Protein AF-0000000071177892 (afdb_homodimer)

Secondary structure (DSSP, 8-state):
----TTTHHHHHHHHHHHS-HHHHHHHT-------S------HHHHHHHHHTT-----SS-HHHHHHHHHHHHHHHTTBHHHHHHHHHS--S---TTTT--EE---HHHHHH----GGG---EEEE--EEEEEETT----------GGGSBTHHHH----TTS--SSEEEE-EEEETTS-HHHHHHHHHHHHHHHHHHTTEEEEEE--GGGEEESSPP---HHHHHHHHHHHHHHHHHHHHHHHHHHHHHHS---S--S--GGG--TTHHHHGGG-HHHHHHHHHPPP--TT--HHHHHHHHHHHHHHHHHHHHHHHHSSS--BS-HHHHHHHHHS--HHHHHGGGHHHHHHHHHHHHHHHHHHHHHHHT---HHHHHHHHHHHHHHHHHHHHHHHHHTGGGS---TTHHHHHHHHHHHHHHHHHHHHTT-TTTSSTT--SSGGGHHHHHHHHHHHHHHHHHHHHHH-GGGHHHHHHHHHHHHHHHHHHHHHHHT--SS----HHHHHTGGG-HHIIIIIS-GGGS-HHHHHHHHHHHHHHHHHHHT----HHHHHHHHHHHHHHHHHHHHHHHHHHHS---HHHHHHHHHHHHHHHHHHHHHHHHHHHHT--THHHHHHHHTHHHHHHHHHTHHHHHHHHHHHHHHHHHT--S-B---HHHHTS-HHHHHTHHHHHHHHHHHIIIIIHHHHHHHHHHHHHHHTTSHHHHHHH-/----TTTHHHHHHHHTTSS-HHHHHHHT-------S-S----HHHHHHHHHTT-----SS-HHHHHHHHHHHHHHHTTBHHHHHHHHHS--S---TTTT--EE---HHHHHH----GGG---EEEE--EEEEEETT----------GGGSBTHHHH----TTS--SSEEEE-EEEETTS-HHHHHHHHHHHHHHHHHHTTEEEEEE--GGGEEESSPP---HHHHHHHHHHHHHHHHHHHHHHHHHHHHHHS---S--S--GGG--TTHHHHGGG-HHHHHHHHHPPP--TT--HHHHHHHHHHHHHHHHHHHHHHHHSSS--BS-HHHHHHHHHS--HHHHHGGGHHHHHHHHHHHHHHHHHHHHHHHT---HHHHHHHHHHHHHHHHHHHHHHHHHTGGGS---TTHHHHHHHHHHHHHHHHHHHHTT-TTTSSTT--SSGGGHHHHHHHHHHHHHHHHHHHHHHTGGGHHHHHHHHHHHHHHHHHHHHHHHT--SS----HHHHHTGGG-HHIIIIIS-GGGS-HHHHHHHHHHHHHHHHHHHT----HHHHHHHHHHHHHHHHHHHHHHHHHHHS---HHHHHHHHHHHHHHHHHHHHHHHHHHHHH--THHHHHHHHTHHHHHHHHHTHHHHHHHHHHHHHHHHHT--S-B---HHHHTS-HHHHHTHHHHHHHHHHHIIIIIHHHHHHHHHHHHHHHTTSHHHHHHH-

Organism: Bemisia tabaci (NCBI:txid7038)

InterPro domains:
  IPR002656 Acyltransferase 3 domain [PF01757] (297-648)
  IPR006621 Nose resistant-to-fluoxetine protein, N-terminal [PF20146] (64-187)
  IPR006621 Nose resistant-to-fluoxetine protein, N-terminal [SM00703] (61-208)
  IPR052728 Oxygen and lipid transport regulator [PTHR11161] (49-705)

Radius of gyration: 35.54 Å; Cα contacts (8 Å, |Δi|>4): 2072; chains: 2; bounding box: 84×101×109 Å

pLDDT: mean 84.54, std 18.07, range [19.03, 98.38]

Sequence (1428 aa):
MAFNIHQVFLAGAIILATMSTSQLLAQTETKMCVKRGNQRGWVSRVISEHMWDFRVISDTNPTCTMHYEVYRQHLDNFATWSIQMLDASELVPSGILAGDTHKLGNFEECLKTRVPPELGFSAQYCLPVFNYIPSNFSTGAFASQDEWAKPVWSRIMINNRTKAPRDRFSLAFCIPSSCSHVDLQASLQSFFNDPMRQKAYDFKVDVHSLQCTTSDSPTQSTGGLIFKYLMIAMILLVLFCTLADLLLATFQKKNGSSKISSDNVTGARRWISPFSILRNLPQLFATTSSPDDYKMLHGIKAVLMLFVVIAHISSIRMLGRAAIVNWDYVEDLLARPNPLFSAAPLLPDFFYCISGFLMCLSTMKRLNAGKFNFWTHIINKLFRVFPPYFFFLAATIFILPSLGTGPFWKSFIEPEVEFCRKNWLLNIMFVNNYVLPGEWCFPHTYFLAADMHFFMVGTIIVYLCWRWNSYKGAVLGLATFLSFFMPFLAVYLNDYDGVLNFDYKSMTTIRRHQYFMMVYMKSHTRCGGYMIGIIGGFSLLTLQKRGYCFSKIISWAGISMAIFILFSVAAIKWCLTLSAYDVIVRALYAGLNSQLIGIALMIVTVIQITNGFGNLDSLMLTFQNICSALSRLSYWLYLLNVPIIYSIVAAMKTPIHMTYEGTVFGGQHLGDLFPVYITAMICYLVVEAPINHGRPIILKYILSTDSRIMRKIQMAFNIHQVFLAGAIILATMSTSQLLAQTETKMCVKRGNQRGWVSRVISEHMWDFRVISDTNPTCTMHYEVYRQHLDNFATWSIQMLDASELVPSGILAGDTHKLGNFEECLKTRVPPELGFSAQYCLPVFNYIPSNFSTGAFASQDEWAKPVWSRIMINNRTKAPRDRFSLAFCIPSSCSHVDLQASLQSFFNDPMRQKAYDFKVDVHSLQCTTSDSPTQSTGGLIFKYLMIAMILLVLFCTLADLLLATFQKKNGSSKISSDNVTGARRWISPFSILRNLPQLFATTSSPDDYKMLHGIKAVLMLFVVIAHISSIRMLGRAAIVNWDYVEDLLARPNPLFSAAPLLPDFFYCISGFLMCLSTMKRLNAGKFNFWTHIINKLFRVFPPYFFFLAATIFILPSLGTGPFWKSFIEPEVEFCRKNWLLNIMFVNNYVLPGEWCFPHTYFLAADMHFFMVGTIIVYLCWRWNSYKGAVLGLATFLSFFMPFLAVYLNDYDGVLNFDYKSMTTIRRHQYFMMVYMKSHTRCGGYMIGIIGGFSLLTLQKRGYCFSKIISWAGISMAIFILFSVAAIKWCLTLSAYDVIVRALYAGLNSQLIGIALMIVTVIQITNGFGNLDSLMLTFQNICSALSRLSYWLYLLNVPIIYSIVAAMKTPIHMTYEGTVFGGQHLGDLFPVYITAMICYLVVEAPINHGRPIILKYILSTDSRIMRKIQ

Structure (mmCIF, N/CA/C/O backbone):
data_AF-0000000071177892-model_v1
#
loop_
_entity.id
_entity.type
_entity.pdbx_description
1 polymer 'Nose resistant-to-fluoxetine protein N-terminal domain-containing protein'
#
loop_
_atom_site.group_PDB
_atom_site.id
_atom_site.type_symbol
_atom_site.label_atom_id
_atom_site.label_alt_id
_atom_site.label_comp_id
_atom_site.label_asym_id
_atom_site.label_entity_id
_atom_site.label_seq_id
_atom_site.pdbx_PDB_ins_code
_atom_site.Cartn_x
_atom_site.Cartn_y
_atom_site.Cartn_z
_atom_site.occupancy
_atom_site.B_iso_or_equiv
_atom_site.auth_seq_id
_atom_site.auth_comp_id
_atom_site.auth_asym_id
_atom_site.auth_atom_id
_atom_site.pdbx_PDB_model_num
ATOM 1 N N . MET A 1 1 ? 15.211 25.312 -53 1 19.92 1 MET A N 1
ATOM 2 C CA . MET A 1 1 ? 14.773 24.188 -53.812 1 19.92 1 MET A CA 1
ATOM 3 C C . MET A 1 1 ? 13.883 23.25 -53.031 1 19.92 1 MET A C 1
ATOM 5 O O . MET A 1 1 ? 14.32 22.672 -52.031 1 19.92 1 MET A O 1
ATOM 9 N N . ALA A 1 2 ? 12.594 23.547 -52.938 1 23.47 2 ALA A N 1
ATOM 10 C CA . ALA A 1 2 ? 11.391 23.219 -52.156 1 23.47 2 ALA A CA 1
ATOM 11 C C . ALA A 1 2 ? 10.906 21.812 -52.5 1 23.47 2 ALA A C 1
ATOM 13 O O . ALA A 1 2 ? 10.242 21.594 -53.5 1 23.47 2 ALA A O 1
ATOM 14 N N . PHE A 1 3 ? 11.938 20.828 -52.438 1 24.95 3 PHE A N 1
ATOM 15 C CA . PHE A 1 3 ? 11.727 19.484 -52.969 1 24.95 3 PHE A CA 1
ATOM 16 C C . PHE A 1 3 ? 10.5 18.844 -52.312 1 24.95 3 PHE A C 1
ATOM 18 O O . PHE A 1 3 ? 10.352 18.859 -51.094 1 24.95 3 PHE A O 1
ATOM 25 N N . ASN A 1 4 ? 9.406 18.844 -53.062 1 23.94 4 ASN A N 1
ATOM 26 C CA . ASN A 1 4 ? 7.992 18.547 -52.906 1 23.94 4 ASN A CA 1
ATOM 27 C C . ASN A 1 4 ? 7.773 17.078 -52.531 1 23.94 4 ASN A C 1
ATOM 29 O O . ASN A 1 4 ? 8.062 16.188 -53.312 1 23.94 4 ASN A O 1
ATOM 33 N N . ILE A 1 5 ? 8.023 16.719 -51.219 1 26.12 5 ILE A N 1
ATOM 34 C CA . ILE A 1 5 ? 8.156 15.453 -50.5 1 26.12 5 ILE A CA 1
ATOM 35 C C . ILE A 1 5 ? 6.875 14.641 -50.625 1 26.12 5 ILE A C 1
ATOM 37 O O . ILE A 1 5 ? 6.68 13.648 -49.938 1 26.12 5 ILE A O 1
ATOM 41 N N . HIS A 1 6 ? 5.852 15.211 -51.5 1 27.03 6 HIS A N 1
ATOM 42 C CA . HIS A 1 6 ? 4.527 14.625 -51.656 1 27.03 6 HIS A CA 1
ATOM 43 C C . HIS A 1 6 ? 4.605 13.305 -52.406 1 27.03 6 HIS A C 1
ATOM 45 O O . HIS A 1 6 ? 3.693 12.477 -52.344 1 27.03 6 HIS A O 1
ATOM 51 N N . GLN A 1 7 ? 5.508 13.266 -53.469 1 25.48 7 GLN A N 1
ATOM 52 C CA . GLN A 1 7 ? 5.449 12.25 -54.531 1 25.48 7 GLN A CA 1
ATOM 53 C C . GLN A 1 7 ? 5.742 10.867 -53.969 1 25.48 7 GLN A C 1
ATOM 55 O O . GLN A 1 7 ? 5.379 9.852 -54.562 1 25.48 7 GLN A O 1
ATOM 60 N N . VAL A 1 8 ? 6.602 10.852 -52.906 1 25.27 8 VAL A N 1
ATOM 61 C CA . VAL A 1 8 ? 7.195 9.547 -52.594 1 25.27 8 VAL A CA 1
ATOM 62 C C . VAL A 1 8 ? 6.156 8.641 -51.938 1 25.27 8 VAL A C 1
ATOM 64 O O . VAL A 1 8 ? 6.301 7.418 -51.938 1 25.27 8 VAL A O 1
ATOM 67 N N . PHE A 1 9 ? 5.023 9.188 -51.375 1 27.31 9 PHE A N 1
ATOM 68 C CA . PHE A 1 9 ? 4.121 8.375 -50.562 1 27.31 9 PHE A CA 1
ATOM 69 C C . PHE A 1 9 ? 3.232 7.516 -51.469 1 27.31 9 PHE A C 1
ATOM 71 O O . PHE A 1 9 ? 2.682 6.508 -51.031 1 27.31 9 PHE A O 1
ATOM 78 N N . LEU A 1 10 ? 2.99 8.016 -52.75 1 26.38 10 LEU A N 1
ATOM 79 C CA . LEU A 1 10 ? 1.963 7.426 -53.594 1 26.38 10 LEU A CA 1
ATOM 80 C C . LEU A 1 10 ? 2.408 6.066 -54.125 1 26.38 10 LEU A C 1
ATOM 82 O O . LEU A 1 10 ? 1.595 5.148 -54.25 1 26.38 10 LEU A O 1
ATOM 86 N N . ALA A 1 11 ? 3.721 6.035 -54.5 1 26.11 11 ALA A N 1
ATOM 87 C CA . ALA A 1 11 ? 4.121 4.891 -55.312 1 26.11 11 ALA A CA 1
ATOM 88 C C . ALA A 1 11 ? 4.031 3.592 -54.531 1 26.11 11 ALA A C 1
ATOM 90 O O . ALA A 1 11 ? 3.752 2.531 -55.094 1 26.11 11 ALA A O 1
ATOM 91 N N . GLY A 1 12 ? 4.348 3.66 -53.219 1 25.53 12 GLY A N 1
ATOM 92 C CA . GLY A 1 12 ? 4.453 2.41 -52.469 1 25.53 12 GLY A CA 1
ATOM 93 C C . GLY A 1 12 ? 3.117 1.716 -52.281 1 25.53 12 GLY A C 1
ATOM 94 O O . GLY A 1 12 ? 3.07 0.53 -51.969 1 25.53 12 GLY A O 1
ATOM 95 N N . ALA A 1 13 ? 2.035 2.473 -52.5 1 28.09 13 ALA A N 1
ATOM 96 C CA . ALA A 1 13 ? 0.699 1.911 -52.312 1 28.09 13 ALA A CA 1
ATOM 97 C C . ALA A 1 13 ? 0.355 0.943 -53.438 1 28.09 13 ALA A C 1
ATOM 99 O O . ALA A 1 13 ? -0.393 -0.016 -53.25 1 28.09 13 ALA A O 1
ATOM 100 N N . ILE A 1 14 ? 0.78 1.351 -54.688 1 28.5 14 ILE A N 1
ATOM 101 C CA . ILE A 1 14 ? 0.271 0.654 -55.844 1 28.5 14 ILE A CA 1
ATOM 102 C C . ILE A 1 14 ? 0.8 -0.778 -55.875 1 28.5 14 ILE A C 1
ATOM 104 O O . ILE A 1 14 ? 0.077 -1.708 -56.25 1 28.5 14 ILE A O 1
ATOM 108 N N . ILE A 1 15 ? 2.109 -0.911 -55.531 1 28.19 15 ILE A N 1
ATOM 109 C CA . ILE A 1 15 ? 2.676 -2.229 -55.781 1 28.19 15 ILE A CA 1
ATOM 110 C C . ILE A 1 15 ? 1.983 -3.275 -54.938 1 28.19 15 ILE A C 1
ATOM 112 O O . ILE A 1 15 ? 1.795 -4.418 -55.344 1 28.19 15 ILE A O 1
ATOM 116 N N . LEU A 1 16 ? 1.497 -2.857 -53.719 1 28.55 16 LEU A N 1
ATOM 117 C CA . LEU A 1 16 ? 0.976 -3.906 -52.844 1 28.55 16 LEU A CA 1
ATOM 118 C C . LEU A 1 16 ? -0.367 -4.418 -53.344 1 28.55 16 LEU A C 1
ATOM 120 O O . LEU A 1 16 ? -0.89 -5.414 -52.844 1 28.55 16 LEU A O 1
ATOM 124 N N . ALA A 1 17 ? -0.998 -3.654 -54.219 1 28.66 17 ALA A N 1
ATOM 125 C CA . ALA A 1 17 ? -2.357 -4.047 -54.594 1 28.66 17 ALA A CA 1
ATOM 126 C C . ALA A 1 17 ? -2.352 -5.301 -55.469 1 28.66 17 ALA A C 1
ATOM 128 O O . ALA A 1 17 ? -3.326 -6.059 -55.469 1 28.66 17 ALA A O 1
ATOM 129 N N . THR A 1 18 ? -1.502 -5.277 -56.531 1 28.19 18 THR A N 1
ATOM 130 C CA . THR A 1 18 ? -1.801 -6.223 -57.594 1 28.19 18 THR A CA 1
ATOM 131 C C . THR A 1 18 ? -1.375 -7.633 -57.188 1 28.19 18 THR A C 1
ATOM 133 O O . THR A 1 18 ? -1.441 -8.555 -58.031 1 28.19 18 THR A O 1
ATOM 136 N N . MET A 1 19 ? -0.365 -7.82 -56.312 1 27.94 19 MET A N 1
ATOM 137 C CA . MET A 1 19 ? 0.031 -9.227 -56.281 1 27.94 19 MET A CA 1
ATOM 138 C C . MET A 1 19 ? -1.114 -10.109 -55.781 1 27.94 19 MET A C 1
ATOM 140 O O . MET A 1 19 ? -1.779 -9.773 -54.812 1 27.94 19 MET A O 1
ATOM 144 N N . SER A 1 20 ? -1.714 -10.867 -56.75 1 28.3 20 SER A N 1
ATOM 145 C CA . SER A 1 20 ? -2.883 -11.734 -56.625 1 28.3 20 SER A CA 1
ATOM 146 C C . SER A 1 20 ? -2.805 -12.617 -55.375 1 28.3 20 SER A C 1
ATOM 148 O O . SER A 1 20 ? -1.714 -12.984 -54.938 1 28.3 20 SER A O 1
ATOM 150 N N . THR A 1 21 ? -3.908 -12.617 -54.594 1 31.03 21 THR A N 1
ATOM 151 C CA . THR A 1 21 ? -4.172 -13.305 -53.312 1 31.03 21 THR A CA 1
ATOM 152 C C . THR A 1 21 ? -3.768 -14.773 -53.406 1 31.03 21 THR A C 1
ATOM 154 O O . THR A 1 21 ? -3.436 -15.383 -52.375 1 31.03 21 THR A O 1
ATOM 157 N N . SER A 1 22 ? -3.998 -15.383 -54.594 1 31.03 22 SER A N 1
ATOM 158 C CA . SER A 1 22 ? -3.904 -16.828 -54.719 1 31.03 22 SER A CA 1
ATOM 159 C C . SER A 1 22 ? -2.457 -17.297 -54.625 1 31.03 22 SER A C 1
ATOM 161 O O . SER A 1 22 ? -2.184 -18.391 -54.125 1 31.03 22 SER A O 1
ATOM 163 N N . GLN A 1 23 ? -1.55 -16.625 -55.438 1 30.11 23 GLN A N 1
ATOM 164 C CA . GLN A 1 23 ? -0.185 -17.125 -55.562 1 30.11 23 GLN A CA 1
ATOM 165 C C . GLN A 1 23 ? 0.584 -16.969 -54.25 1 30.11 23 GLN A C 1
ATOM 167 O O . GLN A 1 23 ? 1.609 -17.609 -54.031 1 30.11 23 GLN A O 1
ATOM 172 N N . LEU A 1 24 ? 0.239 -15.883 -53.531 1 28.41 24 LEU A N 1
ATOM 173 C CA . LEU A 1 24 ? 0.982 -15.695 -52.281 1 28.41 24 LEU A CA 1
ATOM 174 C C . LEU A 1 24 ? 0.699 -16.828 -51.312 1 28.41 24 LEU A C 1
ATOM 176 O O . LEU A 1 24 ? 1.546 -17.172 -50.469 1 28.41 24 LEU A O 1
ATOM 180 N N . LEU A 1 25 ? -0.511 -17.422 -51.344 1 30.62 25 LEU A N 1
ATOM 181 C CA . LEU A 1 25 ? -0.8 -18.562 -50.5 1 30.62 25 LEU A CA 1
ATOM 182 C C . LEU A 1 25 ? 0.023 -19.781 -50.906 1 30.62 25 LEU A C 1
ATOM 184 O O . LEU A 1 25 ? 0.425 -20.578 -50.062 1 30.62 25 LEU A O 1
ATOM 188 N N . ALA A 1 26 ? 0.241 -20.047 -52.25 1 31.08 26 ALA A N 1
ATOM 189 C CA . ALA A 1 26 ? 0.908 -21.25 -52.75 1 31.08 26 ALA A CA 1
ATOM 190 C C . ALA A 1 26 ? 2.389 -21.25 -52.406 1 31.08 26 ALA A C 1
ATOM 192 O O . ALA A 1 26 ? 2.957 -22.297 -52.062 1 31.08 26 ALA A O 1
ATOM 193 N N . GLN A 1 27 ? 3.115 -20.094 -52.812 1 30.02 27 GLN A N 1
ATOM 194 C CA . GLN A 1 27 ? 4.566 -20.234 -52.719 1 30.02 27 GLN A CA 1
ATOM 195 C C . GLN A 1 27 ? 5.023 -20.25 -51.281 1 30.02 27 GLN A C 1
ATOM 197 O O . GLN A 1 27 ? 6.164 -20.625 -50.969 1 30.02 27 GLN A O 1
ATOM 202 N N . THR A 1 28 ? 4.391 -19.469 -50.531 1 28.92 28 THR A N 1
ATOM 203 C CA . THR A 1 28 ? 4.938 -19.484 -49.188 1 28.92 28 THR A CA 1
ATOM 204 C C . THR A 1 28 ? 4.773 -20.859 -48.562 1 28.92 28 THR A C 1
ATOM 206 O O . THR A 1 28 ? 5.055 -21.047 -47.375 1 28.92 28 THR A O 1
ATOM 209 N N . GLU A 1 29 ? 4.051 -21.766 -49.312 1 29.11 29 GLU A N 1
ATOM 210 C CA . GLU A 1 29 ? 4.215 -23.156 -48.906 1 29.11 29 GLU A CA 1
ATOM 211 C C . GLU A 1 29 ? 5.676 -23.594 -49 1 29.11 29 GLU A C 1
ATOM 213 O O . GLU A 1 29 ? 6.039 -24.359 -49.875 1 29.11 29 GLU A O 1
ATOM 218 N N . THR A 1 30 ? 6.598 -22.719 -49.25 1 28.42 30 THR A N 1
ATOM 219 C CA . THR A 1 30 ? 7.902 -23.359 -49.156 1 28.42 30 THR A CA 1
ATOM 220 C C . THR A 1 30 ? 7.91 -24.422 -48.062 1 28.42 30 THR A C 1
ATOM 222 O O . THR A 1 30 ? 7.242 -24.266 -47.031 1 28.42 30 THR A O 1
ATOM 225 N N . LYS A 1 31 ? 8.586 -25.594 -48.438 1 30.56 31 LYS A N 1
ATOM 226 C CA . LYS A 1 31 ? 9.047 -26.766 -47.719 1 30.56 31 LYS A CA 1
ATOM 227 C C . LYS A 1 31 ? 9.664 -26.391 -46.375 1 30.56 31 LYS A C 1
ATOM 229 O O . LYS A 1 31 ? 10.836 -26 -46.312 1 30.56 31 LYS A O 1
ATOM 234 N N . MET A 1 32 ? 9.133 -25.562 -45.719 1 29.05 32 MET A N 1
ATOM 235 C CA . MET A 1 32 ? 9.633 -25.719 -44.375 1 29.05 32 MET A CA 1
ATOM 236 C C . MET A 1 32 ? 9.898 -27.188 -44.062 1 29.05 32 MET A C 1
ATOM 238 O O . MET A 1 32 ? 8.969 -28 -44 1 29.05 32 MET A O 1
ATOM 242 N N . CYS A 1 33 ? 10.883 -27.781 -44.75 1 27.97 33 CYS A N 1
ATOM 243 C CA . CYS A 1 33 ? 11.539 -29.031 -44.344 1 27.97 33 CYS A CA 1
ATOM 244 C C . CYS A 1 33 ? 11.531 -29.203 -42.844 1 27.97 33 CYS A C 1
ATOM 246 O O . CYS A 1 33 ? 12.445 -28.75 -42.156 1 27.97 33 CYS A O 1
ATOM 248 N N . VAL A 1 34 ? 10.484 -28.875 -42.219 1 32.06 34 VAL A N 1
ATOM 249 C CA . VAL A 1 34 ? 10.43 -29.562 -40.906 1 32.06 34 VAL A CA 1
ATOM 250 C C . VAL A 1 34 ? 10.797 -31.031 -41.094 1 32.06 34 VAL A C 1
ATOM 252 O O . VAL A 1 34 ? 10.055 -31.797 -41.719 1 32.06 34 VAL A O 1
ATOM 255 N N . LYS A 1 35 ? 11.977 -31.344 -41.531 1 32.91 35 LYS A N 1
ATOM 256 C CA . LYS A 1 35 ? 12.406 -32.719 -41.281 1 32.91 35 LYS A CA 1
ATOM 257 C C . LYS A 1 35 ? 11.664 -33.312 -40.094 1 32.91 35 LYS A C 1
ATOM 259 O O . LYS A 1 35 ? 11.445 -32.656 -39.094 1 32.91 35 LYS A O 1
ATOM 264 N N . ARG A 1 36 ? 10.906 -34.406 -40.344 1 35.69 36 ARG A N 1
ATOM 265 C CA . ARG A 1 36 ? 10.133 -35.375 -39.562 1 35.69 36 ARG A CA 1
ATOM 266 C C . ARG A 1 36 ? 10.75 -35.562 -38.188 1 35.69 36 ARG A C 1
ATOM 268 O O . ARG A 1 36 ? 10.07 -36 -37.25 1 35.69 36 ARG A O 1
ATOM 275 N N . GLY A 1 37 ? 12.102 -35.969 -38.188 1 35.19 37 GLY A N 1
ATOM 276 C CA . GLY A 1 37 ? 12.555 -36.844 -37.094 1 35.19 37 GLY A CA 1
ATOM 277 C C . GLY A 1 37 ? 12.344 -36.25 -35.719 1 35.19 37 GLY A C 1
ATOM 278 O O . GLY A 1 37 ? 11.93 -36.938 -34.781 1 35.19 37 GLY A O 1
ATOM 279 N N . ASN A 1 38 ? 13.156 -35.188 -35.375 1 40.91 38 ASN A N 1
ATOM 280 C CA . ASN A 1 38 ? 13.359 -34.938 -33.969 1 40.91 38 ASN A CA 1
ATOM 281 C C . ASN A 1 38 ? 12.102 -34.375 -33.312 1 40.91 38 ASN A C 1
ATOM 283 O O . ASN A 1 38 ? 11.672 -33.25 -33.625 1 40.91 38 ASN A O 1
ATOM 287 N N . GLN A 1 39 ? 11.062 -35.188 -33 1 50.91 39 GLN A N 1
ATOM 288 C CA . GLN A 1 39 ? 9.828 -35.031 -32.219 1 50.91 39 GLN A CA 1
ATOM 289 C C . GLN A 1 39 ? 10.023 -34.031 -31.078 1 50.91 39 GLN A C 1
ATOM 291 O O . GLN A 1 39 ? 10.352 -34.438 -29.969 1 50.91 39 GLN A O 1
ATOM 296 N N . ARG A 1 40 ? 10.266 -32.812 -31.297 1 63.31 40 ARG A N 1
ATOM 297 C CA . ARG A 1 40 ? 10.422 -31.828 -30.25 1 63.31 40 ARG A CA 1
ATOM 298 C C . ARG A 1 40 ? 9.117 -31.594 -29.5 1 63.31 40 ARG A C 1
ATOM 300 O O . ARG A 1 40 ? 8.039 -31.672 -30.094 1 63.31 40 ARG A O 1
ATOM 307 N N . GLY A 1 41 ? 9.055 -31.953 -28.312 1 80.06 41 GLY A N 1
ATOM 308 C CA . GLY A 1 41 ? 7.957 -31.641 -27.422 1 80.06 41 GLY A CA 1
ATOM 309 C C . GLY A 1 41 ? 8.219 -30.406 -26.578 1 80.06 41 GLY A C 1
ATOM 310 O O . GLY A 1 41 ? 9.367 -30.109 -26.234 1 80.06 41 GLY A O 1
ATOM 311 N N . TRP A 1 42 ? 7.258 -29.562 -26.578 1 89.31 42 TRP A N 1
ATOM 312 C CA . TRP A 1 42 ? 7.363 -28.406 -25.688 1 89.31 42 TRP A CA 1
ATOM 313 C C . TRP A 1 42 ? 7.863 -28.828 -24.312 1 89.31 42 TRP A C 1
ATOM 315 O O . TRP A 1 42 ? 7.5 -29.891 -23.812 1 89.31 42 TRP A O 1
ATOM 325 N N . VAL A 1 43 ? 8.727 -28.109 -23.75 1 90.88 43 VAL A N 1
ATOM 326 C CA . VAL A 1 43 ? 9.453 -28.453 -22.531 1 90.88 43 VAL A CA 1
ATOM 327 C C . VAL A 1 43 ? 8.461 -28.781 -21.422 1 90.88 43 VAL A C 1
ATOM 329 O O . VAL A 1 43 ? 8.703 -29.688 -20.609 1 90.88 43 VAL A O 1
ATOM 332 N N . SER A 1 44 ? 7.359 -28.062 -21.297 1 92.56 44 SER A N 1
ATOM 333 C CA . SER A 1 44 ? 6.363 -28.312 -20.25 1 92.56 44 SER A CA 1
ATOM 334 C C . SER A 1 44 ? 5.777 -29.719 -20.375 1 92.56 44 SER A C 1
ATOM 336 O O . SER A 1 44 ? 5.453 -30.344 -19.375 1 92.56 44 SER A O 1
ATOM 338 N N . ARG A 1 45 ? 5.648 -30.203 -21.547 1 91.25 45 ARG A N 1
ATOM 339 C CA . ARG A 1 45 ? 5.121 -31.547 -21.766 1 91.25 45 ARG A CA 1
ATOM 340 C C . ARG A 1 45 ? 6.109 -32.594 -21.297 1 91.25 45 ARG A C 1
ATOM 342 O O . ARG A 1 45 ? 5.727 -33.562 -20.641 1 91.25 45 ARG A O 1
ATOM 349 N N . VAL A 1 46 ? 7.371 -32.375 -21.594 1 92.19 46 VAL A N 1
ATOM 350 C CA . VAL A 1 46 ? 8.414 -33.312 -21.203 1 92.19 46 VAL A CA 1
ATOM 351 C C . VAL A 1 46 ? 8.453 -33.438 -19.672 1 92.19 46 VAL A C 1
ATOM 353 O O . VAL A 1 46 ? 8.484 -34.562 -19.141 1 92.19 46 VAL A O 1
ATOM 356 N N . ILE A 1 47 ? 8.375 -32.344 -19.047 1 93.19 47 ILE A N 1
ATOM 357 C CA . ILE A 1 47 ? 8.453 -32.344 -17.594 1 93.19 47 ILE A CA 1
ATOM 358 C C . ILE A 1 47 ? 7.199 -32.969 -17 1 93.19 47 ILE A C 1
ATOM 360 O O . ILE A 1 47 ? 7.293 -33.844 -16.125 1 93.19 47 ILE A O 1
ATOM 364 N N . SER A 1 48 ? 6.07 -32.594 -17.469 1 91.38 48 SER A N 1
ATOM 365 C CA . SER A 1 48 ? 4.801 -33.094 -16.922 1 91.38 48 SER A CA 1
ATOM 366 C C . SER A 1 48 ? 4.66 -34.594 -17.094 1 91.38 48 SER A C 1
ATOM 368 O O . SER A 1 48 ? 4.129 -35.281 -16.203 1 91.38 48 SER A O 1
ATOM 370 N N . GLU A 1 49 ? 5.098 -35.125 -18.156 1 89.25 49 GLU A N 1
ATOM 371 C CA . GLU A 1 49 ? 4.938 -36.562 -18.469 1 89.25 49 GLU A CA 1
ATOM 372 C C . GLU A 1 49 ? 5.816 -37.406 -17.562 1 89.25 49 GLU A C 1
ATOM 374 O O . GLU A 1 49 ? 5.469 -38.562 -17.266 1 89.25 49 GLU A O 1
ATOM 379 N N . HIS A 1 50 ? 6.863 -36.812 -17.078 1 92.12 50 HIS A N 1
ATOM 380 C CA . HIS A 1 50 ? 7.816 -37.625 -16.344 1 92.12 50 HIS A CA 1
ATOM 381 C C . HIS A 1 50 ? 7.832 -37.281 -14.859 1 92.12 50 HIS A C 1
ATOM 383 O O . HIS A 1 50 ? 8.352 -38.031 -14.039 1 92.12 50 HIS A O 1
ATOM 389 N N . MET A 1 51 ? 7.254 -36.188 -14.516 1 92.25 51 MET A N 1
ATOM 390 C CA . MET A 1 51 ? 7.371 -35.656 -13.164 1 92.25 51 MET A CA 1
ATOM 391 C C . MET A 1 51 ? 6.766 -36.625 -12.141 1 92.25 51 MET A C 1
ATOM 393 O O . MET A 1 51 ? 7.27 -36.75 -11.023 1 92.25 51 MET A O 1
ATOM 397 N N . TRP A 1 52 ? 5.754 -37.375 -12.469 1 90.56 52 TRP A N 1
ATOM 398 C CA . TRP A 1 52 ? 5.047 -38.25 -11.531 1 90.56 52 TRP A CA 1
ATOM 399 C C . TRP A 1 52 ? 5.902 -39.438 -11.164 1 90.56 52 TRP A C 1
ATOM 401 O O . TRP A 1 52 ? 5.699 -40.062 -10.117 1 90.56 52 TRP A O 1
ATOM 411 N N . ASP A 1 53 ? 6.898 -39.75 -11.969 1 91.12 53 ASP A N 1
ATOM 412 C CA . ASP A 1 53 ? 7.746 -40.906 -11.719 1 91.12 53 ASP A CA 1
ATOM 413 C C . ASP A 1 53 ? 9.078 -40.5 -11.094 1 91.12 53 ASP A C 1
ATOM 415 O O . ASP A 1 53 ? 9.93 -41.344 -10.812 1 91.12 53 ASP A O 1
ATOM 419 N N . PHE A 1 54 ? 9.219 -39.312 -10.789 1 94.31 54 PHE A N 1
ATOM 420 C CA . PHE A 1 54 ? 10.477 -38.812 -10.242 1 94.31 54 PHE A CA 1
ATOM 421 C C . PHE A 1 54 ? 10.656 -39.25 -8.797 1 94.31 54 PHE A C 1
ATOM 423 O O . PHE A 1 54 ? 9.695 -39.25 -8.023 1 94.31 54 PHE A O 1
ATOM 430 N N . ARG A 1 55 ? 11.914 -39.625 -8.469 1 94.5 55 ARG A N 1
ATOM 431 C CA . ARG A 1 55 ? 12.344 -39.969 -7.121 1 94.5 55 ARG A CA 1
ATOM 432 C C . ARG A 1 55 ? 13.734 -39.438 -6.824 1 94.5 55 ARG A C 1
ATOM 434 O O . ARG A 1 55 ? 14.594 -39.406 -7.711 1 94.5 55 ARG A O 1
ATOM 441 N N . VAL A 1 56 ? 13.836 -39 -5.637 1 96.81 56 VAL A N 1
ATOM 442 C CA . VAL A 1 56 ? 15.188 -38.625 -5.234 1 96.81 56 VAL A CA 1
ATOM 443 C C . VAL A 1 56 ? 15.977 -39.844 -4.816 1 96.81 56 VAL A C 1
ATOM 445 O O . VAL A 1 56 ? 15.617 -40.531 -3.852 1 96.81 56 VAL A O 1
ATOM 448 N N . ILE A 1 57 ? 17 -40.125 -5.59 1 94.94 57 ILE A N 1
ATOM 449 C CA . ILE A 1 57 ? 17.875 -41.281 -5.324 1 94.94 57 ILE A CA 1
ATOM 450 C C . ILE A 1 57 ? 19.312 -40.812 -5.195 1 94.94 57 ILE A C 1
ATOM 452 O O . ILE A 1 57 ? 19.859 -40.156 -6.102 1 94.94 57 ILE A O 1
ATOM 456 N N . SER A 1 58 ? 19.812 -41.031 -4.047 1 93.06 58 SER A N 1
ATOM 457 C CA . SER A 1 58 ? 21.203 -40.656 -3.816 1 93.06 58 SER A CA 1
ATOM 458 C C . SER A 1 58 ? 22.016 -41.844 -3.344 1 93.06 58 SER A C 1
ATOM 460 O O . SER A 1 58 ? 21.688 -42.469 -2.338 1 93.06 58 SER A O 1
ATOM 462 N N . ASP A 1 59 ? 23.156 -42.156 -4.012 1 89 59 ASP A N 1
ATOM 463 C CA . ASP A 1 59 ? 24.062 -43.219 -3.6 1 89 59 ASP A CA 1
ATOM 464 C C . ASP A 1 59 ? 24.906 -42.812 -2.408 1 89 59 ASP A C 1
ATOM 466 O O . ASP A 1 59 ? 25.297 -43.656 -1.584 1 89 59 ASP A O 1
ATOM 470 N N . THR A 1 60 ? 25.203 -41.531 -2.277 1 92.44 60 THR A N 1
ATOM 471 C CA . THR A 1 60 ? 26.062 -41.031 -1.232 1 92.44 60 THR A CA 1
ATOM 472 C C . THR A 1 60 ? 25.281 -40.781 0.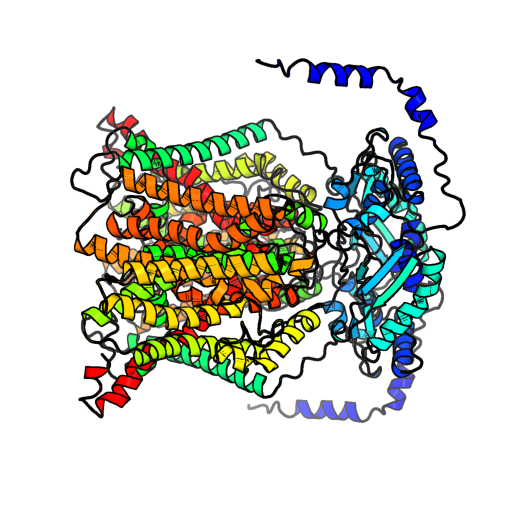057 1 92.44 60 THR A C 1
ATOM 474 O O . THR A 1 60 ? 25.875 -40.75 1.143 1 92.44 60 THR A O 1
ATOM 477 N N . ASN A 1 61 ? 23.938 -40.656 -0.08 1 95.94 61 ASN A N 1
ATOM 478 C CA . ASN A 1 61 ? 23.062 -40.406 1.057 1 95.94 61 ASN A CA 1
ATOM 479 C C . ASN A 1 61 ? 21.906 -41.406 1.095 1 95.94 61 ASN A C 1
ATOM 481 O O . ASN A 1 61 ? 20.781 -41.062 0.754 1 95.94 61 ASN A O 1
ATOM 485 N N . PRO A 1 62 ? 22.109 -42.562 1.6 1 95.38 62 PRO A N 1
ATOM 486 C CA . PRO A 1 62 ? 21.094 -43.625 1.6 1 95.38 62 PRO A CA 1
ATOM 487 C C . PRO A 1 62 ? 19.875 -43.25 2.447 1 95.38 62 PRO A C 1
ATOM 489 O O . PRO A 1 62 ? 18.766 -43.719 2.166 1 95.38 62 PRO A O 1
ATOM 492 N N . THR A 1 63 ? 20.094 -42.438 3.5 1 96.62 63 THR A N 1
ATOM 493 C CA . THR A 1 63 ? 18.969 -42.031 4.34 1 96.62 63 THR A CA 1
ATOM 494 C C . THR A 1 63 ? 17.953 -41.219 3.533 1 96.62 63 THR A C 1
ATOM 496 O O . THR A 1 63 ? 16.75 -41.375 3.717 1 96.62 63 THR A O 1
ATOM 499 N N . CYS A 1 64 ? 18.422 -40.406 2.684 1 96.94 64 CYS A N 1
ATOM 500 C CA . CYS A 1 64 ? 17.562 -39.625 1.812 1 96.94 64 CYS A CA 1
ATOM 501 C C . CYS A 1 64 ? 16.719 -40.531 0.92 1 96.94 64 CYS A C 1
ATOM 503 O O . CYS A 1 64 ? 15.508 -40.344 0.809 1 96.94 64 CYS A O 1
ATOM 505 N N . THR A 1 65 ? 17.344 -41.531 0.332 1 97.06 65 THR A N 1
ATOM 506 C CA . THR A 1 65 ? 16.656 -42.469 -0.549 1 97.06 65 THR A CA 1
ATOM 507 C C . THR A 1 65 ? 15.578 -43.25 0.215 1 97.06 65 THR A C 1
ATOM 509 O O . THR A 1 65 ? 14.469 -43.438 -0.281 1 97.06 65 THR A O 1
ATOM 512 N N . MET A 1 66 ? 15.953 -43.656 1.407 1 96.62 66 MET A N 1
ATOM 513 C CA . MET A 1 66 ? 15.016 -44.406 2.229 1 96.62 66 MET A CA 1
ATOM 514 C C . MET A 1 66 ? 13.812 -43.562 2.605 1 96.62 66 MET A C 1
ATOM 516 O O . MET A 1 66 ? 12.664 -44 2.498 1 96.62 66 MET A O 1
ATOM 520 N N . HIS A 1 67 ? 14.07 -42.375 3.07 1 97.25 67 HIS A N 1
ATOM 521 C CA . HIS A 1 67 ? 12.992 -41.469 3.477 1 97.25 67 HIS A CA 1
ATOM 522 C C . HIS A 1 67 ? 12.102 -41.125 2.295 1 97.25 67 HIS A C 1
ATOM 524 O O . HIS A 1 67 ? 10.891 -40.969 2.451 1 97.25 67 HIS A O 1
ATOM 530 N N . TYR A 1 68 ? 12.688 -40.969 1.143 1 97.12 68 TYR A N 1
ATOM 531 C CA . TYR A 1 68 ? 11.898 -40.656 -0.04 1 97.12 68 TYR A CA 1
ATOM 532 C C . TYR A 1 68 ? 11 -41.812 -0.429 1 97.12 68 TYR A C 1
ATOM 534 O O . TYR A 1 68 ? 9.867 -41.625 -0.879 1 97.12 68 TYR A O 1
ATOM 542 N N . GLU A 1 69 ? 11.492 -43 -0.26 1 95.69 69 GLU A N 1
ATOM 543 C CA . GLU A 1 69 ? 10.68 -44.156 -0.56 1 95.69 69 GLU A CA 1
ATOM 544 C C . GLU A 1 69 ? 9.492 -44.281 0.397 1 95.69 69 GLU A C 1
ATOM 546 O O . GLU A 1 69 ? 8.406 -44.688 -0.001 1 95.69 69 GLU A O 1
ATOM 551 N N . VAL A 1 70 ? 9.789 -43.969 1.62 1 95 70 VAL A N 1
ATOM 552 C CA . VAL A 1 70 ? 8.703 -43.938 2.594 1 95 70 VAL A CA 1
ATOM 553 C C . VAL A 1 70 ? 7.664 -42.906 2.199 1 95 70 VAL A C 1
ATOM 555 O O . VAL A 1 70 ? 6.461 -43.156 2.281 1 95 70 VAL A O 1
ATOM 558 N N . TYR A 1 71 ? 8.164 -41.75 1.851 1 94.62 71 TYR A N 1
ATOM 559 C CA . TYR A 1 71 ? 7.293 -40.688 1.365 1 94.62 71 TYR A CA 1
ATOM 560 C C . TYR A 1 71 ? 6.43 -41.188 0.206 1 94.62 71 TYR A C 1
ATOM 562 O O . TYR A 1 71 ? 5.215 -40.969 0.197 1 94.62 71 TYR A O 1
ATOM 570 N N . ARG A 1 72 ? 6.984 -41.938 -0.755 1 93.88 72 ARG A N 1
ATOM 571 C CA . ARG A 1 72 ? 6.277 -42.438 -1.936 1 93.88 72 ARG A CA 1
ATOM 572 C C . ARG A 1 72 ? 5.238 -43.469 -1.556 1 93.88 72 ARG A C 1
ATOM 574 O O . ARG A 1 72 ? 4.152 -43.531 -2.131 1 93.88 72 ARG A O 1
ATOM 581 N N . GLN A 1 73 ? 5.555 -44.312 -0.641 1 91.31 73 GLN A N 1
ATOM 582 C CA . GLN A 1 73 ? 4.625 -45.312 -0.181 1 91.31 73 GLN A CA 1
ATOM 583 C C . GLN A 1 73 ? 3.393 -44.688 0.465 1 91.31 73 GLN A C 1
ATOM 585 O O . GLN A 1 73 ? 2.264 -45.125 0.208 1 91.31 73 GLN A O 1
ATOM 590 N N . HIS A 1 74 ? 3.676 -43.719 1.252 1 90.62 74 HIS A N 1
ATOM 591 C CA . HIS A 1 74 ? 2.562 -43.062 1.919 1 90.62 74 HIS A CA 1
ATOM 592 C C . HIS A 1 74 ? 1.755 -42.219 0.937 1 90.62 74 HIS A C 1
ATOM 594 O O . HIS A 1 74 ? 0.564 -41.969 1.151 1 90.62 74 HIS A O 1
ATOM 600 N N . LEU A 1 75 ? 2.4 -41.75 -0.124 1 90.81 75 LEU A N 1
ATOM 601 C CA . LEU A 1 75 ? 1.693 -41.031 -1.184 1 90.81 75 LEU A CA 1
ATOM 602 C C . LEU A 1 75 ? 0.69 -41.969 -1.877 1 90.81 75 LEU A C 1
ATOM 604 O O . LEU A 1 75 ? -0.434 -41.531 -2.17 1 90.81 75 LEU A O 1
ATOM 608 N N . ASP A 1 76 ? 1.102 -43.156 -2.068 1 85.75 76 ASP A N 1
ATOM 609 C CA . ASP A 1 76 ? 0.241 -44.125 -2.725 1 85.75 76 ASP A CA 1
ATOM 610 C C . ASP A 1 76 ? -0.936 -44.5 -1.831 1 85.75 76 ASP A C 1
ATOM 612 O O . ASP A 1 76 ? -2.002 -44.875 -2.326 1 85.75 76 ASP A O 1
ATOM 616 N N . ASN A 1 77 ? -0.75 -44.25 -0.544 1 83.56 77 ASN A N 1
ATOM 617 C CA . ASN A 1 77 ? -1.808 -44.594 0.406 1 83.56 77 ASN A CA 1
ATOM 618 C C . ASN A 1 77 ? -2.646 -43.375 0.75 1 83.56 77 ASN A C 1
ATOM 620 O O . ASN A 1 77 ? -3.5 -43.406 1.638 1 83.56 77 ASN A O 1
ATOM 624 N N . PHE A 1 78 ? -2.332 -42.281 0.173 1 86.19 78 PHE A N 1
ATOM 625 C CA . PHE A 1 78 ? -3.09 -41.031 0.297 1 86.19 78 PHE A CA 1
ATOM 626 C C . PHE A 1 78 ? -3.057 -40.531 1.731 1 86.19 78 PHE A C 1
ATOM 628 O O . PHE A 1 78 ? -4.07 -40.062 2.252 1 86.19 78 PHE A O 1
ATOM 635 N N . ALA A 1 79 ? -1.896 -40.75 2.322 1 87.5 79 ALA A N 1
ATOM 636 C CA . ALA A 1 79 ? -1.71 -40.125 3.623 1 87.5 79 ALA A CA 1
ATOM 637 C C . ALA A 1 79 ? -1.731 -38.594 3.494 1 87.5 79 ALA A C 1
ATOM 639 O O . ALA A 1 79 ? -1.163 -38.031 2.553 1 87.5 79 ALA A O 1
ATOM 640 N N . THR A 1 80 ? -2.332 -37.938 4.395 1 89.5 80 THR A N 1
ATOM 641 C CA . THR A 1 80 ? -2.539 -36.5 4.305 1 89.5 80 THR A CA 1
ATOM 642 C C . THR A 1 80 ? -1.203 -35.75 4.195 1 89.5 80 THR A C 1
ATOM 644 O O . THR A 1 80 ? -1.036 -34.875 3.342 1 89.5 80 THR A O 1
ATOM 647 N N . TRP A 1 81 ? -0.206 -36.125 5.047 1 92.31 81 TRP A N 1
ATOM 648 C CA . TRP A 1 81 ? 1.069 -35.406 5.07 1 92.31 81 TRP A CA 1
ATOM 649 C C . TRP A 1 81 ? 1.806 -35.594 3.744 1 92.31 81 TRP A C 1
ATOM 651 O O . TRP A 1 81 ? 2.439 -34.625 3.258 1 92.31 81 TRP A O 1
ATOM 661 N N . SER A 1 82 ? 1.77 -36.781 3.137 1 93.5 82 SER A N 1
ATOM 662 C CA . SER A 1 82 ? 2.48 -37.062 1.889 1 93.5 82 SER A CA 1
ATOM 663 C C . SER A 1 82 ? 1.818 -36.344 0.716 1 93.5 82 SER A C 1
ATOM 665 O O . SER A 1 82 ? 2.502 -35.812 -0.171 1 93.5 82 SER A O 1
ATOM 667 N N . ILE A 1 83 ? 0.504 -36.25 0.715 1 93.25 83 ILE A N 1
ATOM 668 C CA . ILE A 1 83 ? -0.203 -35.531 -0.34 1 93.25 83 ILE A CA 1
ATOM 669 C C . ILE A 1 83 ? 0.035 -34.031 -0.191 1 93.25 83 ILE A C 1
ATOM 671 O O . ILE A 1 83 ? 0.15 -33.312 -1.188 1 93.25 83 ILE A O 1
ATOM 675 N N . GLN A 1 84 ? 0.094 -33.625 1.053 1 94.25 84 GLN A N 1
ATOM 676 C CA . GLN A 1 84 ? 0.393 -32.219 1.299 1 94.25 84 GLN A CA 1
ATOM 677 C C . GLN A 1 84 ? 1.753 -31.828 0.72 1 94.25 84 GLN A C 1
ATOM 679 O O . GLN A 1 84 ? 1.905 -30.75 0.141 1 94.25 84 GLN A O 1
ATOM 684 N N . MET A 1 85 ? 2.725 -32.656 0.902 1 96 85 MET A N 1
ATOM 685 C CA . MET A 1 85 ? 4.055 -32.406 0.361 1 96 85 MET A CA 1
ATOM 686 C C . MET A 1 85 ? 4.02 -32.344 -1.162 1 96 85 MET A C 1
ATOM 688 O O . MET A 1 85 ? 4.613 -31.438 -1.76 1 96 85 MET A O 1
ATOM 692 N N . LEU A 1 86 ? 3.293 -33.25 -1.749 1 95.69 86 LEU A N 1
ATOM 693 C CA . LEU A 1 86 ? 3.135 -33.219 -3.199 1 95.69 86 LEU A CA 1
ATOM 694 C C . LEU A 1 86 ? 2.363 -31.984 -3.645 1 95.69 86 LEU A C 1
ATOM 696 O O . LEU A 1 86 ? 2.74 -31.328 -4.617 1 95.69 86 LEU A O 1
ATOM 700 N N . ASP A 1 87 ? 1.293 -31.734 -2.912 1 95.5 87 ASP A N 1
ATOM 701 C CA . ASP A 1 87 ? 0.401 -30.609 -3.217 1 95.5 87 ASP A CA 1
ATOM 702 C C . ASP A 1 87 ? 1.132 -29.281 -3.102 1 95.5 87 ASP A C 1
ATOM 704 O O . ASP A 1 87 ? 0.756 -28.297 -3.752 1 95.5 87 ASP A O 1
ATOM 708 N N . ALA A 1 88 ? 2.139 -29.219 -2.285 1 96.88 88 ALA A N 1
ATOM 709 C CA . ALA A 1 88 ? 2.924 -28 -2.092 1 96.88 88 ALA A CA 1
ATOM 710 C C . ALA A 1 88 ? 3.91 -27.797 -3.236 1 96.88 88 ALA A C 1
ATOM 712 O O . ALA A 1 88 ? 4.426 -26.688 -3.428 1 96.88 88 ALA A O 1
ATOM 713 N N . SER A 1 89 ? 4.219 -28.797 -4 1 96.75 89 SER A N 1
ATOM 714 C CA . SER A 1 89 ? 5.176 -28.766 -5.098 1 96.75 89 SER A CA 1
ATOM 715 C C . SER A 1 89 ? 4.508 -28.344 -6.402 1 96.75 89 SER A C 1
ATOM 717 O O . SER A 1 89 ? 3.279 -28.312 -6.496 1 96.75 89 SER A O 1
ATOM 719 N N . GLU A 1 90 ? 5.301 -27.891 -7.324 1 95 90 GLU A N 1
ATOM 720 C CA . GLU A 1 90 ? 4.832 -27.578 -8.672 1 95 90 GLU A CA 1
ATOM 721 C C . GLU A 1 90 ? 5.289 -28.625 -9.672 1 95 90 GLU A C 1
ATOM 723 O O . GLU A 1 90 ? 6.465 -29 -9.703 1 95 90 GLU A O 1
ATOM 728 N N . LEU A 1 91 ? 4.363 -29.047 -10.516 1 92.06 91 LEU A N 1
ATOM 729 C CA . LEU A 1 91 ? 4.648 -30.219 -11.344 1 92.06 91 LEU A CA 1
ATOM 730 C C . LEU A 1 91 ? 4.93 -29.797 -12.789 1 92.06 91 LEU A C 1
ATOM 732 O O . LEU A 1 91 ? 5.562 -30.531 -13.539 1 92.06 91 LEU A O 1
ATOM 736 N N . VAL A 1 92 ? 4.414 -28.672 -13.172 1 93.81 92 VAL A N 1
ATOM 737 C CA . VAL A 1 92 ? 4.547 -28.266 -14.57 1 93.81 92 VAL A CA 1
ATOM 738 C C . VAL A 1 92 ? 4.809 -26.766 -14.641 1 93.81 92 VAL A C 1
ATOM 740 O O . VAL A 1 92 ? 4.188 -25.984 -13.922 1 93.81 92 VAL A O 1
ATOM 743 N N . PRO A 1 93 ? 5.762 -26.359 -15.414 1 93.44 93 PRO A N 1
ATOM 744 C CA . PRO A 1 93 ? 5.941 -24.922 -15.625 1 93.44 93 PRO A CA 1
ATOM 745 C C . PRO A 1 93 ? 4.945 -24.344 -16.625 1 93.44 93 PRO A C 1
ATOM 747 O O . PRO A 1 93 ? 4.508 -25.062 -17.547 1 93.44 93 PRO A O 1
ATOM 750 N N . SER A 1 94 ? 4.488 -23.203 -16.5 1 93.19 94 SER A N 1
ATOM 751 C CA . SER A 1 94 ? 3.619 -22.469 -17.406 1 93.19 94 SER A CA 1
ATOM 752 C C . SER A 1 94 ? 3.973 -20.984 -17.422 1 93.19 94 SER A C 1
ATOM 754 O O . SER A 1 94 ? 4.656 -20.484 -16.516 1 93.19 94 SER A O 1
ATOM 756 N N . GLY A 1 95 ? 3.605 -20.328 -18.469 1 93.25 95 GLY A N 1
ATOM 757 C CA . GLY A 1 95 ? 3.832 -18.891 -18.594 1 93.25 95 GLY A CA 1
ATOM 758 C C . GLY A 1 95 ? 5.281 -18.531 -18.859 1 93.25 95 GLY A C 1
ATOM 759 O O . GLY A 1 95 ? 5.727 -17.438 -18.516 1 93.25 95 GLY A O 1
ATOM 760 N N . ILE A 1 96 ? 6.047 -19.422 -19.438 1 92.44 96 ILE A N 1
ATOM 761 C CA . ILE A 1 96 ? 7.477 -19.25 -19.641 1 92.44 96 ILE A CA 1
ATOM 762 C C . ILE A 1 96 ? 7.715 -18.094 -20.609 1 92.44 96 ILE A C 1
ATOM 764 O O . ILE A 1 96 ? 8.586 -17.25 -20.391 1 92.44 96 ILE A O 1
ATOM 768 N N . LEU A 1 97 ? 6.91 -18.016 -21.625 1 91.69 97 LEU A N 1
ATOM 769 C CA . LEU A 1 97 ? 7.121 -17.031 -22.672 1 91.69 97 LEU A CA 1
ATOM 770 C C . LEU A 1 97 ? 6.809 -15.633 -22.172 1 91.69 97 LEU A C 1
ATOM 772 O O . LEU A 1 97 ? 7.379 -14.648 -22.656 1 91.69 97 LEU A O 1
ATOM 776 N N . ALA A 1 98 ? 5.926 -15.586 -21.188 1 92.12 98 ALA A N 1
ATOM 777 C CA . ALA A 1 98 ? 5.594 -14.297 -20.609 1 92.12 98 ALA A CA 1
ATOM 778 C C . ALA A 1 98 ? 6.621 -13.891 -19.547 1 92.12 98 ALA A C 1
ATOM 780 O O . ALA A 1 98 ? 6.641 -12.75 -19.094 1 92.12 98 ALA A O 1
ATOM 781 N N . GLY A 1 99 ? 7.422 -14.789 -19.156 1 89.38 99 GLY A N 1
ATOM 782 C CA . GLY A 1 99 ? 8.477 -14.516 -18.203 1 89.38 99 GLY A CA 1
ATOM 783 C C . GLY A 1 99 ? 8.172 -15.039 -16.812 1 89.38 99 GLY A C 1
ATOM 784 O O . GLY A 1 99 ? 8.844 -14.688 -15.836 1 89.38 99 GLY A O 1
ATOM 785 N N . ASP A 1 100 ? 7.094 -15.859 -16.688 1 91 100 ASP A N 1
ATOM 786 C CA . ASP A 1 100 ? 6.77 -16.5 -15.414 1 91 100 ASP A CA 1
ATOM 787 C C . ASP A 1 100 ? 7.684 -17.703 -15.148 1 91 100 ASP A C 1
ATOM 789 O O . ASP A 1 100 ? 7.25 -18.844 -15.227 1 91 100 ASP A O 1
ATOM 793 N N . THR A 1 101 ? 8.852 -17.406 -14.727 1 89.44 101 THR A N 1
ATOM 794 C CA . THR A 1 101 ? 9.875 -18.453 -14.68 1 89.44 101 THR A CA 1
ATOM 795 C C . THR A 1 101 ? 10.023 -19 -13.266 1 89.44 101 THR A C 1
ATOM 797 O O . THR A 1 101 ? 10.812 -19.906 -13.023 1 89.44 101 THR A O 1
ATOM 800 N N . HIS A 1 102 ? 9.32 -18.453 -12.312 1 92.81 102 HIS A N 1
ATOM 801 C CA . HIS A 1 102 ? 9.414 -18.953 -10.945 1 92.81 102 HIS A CA 1
ATOM 802 C C . HIS A 1 102 ? 8.078 -19.531 -10.469 1 92.81 102 HIS A C 1
ATOM 804 O O . HIS A 1 102 ? 7.188 -18.781 -10.055 1 92.81 102 HIS A O 1
ATOM 810 N N . LYS A 1 103 ? 7.969 -20.766 -10.562 1 94.94 103 LYS A N 1
ATOM 811 C CA . LYS A 1 103 ? 6.812 -21.453 -9.992 1 94.94 103 LYS A CA 1
ATOM 812 C C . LYS A 1 103 ? 7.066 -21.828 -8.539 1 94.94 103 LYS A C 1
ATOM 814 O O . LYS A 1 103 ? 7.641 -22.891 -8.258 1 94.94 103 LYS A O 1
ATOM 819 N N . LEU A 1 104 ? 6.574 -21.078 -7.664 1 95.38 104 LEU A N 1
ATOM 820 C CA . LEU A 1 104 ? 6.98 -21.125 -6.266 1 95.38 104 LEU A CA 1
ATOM 821 C C . LEU A 1 104 ? 6.18 -22.172 -5.492 1 95.38 104 LEU A C 1
ATOM 823 O O . LEU A 1 104 ? 6.488 -22.469 -4.34 1 95.38 104 LEU A O 1
ATOM 827 N N . GLY A 1 105 ? 5.18 -22.781 -6.09 1 95.31 105 GLY A N 1
ATOM 828 C CA . GLY A 1 105 ? 4.355 -23.688 -5.309 1 95.31 105 GLY A CA 1
ATOM 829 C C . GLY A 1 105 ? 3.832 -23.078 -4.027 1 95.31 105 GLY A C 1
ATOM 830 O O . GLY A 1 105 ? 3.531 -21.875 -3.988 1 95.31 105 GLY A O 1
ATOM 831 N N . ASN A 1 106 ? 3.547 -23.906 -3.047 1 96.12 106 ASN A N 1
ATOM 832 C CA . ASN A 1 106 ? 3.072 -23.406 -1.761 1 96.12 106 ASN A CA 1
ATOM 833 C C . ASN A 1 106 ? 4.105 -23.625 -0.66 1 96.12 106 ASN A C 1
ATOM 835 O O . ASN A 1 106 ? 4.125 -24.672 -0.014 1 96.12 106 ASN A O 1
ATOM 839 N N . PHE A 1 107 ? 4.91 -22.625 -0.419 1 95.69 107 PHE A N 1
ATOM 840 C CA . PHE A 1 107 ? 6.031 -22.656 0.515 1 95.69 107 PHE A CA 1
ATOM 841 C C . PHE A 1 107 ? 5.555 -23.016 1.92 1 95.69 107 PHE A C 1
ATOM 843 O O . PHE A 1 107 ? 6.137 -23.875 2.584 1 95.69 107 PHE A O 1
ATOM 850 N N . GLU A 1 108 ? 4.504 -22.391 2.389 1 93.12 108 GLU A N 1
ATOM 851 C CA . GLU A 1 108 ? 4.012 -22.578 3.75 1 93.12 108 GLU A CA 1
ATOM 852 C C . GLU A 1 108 ? 3.373 -23.953 3.922 1 93.12 108 GLU A C 1
ATOM 854 O O . GLU A 1 108 ? 3.494 -24.578 4.984 1 93.12 108 GLU A O 1
ATOM 859 N N . GLU A 1 109 ? 2.635 -24.375 2.889 1 94.56 109 GLU A N 1
ATOM 860 C CA . GLU A 1 109 ? 2.055 -25.719 2.938 1 94.56 109 GLU A CA 1
ATOM 861 C C . GLU A 1 109 ? 3.131 -26.781 3.133 1 94.56 109 GLU A C 1
ATOM 863 O O . GLU A 1 109 ? 2.949 -27.719 3.912 1 94.56 109 GLU A O 1
ATOM 868 N N . CYS A 1 110 ? 4.234 -26.594 2.504 1 96.69 110 CYS A N 1
ATOM 869 C CA . CYS A 1 110 ? 5.34 -27.547 2.627 1 96.69 110 CYS A CA 1
ATOM 870 C C . CYS A 1 110 ? 5.922 -27.516 4.035 1 96.69 110 CYS A C 1
ATOM 872 O O . CYS A 1 110 ? 6.027 -28.562 4.684 1 96.69 110 CYS A O 1
ATOM 874 N N . LEU A 1 111 ? 6.199 -26.375 4.535 1 94.81 111 LEU A N 1
ATOM 875 C CA . LEU A 1 111 ? 6.902 -26.266 5.809 1 94.81 111 LEU A CA 1
ATOM 876 C C . LEU A 1 111 ? 5.973 -26.594 6.969 1 94.81 111 LEU A C 1
ATOM 878 O O . LEU A 1 111 ? 6.426 -27.031 8.031 1 94.81 111 LEU A O 1
ATOM 882 N N . LYS A 1 112 ? 4.68 -26.453 6.82 1 90.75 112 LYS A N 1
ATOM 883 C CA . LYS A 1 112 ? 3.723 -26.703 7.895 1 90.75 112 LYS A CA 1
ATOM 884 C C . LYS A 1 112 ? 3.279 -28.172 7.895 1 90.75 112 LYS A C 1
ATOM 886 O O . LYS A 1 112 ? 2.574 -28.609 8.805 1 90.75 112 LYS A O 1
ATOM 891 N N . THR A 1 113 ? 3.684 -28.906 6.922 1 92.75 113 THR A N 1
ATOM 892 C CA . THR A 1 113 ? 3.326 -30.328 6.867 1 92.75 113 THR A CA 1
ATOM 893 C C . THR A 1 113 ? 3.879 -31.062 8.078 1 92.75 113 THR A C 1
ATOM 895 O O . THR A 1 113 ? 5.066 -30.969 8.391 1 92.75 113 THR A O 1
ATOM 898 N N . ARG A 1 114 ? 2.992 -31.781 8.812 1 89.94 114 ARG A N 1
ATOM 899 C CA . ARG A 1 114 ? 3.398 -32.531 9.992 1 89.94 114 ARG A CA 1
ATOM 900 C C . ARG A 1 114 ? 3.662 -34 9.633 1 89.94 114 ARG A C 1
ATOM 902 O O . ARG A 1 114 ? 2.744 -34.812 9.641 1 89.94 114 ARG A O 1
ATOM 909 N N . VAL A 1 115 ? 4.898 -34.281 9.453 1 91.75 115 VAL A N 1
ATOM 910 C CA . VAL A 1 115 ? 5.324 -35.656 9.211 1 91.75 115 VAL A CA 1
ATOM 911 C C . VAL A 1 115 ? 5.371 -36.406 10.531 1 91.75 115 VAL A C 1
ATOM 913 O O . VAL A 1 115 ? 5.766 -35.875 11.562 1 91.75 115 VAL A O 1
ATOM 916 N N . PRO A 1 116 ? 4.855 -37.594 10.547 1 89.75 116 PRO A N 1
ATOM 917 C CA . PRO A 1 116 ? 4.945 -38.375 11.781 1 89.75 116 PRO A CA 1
ATOM 918 C C . PRO A 1 116 ? 6.359 -38.438 12.352 1 89.75 116 PRO A C 1
ATOM 920 O O . PRO A 1 116 ? 7.312 -38.719 11.633 1 89.75 116 PRO A O 1
ATOM 923 N N . PRO A 1 117 ? 6.422 -38.125 13.594 1 87.88 117 PRO A N 1
ATOM 924 C CA . PRO A 1 117 ? 7.75 -38.062 14.203 1 87.88 117 PRO A CA 1
ATOM 925 C C . PRO A 1 117 ? 8.492 -39.375 14.148 1 87.88 117 PRO A C 1
ATOM 927 O O . PRO A 1 117 ? 9.727 -39.406 14.141 1 87.88 117 PRO A O 1
ATOM 930 N N . GLU A 1 118 ? 7.758 -40.438 14.016 1 88.88 118 GLU A N 1
ATOM 931 C CA . GLU A 1 118 ? 8.352 -41.75 14.016 1 88.88 118 GLU A CA 1
ATOM 932 C C . GLU A 1 118 ? 9.211 -41.969 12.766 1 88.88 118 GLU A C 1
ATOM 934 O O . GLU A 1 118 ? 10.117 -42.812 12.773 1 88.88 118 GLU A O 1
ATOM 939 N N . LEU A 1 119 ? 8.906 -41.188 11.781 1 91.94 119 LEU A N 1
ATOM 940 C CA . LEU A 1 119 ? 9.617 -41.375 10.523 1 91.94 119 LEU A CA 1
ATOM 941 C C . LEU A 1 119 ? 10.969 -40.688 10.555 1 91.94 119 LEU A C 1
ATOM 943 O O . LEU A 1 119 ? 11.852 -40.969 9.742 1 91.94 119 LEU A O 1
ATOM 947 N N . GLY A 1 120 ? 11.234 -39.688 11.422 1 91.75 120 GLY A N 1
ATOM 948 C CA . GLY A 1 120 ? 12.547 -39.125 11.695 1 91.75 120 GLY A CA 1
ATOM 949 C C . GLY A 1 120 ? 12.945 -38.031 10.727 1 91.75 120 GLY A C 1
ATOM 950 O O . GLY A 1 120 ? 14.133 -37.781 10.508 1 91.75 120 GLY A O 1
ATOM 951 N N . PHE A 1 121 ? 12.102 -37.562 9.891 1 94.12 121 PHE A N 1
ATOM 952 C CA . PHE A 1 121 ? 12.43 -36.438 9.023 1 94.12 121 PHE A CA 1
ATOM 953 C C . PHE A 1 121 ? 11.273 -35.438 8.969 1 94.12 121 PHE A C 1
ATOM 955 O O . PHE A 1 121 ? 10.18 -35.719 9.445 1 94.12 121 PHE A O 1
ATOM 962 N N . SER A 1 122 ? 11.547 -34.188 8.508 1 94.81 122 SER A N 1
ATOM 963 C CA . SER A 1 122 ? 10.555 -33.156 8.266 1 94.81 122 SER A CA 1
ATOM 964 C C . SER A 1 122 ? 10.516 -32.75 6.793 1 94.81 122 SER A C 1
ATOM 966 O O . SER A 1 122 ? 11.281 -33.281 5.984 1 94.81 122 SER A O 1
ATOM 968 N N . ALA A 1 123 ? 9.547 -31.953 6.449 1 96.25 123 ALA A N 1
ATOM 969 C CA . ALA A 1 123 ? 9.43 -31.5 5.066 1 96.25 123 ALA A CA 1
ATOM 970 C C . ALA A 1 123 ? 10.414 -30.359 4.781 1 96.25 123 ALA A C 1
ATOM 972 O O . ALA A 1 123 ? 10.688 -29.531 5.652 1 96.25 123 ALA A O 1
ATOM 973 N N . GLN A 1 124 ? 10.961 -30.375 3.604 1 97.06 124 GLN A N 1
ATOM 974 C CA . GLN A 1 124 ? 11.914 -29.359 3.143 1 97.06 124 GLN A CA 1
ATOM 975 C C . GLN A 1 124 ? 11.492 -28.781 1.799 1 97.06 124 GLN A C 1
ATOM 977 O O . GLN A 1 124 ? 11.156 -29.516 0.872 1 97.06 124 GLN A O 1
ATOM 982 N N . TYR A 1 125 ? 11.461 -27.469 1.795 1 97.69 125 TYR A N 1
ATOM 983 C CA . TYR A 1 125 ? 11.133 -26.766 0.56 1 97.69 125 TYR A CA 1
ATOM 984 C C . TYR A 1 125 ? 12.391 -26.438 -0.231 1 97.69 125 TYR A C 1
ATOM 986 O O . TYR A 1 125 ? 13.336 -25.844 0.309 1 97.69 125 TYR A O 1
ATOM 994 N N . CYS A 1 126 ? 12.477 -26.797 -1.55 1 98 126 CYS A N 1
ATOM 995 C CA . CYS A 1 126 ? 13.594 -26.469 -2.43 1 98 126 CYS A CA 1
ATOM 996 C C . CYS A 1 126 ? 13.094 -25.875 -3.742 1 98 126 CYS A C 1
ATOM 998 O O . CYS A 1 126 ? 12 -26.203 -4.203 1 98 126 CYS A O 1
ATOM 1000 N N . LEU A 1 127 ? 13.867 -24.984 -4.32 1 97 127 LEU A N 1
ATOM 1001 C CA . LEU A 1 127 ? 13.508 -24.312 -5.566 1 97 127 LEU A CA 1
ATOM 1002 C C . LEU A 1 127 ? 14.609 -24.469 -6.605 1 97 127 LEU A C 1
ATOM 1004 O O . LEU A 1 127 ? 15.328 -23.516 -6.906 1 97 127 LEU A O 1
ATOM 1008 N N . PRO A 1 128 ? 14.719 -25.656 -7.215 1 97.38 128 PRO A N 1
ATOM 1009 C CA . PRO A 1 128 ? 15.727 -25.891 -8.258 1 97.38 128 PRO A CA 1
ATOM 1010 C C . PRO A 1 128 ? 15.492 -25.047 -9.508 1 97.38 128 PRO A C 1
ATOM 1012 O O . PRO A 1 128 ? 14.352 -24.719 -9.828 1 97.38 128 PRO A O 1
ATOM 1015 N N . VAL A 1 129 ? 16.594 -24.75 -10.195 1 95.94 129 VAL A N 1
ATOM 1016 C CA . VAL A 1 129 ? 16.531 -24 -11.453 1 95.94 129 VAL A CA 1
ATOM 1017 C C . VAL A 1 129 ? 16.844 -24.938 -12.617 1 95.94 129 VAL A C 1
ATOM 1019 O O . VAL A 1 129 ? 17.891 -25.594 -12.641 1 95.94 129 VAL A O 1
ATOM 1022 N N . PHE A 1 130 ? 15.922 -25.016 -13.555 1 96.19 130 PHE A N 1
ATOM 1023 C CA . PHE A 1 130 ? 16.062 -25.812 -14.766 1 96.19 130 PHE A CA 1
ATOM 1024 C C . PHE A 1 130 ? 16.516 -24.938 -15.938 1 96.19 130 PHE A C 1
ATOM 1026 O O . PHE A 1 130 ? 15.805 -24.016 -16.344 1 96.19 130 PHE A O 1
ATOM 1033 N N . ASN A 1 131 ? 17.703 -25.188 -16.438 1 94.44 131 ASN A N 1
ATOM 1034 C CA . ASN A 1 131 ? 18.188 -24.531 -17.641 1 94.44 131 ASN A CA 1
ATOM 1035 C C . ASN A 1 131 ? 18.016 -25.406 -18.875 1 94.44 131 ASN A C 1
ATOM 1037 O O . ASN A 1 131 ? 18.344 -26.594 -18.844 1 94.44 131 ASN A O 1
ATOM 1041 N N . TYR A 1 132 ? 17.375 -24.891 -19.906 1 92.12 132 TYR A N 1
ATOM 1042 C CA . TYR A 1 132 ? 17.141 -25.688 -21.109 1 92.12 132 TYR A CA 1
ATOM 1043 C C . TYR A 1 132 ? 17.406 -24.875 -22.359 1 92.12 132 TYR A C 1
ATOM 1045 O O . TYR A 1 132 ? 17.109 -23.688 -22.422 1 92.12 132 TYR A O 1
ATOM 1053 N N . ILE A 1 133 ? 18.172 -25.391 -23.281 1 86.94 133 ILE A N 1
ATOM 1054 C CA . ILE A 1 133 ? 18.453 -24.781 -24.562 1 86.94 133 ILE A CA 1
ATOM 1055 C C . ILE A 1 133 ? 18.219 -25.781 -25.688 1 86.94 133 ILE A C 1
ATOM 1057 O O . ILE A 1 133 ? 18.641 -26.938 -25.609 1 86.94 133 ILE A O 1
ATOM 1061 N N . PRO A 1 134 ? 17.375 -25.328 -26.641 1 82.69 134 PRO A N 1
ATOM 1062 C CA . PRO A 1 134 ? 17.203 -26.25 -27.766 1 82.69 134 PRO A CA 1
ATOM 1063 C C . PRO A 1 134 ? 18.531 -26.547 -28.484 1 82.69 134 PRO A C 1
ATOM 1065 O O . PRO A 1 134 ? 19.312 -25.641 -28.734 1 82.69 134 PRO A O 1
ATOM 1068 N N . SER A 1 135 ? 18.609 -27.828 -28.656 1 77.25 135 SER A N 1
ATOM 1069 C CA . SER A 1 135 ? 19.844 -28.25 -29.328 1 77.25 135 SER A CA 1
ATOM 1070 C C . SER A 1 135 ? 19.844 -27.828 -30.797 1 77.25 135 SER A C 1
ATOM 1072 O O . SER A 1 135 ? 18.812 -27.859 -31.453 1 77.25 135 SER A O 1
ATOM 1074 N N . ASN A 1 136 ? 20.953 -27.359 -31.344 1 67.19 136 ASN A N 1
ATOM 1075 C CA . ASN A 1 136 ? 21.25 -27.109 -32.75 1 67.19 136 ASN A CA 1
ATOM 1076 C C . ASN A 1 136 ? 20.359 -26 -33.312 1 67.19 136 ASN A C 1
ATOM 1078 O O . ASN A 1 136 ? 19.906 -26.078 -34.469 1 67.19 136 ASN A O 1
ATOM 1082 N N . PHE A 1 137 ? 19.734 -25.25 -32.406 1 62.53 137 PHE A N 1
ATOM 1083 C CA . PHE A 1 137 ? 18.938 -24.172 -32.969 1 62.53 137 PHE A CA 1
ATOM 1084 C C . PHE A 1 137 ? 19.828 -23.016 -33.406 1 62.53 137 PHE A C 1
ATOM 1086 O O . PHE A 1 137 ? 20.703 -22.578 -32.688 1 62.53 137 PHE A O 1
ATOM 1093 N N . SER A 1 138 ? 20.141 -22.906 -34.75 1 53.84 138 SER A N 1
ATOM 1094 C CA . SER A 1 138 ? 20.828 -21.75 -35.312 1 53.84 138 SER A CA 1
ATOM 1095 C C . SER A 1 138 ? 19.891 -20.562 -35.469 1 53.84 138 SER A C 1
ATOM 1097 O O . SER A 1 138 ? 18.766 -20.703 -35.969 1 53.84 138 SER A O 1
ATOM 1099 N N . THR A 1 139 ? 20 -19.656 -34.5 1 51.78 139 THR A N 1
ATOM 1100 C CA . THR A 1 139 ? 19.25 -18.406 -34.594 1 51.78 139 THR A CA 1
ATOM 1101 C C . THR A 1 139 ? 19.25 -17.875 -36.031 1 51.78 139 THR A C 1
ATOM 1103 O O . THR A 1 139 ? 19.109 -16.672 -36.25 1 51.78 139 THR A O 1
ATOM 1106 N N . GLY A 1 140 ? 19.547 -18.672 -37.031 1 46.97 140 GLY A N 1
ATOM 1107 C CA . GLY A 1 140 ? 19.578 -18.062 -38.344 1 46.97 140 GLY A CA 1
ATOM 1108 C C . GLY A 1 140 ? 18.359 -17.188 -38.625 1 46.97 140 GLY A C 1
ATOM 1109 O O . GLY A 1 140 ? 17.391 -17.219 -37.875 1 46.97 140 GLY A O 1
ATOM 1110 N N . ALA A 1 141 ? 18.484 -16.312 -39.812 1 47.5 141 ALA A N 1
ATOM 1111 C CA . ALA A 1 141 ? 17.641 -15.273 -40.406 1 47.5 141 ALA A CA 1
ATOM 1112 C C . ALA A 1 141 ? 16.203 -15.75 -40.562 1 47.5 141 ALA A C 1
ATOM 1114 O O . ALA A 1 141 ? 15.898 -16.625 -41.375 1 47.5 141 ALA A O 1
ATOM 1115 N N . PHE A 1 142 ? 15.602 -16.141 -39.469 1 51.91 142 PHE A N 1
ATOM 1116 C CA . PHE A 1 142 ? 14.195 -16.406 -39.75 1 51.91 142 PHE A CA 1
ATOM 1117 C C . PHE A 1 142 ? 13.594 -15.297 -40.594 1 51.91 142 PHE A C 1
ATOM 1119 O O . PHE A 1 142 ? 13.742 -14.117 -40.281 1 51.91 142 PHE A O 1
ATOM 1126 N N . ALA A 1 143 ? 13.484 -15.531 -41.812 1 47.81 143 ALA A N 1
ATOM 1127 C CA . ALA A 1 143 ? 13.062 -14.656 -42.906 1 47.81 143 ALA A CA 1
ATOM 1128 C C . ALA A 1 143 ? 11.719 -14.008 -42.594 1 47.81 143 ALA A C 1
ATOM 1130 O O . ALA A 1 143 ? 11.328 -13.031 -43.25 1 47.81 143 ALA A O 1
ATOM 1131 N N . SER A 1 144 ? 10.828 -14.695 -41.75 1 53.28 144 SER A N 1
ATOM 1132 C CA . SER A 1 144 ? 9.5 -14.086 -41.781 1 53.28 144 SER A CA 1
ATOM 1133 C C . SER A 1 144 ? 9.469 -12.789 -40.969 1 53.28 144 SER A C 1
ATOM 1135 O O . SER A 1 144 ? 10.078 -12.695 -39.906 1 53.28 144 SER A O 1
ATOM 1137 N N . GLN A 1 145 ? 9.109 -11.781 -41.625 1 55.22 145 GLN A N 1
ATOM 1138 C CA . GLN A 1 145 ? 8.961 -10.461 -41.031 1 55.22 145 GLN A CA 1
ATOM 1139 C C . GLN A 1 145 ? 7.875 -10.461 -39.969 1 55.22 145 GLN A C 1
ATOM 1141 O O . GLN A 1 145 ? 7.898 -9.625 -39.062 1 55.22 145 GLN A O 1
ATOM 1146 N N . ASP A 1 146 ? 6.957 -11.57 -40 1 61.16 146 ASP A N 1
ATOM 1147 C CA . ASP A 1 146 ? 5.84 -11.492 -39.062 1 61.16 146 ASP A CA 1
ATOM 1148 C C . ASP A 1 146 ? 6.145 -12.258 -37.781 1 61.16 146 ASP A C 1
ATOM 1150 O O . ASP A 1 146 ? 6.52 -13.43 -37.812 1 61.16 146 ASP A O 1
ATOM 1154 N N . GLU A 1 147 ? 6.082 -11.703 -36.656 1 65 147 GLU A N 1
ATOM 1155 C CA . GLU A 1 147 ? 6.438 -12.195 -35.312 1 65 147 GLU A CA 1
ATOM 1156 C C . GLU A 1 147 ? 5.621 -13.43 -34.969 1 65 147 GLU A C 1
ATOM 1158 O O . GLU A 1 147 ? 6.129 -14.344 -34.281 1 65 147 GLU A O 1
ATOM 1163 N N . TRP A 1 148 ? 4.434 -13.547 -35.562 1 67.12 148 TRP A N 1
ATOM 1164 C CA . TRP A 1 148 ? 3.57 -14.648 -35.156 1 67.12 148 TRP A CA 1
ATOM 1165 C C . TRP A 1 148 ? 4.016 -15.961 -35.781 1 67.12 148 TRP A C 1
ATOM 1167 O O . TRP A 1 148 ? 3.707 -17.047 -35.281 1 67.12 148 TRP A O 1
ATOM 1177 N N . ALA A 1 149 ? 4.766 -15.844 -36.875 1 64.19 149 ALA A N 1
ATOM 1178 C CA . ALA A 1 149 ? 5.145 -17.031 -37.625 1 64.19 149 ALA A CA 1
ATOM 1179 C C . ALA A 1 149 ? 6.543 -17.5 -37.25 1 64.19 149 ALA A C 1
ATOM 1181 O O . ALA A 1 149 ? 6.965 -18.594 -37.625 1 64.19 149 ALA A O 1
ATOM 1182 N N . LYS A 1 150 ? 7.148 -16.703 -36.406 1 73.19 150 LYS A N 1
ATOM 1183 C CA . LYS A 1 150 ? 8.484 -17.109 -35.969 1 73.19 150 LYS A CA 1
ATOM 1184 C C . LYS A 1 150 ? 8.422 -18.266 -34.969 1 73.19 150 LYS A C 1
ATOM 1186 O O . LYS A 1 150 ? 7.469 -18.375 -34.219 1 73.19 150 LYS A O 1
ATOM 1191 N N . PRO A 1 151 ? 9.375 -19.172 -35.156 1 77.06 151 PRO A N 1
ATOM 1192 C CA . PRO A 1 151 ? 9.406 -20.234 -34.156 1 77.06 151 PRO A CA 1
ATOM 1193 C C . PRO A 1 151 ? 9.594 -19.703 -32.75 1 77.06 151 PRO A C 1
ATOM 1195 O O . PRO A 1 151 ? 10.219 -18.656 -32.562 1 77.06 151 PRO A O 1
ATOM 1198 N N . VAL A 1 152 ? 9.062 -20.375 -31.812 1 84.06 152 VAL A N 1
ATOM 1199 C CA . VAL A 1 152 ? 9.039 -19.969 -30.422 1 84.06 152 VAL A CA 1
ATOM 1200 C C . VAL A 1 152 ? 10.461 -19.844 -29.891 1 84.06 152 VAL A C 1
ATOM 1202 O O . VAL A 1 152 ? 10.727 -19.047 -28.984 1 84.06 152 VAL A O 1
ATOM 1205 N N . TRP A 1 153 ? 11.391 -20.453 -30.547 1 79.25 153 TRP A N 1
ATOM 1206 C CA . TRP A 1 153 ? 12.773 -20.469 -30.078 1 79.25 153 TRP A CA 1
ATOM 1207 C C . TRP A 1 153 ? 13.414 -19.094 -30.203 1 79.25 153 TRP A C 1
ATOM 1209 O O . TRP A 1 153 ? 14.336 -18.766 -29.453 1 79.25 153 TRP A O 1
ATOM 1219 N N . SER A 1 154 ? 12.859 -18.297 -31.047 1 76.31 154 SER A N 1
ATOM 1220 C CA . SER A 1 154 ? 13.359 -16.938 -31.188 1 76.31 154 SER A CA 1
ATOM 1221 C C . SER A 1 154 ? 13.031 -16.094 -29.953 1 76.31 154 SER A C 1
ATOM 1223 O O . SER A 1 154 ? 13.742 -15.125 -29.656 1 76.31 154 SER A O 1
ATOM 1225 N N . ARG A 1 155 ? 12.039 -16.547 -29.266 1 79.31 155 ARG A N 1
ATOM 1226 C CA . ARG A 1 155 ? 11.641 -15.82 -28.078 1 79.31 155 ARG A CA 1
ATOM 1227 C C . ARG A 1 155 ? 12.391 -16.328 -26.844 1 79.31 155 ARG A C 1
ATOM 1229 O O . ARG A 1 155 ? 12.484 -15.617 -25.844 1 79.31 155 ARG A O 1
ATOM 1236 N N . ILE A 1 156 ? 12.867 -17.453 -26.969 1 80.06 156 ILE A N 1
ATOM 1237 C CA . ILE A 1 156 ? 13.562 -18.047 -25.828 1 80.06 156 ILE A CA 1
ATOM 1238 C C . ILE A 1 156 ? 15.039 -17.656 -25.859 1 80.06 156 ILE A C 1
ATOM 1240 O O . ILE A 1 156 ? 15.625 -17.312 -24.828 1 80.06 156 ILE A O 1
ATOM 1244 N N . MET A 1 157 ? 15.625 -17.672 -27.062 1 72.38 157 MET A N 1
ATOM 1245 C CA . MET A 1 157 ? 17.062 -17.422 -27.188 1 72.38 157 MET A CA 1
ATOM 1246 C C . MET A 1 157 ? 17.328 -15.945 -27.406 1 72.38 157 MET A C 1
ATOM 1248 O O . MET A 1 157 ? 17.625 -15.516 -28.531 1 72.38 157 MET A O 1
ATOM 1252 N N . ILE A 1 158 ? 16.938 -15.141 -26.359 1 64.31 158 ILE A N 1
ATOM 1253 C CA . ILE A 1 158 ? 17.141 -13.695 -26.484 1 64.31 158 ILE A CA 1
ATOM 1254 C C . ILE A 1 158 ? 18.469 -13.305 -25.859 1 64.31 158 ILE A C 1
ATOM 1256 O O . ILE A 1 158 ? 18.734 -13.625 -24.688 1 64.31 158 ILE A O 1
ATOM 1260 N N . ASN A 1 159 ? 19.438 -12.938 -26.672 1 65.25 159 ASN A N 1
ATOM 1261 C CA . ASN A 1 159 ? 20.672 -12.375 -26.141 1 65.25 159 ASN A CA 1
ATOM 1262 C C . ASN A 1 159 ? 20.625 -10.852 -26.078 1 65.25 159 ASN A C 1
ATOM 1264 O O . ASN A 1 159 ? 21.312 -10.172 -26.828 1 65.25 159 ASN A O 1
ATOM 1268 N N . ASN A 1 160 ? 19.578 -10.359 -25.391 1 73.94 160 ASN A N 1
ATOM 1269 C CA . ASN A 1 160 ? 19.391 -8.93 -25.172 1 73.94 160 ASN A CA 1
ATOM 1270 C C . ASN A 1 160 ? 19.484 -8.562 -23.688 1 73.94 160 ASN A C 1
ATOM 1272 O O . ASN A 1 160 ? 18.844 -9.188 -22.844 1 73.94 160 ASN A O 1
ATOM 1276 N N . ARG A 1 161 ? 20.328 -7.621 -23.438 1 72.69 161 ARG A N 1
ATOM 1277 C CA . ARG A 1 161 ? 20.594 -7.207 -22.062 1 72.69 161 ARG A CA 1
ATOM 1278 C C . ARG A 1 161 ? 19.344 -6.668 -21.391 1 72.69 161 ARG A C 1
ATOM 1280 O O . ARG A 1 161 ? 19.234 -6.656 -20.172 1 72.69 161 ARG A O 1
ATOM 1287 N N . THR A 1 162 ? 18.375 -6.277 -22.156 1 75.81 162 THR A N 1
ATOM 1288 C CA . THR A 1 162 ? 17.203 -5.629 -21.594 1 75.81 162 THR A CA 1
ATOM 1289 C C . THR A 1 162 ? 16.094 -6.648 -21.312 1 75.81 162 THR A C 1
ATOM 1291 O O . THR A 1 162 ? 15.109 -6.34 -20.656 1 75.81 162 THR A O 1
ATOM 1294 N N . LYS A 1 163 ? 16.344 -7.891 -21.781 1 80.31 163 LYS A N 1
ATOM 1295 C CA . LYS A 1 163 ? 15.281 -8.883 -21.656 1 80.31 163 LYS A CA 1
ATOM 1296 C C . LYS A 1 163 ? 15.656 -9.961 -20.641 1 80.31 163 LYS A C 1
ATOM 1298 O O . LYS A 1 163 ? 16.812 -10.375 -20.562 1 80.31 163 LYS A O 1
ATOM 1303 N N . ALA A 1 164 ? 14.688 -10.422 -19.875 1 82.12 164 ALA A N 1
ATOM 1304 C CA . ALA A 1 164 ? 14.875 -11.531 -18.953 1 82.12 164 ALA A CA 1
ATOM 1305 C C . ALA A 1 164 ? 14.961 -12.859 -19.703 1 82.12 164 ALA A C 1
ATOM 1307 O O . ALA A 1 164 ? 14.234 -13.078 -20.672 1 82.12 164 ALA A O 1
ATOM 1308 N N . PRO A 1 165 ? 15.852 -13.672 -19.25 1 81.88 165 PRO A N 1
ATOM 1309 C CA . PRO A 1 165 ? 15.984 -14.961 -19.938 1 81.88 165 PRO A CA 1
ATOM 1310 C C . PRO A 1 165 ? 14.742 -15.836 -19.812 1 81.88 165 PRO A C 1
ATOM 1312 O O . PRO A 1 165 ? 14.102 -15.844 -18.75 1 81.88 165 PRO A O 1
ATOM 1315 N N . ARG A 1 166 ? 14.406 -16.516 -20.938 1 88.5 166 ARG A N 1
ATOM 1316 C CA . ARG A 1 166 ? 13.281 -17.453 -20.953 1 88.5 166 ARG A CA 1
ATOM 1317 C C . ARG A 1 166 ? 13.773 -18.891 -21.109 1 88.5 166 ARG A C 1
ATOM 1319 O O . ARG A 1 166 ? 12.977 -19.812 -21.328 1 88.5 166 ARG A O 1
ATOM 1326 N N . ASP A 1 167 ? 15.078 -19.078 -20.953 1 89.62 167 ASP A N 1
ATOM 1327 C CA . ASP A 1 167 ? 15.672 -20.391 -21.125 1 89.62 167 ASP A CA 1
ATOM 1328 C C . ASP A 1 167 ? 15.891 -21.094 -19.797 1 89.62 167 ASP A C 1
ATOM 1330 O O . ASP A 1 167 ? 16.688 -22.031 -19.688 1 89.62 167 ASP A O 1
ATOM 1334 N N . ARG A 1 168 ? 15.25 -20.594 -18.797 1 91.69 168 ARG A N 1
ATOM 1335 C CA . ARG A 1 168 ? 15.336 -21.219 -17.469 1 91.69 168 ARG A CA 1
ATOM 1336 C C . ARG A 1 168 ? 14.023 -21.047 -16.703 1 91.69 168 ARG A C 1
ATOM 1338 O O . ARG A 1 168 ? 13.273 -20.094 -16.953 1 91.69 168 ARG A O 1
ATOM 1345 N N . PHE A 1 169 ? 13.703 -21.922 -15.875 1 93.38 169 PHE A N 1
ATOM 1346 C CA . PHE A 1 169 ? 12.555 -21.828 -14.984 1 93.38 169 PHE A CA 1
ATOM 1347 C C . PHE A 1 169 ? 12.82 -22.578 -13.68 1 93.38 169 PHE A C 1
ATOM 1349 O O . PHE A 1 169 ? 13.719 -23.422 -13.617 1 93.38 169 PHE A O 1
ATOM 1356 N N . SER A 1 170 ? 12.219 -22.156 -12.68 1 95.19 170 SER A N 1
ATOM 1357 C CA . SER A 1 170 ? 12.328 -22.812 -11.383 1 95.19 170 SER A CA 1
ATOM 1358 C C . SER A 1 170 ? 11 -23.453 -10.977 1 95.19 170 SER A C 1
ATOM 1360 O O . SER A 1 170 ? 9.93 -22.891 -11.211 1 95.19 170 SER A O 1
ATOM 1362 N N . LEU A 1 171 ? 11.047 -24.656 -10.453 1 96.62 171 LEU A N 1
ATOM 1363 C CA . LEU A 1 171 ? 9.898 -25.391 -9.922 1 96.62 171 LEU A CA 1
ATOM 1364 C C . LEU A 1 171 ? 10.109 -25.734 -8.453 1 96.62 171 LEU A C 1
ATOM 1366 O O . LEU A 1 171 ? 11.188 -26.172 -8.062 1 96.62 171 LEU A O 1
ATOM 1370 N N . ALA A 1 172 ? 9.078 -25.516 -7.688 1 97.5 172 ALA A N 1
ATOM 1371 C CA . ALA A 1 172 ? 9.164 -25.812 -6.258 1 97.5 172 ALA A CA 1
ATOM 1372 C C . ALA A 1 172 ? 9.016 -27.312 -5.996 1 97.5 172 ALA A C 1
ATOM 1374 O O . ALA A 1 172 ? 8.195 -27.984 -6.625 1 97.5 172 ALA A O 1
ATOM 1375 N N . PHE A 1 173 ? 9.852 -27.875 -5.09 1 97.81 173 PHE A N 1
ATOM 1376 C CA . PHE A 1 173 ? 9.781 -29.25 -4.629 1 97.81 173 PHE A CA 1
ATOM 1377 C C . PHE A 1 173 ? 9.711 -29.312 -3.109 1 97.81 173 PHE A C 1
ATOM 1379 O O . PHE A 1 173 ? 10.406 -28.562 -2.42 1 97.81 173 PHE A O 1
ATOM 1386 N N . CYS A 1 174 ? 8.812 -30.062 -2.607 1 97.94 174 CYS A N 1
ATOM 1387 C CA . CYS A 1 174 ? 8.773 -30.391 -1.188 1 97.94 174 CYS A CA 1
ATOM 1388 C C . CYS A 1 174 ? 9.273 -31.812 -0.946 1 97.94 174 CYS A C 1
ATOM 1390 O O . CYS A 1 174 ? 8.609 -32.781 -1.324 1 97.94 174 CYS A O 1
ATOM 1392 N N . ILE A 1 175 ? 10.445 -31.969 -0.287 1 97.69 175 ILE A N 1
ATOM 1393 C CA . ILE A 1 175 ? 11.109 -33.25 -0.13 1 97.69 175 ILE A CA 1
ATOM 1394 C C . ILE A 1 175 ? 11.477 -33.469 1.335 1 97.69 175 ILE A C 1
ATOM 1396 O O . ILE A 1 175 ? 11.383 -32.562 2.146 1 97.69 175 ILE A O 1
ATOM 1400 N N . PRO A 1 176 ? 11.828 -34.688 1.671 1 97.19 176 PRO A N 1
ATOM 1401 C CA . PRO A 1 176 ? 12.266 -34.938 3.049 1 97.19 176 PRO A CA 1
ATOM 1402 C C . PRO A 1 176 ? 13.523 -34.125 3.41 1 97.19 176 PRO A C 1
ATOM 1404 O O . PRO A 1 176 ? 14.422 -34 2.58 1 97.19 176 PRO A O 1
ATOM 1407 N N . SER A 1 177 ? 13.586 -33.719 4.609 1 96.31 177 SER A N 1
ATOM 1408 C CA . SER A 1 177 ? 14.672 -32.844 5.078 1 96.31 177 SER A CA 1
ATOM 1409 C C . SER A 1 177 ? 16 -33.594 5.098 1 96.31 177 SER A C 1
ATOM 1411 O O . SER A 1 177 ? 17.062 -32.969 5.164 1 96.31 177 SER A O 1
ATOM 1413 N N . SER A 1 178 ? 15.953 -34.906 5.047 1 96.38 178 SER A N 1
ATOM 1414 C CA . SER A 1 178 ? 17.172 -35.719 5.043 1 96.38 178 SER A CA 1
ATOM 1415 C C . SER A 1 178 ? 17.906 -35.594 3.711 1 96.38 178 SER A C 1
ATOM 1417 O O . SER A 1 178 ? 19.078 -35.938 3.609 1 96.38 178 SER A O 1
ATOM 1419 N N . CYS A 1 179 ? 17.172 -35.156 2.678 1 97.06 179 CYS A N 1
ATOM 1420 C CA . CYS A 1 179 ? 17.766 -35 1.358 1 97.06 179 CYS A CA 1
ATOM 1421 C C . CYS A 1 179 ? 18.469 -33.656 1.24 1 97.06 179 CYS A C 1
ATOM 1423 O O . CYS A 1 179 ? 17.859 -32.594 1.483 1 97.06 179 CYS A O 1
ATOM 1425 N N . SER A 1 180 ? 19.672 -33.656 0.83 1 96.25 180 SER A N 1
ATOM 1426 C CA . SER A 1 180 ? 20.422 -32.438 0.633 1 96.25 180 SER A CA 1
ATOM 1427 C C . SER A 1 180 ? 20.156 -31.828 -0.747 1 96.25 180 SER A C 1
ATOM 1429 O O . SER A 1 180 ? 19.547 -32.5 -1.605 1 96.25 180 SER A O 1
ATOM 1431 N N . HIS A 1 181 ? 20.625 -30.609 -0.91 1 96.5 181 HIS A N 1
ATOM 1432 C CA . HIS A 1 181 ? 20.469 -29.938 -2.201 1 96.5 181 HIS A CA 1
ATOM 1433 C C . HIS A 1 181 ? 21.234 -30.672 -3.295 1 96.5 181 HIS A C 1
ATOM 1435 O O . HIS A 1 181 ? 20.828 -30.672 -4.457 1 96.5 181 HIS A O 1
ATOM 1441 N N . VAL A 1 182 ? 22.344 -31.297 -2.926 1 97.19 182 VAL A N 1
ATOM 1442 C CA . VAL A 1 182 ? 23.156 -32.031 -3.885 1 97.19 182 VAL A CA 1
ATOM 1443 C C . VAL A 1 182 ? 22.438 -33.312 -4.316 1 97.19 182 VAL A C 1
ATOM 1445 O O . VAL A 1 182 ? 22.484 -33.688 -5.484 1 97.19 182 VAL A O 1
ATOM 1448 N N . ASP A 1 183 ? 21.734 -33.938 -3.365 1 97.81 183 ASP A N 1
ATOM 1449 C CA . ASP A 1 183 ? 20.953 -35.125 -3.682 1 97.81 183 ASP A CA 1
ATOM 1450 C C . ASP A 1 183 ? 19.859 -34.812 -4.695 1 97.81 183 ASP A C 1
ATOM 1452 O O . ASP A 1 183 ? 19.656 -35.562 -5.66 1 97.81 183 ASP A O 1
ATOM 1456 N N . LEU A 1 184 ? 19.219 -33.75 -4.402 1 97.75 184 LEU A N 1
ATOM 1457 C CA . LEU A 1 184 ? 18.125 -33.344 -5.281 1 97.75 184 LEU A CA 1
ATOM 1458 C C . LEU A 1 184 ? 18.641 -33 -6.668 1 97.75 184 LEU A C 1
ATOM 1460 O O . LEU A 1 184 ? 18.062 -33.406 -7.68 1 97.75 184 LEU A O 1
ATOM 1464 N N . GLN A 1 185 ? 19.75 -32.188 -6.742 1 97.56 185 GLN A N 1
ATOM 1465 C CA . GLN A 1 185 ? 20.328 -31.766 -8.016 1 97.56 185 GLN A CA 1
ATOM 1466 C C . GLN A 1 185 ? 20.75 -32.969 -8.852 1 97.56 185 GLN A C 1
ATOM 1468 O O . GLN A 1 185 ? 20.422 -33.062 -10.031 1 97.56 185 GLN A O 1
ATOM 1473 N N . ALA A 1 186 ? 21.438 -33.906 -8.227 1 97.06 186 ALA A N 1
ATOM 1474 C CA . ALA A 1 186 ? 21.938 -35.094 -8.93 1 97.06 186 ALA A CA 1
ATOM 1475 C C . ALA A 1 186 ? 20.781 -35.969 -9.406 1 97.06 186 ALA A C 1
ATOM 1477 O O . ALA A 1 186 ? 20.812 -36.5 -10.523 1 97.06 186 ALA A O 1
ATOM 1478 N N . SER A 1 187 ? 19.781 -36.125 -8.602 1 97.62 187 SER A N 1
ATOM 1479 C CA . SER A 1 187 ? 18.641 -36.938 -8.961 1 97.62 187 SER A CA 1
ATOM 1480 C C . SER A 1 187 ? 17.844 -36.344 -10.109 1 97.62 187 SER A C 1
ATOM 1482 O O . SER A 1 187 ? 17.438 -37.031 -11.031 1 97.62 187 SER A O 1
ATOM 1484 N N . LEU A 1 188 ? 17.625 -35.031 -10.039 1 97.31 188 LEU A N 1
ATOM 1485 C CA . LEU A 1 188 ? 16.891 -34.344 -11.094 1 97.31 188 LEU A CA 1
ATOM 1486 C C . LEU A 1 188 ? 17.672 -34.375 -12.406 1 97.31 188 LEU A C 1
ATOM 1488 O O . LEU A 1 188 ? 17.094 -34.625 -13.469 1 97.31 188 LEU A O 1
ATOM 1492 N N . GLN A 1 189 ? 18.984 -34.125 -12.312 1 96.75 189 GLN A N 1
ATOM 1493 C CA . GLN A 1 189 ? 19.828 -34.125 -13.508 1 96.75 189 GLN A CA 1
ATOM 1494 C C . GLN A 1 189 ? 19.812 -35.5 -14.18 1 96.75 189 GLN A C 1
ATOM 1496 O O . GLN A 1 189 ? 19.641 -35.594 -15.391 1 96.75 189 GLN A O 1
ATOM 1501 N N . SER A 1 190 ? 19.953 -36.531 -13.398 1 95.69 190 SER A N 1
ATOM 1502 C CA . SER A 1 190 ? 20.016 -37.875 -13.93 1 95.69 190 SER A CA 1
ATOM 1503 C C . SER A 1 190 ? 18.656 -38.312 -14.484 1 95.69 190 SER A C 1
ATOM 1505 O O . SER A 1 190 ? 18.578 -38.938 -15.539 1 95.69 190 SER A O 1
ATOM 1507 N N . PHE A 1 191 ? 17.594 -37.969 -13.82 1 96 191 PHE A N 1
ATOM 1508 C CA . PHE A 1 191 ? 16.266 -38.438 -14.172 1 96 191 PHE A CA 1
ATOM 1509 C C . PHE A 1 191 ? 15.797 -37.781 -15.469 1 96 191 PHE A C 1
ATOM 1511 O O . PHE A 1 191 ? 15.195 -38.438 -16.328 1 96 191 PHE A O 1
ATOM 1518 N N . PHE A 1 192 ? 16.047 -36.5 -15.672 1 95.62 192 PHE A N 1
ATOM 1519 C CA . PHE A 1 192 ? 15.484 -35.781 -16.812 1 95.62 192 PHE A CA 1
ATOM 1520 C C . PHE A 1 192 ? 16.484 -35.688 -17.953 1 95.62 192 PHE A C 1
ATOM 1522 O O . PHE A 1 192 ? 16.172 -35.188 -19.031 1 95.62 192 PHE A O 1
ATOM 1529 N N . ASN A 1 193 ? 17.688 -36.125 -17.766 1 94.25 193 ASN A N 1
ATOM 1530 C CA . ASN A 1 193 ? 18.703 -36.031 -18.812 1 94.25 193 ASN A CA 1
ATOM 1531 C C . ASN A 1 193 ? 18.25 -36.75 -20.094 1 94.25 193 ASN A C 1
ATOM 1533 O O . ASN A 1 193 ? 18.297 -36.156 -21.172 1 94.25 193 ASN A O 1
ATOM 1537 N N . ASP A 1 194 ? 17.75 -37.938 -20.016 1 93.19 194 ASP A N 1
ATOM 1538 C CA . ASP A 1 194 ? 17.375 -38.719 -21.172 1 93.19 194 ASP A CA 1
ATOM 1539 C C . ASP A 1 194 ? 16.094 -38.156 -21.797 1 93.19 194 ASP A C 1
ATOM 1541 O O . ASP A 1 194 ? 16.031 -37.938 -23.016 1 93.19 194 ASP A O 1
ATOM 1545 N N . PRO A 1 195 ? 15.078 -38 -20.984 1 93.94 195 PRO A N 1
ATOM 1546 C CA . PRO A 1 195 ? 13.859 -37.438 -21.578 1 93.94 195 PRO A CA 1
ATOM 1547 C C . PRO A 1 195 ? 14.094 -36.125 -22.297 1 93.94 195 PRO A C 1
ATOM 1549 O O . PRO A 1 195 ? 13.492 -35.875 -23.344 1 93.94 195 PRO A O 1
ATOM 1552 N N . MET A 1 196 ? 14.945 -35.312 -21.812 1 93.38 196 MET A N 1
ATOM 1553 C CA . MET A 1 196 ? 15.211 -34 -22.422 1 93.38 196 MET A CA 1
ATOM 1554 C C . MET A 1 196 ? 16.078 -34.156 -23.672 1 93.38 196 MET A C 1
ATOM 1556 O O . MET A 1 196 ? 15.836 -33.469 -24.688 1 93.38 196 MET A O 1
ATOM 1560 N N . ARG A 1 197 ? 17.031 -35 -23.656 1 90.62 197 ARG A N 1
ATOM 1561 C CA . ARG A 1 197 ? 17.891 -35.25 -24.812 1 90.62 197 ARG A CA 1
ATOM 1562 C C . ARG A 1 197 ? 17.078 -35.844 -25.969 1 90.62 197 ARG A C 1
ATOM 1564 O O . ARG A 1 197 ? 17.312 -35.5 -27.125 1 90.62 197 ARG A O 1
ATOM 1571 N N . GLN A 1 198 ? 16.109 -36.625 -25.625 1 90.56 198 GLN A N 1
ATOM 1572 C CA . GLN A 1 198 ? 15.25 -37.219 -26.641 1 90.56 198 GLN A CA 1
ATOM 1573 C C . GLN A 1 198 ? 14.438 -36.156 -27.375 1 90.56 198 GLN A C 1
ATOM 1575 O O . GLN A 1 198 ? 14.102 -36.344 -28.547 1 90.56 198 GLN A O 1
ATOM 1580 N N . LYS A 1 199 ? 14.156 -35.156 -26.703 1 89.19 199 LYS A N 1
ATOM 1581 C CA . LYS A 1 199 ? 13.391 -34.062 -27.312 1 89.19 199 LYS A CA 1
ATOM 1582 C C . LYS A 1 199 ? 14.312 -32.938 -27.781 1 89.19 199 LYS A C 1
ATOM 1584 O O . LYS A 1 199 ? 13.852 -31.828 -28.031 1 89.19 199 LYS A O 1
ATOM 1589 N N . ALA A 1 200 ? 15.633 -33.094 -27.797 1 87.31 200 ALA A N 1
ATOM 1590 C CA . ALA A 1 200 ? 16.656 -32.219 -28.359 1 87.31 200 ALA A CA 1
ATOM 1591 C C . ALA A 1 200 ? 16.844 -30.969 -27.516 1 87.31 200 ALA A C 1
ATOM 1593 O O . ALA A 1 200 ? 16.906 -29.844 -28.047 1 87.31 200 ALA A O 1
ATOM 1594 N N . TYR A 1 201 ? 16.844 -31.188 -26.234 1 90.12 201 TYR A N 1
ATOM 1595 C CA . TYR A 1 201 ? 17.172 -30.109 -25.312 1 90.12 201 TYR A CA 1
ATOM 1596 C C . TYR A 1 201 ? 18.484 -30.375 -24.594 1 90.12 201 TYR A C 1
ATOM 1598 O O . TYR A 1 201 ? 18.75 -31.516 -24.188 1 90.12 201 TYR A O 1
ATOM 1606 N N . ASP A 1 202 ? 19.312 -29.297 -24.594 1 89.44 202 ASP A N 1
ATOM 1607 C CA . ASP A 1 202 ? 20.391 -29.297 -23.609 1 89.44 202 ASP A CA 1
ATOM 1608 C C . ASP A 1 202 ? 19.875 -28.859 -22.234 1 89.44 202 ASP A C 1
ATOM 1610 O O . ASP A 1 202 ? 19.266 -27.781 -22.125 1 89.44 202 ASP A O 1
ATOM 1614 N N . PHE A 1 203 ? 20.078 -29.781 -21.344 1 91.75 203 PHE A N 1
ATOM 1615 C CA . PHE A 1 203 ? 19.391 -29.609 -20.078 1 91.75 203 PHE A CA 1
ATOM 1616 C C . PHE A 1 203 ? 20.359 -29.656 -18.906 1 91.75 203 PHE A C 1
ATOM 1618 O O . PHE A 1 203 ? 21.297 -30.469 -18.906 1 91.75 203 PHE A O 1
ATOM 1625 N N . LYS A 1 204 ? 20.297 -28.656 -17.984 1 95.75 204 LYS A N 1
ATOM 1626 C CA . LYS A 1 204 ? 21.094 -28.609 -16.75 1 95.75 204 LYS A CA 1
ATOM 1627 C C . LYS A 1 204 ? 20.266 -28.125 -15.57 1 95.75 204 LYS A C 1
ATOM 1629 O O . LYS A 1 204 ? 19.469 -27.188 -15.711 1 95.75 204 LYS A O 1
ATOM 1634 N N . VAL A 1 205 ? 20.406 -28.812 -14.438 1 97.12 205 VAL A N 1
ATOM 1635 C CA . VAL A 1 205 ? 19.688 -28.438 -13.227 1 97.12 205 VAL A CA 1
ATOM 1636 C C . VAL A 1 205 ? 20.656 -27.875 -12.195 1 97.12 205 VAL A C 1
ATOM 1638 O O . VAL A 1 205 ? 21.75 -28.422 -12.008 1 97.12 205 VAL A O 1
ATOM 1641 N N . ASP A 1 206 ? 20.312 -26.75 -11.625 1 96.69 206 ASP A N 1
ATOM 1642 C CA . ASP A 1 206 ? 21.109 -26.141 -10.57 1 96.69 206 ASP A CA 1
ATOM 1643 C C . ASP A 1 206 ? 20.297 -25.969 -9.297 1 96.69 206 ASP A C 1
ATOM 1645 O O . ASP A 1 206 ? 19.188 -25.422 -9.328 1 96.69 206 ASP A O 1
ATOM 1649 N N . VAL A 1 207 ? 20.766 -26.531 -8.211 1 96.88 207 VAL A N 1
ATOM 1650 C CA . VAL A 1 207 ? 20.156 -26.344 -6.898 1 96.88 207 VAL A CA 1
ATOM 1651 C C . VAL A 1 207 ? 21.188 -25.812 -5.91 1 96.88 207 VAL A C 1
ATOM 1653 O O . VAL A 1 207 ? 22.141 -26.516 -5.582 1 96.88 207 VAL A O 1
ATOM 1656 N N . HIS A 1 208 ? 21.031 -24.609 -5.453 1 94.75 208 HIS A N 1
ATOM 1657 C CA . HIS A 1 208 ? 21.922 -24.047 -4.449 1 94.75 208 HIS A CA 1
ATOM 1658 C C . HIS A 1 208 ? 21.422 -24.344 -3.039 1 94.75 208 HIS A C 1
ATOM 1660 O O . HIS A 1 208 ? 20.219 -24.5 -2.824 1 94.75 208 HIS A O 1
ATOM 1666 N N . SER A 1 209 ? 22.312 -24.406 -2.096 1 94.44 209 SER A N 1
ATOM 1667 C CA . SER A 1 209 ? 21.953 -24.719 -0.716 1 94.44 209 SER A CA 1
ATOM 1668 C C . SER A 1 209 ? 20.969 -23.703 -0.149 1 94.44 209 SER A C 1
ATOM 1670 O O . SER A 1 209 ? 20.094 -24.047 0.649 1 94.44 209 SER A O 1
ATOM 1672 N N . LEU A 1 210 ? 21.062 -22.484 -0.639 1 93.25 210 LEU A N 1
ATOM 1673 C CA . LEU A 1 210 ? 20.234 -21.406 -0.121 1 93.25 210 LEU A CA 1
ATOM 1674 C C . LEU A 1 210 ? 18.828 -21.469 -0.718 1 93.25 210 LEU A C 1
ATOM 1676 O O . LEU A 1 210 ? 17.938 -20.719 -0.303 1 93.25 210 LEU A O 1
ATOM 1680 N N . GLN A 1 211 ? 18.594 -22.359 -1.613 1 94.69 211 GLN A N 1
ATOM 1681 C CA . GLN A 1 211 ? 17.297 -22.5 -2.25 1 94.69 211 GLN A CA 1
ATOM 1682 C C . GLN A 1 211 ? 16.453 -23.562 -1.558 1 94.69 211 GLN A C 1
ATOM 1684 O O . GLN A 1 211 ? 15.344 -23.875 -1.995 1 94.69 211 GLN A O 1
ATOM 1689 N N . CYS A 1 212 ? 17 -24.203 -0.521 1 96.12 212 CYS A N 1
ATOM 1690 C CA . CYS A 1 212 ? 16.266 -25.188 0.27 1 96.12 212 CYS A CA 1
ATOM 1691 C C . CYS A 1 212 ? 16.078 -24.719 1.704 1 96.12 212 CYS A C 1
ATOM 1693 O O . CYS A 1 212 ? 17 -24.156 2.299 1 96.12 212 CYS A O 1
ATOM 1695 N N . THR A 1 213 ? 14.898 -24.781 2.221 1 94.62 213 THR A N 1
ATOM 1696 C CA . THR A 1 213 ? 14.578 -24.297 3.555 1 94.62 213 THR A CA 1
ATOM 1697 C C . THR A 1 213 ? 13.75 -25.328 4.324 1 94.62 213 THR A C 1
ATOM 1699 O O . THR A 1 213 ? 12.875 -25.969 3.754 1 94.62 213 THR A O 1
ATOM 1702 N N . THR A 1 214 ? 14.07 -25.562 5.551 1 93.5 214 THR A N 1
ATOM 1703 C CA . THR A 1 214 ? 13.305 -26.406 6.453 1 93.5 214 THR A CA 1
ATOM 1704 C C . THR A 1 214 ? 12.555 -25.578 7.48 1 93.5 214 THR A C 1
ATOM 1706 O O . THR A 1 214 ? 12.711 -24.359 7.531 1 93.5 214 THR A O 1
ATOM 1709 N N . SER A 1 215 ? 11.633 -26.188 8.188 1 87.38 215 SER A N 1
ATOM 1710 C CA . SER A 1 215 ? 10.812 -25.484 9.164 1 87.38 215 SER A CA 1
ATOM 1711 C C . SER A 1 215 ? 11.625 -25.094 10.398 1 87.38 215 SER A C 1
ATOM 1713 O O . SER A 1 215 ? 11.172 -24.312 11.234 1 87.38 215 SER A O 1
ATOM 1715 N N . ASP A 1 216 ? 12.852 -25.484 10.406 1 76.81 216 ASP A N 1
ATOM 1716 C CA . ASP A 1 216 ? 13.656 -25.172 11.586 1 76.81 216 ASP A CA 1
ATOM 1717 C C . ASP A 1 216 ? 13.992 -23.688 11.648 1 76.81 216 ASP A C 1
ATOM 1719 O O . ASP A 1 216 ? 14.25 -23.062 10.625 1 76.81 216 ASP A O 1
ATOM 1723 N N . SER A 1 217 ? 13.648 -23.156 12.75 1 66.69 217 SER A N 1
ATOM 1724 C CA . SER A 1 217 ? 13.914 -21.719 12.938 1 66.69 217 SER A CA 1
ATOM 1725 C C . SER A 1 217 ? 15.414 -21.438 12.938 1 66.69 217 SER A C 1
ATOM 1727 O O . SER A 1 217 ? 16.203 -22.234 13.422 1 66.69 217 SER A O 1
ATOM 1729 N N . PRO A 1 218 ? 15.766 -20.406 12.164 1 69.06 218 PRO A N 1
ATOM 1730 C CA . PRO A 1 218 ? 17.188 -20.062 12.203 1 69.06 218 PRO A CA 1
ATOM 1731 C C . PRO A 1 218 ? 17.688 -19.812 13.617 1 69.06 218 PRO A C 1
ATOM 1733 O O . PRO A 1 218 ? 16.969 -19.266 14.453 1 69.06 218 PRO A O 1
ATOM 1736 N N . THR A 1 219 ? 18.734 -20.5 13.969 1 73.06 219 THR A N 1
ATOM 1737 C CA . THR A 1 219 ? 19.344 -20.266 15.273 1 73.06 219 THR A CA 1
ATOM 1738 C C . THR A 1 219 ? 19.797 -18.812 15.406 1 73.06 219 THR A C 1
ATOM 1740 O O . THR A 1 219 ? 20.5 -18.297 14.531 1 73.06 219 THR A O 1
ATOM 1743 N N . GLN A 1 220 ? 19.172 -18.125 16.266 1 79.12 220 GLN A N 1
ATOM 1744 C CA . GLN A 1 220 ? 19.578 -16.75 16.5 1 79.12 220 GLN A CA 1
ATOM 1745 C C . GLN A 1 220 ? 20.938 -16.688 17.219 1 79.12 220 GLN A C 1
ATOM 1747 O O . GLN A 1 220 ? 21.172 -17.438 18.172 1 79.12 220 GLN A O 1
ATOM 1752 N N . SER A 1 221 ? 21.859 -15.938 16.703 1 84.81 221 SER A N 1
ATOM 1753 C CA . SER A 1 221 ? 23.156 -15.734 17.328 1 84.81 221 SER A CA 1
ATOM 1754 C C . SER A 1 221 ? 23.016 -15.031 18.672 1 84.81 221 SER A C 1
ATOM 1756 O O . SER A 1 221 ? 21.984 -14.43 18.953 1 84.81 221 SER A O 1
ATOM 1758 N N . THR A 1 222 ? 23.969 -15.133 19.516 1 89.31 222 THR A N 1
ATOM 1759 C CA . THR A 1 222 ? 23.969 -14.453 20.797 1 89.31 222 THR A CA 1
ATOM 1760 C C . THR A 1 222 ? 23.891 -12.938 20.609 1 89.31 222 THR A C 1
ATOM 1762 O O . THR A 1 222 ? 23.188 -12.258 21.359 1 89.31 222 THR A O 1
ATOM 1765 N N . GLY A 1 223 ? 24.609 -12.523 19.625 1 89.31 223 GLY A N 1
ATOM 1766 C CA . GLY A 1 223 ? 24.516 -11.102 19.328 1 89.31 223 GLY A CA 1
ATOM 1767 C C . GLY A 1 223 ? 23.125 -10.672 18.891 1 89.31 223 GLY A C 1
ATOM 1768 O O . GLY A 1 223 ? 22.656 -9.594 19.266 1 89.31 223 GLY A O 1
ATOM 1769 N N . GLY A 1 224 ? 22.516 -11.523 18.172 1 90.81 224 GLY A N 1
ATOM 1770 C CA . GLY A 1 224 ? 21.156 -11.242 17.734 1 90.81 224 GLY A CA 1
ATOM 1771 C C . GLY A 1 224 ? 20.172 -11.195 18.891 1 90.81 224 GLY A C 1
ATOM 1772 O O . GLY A 1 224 ? 19.297 -10.32 18.922 1 90.81 224 GLY A O 1
ATOM 1773 N N . LEU A 1 225 ? 20.281 -12.016 19.891 1 92.19 225 LEU A N 1
ATOM 1774 C CA . LEU A 1 225 ? 19.406 -12.055 21.047 1 92.19 225 LEU A CA 1
ATOM 1775 C C . LEU A 1 225 ? 19.609 -10.828 21.922 1 92.19 225 LEU A C 1
ATOM 1777 O O . LEU A 1 225 ? 18.641 -10.227 22.391 1 92.19 225 LEU A O 1
ATOM 1781 N N . ILE A 1 226 ? 20.844 -10.492 22.062 1 94.12 226 ILE A N 1
ATOM 1782 C CA . ILE A 1 226 ? 21.172 -9.328 22.875 1 94.12 226 ILE A CA 1
ATOM 1783 C C . ILE A 1 226 ? 20.562 -8.07 22.25 1 94.12 226 ILE A C 1
ATOM 1785 O O . ILE A 1 226 ? 19.938 -7.266 22.938 1 94.12 226 ILE A O 1
ATOM 1789 N N . PHE A 1 227 ? 20.797 -7.973 21.031 1 93.88 227 PHE A N 1
ATOM 1790 C CA . PHE A 1 227 ? 20.297 -6.777 20.344 1 93.88 227 PHE A CA 1
ATOM 1791 C C . PHE A 1 227 ? 18.766 -6.75 20.344 1 93.88 227 PHE A C 1
ATOM 1793 O O . PHE A 1 227 ? 18.172 -5.684 20.438 1 93.88 227 PHE A O 1
ATOM 1800 N N . LYS A 1 228 ? 18.172 -7.875 20.188 1 93.31 228 LYS A N 1
ATOM 1801 C CA . LYS A 1 228 ? 16.719 -7.969 20.234 1 93.31 228 LYS A CA 1
ATOM 1802 C C . LYS A 1 228 ? 16.188 -7.496 21.594 1 93.31 228 LYS A C 1
ATOM 1804 O O . LYS A 1 228 ? 15.25 -6.711 21.656 1 93.31 228 LYS A O 1
ATOM 1809 N N . TYR A 1 229 ? 16.812 -7.902 22.641 1 94.38 229 TYR A N 1
ATOM 1810 C CA . TYR A 1 229 ? 16.375 -7.508 23.984 1 94.38 229 TYR A CA 1
ATOM 1811 C C . TYR A 1 229 ? 16.688 -6.039 24.25 1 94.38 229 TYR A C 1
ATOM 1813 O O . TYR A 1 229 ? 15.945 -5.355 24.953 1 94.38 229 TYR A O 1
ATOM 1821 N N . LEU A 1 230 ? 17.75 -5.633 23.641 1 95.12 230 LEU A N 1
ATOM 1822 C CA . LEU A 1 230 ? 18.078 -4.215 23.766 1 95.12 230 LEU A CA 1
ATOM 1823 C C . LEU A 1 230 ? 17.016 -3.357 23.078 1 95.12 230 LEU A C 1
ATOM 1825 O O . LEU A 1 230 ? 16.594 -2.328 23.625 1 95.12 230 LEU A O 1
ATOM 1829 N N . MET A 1 231 ? 16.625 -3.752 21.953 1 94.81 231 MET A N 1
ATOM 1830 C CA . MET A 1 231 ? 15.602 -3.014 21.234 1 94.81 231 MET A CA 1
ATOM 1831 C C . MET A 1 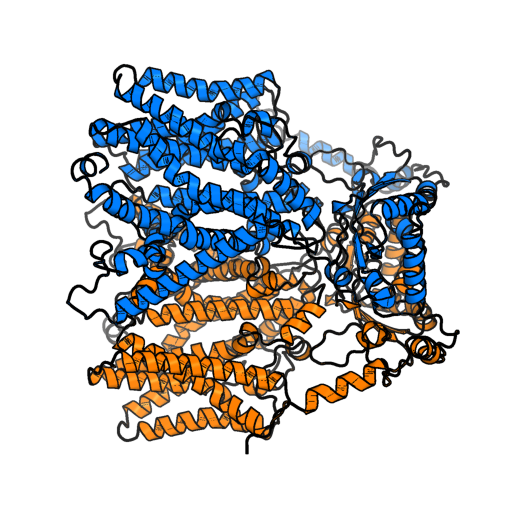231 ? 14.281 -3.023 22 1 94.81 231 MET A C 1
ATOM 1833 O O . MET A 1 231 ? 13.609 -1.995 22.094 1 94.81 231 MET A O 1
ATOM 1837 N N . ILE A 1 232 ? 13.906 -4.141 22.578 1 95.5 232 ILE A N 1
ATOM 1838 C CA . ILE A 1 232 ? 12.68 -4.254 23.359 1 95.5 232 ILE A CA 1
ATOM 1839 C C . ILE A 1 232 ? 12.781 -3.365 24.594 1 95.5 232 ILE A C 1
ATOM 1841 O O . ILE A 1 232 ? 11.828 -2.672 24.953 1 95.5 232 ILE A O 1
ATOM 1845 N N . ALA A 1 233 ? 13.953 -3.369 25.203 1 96.5 233 ALA A N 1
ATOM 1846 C CA . ALA A 1 233 ? 14.18 -2.535 26.391 1 96.5 233 ALA A CA 1
ATOM 1847 C C . ALA A 1 233 ? 14.047 -1.054 26.047 1 96.5 233 ALA A C 1
ATOM 1849 O O . ALA A 1 233 ? 13.477 -0.279 26.812 1 96.5 233 ALA A O 1
ATOM 1850 N N . MET A 1 234 ? 14.562 -0.693 24.891 1 96.12 234 MET A N 1
ATOM 1851 C CA . MET A 1 234 ? 14.477 0.701 24.453 1 96.12 234 MET A CA 1
ATOM 1852 C C . MET A 1 234 ? 13.031 1.105 24.203 1 96.12 234 MET A C 1
ATOM 1854 O O . MET A 1 234 ? 12.602 2.193 24.594 1 96.12 234 MET A O 1
ATOM 1858 N N . ILE A 1 235 ? 12.266 0.253 23.578 1 96.44 235 ILE A N 1
ATOM 1859 C CA . ILE A 1 235 ? 10.859 0.532 23.281 1 96.44 235 ILE A CA 1
ATOM 1860 C C . ILE A 1 235 ? 10.078 0.624 24.594 1 96.44 235 ILE A C 1
ATOM 1862 O O . ILE A 1 235 ? 9.281 1.544 24.781 1 96.44 235 ILE A O 1
ATOM 1866 N N . LEU A 1 236 ? 10.344 -0.254 25.562 1 96.75 236 LEU A N 1
ATOM 1867 C CA . LEU A 1 236 ? 9.664 -0.249 26.844 1 96.75 236 LEU A CA 1
ATOM 1868 C C . LEU A 1 236 ? 10.031 0.995 27.656 1 96.75 236 LEU A C 1
ATOM 1870 O O . LEU A 1 236 ? 9.188 1.557 28.344 1 96.75 236 LEU A O 1
ATOM 1874 N N . LEU A 1 237 ? 11.273 1.38 27.516 1 96.25 237 LEU A N 1
ATOM 1875 C CA . LEU A 1 237 ? 11.711 2.592 28.188 1 96.25 237 LEU A CA 1
ATOM 1876 C C . LEU A 1 237 ? 10.953 3.812 27.688 1 96.25 237 LEU A C 1
ATOM 1878 O O . LEU A 1 237 ? 10.5 4.645 28.469 1 96.25 237 LEU A O 1
ATOM 1882 N N . VAL A 1 238 ? 10.828 3.92 26.391 1 96.56 238 VAL A N 1
ATOM 1883 C CA . VAL A 1 238 ? 10.117 5.043 25.797 1 96.56 238 VAL A CA 1
ATOM 1884 C C . VAL A 1 238 ? 8.648 5.008 26.219 1 96.56 238 VAL A C 1
ATOM 1886 O O . VAL A 1 238 ? 8.062 6.043 26.547 1 96.56 238 VAL A O 1
ATOM 1889 N N . LEU A 1 239 ? 8.062 3.809 26.281 1 96.12 239 LEU A N 1
ATOM 1890 C CA . LEU A 1 239 ? 6.668 3.672 26.672 1 96.12 239 LEU A CA 1
ATOM 1891 C C . LEU A 1 239 ? 6.488 4.012 28.156 1 96.12 239 LEU A C 1
ATOM 1893 O O . LEU A 1 239 ? 5.531 4.695 28.516 1 96.12 239 LEU A O 1
ATOM 1897 N N . PHE A 1 240 ? 7.41 3.57 28.969 1 95.56 240 PHE A N 1
ATOM 1898 C CA . PHE A 1 240 ? 7.367 3.85 30.406 1 95.56 240 PHE A CA 1
ATOM 1899 C C . PHE A 1 240 ? 7.508 5.344 30.672 1 95.56 240 PHE A C 1
ATOM 1901 O O . PHE A 1 240 ? 6.754 5.914 31.453 1 95.56 240 PHE A O 1
ATOM 1908 N N . CYS A 1 241 ? 8.477 5.961 30 1 94.69 241 CYS A N 1
ATOM 1909 C CA . CYS A 1 241 ? 8.695 7.391 30.188 1 94.69 241 CYS A CA 1
ATOM 1910 C C . CYS A 1 241 ? 7.523 8.203 29.656 1 94.69 241 CYS A C 1
ATOM 1912 O O . CYS A 1 241 ? 7.195 9.258 30.188 1 94.69 241 CYS A O 1
ATOM 1914 N N . THR A 1 242 ? 6.895 7.719 28.609 1 92.62 242 THR A N 1
ATOM 1915 C CA . THR A 1 242 ? 5.715 8.391 28.078 1 92.62 242 THR A CA 1
ATOM 1916 C C . THR A 1 242 ? 4.562 8.336 29.078 1 92.62 242 THR A C 1
ATOM 1918 O O . THR A 1 242 ? 3.893 9.344 29.328 1 92.62 242 THR A O 1
ATOM 1921 N N . LEU A 1 243 ? 4.355 7.207 29.719 1 90.5 243 LEU A N 1
ATOM 1922 C CA . LEU A 1 243 ? 3.305 7.043 30.719 1 90.5 243 LEU A CA 1
ATOM 1923 C C . LEU A 1 243 ? 3.611 7.871 31.969 1 90.5 243 LEU A C 1
ATOM 1925 O O . LEU A 1 243 ? 2.715 8.5 32.531 1 90.5 243 LEU A O 1
ATOM 1929 N N . ALA A 1 244 ? 4.875 7.871 32.375 1 89.62 244 ALA A N 1
ATOM 1930 C CA . ALA A 1 244 ? 5.289 8.664 33.531 1 89.62 244 ALA A CA 1
ATOM 1931 C C . ALA A 1 244 ? 5.082 10.156 33.281 1 89.62 244 ALA A C 1
ATOM 1933 O O . ALA A 1 244 ? 4.648 10.891 34.156 1 89.62 244 ALA A O 1
ATOM 1934 N N . ASP A 1 245 ? 5.441 10.547 32.062 1 87.44 245 ASP A N 1
ATOM 1935 C CA . ASP A 1 245 ? 5.254 11.945 31.703 1 87.44 245 ASP A CA 1
ATOM 1936 C C . ASP A 1 245 ? 3.775 12.328 31.719 1 87.44 245 ASP A C 1
ATOM 1938 O O . ASP A 1 245 ? 3.414 13.422 32.156 1 87.44 245 ASP A O 1
ATOM 1942 N N . LEU A 1 246 ? 2.924 11.461 31.281 1 82.94 246 LEU A N 1
ATOM 1943 C CA . LEU A 1 246 ? 1.484 11.688 31.281 1 82.94 246 LEU A CA 1
ATOM 1944 C C . LEU A 1 246 ? 0.938 11.773 32.688 1 82.94 246 LEU A C 1
ATOM 1946 O O . LEU A 1 246 ? 0.124 12.648 33 1 82.94 246 LEU A O 1
ATOM 1950 N N . LEU A 1 247 ? 1.408 10.945 33.594 1 81.44 247 LEU A N 1
ATOM 1951 C CA . LEU A 1 247 ? 0.944 10.914 35 1 81.44 247 LEU A CA 1
ATOM 1952 C C . LEU A 1 247 ? 1.453 12.125 35.75 1 81.44 247 LEU A C 1
ATOM 1954 O O . LEU A 1 247 ? 0.714 12.719 36.531 1 81.44 247 LEU A O 1
ATOM 1958 N N . LEU A 1 248 ? 2.699 12.508 35.5 1 81 248 LEU A N 1
ATOM 1959 C CA . LEU A 1 248 ? 3.277 13.656 36.188 1 81 248 LEU A CA 1
ATOM 1960 C C . LEU A 1 248 ? 2.611 14.953 35.719 1 81 248 LEU A C 1
ATOM 1962 O O . LEU A 1 248 ? 2.432 15.875 36.531 1 81 248 LEU A O 1
ATOM 1966 N N . ALA A 1 249 ? 2.281 14.961 34.5 1 75.69 249 ALA A N 1
ATOM 1967 C CA . ALA A 1 249 ? 1.604 16.141 33.969 1 75.69 249 ALA A CA 1
ATOM 1968 C C . ALA A 1 249 ? 0.192 16.266 34.531 1 75.69 249 ALA A C 1
ATOM 1970 O O . ALA A 1 249 ? -0.314 17.375 34.719 1 75.69 249 ALA A O 1
ATOM 1971 N N . THR A 1 250 ? -0.49 15.18 34.781 1 72.75 250 THR A N 1
ATOM 1972 C CA . THR A 1 250 ? -1.854 15.18 35.312 1 72.75 250 THR A CA 1
ATOM 1973 C C . THR A 1 250 ? -1.873 15.57 36.781 1 72.75 250 THR A C 1
ATOM 1975 O O . THR A 1 250 ? -2.783 16.266 37.25 1 72.75 250 THR A O 1
ATOM 1978 N N . PHE A 1 251 ? -0.84 15.164 37.562 1 69.81 251 PHE A N 1
ATOM 1979 C CA . PHE A 1 251 ? -0.863 15.383 39 1 69.81 251 PHE A CA 1
ATOM 1980 C C . PHE A 1 251 ? -0.138 16.672 39.344 1 69.81 251 PHE A C 1
ATOM 1982 O O . PHE A 1 251 ? -0.264 17.172 40.469 1 69.81 251 PHE A O 1
ATOM 1989 N N . GLN A 1 252 ? 0.87 17.109 38.594 1 63.88 252 GLN A N 1
ATOM 1990 C CA . GLN A 1 252 ? 1.541 18.375 38.906 1 63.88 252 GLN A CA 1
ATOM 1991 C C . GLN A 1 252 ? 0.572 19.547 38.812 1 63.88 252 GLN A C 1
ATOM 1993 O O . GLN A 1 252 ? -0.177 19.672 37.844 1 63.88 252 GLN A O 1
ATOM 1998 N N . LYS A 1 253 ? 0.114 19.969 40.031 1 53.25 253 LYS A N 1
ATOM 1999 C CA . LYS A 1 253 ? -0.722 21.125 40.344 1 53.25 253 LYS A CA 1
ATOM 2000 C C . LYS A 1 253 ? -0.52 22.25 39.312 1 53.25 253 LYS A C 1
ATOM 2002 O O . LYS A 1 253 ? 0.604 22.5 38.875 1 53.25 253 LYS A O 1
ATOM 2007 N N . LYS A 1 254 ? -1.672 22.688 38.719 1 49.06 254 LYS A N 1
ATOM 2008 C CA . LYS A 1 254 ? -2.006 23.859 37.906 1 49.06 254 LYS A CA 1
ATOM 2009 C C . LYS A 1 254 ? -1.203 25.078 38.344 1 49.06 254 LYS A C 1
ATOM 2011 O O . LYS A 1 254 ? -1.711 25.922 39.094 1 49.06 254 LYS A O 1
ATOM 2016 N N . ASN A 1 255 ? -0.072 25.125 38.969 1 38.31 255 ASN A N 1
ATOM 2017 C CA . ASN A 1 255 ? 0.088 26.562 38.844 1 38.31 255 ASN A CA 1
ATOM 2018 C C . ASN A 1 255 ? -0.14 27.031 37.406 1 38.31 255 ASN A C 1
ATOM 2020 O O . ASN A 1 255 ? -0.07 26.234 36.469 1 38.31 255 ASN A O 1
ATOM 2024 N N . GLY A 1 256 ? -0.307 28.266 37.062 1 35.38 256 GLY A N 1
ATOM 2025 C CA . GLY A 1 256 ? -0.83 29.047 35.969 1 35.38 256 GLY A CA 1
ATOM 2026 C C . GLY A 1 256 ? -0.444 28.5 34.625 1 35.38 256 GLY A C 1
ATOM 2027 O O . GLY A 1 256 ? -1.13 28.75 33.625 1 35.38 256 GLY A O 1
ATOM 2028 N N . SER A 1 257 ? 0.898 28.438 34.219 1 36.62 257 SER A N 1
ATOM 2029 C CA . SER A 1 257 ? 1.277 28.547 32.812 1 36.62 257 SER A CA 1
ATOM 2030 C C . SER A 1 257 ? 1.107 27.234 32.062 1 36.62 257 SER A C 1
ATOM 2032 O O . SER A 1 257 ? 1.727 26.234 32.438 1 36.62 257 SER A O 1
ATOM 2034 N N . SER A 1 258 ? -0.031 26.844 31.594 1 39.62 258 SER A N 1
ATOM 2035 C CA . SER A 1 258 ? -0.597 25.75 30.828 1 39.62 258 SER A CA 1
ATOM 2036 C C . SER A 1 258 ? 0.411 25.188 29.828 1 39.62 258 SER A C 1
ATOM 2038 O O . SER A 1 258 ? 0.119 24.234 29.109 1 39.62 258 SER A O 1
ATOM 2040 N N . LYS A 1 259 ? 1.19 26.047 29.156 1 42.38 259 LYS A N 1
ATOM 2041 C CA . LYS A 1 259 ? 1.941 25.594 27.984 1 42.38 259 LYS A CA 1
ATOM 2042 C C . LYS A 1 259 ? 3.158 24.766 28.406 1 42.38 259 LYS A C 1
ATOM 2044 O O . LYS A 1 259 ? 3.965 25.219 29.219 1 42.38 259 LYS A O 1
ATOM 2049 N N . ILE A 1 260 ? 3.217 23.547 28.469 1 44.34 260 ILE A N 1
ATOM 2050 C CA . ILE A 1 260 ? 4.391 22.688 28.484 1 44.34 260 ILE A CA 1
ATOM 2051 C C . ILE A 1 260 ? 5.523 23.328 27.703 1 44.34 260 ILE A C 1
ATOM 2053 O O . ILE A 1 260 ? 5.578 23.234 26.469 1 44.34 260 ILE A O 1
ATOM 2057 N N . SER A 1 261 ? 5.938 24.5 27.938 1 41.97 261 SER A N 1
ATOM 2058 C CA . SER A 1 261 ? 7.125 25.016 27.281 1 41.97 261 SER A CA 1
ATOM 2059 C C . SER A 1 261 ? 8.359 24.188 27.609 1 41.97 261 SER A C 1
ATOM 2061 O O . SER A 1 261 ? 8.5 23.703 28.734 1 41.97 261 SER A O 1
ATOM 2063 N N . SER A 1 262 ? 9.055 23.562 26.625 1 46.5 262 SER A N 1
ATOM 2064 C CA . SER A 1 262 ? 10.32 22.828 26.578 1 46.5 262 SER A CA 1
ATOM 2065 C C . SER A 1 262 ? 11.211 23.203 27.75 1 46.5 262 SER A C 1
ATOM 2067 O O . SER A 1 262 ? 11.961 22.359 28.25 1 46.5 262 SER A O 1
ATOM 2069 N N . ASP A 1 263 ? 11.258 24.422 28.109 1 46.91 263 ASP A N 1
ATOM 2070 C CA . ASP A 1 263 ? 12.43 24.906 28.828 1 46.91 263 ASP A CA 1
ATOM 2071 C C . ASP A 1 263 ? 12.312 24.625 30.328 1 46.91 263 ASP A C 1
ATOM 2073 O O . ASP A 1 263 ? 13.32 24.562 31.031 1 46.91 263 ASP A O 1
ATOM 2077 N N . ASN A 1 264 ? 11.07 24.578 30.906 1 51.41 264 ASN A N 1
ATOM 2078 C CA . ASN A 1 264 ? 11.148 24.656 32.375 1 51.41 264 ASN A CA 1
ATOM 2079 C C . ASN A 1 264 ? 10.812 23.328 33.031 1 51.41 264 ASN A C 1
ATOM 2081 O O . ASN A 1 264 ? 9.992 23.281 33.938 1 51.41 264 ASN A O 1
ATOM 2085 N N . VAL A 1 265 ? 11.094 22.25 32.344 1 60.41 265 VAL A N 1
ATOM 2086 C CA . VAL A 1 265 ? 10.828 20.984 33.031 1 60.41 265 VAL A CA 1
ATOM 2087 C C . VAL A 1 265 ? 11.734 20.844 34.25 1 60.41 265 VAL A C 1
ATOM 2089 O O . VAL A 1 265 ? 12.961 20.844 34.094 1 60.41 265 VAL A O 1
ATOM 2092 N N . THR A 1 266 ? 11.297 21.219 35.438 1 63.41 266 THR A N 1
ATOM 2093 C CA . THR A 1 266 ? 12.078 21.141 36.688 1 63.41 266 THR A CA 1
ATOM 2094 C C . THR A 1 266 ? 11.953 19.75 37.312 1 63.41 266 THR A C 1
ATOM 2096 O O . THR A 1 266 ? 11.008 19.016 37 1 63.41 266 THR A O 1
ATOM 2099 N N . GLY A 1 267 ? 13 19.203 37.875 1 69.31 267 GLY A N 1
ATOM 2100 C CA . GLY A 1 267 ? 13.07 18.016 38.719 1 69.31 267 GLY A CA 1
ATOM 2101 C C . GLY A 1 267 ? 13.234 16.734 37.906 1 69.31 267 GLY A C 1
ATOM 2102 O O . GLY A 1 267 ? 14.023 16.688 36.969 1 69.31 267 GLY A O 1
ATOM 2103 N N . ALA A 1 268 ? 12.484 15.656 38.219 1 76.44 268 ALA A N 1
ATOM 2104 C CA . ALA A 1 268 ? 12.547 14.312 37.625 1 76.44 268 ALA A CA 1
ATOM 2105 C C . ALA A 1 268 ? 12.016 14.305 36.219 1 76.44 268 ALA A C 1
ATOM 2107 O O . ALA A 1 268 ? 12.422 13.469 35.406 1 76.44 268 ALA A O 1
ATOM 2108 N N . ARG A 1 269 ? 11.297 15.25 35.875 1 83 269 ARG A N 1
ATOM 2109 C CA . ARG A 1 269 ? 10.68 15.297 34.562 1 83 269 ARG A CA 1
ATOM 2110 C C . ARG A 1 269 ? 11.703 15.672 33.469 1 83 269 ARG A C 1
ATOM 2112 O O . ARG A 1 269 ? 11.539 15.328 32.312 1 83 269 ARG A O 1
ATOM 2119 N N . ARG A 1 270 ? 12.805 16.266 33.969 1 83.06 270 ARG A N 1
ATOM 2120 C CA . ARG A 1 270 ? 13.875 16.641 33.062 1 83.06 270 ARG A CA 1
ATOM 2121 C C . ARG A 1 270 ? 14.539 15.414 32.438 1 83.06 270 ARG A C 1
ATOM 2123 O O . ARG A 1 270 ? 14.992 15.453 31.297 1 83.06 270 ARG A O 1
ATOM 2130 N N . TRP A 1 271 ? 14.453 14.344 33.219 1 86.56 271 TRP A N 1
ATOM 2131 C CA . TRP A 1 271 ? 15.125 13.125 32.781 1 86.56 271 TRP A CA 1
ATOM 2132 C C . TRP A 1 271 ? 14.156 12.219 32.031 1 86.56 271 TRP A C 1
ATOM 2134 O O . TRP A 1 271 ? 14.586 11.328 31.281 1 86.56 271 TRP A O 1
ATOM 2144 N N . ILE A 1 272 ? 12.914 12.477 32.094 1 90.19 272 ILE A N 1
ATOM 2145 C CA . ILE A 1 272 ? 11.898 11.625 31.484 1 90.19 272 ILE A CA 1
ATOM 2146 C C . ILE A 1 272 ? 11.438 12.234 30.156 1 90.19 272 ILE A C 1
ATOM 2148 O O . ILE A 1 272 ? 11.133 11.516 29.203 1 90.19 272 ILE A O 1
ATOM 2152 N N . SER A 1 273 ? 11.555 13.5 29.984 1 88.69 273 SER A N 1
ATOM 2153 C CA . SER A 1 273 ? 10.953 14.25 28.891 1 88.69 273 SER A CA 1
ATOM 2154 C C . SER A 1 273 ? 11.633 13.93 27.562 1 88.69 273 SER A C 1
ATOM 2156 O O . SER A 1 273 ? 10.977 13.883 26.516 1 88.69 273 SER A O 1
ATOM 2158 N N . PRO A 1 274 ? 12.961 13.625 27.609 1 92.31 274 PRO A N 1
ATOM 2159 C CA . PRO A 1 274 ? 13.602 13.328 26.328 1 92.31 274 PRO A CA 1
ATOM 2160 C C . PRO A 1 274 ? 13.117 12.016 25.719 1 92.31 274 PRO A C 1
ATOM 2162 O O . PRO A 1 274 ? 13.211 11.828 24.5 1 92.31 274 PRO A O 1
ATOM 2165 N N . PHE A 1 275 ? 12.555 11.164 26.547 1 94.81 275 PHE A N 1
ATOM 2166 C CA . PHE A 1 275 ? 12.125 9.852 26.078 1 94.81 275 PHE A CA 1
ATOM 2167 C C . PHE A 1 275 ? 10.625 9.828 25.828 1 94.81 275 PHE A C 1
ATOM 2169 O O . PHE A 1 275 ? 10.094 8.852 25.297 1 94.81 275 PHE A O 1
ATOM 2176 N N . SER A 1 276 ? 9.945 10.859 26.125 1 93.31 276 SER A N 1
ATOM 2177 C CA . SER A 1 276 ? 8.484 10.859 26.062 1 93.31 276 SER A CA 1
ATOM 2178 C C . SER A 1 276 ? 7.988 11.117 24.641 1 93.31 276 SER A C 1
ATOM 2180 O O . SER A 1 276 ? 8.367 12.109 24.016 1 93.31 276 SER A O 1
ATOM 2182 N N . ILE A 1 277 ? 7.086 10.281 24.141 1 92.75 277 ILE A N 1
ATOM 2183 C CA . ILE A 1 277 ? 6.488 10.414 22.812 1 92.75 277 ILE A CA 1
ATOM 2184 C C . ILE A 1 277 ? 5.59 11.648 22.766 1 92.75 277 ILE A C 1
ATOM 2186 O O . ILE A 1 277 ? 5.453 12.289 21.719 1 92.75 277 ILE A O 1
ATOM 2190 N N . LEU A 1 278 ? 5.062 12.102 23.922 1 88.94 278 LEU A N 1
ATOM 2191 C CA . LEU A 1 278 ? 4.156 13.242 24.016 1 88.94 278 LEU A CA 1
ATOM 2192 C C . LEU A 1 278 ? 4.879 14.539 23.688 1 88.94 278 LEU A C 1
ATOM 2194 O O . LEU A 1 278 ? 4.25 15.516 23.25 1 88.94 278 LEU A O 1
ATOM 2198 N N . ARG A 1 279 ? 6.133 14.469 23.797 1 88.81 279 ARG A N 1
ATOM 2199 C CA . ARG A 1 279 ? 6.926 15.656 23.5 1 88.81 279 ARG A CA 1
ATOM 2200 C C . ARG A 1 279 ? 7.625 15.516 22.156 1 88.81 279 ARG A C 1
ATOM 2202 O O . ARG A 1 279 ? 7.613 16.438 21.344 1 88.81 279 ARG A O 1
ATOM 2209 N N . ASN A 1 280 ? 8.164 14.336 21.922 1 93 280 ASN A N 1
ATOM 2210 C CA . ASN A 1 280 ? 9.016 14.133 20.75 1 93 280 ASN A CA 1
ATOM 2211 C C . ASN A 1 280 ? 8.195 14.07 19.469 1 93 280 ASN A C 1
ATOM 2213 O O . ASN A 1 280 ? 8.672 14.492 18.406 1 93 280 ASN A O 1
ATOM 2217 N N . LEU A 1 281 ? 7.012 13.547 19.516 1 92.44 281 LEU A N 1
ATOM 2218 C CA . LEU A 1 281 ? 6.203 13.422 18.312 1 92.44 281 LEU A CA 1
ATOM 2219 C C . LEU A 1 281 ? 5.727 14.789 17.828 1 92.44 281 LEU A C 1
ATOM 2221 O O . LEU A 1 281 ? 5.875 15.133 16.656 1 92.44 281 LEU A O 1
ATOM 2225 N N . PRO A 1 282 ? 5.152 15.672 18.719 1 89.81 282 PRO A N 1
ATOM 2226 C CA . PRO A 1 282 ? 4.797 17.016 18.266 1 89.81 282 PRO A CA 1
ATOM 2227 C C . PRO A 1 282 ? 6.008 17.828 17.797 1 89.81 282 PRO A C 1
ATOM 2229 O O . PRO A 1 282 ? 5.898 18.641 16.875 1 89.81 282 PRO A O 1
ATOM 2232 N N . GLN A 1 283 ? 7.117 17.562 18.406 1 90.44 283 GLN A N 1
ATOM 2233 C CA . GLN A 1 283 ? 8.328 18.266 18 1 90.44 283 GLN A CA 1
ATOM 2234 C C . GLN A 1 283 ? 8.766 17.859 16.594 1 90.44 283 GLN A C 1
ATOM 2236 O O . GLN A 1 283 ? 9.359 18.672 15.875 1 90.44 283 GLN A O 1
ATOM 2241 N N . LEU A 1 284 ? 8.531 16.641 16.281 1 92.31 284 LEU A N 1
ATOM 2242 C CA . LEU A 1 284 ? 8.828 16.156 14.938 1 92.31 284 LEU A CA 1
ATOM 2243 C C . LEU A 1 284 ? 8.039 16.938 13.891 1 92.31 284 LEU A C 1
ATOM 2245 O O . LEU A 1 284 ? 8.555 17.203 12.805 1 92.31 284 LEU A O 1
ATOM 2249 N N . PHE A 1 285 ? 6.812 17.359 14.25 1 91.12 285 PHE A N 1
ATOM 2250 C CA . PHE A 1 285 ? 5.938 18.047 13.305 1 91.12 285 PHE A CA 1
ATOM 2251 C C . PHE A 1 285 ? 6.031 19.562 13.477 1 91.12 285 PHE A C 1
ATOM 2253 O O . PHE A 1 285 ? 5.441 20.312 12.703 1 91.12 285 PHE A O 1
ATOM 2260 N N . ALA A 1 286 ? 6.777 20.031 14.438 1 86.62 286 ALA A N 1
ATOM 2261 C CA . ALA A 1 286 ? 6.824 21.453 14.766 1 86.62 286 ALA A CA 1
ATOM 2262 C C . ALA A 1 286 ? 7.617 22.234 13.719 1 86.62 286 ALA A C 1
ATOM 2264 O O . ALA A 1 286 ? 8.547 21.703 13.109 1 86.62 286 ALA A O 1
ATOM 2265 N N . THR A 1 287 ? 7.086 23.406 13.406 1 81 287 THR A N 1
ATOM 2266 C CA . THR A 1 287 ? 7.797 24.312 12.508 1 81 287 THR A CA 1
ATOM 2267 C C . THR A 1 287 ? 8.523 25.391 13.305 1 81 287 THR A C 1
ATOM 2269 O O . THR A 1 287 ? 7.996 25.906 14.289 1 81 287 THR A O 1
ATOM 2272 N N . THR A 1 288 ? 9.844 25.422 13.172 1 72.69 288 THR A N 1
ATOM 2273 C CA . THR A 1 288 ? 10.609 26.438 13.898 1 72.69 288 THR A CA 1
ATOM 2274 C C . THR A 1 288 ? 10.539 27.781 13.172 1 72.69 288 THR A C 1
ATOM 2276 O O . THR A 1 288 ? 10.414 27.812 11.945 1 72.69 288 THR A O 1
ATOM 2279 N N . SER A 1 289 ? 10.367 28.812 13.93 1 69.31 289 SER A N 1
ATOM 2280 C CA . SER A 1 289 ? 10.305 30.172 13.391 1 69.31 289 SER A CA 1
ATOM 2281 C C . SER A 1 289 ? 11.703 30.75 13.219 1 69.31 289 SER A C 1
ATOM 2283 O O . SER A 1 289 ? 11.852 31.922 12.844 1 69.31 289 SER A O 1
ATOM 2285 N N . SER A 1 290 ? 12.656 29.844 13.211 1 74.25 290 SER A N 1
ATOM 2286 C CA . SER A 1 290 ? 13.992 30.391 13.055 1 74.25 290 SER A CA 1
ATOM 2287 C C . SER A 1 290 ? 14.227 30.891 11.633 1 74.25 290 SER A C 1
ATOM 2289 O O . SER A 1 290 ? 13.789 30.266 10.664 1 74.25 290 SER A O 1
ATOM 2291 N N . PRO A 1 291 ? 14.773 32.094 11.594 1 71.5 291 PRO A N 1
ATOM 2292 C CA . PRO A 1 291 ? 15.062 32.656 10.266 1 71.5 291 PRO A CA 1
ATOM 2293 C C . PRO A 1 291 ? 15.961 31.75 9.438 1 71.5 291 PRO A C 1
ATOM 2295 O O . PRO A 1 291 ? 15.977 31.844 8.211 1 71.5 291 PRO A O 1
ATOM 2298 N N . ASP A 1 292 ? 16.641 30.906 10.078 1 71 292 ASP A N 1
ATOM 2299 C CA . ASP A 1 292 ? 17.562 30.016 9.375 1 71 292 ASP A CA 1
ATOM 2300 C C . ASP A 1 292 ? 16.859 28.734 8.93 1 71 292 ASP A C 1
ATOM 2302 O O . ASP A 1 292 ? 17.5 27.828 8.398 1 71 292 ASP A O 1
ATOM 2306 N N . ASP A 1 293 ? 15.617 28.75 9.141 1 79.31 293 ASP A N 1
ATOM 2307 C CA . ASP A 1 293 ? 14.867 27.547 8.75 1 79.31 293 ASP A CA 1
ATOM 2308 C C . ASP A 1 293 ? 14.156 27.766 7.418 1 79.31 293 ASP A C 1
ATOM 2310 O O . ASP A 1 293 ? 13.133 28.438 7.355 1 79.31 293 ASP A O 1
ATOM 2314 N N . TYR A 1 294 ? 14.766 27.266 6.422 1 85.44 294 TYR A N 1
ATOM 2315 C CA . TYR A 1 294 ? 14.203 27.391 5.082 1 85.44 294 TYR A CA 1
ATOM 2316 C C . TYR A 1 294 ? 13.086 26.391 4.863 1 85.44 294 TYR A C 1
ATOM 2318 O O . TYR A 1 294 ? 13.336 25.234 4.488 1 85.44 294 TYR A O 1
ATOM 2326 N N . LYS A 1 295 ? 11.922 26.812 4.992 1 84.56 295 LYS A N 1
ATOM 2327 C CA . LYS A 1 295 ? 10.727 25.969 4.969 1 84.56 295 LYS A CA 1
ATOM 2328 C C . LYS A 1 295 ? 10.586 25.266 3.627 1 84.56 295 LYS A C 1
ATOM 2330 O O . LYS A 1 295 ? 10.195 24.094 3.576 1 84.56 295 LYS A O 1
ATOM 2335 N N . MET A 1 296 ? 10.969 25.875 2.592 1 86.81 296 MET A N 1
ATOM 2336 C CA . MET A 1 296 ? 10.82 25.281 1.265 1 86.81 296 MET A CA 1
ATOM 2337 C C . MET A 1 296 ? 11.758 24.094 1.098 1 86.81 296 MET A C 1
ATOM 2339 O O . MET A 1 296 ? 11.406 23.109 0.441 1 86.81 296 MET A O 1
ATOM 2343 N N . LEU A 1 297 ? 12.891 24.141 1.68 1 90.44 297 LEU A N 1
ATOM 2344 C CA . LEU A 1 297 ? 13.852 23.062 1.544 1 90.44 297 LEU A CA 1
ATOM 2345 C C . LEU A 1 297 ? 13.359 21.812 2.26 1 90.44 297 LEU A C 1
ATOM 2347 O O . LEU A 1 297 ? 13.672 20.688 1.84 1 90.44 297 LEU A O 1
ATOM 2351 N N . HIS A 1 298 ? 12.555 22.016 3.307 1 91.19 298 HIS A N 1
ATOM 2352 C CA . HIS A 1 298 ? 11.938 20.859 3.953 1 91.19 298 HIS A CA 1
ATOM 2353 C C . HIS A 1 298 ? 10.977 20.156 3.006 1 91.19 298 HIS A C 1
ATOM 2355 O O . HIS A 1 298 ? 10.945 18.922 2.957 1 91.19 298 HIS A O 1
ATOM 2361 N N . GLY A 1 299 ? 10.273 20.984 2.312 1 91.5 299 GLY A N 1
ATOM 2362 C CA . GLY A 1 299 ? 9.344 20.406 1.351 1 91.5 299 GLY A CA 1
ATOM 2363 C C . GLY A 1 299 ? 10.039 19.703 0.205 1 91.5 299 GLY A C 1
ATOM 2364 O O . GLY A 1 299 ? 9.641 18.594 -0.182 1 91.5 299 GLY A O 1
ATOM 2365 N N . ILE A 1 300 ? 11.078 20.219 -0.302 1 92.56 300 ILE A N 1
ATOM 2366 C CA . ILE A 1 300 ? 11.812 19.641 -1.416 1 92.56 300 ILE A CA 1
ATOM 2367 C C . ILE A 1 300 ? 12.461 18.328 -0.978 1 92.56 300 ILE A C 1
ATOM 2369 O O . ILE A 1 300 ? 12.375 17.328 -1.681 1 92.56 300 ILE A O 1
ATOM 2373 N N . LYS A 1 301 ? 13.023 18.328 0.182 1 94.81 301 LYS A N 1
ATOM 2374 C CA . LYS A 1 301 ? 13.664 17.125 0.706 1 94.81 301 LYS A CA 1
ATOM 2375 C C . LYS A 1 301 ? 12.641 16 0.907 1 94.81 301 LYS A C 1
ATOM 2377 O O . LYS A 1 301 ? 12.922 14.836 0.603 1 94.81 301 LYS A O 1
ATOM 2382 N N . ALA A 1 302 ? 11.531 16.438 1.423 1 95.06 302 ALA A N 1
ATOM 2383 C CA . ALA A 1 302 ? 10.477 15.453 1.676 1 95.06 302 ALA A CA 1
ATOM 2384 C C . ALA A 1 302 ? 10.016 14.797 0.378 1 95.06 302 ALA A C 1
ATOM 2386 O O . ALA A 1 302 ? 9.898 13.57 0.303 1 95.06 302 ALA A O 1
ATOM 2387 N N . VAL A 1 303 ? 9.812 15.547 -0.651 1 93.12 303 VAL A N 1
ATOM 2388 C CA . VAL A 1 303 ? 9.328 15.039 -1.929 1 93.12 303 VAL A CA 1
ATOM 2389 C C . VAL A 1 303 ? 10.414 14.211 -2.607 1 93.12 303 VAL A C 1
ATOM 2391 O O . VAL A 1 303 ? 10.141 13.148 -3.156 1 93.12 303 VAL A O 1
ATOM 2394 N N . LEU A 1 304 ? 11.594 14.695 -2.539 1 94.75 304 LEU A N 1
ATOM 2395 C CA . LEU A 1 304 ? 12.711 13.977 -3.141 1 94.75 304 LEU A CA 1
ATOM 2396 C C . LEU A 1 304 ? 12.906 12.617 -2.473 1 94.75 304 LEU A C 1
ATOM 2398 O O . LEU A 1 304 ? 13.141 11.617 -3.15 1 94.75 304 LEU A O 1
ATOM 2402 N N . MET A 1 305 ? 12.773 12.602 -1.174 1 96.31 305 MET A N 1
ATOM 2403 C CA . MET A 1 305 ? 12.945 11.344 -0.457 1 96.31 305 MET A CA 1
ATOM 2404 C C . MET A 1 305 ? 11.828 10.359 -0.802 1 96.31 305 MET A C 1
ATOM 2406 O O . MET A 1 305 ? 12.062 9.156 -0.9 1 96.31 305 MET A O 1
ATOM 2410 N N . LEU A 1 306 ? 10.672 10.883 -0.961 1 93 306 LEU A N 1
ATOM 2411 C CA . LEU A 1 306 ? 9.562 10.047 -1.4 1 93 306 LEU A CA 1
ATOM 2412 C C . LEU A 1 306 ? 9.867 9.398 -2.748 1 93 306 LEU A C 1
ATOM 2414 O O . LEU A 1 306 ? 9.648 8.203 -2.932 1 93 306 LEU A O 1
ATOM 2418 N N . PHE A 1 307 ? 10.422 10.18 -3.613 1 91.69 307 PHE A N 1
ATOM 2419 C CA . PHE A 1 307 ? 10.742 9.664 -4.941 1 91.69 307 PHE A CA 1
ATOM 2420 C C . PHE A 1 307 ? 11.883 8.656 -4.867 1 91.69 307 PHE A C 1
ATOM 2422 O O . PHE A 1 307 ? 11.898 7.676 -5.617 1 91.69 307 PHE A O 1
ATOM 2429 N N . VAL A 1 308 ? 12.789 8.867 -3.973 1 94.38 308 VAL A N 1
ATOM 2430 C CA . VAL A 1 308 ? 13.891 7.93 -3.799 1 94.38 308 VAL A CA 1
ATOM 2431 C C . VAL A 1 308 ? 13.352 6.578 -3.33 1 94.38 308 VAL A C 1
ATOM 2433 O O . VAL A 1 308 ? 13.719 5.535 -3.877 1 94.38 308 VAL A O 1
ATOM 2436 N N . VAL A 1 309 ? 12.492 6.598 -2.381 1 93.44 309 VAL A N 1
ATOM 2437 C CA . VAL A 1 309 ? 11.938 5.359 -1.836 1 93.44 309 VAL A CA 1
ATOM 2438 C C . VAL A 1 309 ? 11.109 4.648 -2.902 1 93.44 309 VAL A C 1
ATOM 2440 O O . VAL A 1 309 ? 11.219 3.436 -3.078 1 93.44 309 VAL A O 1
ATOM 2443 N N . ILE A 1 310 ? 10.344 5.391 -3.654 1 89 310 ILE A N 1
ATOM 2444 C CA . ILE A 1 310 ? 9.523 4.809 -4.707 1 89 310 ILE A CA 1
ATOM 2445 C C . ILE A 1 310 ? 10.414 4.191 -5.781 1 89 310 ILE A C 1
ATOM 2447 O O . ILE A 1 310 ? 10.125 3.107 -6.293 1 89 310 ILE A O 1
ATOM 2451 N N . ALA A 1 311 ? 11.453 4.879 -6.098 1 88.19 311 ALA A N 1
ATOM 2452 C CA . ALA A 1 311 ? 12.391 4.359 -7.09 1 88.19 311 ALA A CA 1
ATOM 2453 C C . ALA A 1 311 ? 13.031 3.055 -6.621 1 88.19 311 ALA A C 1
ATOM 2455 O O . ALA A 1 311 ? 13.203 2.121 -7.41 1 88.19 311 ALA A O 1
ATOM 2456 N N . HIS A 1 312 ? 13.375 2.973 -5.371 1 91.19 312 HIS A N 1
ATOM 2457 C CA . HIS A 1 312 ? 13.961 1.752 -4.832 1 91.19 312 HIS A CA 1
ATOM 2458 C C . HIS A 1 312 ? 12.938 0.62 -4.793 1 91.19 312 HIS A C 1
ATOM 2460 O O . HIS A 1 312 ? 13.273 -0.532 -5.078 1 91.19 312 HIS A O 1
ATOM 2466 N N . ILE A 1 313 ? 11.742 0.961 -4.469 1 87.12 313 ILE A N 1
ATOM 2467 C CA . ILE A 1 313 ? 10.688 -0.05 -4.484 1 87.12 313 ILE A CA 1
ATOM 2468 C C . ILE A 1 313 ? 10.547 -0.621 -5.895 1 87.12 313 ILE A C 1
ATOM 2470 O O . ILE A 1 313 ? 10.523 -1.84 -6.078 1 87.12 313 ILE A O 1
ATOM 2474 N N . SER A 1 314 ? 10.539 0.253 -6.836 1 82.88 314 SER A N 1
ATOM 2475 C CA . SER A 1 314 ? 10.352 -0.163 -8.219 1 82.88 314 SER A CA 1
ATOM 2476 C C . SER A 1 314 ? 11.547 -0.957 -8.727 1 82.88 314 SER A C 1
ATOM 2478 O O . SER A 1 314 ? 11.383 -1.991 -9.383 1 82.88 314 SER A O 1
ATOM 2480 N N . SER A 1 315 ? 12.688 -0.538 -8.406 1 83.69 315 SER A N 1
ATOM 2481 C CA . SER A 1 315 ? 13.883 -1.191 -8.922 1 83.69 315 SER A CA 1
ATOM 2482 C C . SER A 1 315 ? 14.102 -2.547 -8.258 1 83.69 315 SER A C 1
ATOM 2484 O O . SER A 1 315 ? 14.484 -3.514 -8.914 1 83.69 315 SER A O 1
ATOM 2486 N N . ILE A 1 316 ? 13.828 -2.596 -6.988 1 85.88 316 ILE A N 1
ATOM 2487 C CA . ILE A 1 316 ? 14.086 -3.838 -6.266 1 85.88 316 ILE A CA 1
ATOM 2488 C C . ILE A 1 316 ? 12.977 -4.848 -6.574 1 85.88 316 ILE A C 1
ATOM 2490 O O . ILE A 1 316 ? 13.242 -6.043 -6.715 1 85.88 316 ILE A O 1
ATOM 2494 N N . ARG A 1 317 ? 11.789 -4.422 -6.75 1 79.62 317 ARG A N 1
ATOM 2495 C CA . ARG A 1 317 ? 10.695 -5.324 -7.105 1 79.62 317 ARG A CA 1
ATOM 2496 C C . ARG A 1 317 ? 10.828 -5.793 -8.555 1 79.62 317 ARG A C 1
ATOM 2498 O O . ARG A 1 317 ? 10.578 -6.961 -8.852 1 79.62 317 ARG A O 1
ATOM 2505 N N . MET A 1 318 ? 11.109 -4.836 -9.422 1 71.12 318 MET A N 1
ATOM 2506 C CA . MET A 1 318 ? 11.125 -5.148 -10.852 1 71.12 318 MET A CA 1
ATOM 2507 C C . MET A 1 318 ? 12.422 -5.848 -11.242 1 71.12 318 MET A C 1
ATOM 2509 O O . MET A 1 318 ? 12.406 -6.762 -12.07 1 71.12 318 MET A O 1
ATOM 2513 N N . LEU A 1 319 ? 13.336 -5.215 -10.766 1 59.97 319 LEU A N 1
ATOM 2514 C CA . LEU A 1 319 ? 14.617 -5.656 -11.312 1 59.97 319 LEU A CA 1
ATOM 2515 C C . LEU A 1 319 ? 15.359 -6.547 -10.32 1 59.97 319 LEU A C 1
ATOM 2517 O O . LEU A 1 319 ? 16.422 -7.07 -10.641 1 59.97 319 LEU A O 1
ATOM 2521 N N . GLY A 1 320 ? 14.602 -6.562 -9.406 1 59.69 320 GLY A N 1
ATOM 2522 C CA . GLY A 1 320 ? 15.242 -7.488 -8.484 1 59.69 320 GLY A CA 1
ATOM 2523 C C . GLY A 1 320 ? 14.828 -8.93 -8.711 1 59.69 320 GLY A C 1
ATOM 2524 O O . GLY A 1 320 ? 14.484 -9.32 -9.828 1 59.69 320 GLY A O 1
ATOM 2525 N N . ARG A 1 321 ? 15.07 -9.781 -7.707 1 63.53 321 ARG A N 1
ATOM 2526 C CA . ARG A 1 321 ? 14.945 -11.234 -7.648 1 63.53 321 ARG A CA 1
ATOM 2527 C C . ARG A 1 321 ? 13.523 -11.641 -7.273 1 63.53 321 ARG A C 1
ATOM 2529 O O . ARG A 1 321 ? 13.297 -12.766 -6.828 1 63.53 321 ARG A O 1
ATOM 2536 N N . ALA A 1 322 ? 12.578 -10.469 -7.664 1 72.62 322 ALA A N 1
ATOM 2537 C CA . ALA A 1 322 ? 11.211 -10.875 -7.34 1 72.62 322 ALA A CA 1
ATOM 2538 C C . ALA A 1 322 ? 10.633 -11.773 -8.43 1 72.62 322 ALA A C 1
ATOM 2540 O O . ALA A 1 322 ? 11.055 -11.703 -9.586 1 72.62 322 ALA A O 1
ATOM 2541 N N . ALA A 1 323 ? 9.82 -12.656 -8.023 1 86.62 323 ALA A N 1
ATOM 2542 C CA . ALA A 1 323 ? 9.094 -13.508 -8.977 1 86.62 323 ALA A CA 1
ATOM 2543 C C . ALA A 1 323 ? 7.988 -12.727 -9.672 1 86.62 323 ALA A C 1
ATOM 2545 O O . ALA A 1 323 ? 7.062 -12.227 -9.023 1 86.62 323 ALA A O 1
ATOM 2546 N N . ILE A 1 324 ? 8.266 -12.477 -10.977 1 88.25 324 ILE A N 1
ATOM 2547 C CA . ILE A 1 324 ? 7.301 -11.734 -11.781 1 88.25 324 ILE A CA 1
ATOM 2548 C C . ILE A 1 324 ? 6.703 -12.648 -12.844 1 88.25 324 ILE A C 1
ATOM 2550 O O . ILE A 1 324 ? 7.422 -13.43 -13.477 1 88.25 324 ILE A O 1
ATOM 2554 N N . VAL A 1 325 ? 5.402 -12.492 -13.055 1 90.69 325 VAL A N 1
ATOM 2555 C CA . VAL A 1 325 ? 4.727 -13.422 -13.961 1 90.69 325 VAL A CA 1
ATOM 2556 C C . VAL A 1 325 ? 4.691 -12.828 -15.367 1 90.69 325 VAL A C 1
ATOM 2558 O O . VAL A 1 325 ? 4.453 -13.547 -16.344 1 90.69 325 VAL A O 1
ATOM 2561 N N . ASN A 1 326 ? 4.918 -11.531 -15.531 1 89.88 326 ASN A N 1
ATOM 2562 C CA . ASN A 1 326 ? 4.82 -10.875 -16.828 1 89.88 326 ASN A CA 1
ATOM 2563 C C . ASN A 1 326 ? 6.031 -9.984 -17.094 1 89.88 326 ASN A C 1
ATOM 2565 O O . ASN A 1 326 ? 5.883 -8.781 -17.344 1 89.88 326 ASN A O 1
ATOM 2569 N N . TRP A 1 327 ? 7.152 -10.586 -17.234 1 87.12 327 TRP A N 1
ATOM 2570 C CA . TRP A 1 327 ? 8.391 -9.867 -17.516 1 87.12 327 TRP A CA 1
ATOM 2571 C C . TRP A 1 327 ? 8.297 -9.109 -18.828 1 87.12 327 TRP A C 1
ATOM 2573 O O . TRP A 1 327 ? 8.969 -8.094 -19.016 1 87.12 327 TRP A O 1
ATOM 2583 N N . ASP A 1 328 ? 7.484 -9.617 -19.672 1 84 328 ASP A N 1
ATOM 2584 C CA . ASP A 1 328 ? 7.301 -8.945 -20.953 1 84 328 ASP A CA 1
ATOM 2585 C C . ASP A 1 328 ? 6.797 -7.52 -20.766 1 84 328 ASP A C 1
ATOM 2587 O O . ASP A 1 328 ? 7.188 -6.609 -21.5 1 84 328 ASP A O 1
ATOM 2591 N N . TYR A 1 329 ? 5.996 -7.383 -19.844 1 83.31 329 TYR A N 1
ATOM 2592 C CA . TYR A 1 329 ? 5.492 -6.047 -19.547 1 83.31 329 TYR A CA 1
ATOM 2593 C C . TYR A 1 329 ? 6.605 -5.148 -19.016 1 83.31 329 TYR A C 1
ATOM 2595 O O . TYR A 1 329 ? 6.699 -3.979 -19.391 1 83.31 329 TYR A O 1
ATOM 2603 N N . VAL A 1 330 ? 7.406 -5.66 -18.125 1 82.12 330 VAL A N 1
ATOM 2604 C CA . VAL A 1 330 ? 8.508 -4.906 -17.531 1 82.12 330 VAL A CA 1
ATOM 2605 C C . VAL A 1 330 ? 9.484 -4.48 -18.625 1 82.12 330 VAL A C 1
ATOM 2607 O O . VAL A 1 330 ? 9.977 -3.348 -18.609 1 82.12 330 VAL A O 1
ATOM 2610 N N . GLU A 1 331 ? 9.703 -5.383 -19.547 1 83.5 331 GLU A N 1
ATOM 2611 C CA . GLU A 1 331 ? 10.602 -5.102 -20.672 1 83.5 331 GLU A CA 1
ATOM 2612 C C . GLU A 1 331 ? 10.047 -3.975 -21.547 1 83.5 331 GLU A C 1
ATOM 2614 O O . GLU A 1 331 ? 10.797 -3.096 -21.969 1 83.5 331 GLU A O 1
ATOM 2619 N N . ASP A 1 332 ? 8.781 -3.982 -21.734 1 80.75 332 ASP A N 1
ATOM 2620 C CA . ASP A 1 332 ? 8.133 -2.934 -22.516 1 80.75 332 ASP A CA 1
ATOM 2621 C C . ASP A 1 332 ? 8.18 -1.595 -21.781 1 80.75 332 ASP A C 1
ATOM 2623 O O . ASP A 1 332 ? 8.359 -0.545 -22.406 1 80.75 332 ASP A O 1
ATOM 2627 N N . LEU A 1 333 ? 7.992 -1.687 -20.547 1 78.44 333 LEU A N 1
ATOM 2628 C CA . LEU A 1 333 ? 8.008 -0.48 -19.719 1 78.44 333 LEU A CA 1
ATOM 2629 C C . LEU A 1 333 ? 9.391 0.174 -19.75 1 78.44 333 LEU A C 1
ATOM 2631 O O . LEU A 1 333 ? 9.492 1.4 -19.828 1 78.44 333 LEU A O 1
ATOM 2635 N N . LEU A 1 334 ? 10.383 -0.639 -19.688 1 77.25 334 LEU A N 1
ATOM 2636 C CA . LEU A 1 334 ? 11.75 -0.13 -19.641 1 77.25 334 LEU A CA 1
ATOM 2637 C C . LEU A 1 334 ? 12.195 0.374 -21.016 1 77.25 334 LEU A C 1
ATOM 2639 O O . LEU A 1 334 ? 13.125 1.172 -21.109 1 77.25 334 LEU A O 1
ATOM 2643 N N . ALA A 1 335 ? 11.492 -0.131 -22.078 1 76.25 335 ALA A N 1
ATOM 2644 C CA . ALA A 1 335 ? 11.828 0.283 -23.438 1 76.25 335 ALA A CA 1
ATOM 2645 C C . ALA A 1 335 ? 11.234 1.652 -23.75 1 76.25 335 ALA A C 1
ATOM 2647 O O . ALA A 1 335 ? 11.711 2.344 -24.656 1 76.25 335 ALA A O 1
ATOM 2648 N N . ARG A 1 336 ? 10.312 2.092 -22.969 1 74.69 336 ARG A N 1
ATOM 2649 C CA . ARG A 1 336 ? 9.664 3.385 -23.188 1 74.69 336 ARG A CA 1
ATOM 2650 C C . ARG A 1 336 ? 10.234 4.438 -22.234 1 74.69 336 ARG A C 1
ATOM 2652 O O . ARG A 1 336 ? 10.797 4.102 -21.188 1 74.69 336 ARG A O 1
ATOM 2659 N N . PRO A 1 337 ? 10.18 5.637 -22.781 1 71.88 337 PRO A N 1
ATOM 2660 C CA . PRO A 1 337 ? 10.609 6.699 -21.875 1 71.88 337 PRO A CA 1
ATOM 2661 C C . PRO A 1 337 ? 9.781 6.75 -20.578 1 71.88 337 PRO A C 1
ATOM 2663 O O . PRO A 1 337 ? 8.555 6.832 -20.641 1 71.88 337 PRO A O 1
ATOM 2666 N N . ASN A 1 338 ? 10.391 6.465 -19.516 1 72 338 ASN A N 1
ATOM 2667 C CA . ASN A 1 338 ? 9.75 6.555 -18.203 1 72 338 ASN A CA 1
ATOM 2668 C C . ASN A 1 338 ? 10.516 7.488 -17.281 1 72 338 ASN A C 1
ATOM 2670 O O . ASN A 1 338 ? 11.656 7.203 -16.906 1 72 338 ASN A O 1
ATOM 2674 N N . PRO A 1 339 ? 9.883 8.531 -16.938 1 70.06 339 PRO A N 1
ATOM 2675 C CA . PRO A 1 339 ? 10.578 9.555 -16.156 1 70.06 339 PRO A CA 1
ATOM 2676 C C . PRO A 1 339 ? 11.031 9.031 -14.789 1 70.06 339 PRO A C 1
ATOM 2678 O O . PRO A 1 339 ? 12.086 9.43 -14.289 1 70.06 339 PRO A O 1
ATOM 2681 N N . LEU A 1 340 ? 10.32 8.219 -14.234 1 70 340 LEU A N 1
ATOM 2682 C CA . LEU A 1 340 ? 10.703 7.742 -12.906 1 70 340 LEU A CA 1
ATOM 2683 C C . LEU A 1 340 ? 12.016 6.961 -12.969 1 70 340 LEU A C 1
ATOM 2685 O O . LEU A 1 340 ? 12.93 7.227 -12.188 1 70 340 LEU A O 1
ATOM 2689 N N . PHE A 1 341 ? 12.148 6.098 -13.93 1 71.69 341 PHE A N 1
ATOM 2690 C CA . PHE A 1 341 ? 13.336 5.25 -13.992 1 71.69 341 PHE A CA 1
ATOM 2691 C C . PHE A 1 341 ? 14.516 6.016 -14.578 1 71.69 341 PHE A C 1
ATOM 2693 O O . PHE A 1 341 ? 15.672 5.746 -14.227 1 71.69 341 PHE A O 1
ATOM 2700 N N . SER A 1 342 ? 14.141 7.004 -15.336 1 73.81 342 SER A N 1
ATOM 2701 C CA . SER A 1 342 ? 15.219 7.801 -15.922 1 73.81 342 SER A CA 1
ATOM 2702 C C . SER A 1 342 ? 15.766 8.805 -14.914 1 73.81 342 SER A C 1
ATOM 2704 O O . SER A 1 342 ? 16.969 9.102 -14.906 1 73.81 342 SER A O 1
ATOM 2706 N N . ALA A 1 343 ? 14.977 9.195 -14.008 1 81.31 343 ALA A N 1
ATOM 2707 C CA . ALA A 1 343 ? 15.375 10.258 -13.086 1 81.31 343 ALA A CA 1
ATOM 2708 C C . ALA A 1 343 ? 15.898 9.68 -11.773 1 81.31 343 ALA A C 1
ATOM 2710 O O . ALA A 1 343 ? 16.594 10.359 -11.016 1 81.31 343 ALA A O 1
ATOM 2711 N N . ALA A 1 344 ? 15.68 8.461 -11.555 1 85.44 344 ALA A N 1
ATOM 2712 C CA . ALA A 1 344 ? 15.93 7.863 -10.242 1 85.44 344 ALA A CA 1
ATOM 2713 C C . ALA A 1 344 ? 17.406 7.938 -9.883 1 85.44 344 ALA A C 1
ATOM 2715 O O . ALA A 1 344 ? 17.766 8.359 -8.773 1 85.44 344 ALA A O 1
ATOM 2716 N N . PRO A 1 345 ? 18.328 7.684 -10.797 1 88.56 345 PRO A N 1
ATOM 2717 C CA . PRO A 1 345 ? 19.734 7.711 -10.438 1 88.56 345 PRO A CA 1
ATOM 2718 C C . PRO A 1 345 ? 20.266 9.125 -10.203 1 88.56 345 PRO A C 1
ATOM 2720 O O . PRO A 1 345 ? 21.359 9.305 -9.672 1 88.56 345 PRO A O 1
ATOM 2723 N N . LEU A 1 346 ? 19.469 10.117 -10.539 1 92 346 LEU A N 1
ATOM 2724 C CA . LEU A 1 346 ? 19.891 11.516 -10.43 1 92 346 LEU A CA 1
ATOM 2725 C C . LEU A 1 346 ? 19.438 12.117 -9.109 1 92 346 LEU A C 1
ATOM 2727 O O . LEU A 1 346 ? 19.891 13.195 -8.719 1 92 346 LEU A O 1
ATOM 2731 N N . LEU A 1 347 ? 18.625 11.445 -8.367 1 93.62 347 LEU A N 1
ATOM 2732 C CA . LEU A 1 347 ? 17.953 12.008 -7.203 1 93.62 347 LEU A CA 1
ATOM 2733 C C . LEU A 1 347 ? 18.953 12.328 -6.098 1 93.62 347 LEU A C 1
ATOM 2735 O O . LEU A 1 347 ? 18.844 13.359 -5.426 1 93.62 347 LEU A O 1
ATOM 2739 N N . PRO A 1 348 ? 20.016 11.516 -5.914 1 95.25 348 PRO A N 1
ATOM 2740 C CA . PRO A 1 348 ? 20.984 11.836 -4.863 1 95.25 348 PRO A CA 1
ATOM 2741 C C . PRO A 1 348 ? 21.672 13.188 -5.082 1 95.25 348 PRO A C 1
ATOM 2743 O O . PRO A 1 348 ? 22.062 13.844 -4.117 1 95.25 348 PRO A O 1
ATOM 2746 N N . ASP A 1 349 ? 21.812 13.617 -6.285 1 96.31 349 ASP A N 1
ATOM 2747 C CA . ASP A 1 349 ? 22.5 14.867 -6.598 1 96.31 349 ASP A CA 1
ATOM 2748 C C . ASP A 1 349 ? 21.734 16.062 -6.047 1 96.31 349 ASP A C 1
ATOM 2750 O O . ASP A 1 349 ? 22.344 17.078 -5.668 1 96.31 349 ASP A O 1
ATOM 2754 N N . PHE A 1 350 ? 20.453 15.945 -6 1 96.88 350 PHE A N 1
ATOM 2755 C CA . PHE A 1 350 ? 19.656 17 -5.367 1 96.88 350 PHE A CA 1
ATOM 2756 C C . PHE A 1 350 ? 20.031 17.141 -3.895 1 96.88 350 PHE A C 1
ATOM 2758 O O . PHE A 1 350 ? 20.172 18.25 -3.387 1 96.88 350 PHE A O 1
ATOM 2765 N N . PHE A 1 351 ? 20.219 16.031 -3.281 1 97.19 351 PHE A N 1
ATOM 2766 C CA . PHE A 1 351 ? 20.531 16.031 -1.857 1 97.19 351 PHE A CA 1
ATOM 2767 C C . PHE A 1 351 ? 21.938 16.578 -1.613 1 97.19 351 PHE A C 1
ATOM 2769 O O . PHE A 1 351 ? 22.156 17.312 -0.646 1 97.19 351 PHE A O 1
ATOM 2776 N N . TYR A 1 352 ? 22.891 16.234 -2.506 1 97.88 352 TYR A N 1
ATOM 2777 C CA . TYR A 1 352 ? 24.234 16.797 -2.393 1 97.88 352 TYR A CA 1
ATOM 2778 C C . TYR A 1 352 ? 24.219 18.312 -2.531 1 97.88 352 TYR A C 1
ATOM 2780 O O . TYR A 1 352 ? 24.891 19.016 -1.786 1 97.88 352 TYR A O 1
ATOM 2788 N N . CYS A 1 353 ? 23.422 18.703 -3.418 1 98.06 353 CYS A N 1
ATOM 2789 C CA . CYS A 1 353 ? 23.312 20.141 -3.656 1 98.06 353 CYS A CA 1
ATOM 2790 C C . CYS A 1 353 ? 22.75 20.859 -2.434 1 98.06 353 CYS A C 1
ATOM 2792 O O . CYS A 1 353 ? 23.281 21.891 -2.014 1 98.06 353 CYS A O 1
ATOM 2794 N N . ILE A 1 354 ? 21.719 20.344 -1.86 1 97.12 354 ILE A N 1
ATOM 2795 C CA . ILE A 1 354 ? 21.094 20.938 -0.674 1 97.12 354 ILE A CA 1
ATOM 2796 C C . ILE A 1 354 ? 22.094 20.938 0.479 1 97.12 354 ILE A C 1
ATOM 2798 O O . ILE A 1 354 ? 22.219 21.938 1.203 1 97.12 354 ILE A O 1
ATOM 2802 N N . SER A 1 355 ? 22.859 19.859 0.619 1 96.94 355 SER A N 1
ATOM 2803 C CA . SER A 1 355 ? 23.859 19.75 1.675 1 96.94 355 SER A CA 1
ATOM 2804 C C . SER A 1 355 ? 24.938 20.812 1.515 1 96.94 355 SER A C 1
ATOM 2806 O O . SER A 1 355 ? 25.359 21.422 2.494 1 96.94 355 SER A O 1
ATOM 2808 N N . GLY A 1 356 ? 25.391 21 0.276 1 97.81 356 GLY A N 1
ATOM 2809 C CA . GLY A 1 356 ? 26.391 22.016 0.025 1 97.81 356 GLY A CA 1
ATOM 2810 C C . GLY A 1 356 ? 25.906 23.422 0.331 1 97.81 356 GLY A C 1
ATOM 2811 O O . GLY A 1 356 ? 26.625 24.234 0.916 1 97.81 356 GLY A O 1
ATOM 2812 N N . PHE A 1 357 ? 24.703 23.703 -0.031 1 97.19 357 PHE A N 1
ATOM 2813 C CA . PHE A 1 357 ? 24.062 25 0.198 1 97.19 357 PHE A CA 1
ATOM 2814 C C . PHE A 1 357 ? 23.984 25.297 1.688 1 97.19 357 PHE A C 1
ATOM 2816 O O . PHE A 1 357 ? 24.406 26.359 2.139 1 97.19 357 PHE A O 1
ATOM 2823 N N . LEU A 1 358 ? 23.469 24.312 2.463 1 95.12 358 LEU A N 1
ATOM 2824 C CA . LEU A 1 358 ? 23.266 24.484 3.896 1 95.12 358 LEU A CA 1
ATOM 2825 C C . LEU A 1 358 ? 24.594 24.547 4.637 1 95.12 358 LEU A C 1
ATOM 2827 O O . LEU A 1 358 ? 24.75 25.312 5.582 1 95.12 358 LEU A O 1
ATOM 2831 N N . MET A 1 359 ? 25.5 23.688 4.242 1 95.81 359 MET A N 1
ATOM 2832 C CA . MET A 1 359 ? 26.828 23.672 4.863 1 95.81 359 MET A CA 1
ATOM 2833 C C . MET A 1 359 ? 27.531 25.016 4.66 1 95.81 359 MET A C 1
ATOM 2835 O O . MET A 1 359 ? 28.156 25.547 5.582 1 95.81 359 MET A O 1
ATOM 2839 N N . CYS A 1 360 ? 27.406 25.578 3.5 1 97.19 360 CYS A N 1
ATOM 2840 C CA . CYS A 1 360 ? 28 26.859 3.203 1 97.19 360 CYS A CA 1
ATOM 2841 C C . CYS A 1 360 ? 27.422 27.953 4.09 1 97.19 360 CYS A C 1
ATOM 2843 O O . CYS A 1 360 ? 28.156 28.734 4.699 1 97.19 360 CYS A O 1
ATOM 2845 N N . LEU A 1 361 ? 26.172 28.047 4.195 1 95.19 361 LEU A N 1
ATOM 2846 C CA . LEU A 1 361 ? 25.484 29.047 4.996 1 95.19 361 LEU A CA 1
ATOM 2847 C C . LEU A 1 361 ? 25.844 28.906 6.473 1 95.19 361 LEU A C 1
ATOM 2849 O O . LEU A 1 361 ? 26.141 29.906 7.141 1 95.19 361 LEU A O 1
ATOM 2853 N N . SER A 1 362 ? 25.812 27.703 6.938 1 92.62 362 SER A N 1
ATOM 2854 C CA . SER A 1 362 ? 26.125 27.438 8.344 1 92.62 362 SER A CA 1
ATOM 2855 C C . SER A 1 362 ? 27.562 27.781 8.672 1 92.62 362 SER A C 1
ATOM 2857 O O . SER A 1 362 ? 27.844 28.406 9.703 1 92.62 362 SER A O 1
ATOM 2859 N N . THR A 1 363 ? 28.484 27.391 7.824 1 95.5 363 THR A N 1
ATOM 2860 C CA . THR A 1 363 ? 29.906 27.656 8.031 1 95.5 363 THR A CA 1
ATOM 2861 C C . THR A 1 363 ? 30.172 29.156 7.988 1 95.5 363 THR A C 1
ATOM 2863 O O . THR A 1 363 ? 30.906 29.688 8.836 1 95.5 363 THR A O 1
ATOM 2866 N N . MET A 1 364 ? 29.609 29.859 7.082 1 95.19 364 MET A N 1
ATOM 2867 C CA . MET A 1 364 ? 29.812 31.297 6.945 1 95.19 364 MET A CA 1
ATOM 2868 C C . MET A 1 364 ? 29.266 32.031 8.164 1 95.19 364 MET A C 1
ATOM 2870 O O . MET A 1 364 ? 29.859 33 8.617 1 95.19 364 MET A O 1
ATOM 2874 N N . LYS A 1 365 ? 28.125 31.594 8.586 1 92.62 365 LYS A N 1
ATOM 2875 C CA . LYS A 1 365 ? 27.547 32.188 9.789 1 92.62 365 LYS A CA 1
ATOM 2876 C C . LYS A 1 365 ? 28.484 32.062 10.977 1 92.62 365 LYS A C 1
ATOM 2878 O O . LYS A 1 365 ? 28.688 33.031 11.727 1 92.62 365 LYS A O 1
ATOM 2883 N N . ARG A 1 366 ? 29.109 30.953 11.133 1 92.81 366 ARG A N 1
ATOM 2884 C CA . ARG A 1 366 ? 30.031 30.703 12.234 1 92.81 366 ARG A CA 1
ATOM 2885 C C . ARG A 1 366 ? 31.344 31.469 12.047 1 92.81 366 ARG A C 1
ATOM 2887 O O . ARG A 1 366 ? 31.906 31.984 13.016 1 92.81 366 ARG A O 1
ATOM 2894 N N . LEU A 1 367 ? 31.828 31.516 10.891 1 94.69 367 LEU A N 1
ATOM 2895 C CA . LEU A 1 367 ? 33.062 32.25 10.578 1 94.69 367 LEU A CA 1
ATOM 2896 C C . LEU A 1 367 ? 32.906 33.75 10.844 1 94.69 367 LEU A C 1
ATOM 2898 O O . LEU A 1 367 ? 33.781 34.375 11.438 1 94.69 367 LEU A O 1
ATOM 2902 N N . ASN A 1 368 ? 31.75 34.219 10.383 1 92.44 368 ASN A N 1
ATOM 2903 C CA . ASN A 1 368 ? 31.484 35.656 10.578 1 92.44 368 ASN A CA 1
ATOM 2904 C C . ASN A 1 368 ? 31.297 35.969 12.055 1 92.44 368 ASN A C 1
ATOM 2906 O O . ASN A 1 368 ? 31.578 37.094 12.477 1 92.44 368 ASN A O 1
ATOM 2910 N N . ALA A 1 369 ? 30.906 35.031 12.805 1 92.31 369 ALA A N 1
ATOM 2911 C CA . ALA A 1 369 ? 30.734 35.219 14.234 1 92.31 369 ALA A CA 1
ATOM 2912 C C . ALA A 1 369 ? 32.031 35 15 1 92.31 369 ALA A C 1
ATOM 2914 O O . ALA A 1 369 ? 32.094 35.25 16.203 1 92.31 369 ALA A O 1
ATOM 2915 N N . GLY A 1 370 ? 33.125 34.562 14.445 1 89.69 370 GLY A N 1
ATOM 2916 C CA . GLY A 1 370 ? 34.406 34.312 15.078 1 89.69 370 GLY A CA 1
ATOM 2917 C C . GLY A 1 370 ? 34.438 33.031 15.914 1 89.69 370 GLY A C 1
ATOM 2918 O O . GLY A 1 370 ? 35.25 32.906 16.828 1 89.69 370 GLY A O 1
ATOM 2919 N N . LYS A 1 371 ? 33.594 32.188 15.742 1 89 371 LYS A N 1
ATOM 2920 C CA . LYS A 1 371 ? 33.438 30.984 16.562 1 89 371 LYS A CA 1
ATOM 2921 C C . LYS A 1 371 ? 33.656 29.719 15.742 1 89 371 LYS A C 1
ATOM 2923 O O . LYS A 1 371 ? 33.156 28.641 16.109 1 89 371 LYS A O 1
ATOM 2928 N N . PHE A 1 372 ? 34.438 29.797 14.656 1 90.94 372 PHE A N 1
ATOM 2929 C CA . PHE A 1 372 ? 34.562 28.641 13.781 1 90.94 372 PHE A CA 1
ATOM 2930 C C . PHE A 1 372 ? 35.781 27.812 14.172 1 90.94 372 PHE A C 1
ATOM 2932 O O . PHE A 1 372 ? 36.875 28.344 14.391 1 90.94 372 PHE A O 1
ATOM 2939 N N . ASN A 1 373 ? 35.562 26.469 14.508 1 91.56 373 ASN A N 1
ATOM 2940 C CA . ASN A 1 373 ? 36.562 25.438 14.68 1 91.56 373 ASN A CA 1
ATOM 2941 C C . ASN A 1 373 ? 36.312 24.234 13.781 1 91.56 373 ASN A C 1
ATOM 2943 O O . ASN A 1 373 ? 35.25 23.609 13.891 1 91.56 373 ASN A O 1
ATOM 2947 N N . PHE A 1 374 ? 37.281 23.953 12.938 1 91.56 374 PHE A N 1
ATOM 2948 C CA . PHE A 1 374 ? 37.125 22.906 11.938 1 91.56 374 PHE A CA 1
ATOM 2949 C C . PHE A 1 374 ? 36.781 21.578 12.602 1 91.56 374 PHE A C 1
ATOM 2951 O O . PHE A 1 374 ? 35.844 20.891 12.188 1 91.56 374 PHE A O 1
ATOM 2958 N N . TRP A 1 375 ? 37.5 21.188 13.633 1 91.88 375 TRP A N 1
ATOM 2959 C CA . TRP A 1 375 ? 37.344 19.875 14.273 1 91.88 375 TRP A CA 1
ATOM 2960 C C . TRP A 1 375 ? 36 19.797 15 1 91.88 375 TRP A C 1
ATOM 2962 O O . TRP A 1 375 ? 35.312 18.766 14.945 1 91.88 375 TRP A O 1
ATOM 2972 N N . THR A 1 376 ? 35.625 20.812 15.57 1 89.75 376 THR A N 1
ATOM 2973 C CA . THR A 1 376 ? 34.344 20.828 16.25 1 89.75 376 THR A CA 1
ATOM 2974 C C . THR A 1 376 ? 33.219 20.703 15.258 1 89.75 376 THR A C 1
ATOM 2976 O O . THR A 1 376 ? 32.188 20.062 15.547 1 89.75 376 THR A O 1
ATOM 2979 N N . HIS A 1 377 ? 33.469 21.312 14.156 1 91.75 377 HIS A N 1
ATOM 2980 C CA . HIS A 1 377 ? 32.438 21.266 13.109 1 91.75 377 HIS A CA 1
ATOM 2981 C C . HIS A 1 377 ? 32.25 19.844 12.594 1 91.75 377 HIS A C 1
ATOM 2983 O O . HIS A 1 377 ? 31.125 19.375 12.422 1 91.75 377 HIS A O 1
ATOM 2989 N N . ILE A 1 378 ? 33.312 19.125 12.461 1 92.88 378 ILE A N 1
ATOM 2990 C CA . ILE A 1 378 ? 33.25 17.766 11.953 1 92.88 378 ILE A CA 1
ATOM 2991 C C . ILE A 1 378 ? 32.719 16.828 13.031 1 92.88 378 ILE A C 1
ATOM 2993 O O . ILE A 1 378 ? 31.906 15.945 12.75 1 92.88 378 ILE A O 1
ATOM 2997 N N . ILE A 1 379 ? 33.094 17.031 14.242 1 91.94 379 ILE A N 1
ATOM 2998 C CA . ILE A 1 379 ? 32.688 16.172 15.359 1 91.94 379 ILE A CA 1
ATOM 2999 C C . ILE A 1 379 ? 31.203 16.297 15.602 1 91.94 379 ILE A C 1
ATOM 3001 O O . ILE A 1 379 ? 30.516 15.312 15.891 1 91.94 379 ILE A O 1
ATOM 3005 N N . ASN A 1 380 ? 30.719 17.453 15.469 1 88.75 380 ASN A N 1
ATOM 3006 C CA . ASN A 1 380 ? 29.281 17.656 15.633 1 88.75 380 ASN A CA 1
ATOM 3007 C C . ASN A 1 380 ? 28.484 16.922 14.578 1 88.75 380 ASN A C 1
ATOM 3009 O O . ASN A 1 380 ? 27.422 16.344 14.875 1 88.75 380 ASN A O 1
ATOM 3013 N N . LYS A 1 381 ? 28.953 16.953 13.398 1 93 381 LYS A N 1
ATOM 3014 C CA . LYS A 1 381 ? 28.281 16.203 12.336 1 93 381 LYS A CA 1
ATOM 3015 C C . LYS A 1 381 ? 28.328 14.703 12.594 1 93 381 LYS A C 1
ATOM 3017 O O . LYS A 1 381 ? 27.344 14 12.383 1 93 381 LYS A O 1
ATOM 3022 N N . LEU A 1 382 ? 29.5 14.211 13.094 1 94.56 382 LEU A N 1
ATOM 3023 C CA . LEU A 1 382 ? 29.656 12.789 13.375 1 94.56 382 LEU A CA 1
ATOM 3024 C C . LEU A 1 382 ? 28.719 12.352 14.492 1 94.56 382 LEU A C 1
ATOM 3026 O O . LEU A 1 382 ? 28.156 11.258 14.445 1 94.56 382 LEU A O 1
ATOM 3030 N N . PHE A 1 383 ? 28.516 13.188 15.422 1 90.88 383 PHE A N 1
ATOM 3031 C CA . PHE A 1 383 ? 27.641 12.859 16.547 1 90.88 383 PHE A CA 1
ATOM 3032 C C . PHE A 1 383 ? 26.188 12.789 16.094 1 90.88 383 PHE A C 1
ATOM 3034 O O . PHE A 1 383 ? 25.375 12.086 16.688 1 90.88 383 PHE A O 1
ATOM 3041 N N . ARG A 1 384 ? 25.859 13.461 15.078 1 90.88 384 ARG A N 1
ATOM 3042 C CA . ARG A 1 384 ? 24.516 13.445 14.531 1 90.88 384 ARG A CA 1
ATOM 3043 C C . ARG A 1 384 ? 24.297 12.227 13.633 1 90.88 384 ARG A C 1
ATOM 3045 O O . ARG A 1 384 ? 23.203 11.68 13.562 1 90.88 384 ARG A O 1
ATOM 3052 N N . VAL A 1 385 ? 25.328 11.75 13.008 1 95.31 385 VAL A N 1
ATOM 3053 C CA . VAL A 1 385 ? 25.219 10.727 11.977 1 95.31 385 VAL A CA 1
ATOM 3054 C C . VAL A 1 385 ? 25.391 9.344 12.602 1 95.31 385 VAL A C 1
ATOM 3056 O O . VAL A 1 385 ? 24.719 8.391 12.211 1 95.31 385 VAL A O 1
ATOM 3059 N N . PHE A 1 386 ? 26.203 9.164 13.625 1 95.81 386 PHE A N 1
ATOM 3060 C CA . PHE A 1 386 ? 26.688 7.871 14.094 1 95.81 386 PHE A CA 1
ATOM 3061 C C . PHE A 1 386 ? 25.578 7.105 14.805 1 95.81 386 PHE A C 1
ATOM 3063 O O . PHE A 1 386 ? 25.375 5.914 14.555 1 95.81 386 PHE A O 1
ATOM 3070 N N . PRO A 1 387 ? 24.828 7.703 15.656 1 94.56 387 PRO A N 1
ATOM 3071 C CA . PRO A 1 387 ? 23.875 6.887 16.406 1 94.56 387 PRO A CA 1
ATOM 3072 C C . PRO A 1 387 ? 22.875 6.16 15.508 1 94.56 387 PRO A C 1
ATOM 3074 O O . PRO A 1 387 ? 22.75 4.934 15.578 1 94.56 387 PRO A O 1
ATOM 3077 N N . PRO A 1 388 ? 22.172 6.816 14.594 1 96.88 388 PRO A N 1
ATOM 3078 C CA . PRO A 1 388 ? 21.281 6.082 13.68 1 96.88 388 PRO A CA 1
ATOM 3079 C C . PRO A 1 388 ? 22.047 5.098 12.789 1 96.88 388 PRO A C 1
ATOM 3081 O O . PRO A 1 388 ? 21.562 4.004 12.516 1 96.88 388 PRO A O 1
ATOM 3084 N N . TYR A 1 389 ? 23.281 5.465 12.375 1 97.69 389 TYR A N 1
ATOM 3085 C CA . TYR A 1 389 ? 24.062 4.621 11.477 1 97.69 389 TYR A CA 1
ATOM 3086 C C . TYR A 1 389 ? 24.484 3.332 12.164 1 97.69 389 TYR A C 1
ATOM 3088 O O . TYR A 1 389 ? 24.422 2.252 11.57 1 97.69 389 TYR A O 1
ATOM 3096 N N . PHE A 1 390 ? 24.922 3.477 13.461 1 96.62 390 PHE A N 1
ATOM 3097 C CA . PHE A 1 390 ? 25.281 2.301 14.242 1 96.62 390 PHE A CA 1
ATOM 3098 C C . PHE A 1 390 ? 24.078 1.391 14.445 1 96.62 390 PHE A C 1
ATOM 3100 O O . PHE A 1 390 ? 24.188 0.169 14.328 1 96.62 390 PHE A O 1
ATOM 3107 N N . PHE A 1 391 ? 22.984 1.965 14.742 1 96.19 391 PHE A N 1
ATOM 3108 C CA . PHE A 1 391 ? 21.766 1.188 14.938 1 96.19 391 PHE A CA 1
ATOM 3109 C C . PHE A 1 391 ? 21.375 0.461 13.656 1 96.19 391 PHE A C 1
ATOM 3111 O O . PHE A 1 391 ? 21 -0.712 13.688 1 96.19 391 PHE A O 1
ATOM 3118 N N . PHE A 1 392 ? 21.453 1.157 12.555 1 96.31 392 PHE A N 1
ATOM 3119 C CA . PHE A 1 392 ? 21.141 0.586 11.25 1 96.31 392 PHE A CA 1
ATOM 3120 C C . PHE A 1 392 ? 22.016 -0.634 10.969 1 96.31 392 PHE A C 1
ATOM 3122 O O . PHE A 1 392 ? 21.5 -1.688 10.586 1 96.31 392 PHE A O 1
ATOM 3129 N N . LEU A 1 393 ? 23.281 -0.5 11.148 1 97.5 393 LEU A N 1
ATOM 3130 C CA . LEU A 1 393 ? 24.219 -1.596 10.891 1 97.5 393 LEU A CA 1
ATOM 3131 C C . LEU A 1 393 ? 23.938 -2.773 11.812 1 97.5 393 LEU A C 1
ATOM 3133 O O . LEU A 1 393 ? 23.875 -3.922 11.367 1 97.5 393 LEU A O 1
ATOM 3137 N N . ALA A 1 394 ? 23.703 -2.51 13.062 1 96 394 ALA A N 1
ATOM 3138 C CA . ALA A 1 394 ? 23.406 -3.566 14.031 1 96 394 ALA A CA 1
ATOM 3139 C C . ALA A 1 394 ? 22.094 -4.262 13.703 1 96 394 ALA A C 1
ATOM 3141 O O . ALA A 1 394 ? 22 -5.492 13.75 1 96 394 ALA A O 1
ATOM 3142 N N . ALA A 1 395 ? 21.062 -3.494 13.398 1 95.62 395 ALA A N 1
ATOM 3143 C CA . ALA A 1 395 ? 19.75 -4.062 13.07 1 95.62 395 ALA A CA 1
ATOM 3144 C C . ALA A 1 395 ? 19.828 -4.938 11.82 1 95.62 395 ALA A C 1
ATOM 3146 O O . ALA A 1 395 ? 19.172 -5.977 11.742 1 95.62 395 ALA A O 1
ATOM 3147 N N . THR A 1 396 ? 20.656 -4.512 10.859 1 95.75 396 THR A N 1
ATOM 3148 C CA . THR A 1 396 ? 20.797 -5.266 9.617 1 95.75 396 THR A CA 1
ATOM 3149 C C . THR A 1 396 ? 21.531 -6.582 9.875 1 95.75 396 THR A C 1
ATOM 3151 O O . THR A 1 396 ? 21.141 -7.621 9.336 1 95.75 396 THR A O 1
ATOM 3154 N N . ILE A 1 397 ? 22.484 -6.555 10.727 1 95.56 397 ILE A N 1
ATOM 3155 C CA . ILE A 1 397 ? 23.312 -7.73 10.984 1 95.56 397 ILE A CA 1
ATOM 3156 C C . ILE A 1 397 ? 22.562 -8.695 11.898 1 95.56 397 ILE A C 1
ATOM 3158 O O . ILE A 1 397 ? 22.531 -9.906 11.648 1 95.56 397 ILE A O 1
ATOM 3162 N N . PHE A 1 398 ? 21.828 -8.18 12.875 1 94.44 398 PHE A N 1
ATOM 3163 C CA . PHE A 1 398 ? 21.359 -9.047 13.953 1 94.44 398 PHE A CA 1
ATOM 3164 C C . PHE A 1 398 ? 19.859 -9.281 13.852 1 94.44 398 PHE A C 1
ATOM 3166 O O . PHE A 1 398 ? 19.359 -10.305 14.32 1 94.44 398 PHE A O 1
ATOM 3173 N N . ILE A 1 399 ? 19.094 -8.406 13.242 1 92.75 399 ILE A N 1
ATOM 3174 C CA . ILE A 1 399 ? 17.625 -8.5 13.297 1 92.75 399 ILE A CA 1
ATOM 3175 C C . ILE A 1 399 ? 17.094 -8.906 11.93 1 92.75 399 ILE A C 1
ATOM 3177 O O . ILE A 1 399 ? 16.172 -9.734 11.836 1 92.75 399 ILE A O 1
ATOM 3181 N N . LEU A 1 400 ? 17.625 -8.398 10.828 1 93.19 400 LEU A N 1
ATOM 3182 C CA . LEU A 1 400 ? 17.094 -8.562 9.477 1 93.19 400 LEU A CA 1
ATOM 3183 C C . LEU A 1 400 ? 16.953 -10.039 9.125 1 93.19 400 LEU A C 1
ATOM 3185 O O . LEU A 1 400 ? 15.945 -10.453 8.562 1 93.19 400 LEU A O 1
ATOM 3189 N N . PRO A 1 401 ? 17.922 -10.93 9.477 1 91.25 401 PRO A N 1
ATOM 3190 C CA . PRO A 1 401 ? 17.812 -12.336 9.078 1 91.25 401 PRO A CA 1
ATOM 3191 C C . PRO A 1 401 ? 16.609 -13.039 9.703 1 91.25 401 PRO A C 1
ATOM 3193 O O . PRO A 1 401 ? 16.094 -14.008 9.141 1 91.25 401 PRO A O 1
ATOM 3196 N N . SER A 1 402 ? 16.062 -12.523 10.781 1 88.5 402 SER A N 1
ATOM 3197 C CA . SER A 1 402 ? 15 -13.195 11.508 1 88.5 402 SER A CA 1
ATOM 3198 C C . SER A 1 402 ? 13.656 -12.523 11.266 1 88.5 402 SER A C 1
ATOM 3200 O O . SER A 1 402 ? 12.656 -12.875 11.898 1 88.5 402 SER A O 1
ATOM 3202 N N . LEU A 1 403 ? 13.547 -11.633 10.398 1 86.62 403 LEU A N 1
ATOM 3203 C CA . LEU A 1 403 ? 12.344 -10.82 10.242 1 86.62 403 LEU A CA 1
ATOM 3204 C C . LEU A 1 403 ? 11.352 -11.5 9.312 1 86.62 403 LEU A C 1
ATOM 3206 O O . LEU A 1 403 ? 10.164 -11.156 9.305 1 86.62 403 LEU A O 1
ATOM 3210 N N . GLY A 1 404 ? 11.836 -12.484 8.539 1 87.44 404 GLY A N 1
ATOM 3211 C CA . GLY A 1 404 ? 10.898 -13.055 7.59 1 87.44 404 GLY A CA 1
ATOM 3212 C C . GLY A 1 404 ? 11.281 -14.453 7.141 1 87.44 404 GLY A C 1
ATOM 3213 O O . GLY A 1 404 ? 12.219 -15.047 7.676 1 87.44 404 GLY A O 1
ATOM 3214 N N . THR A 1 405 ? 10.398 -15.031 6.305 1 90.19 405 THR A N 1
ATOM 3215 C CA . THR A 1 405 ? 10.586 -16.328 5.648 1 90.19 405 THR A CA 1
ATOM 3216 C C . THR A 1 405 ? 9.977 -16.312 4.25 1 90.19 405 THR A C 1
ATOM 3218 O O . THR A 1 405 ? 9.156 -15.453 3.932 1 90.19 405 THR A O 1
ATOM 3221 N N . GLY A 1 406 ? 10.445 -17.156 3.439 1 91.56 406 GLY A N 1
ATOM 3222 C CA . GLY A 1 406 ? 9.961 -17.281 2.072 1 91.56 406 GLY A CA 1
ATOM 3223 C C . GLY A 1 406 ? 10.898 -18.062 1.17 1 91.56 406 GLY A C 1
ATOM 3224 O O . GLY A 1 406 ? 12.016 -18.391 1.564 1 91.56 406 GLY A O 1
ATOM 3225 N N . PRO A 1 407 ? 10.398 -18.344 -0.004 1 93.25 407 PRO A N 1
ATOM 3226 C CA . PRO A 1 407 ? 11.211 -19.125 -0.935 1 93.25 407 PRO A CA 1
ATOM 3227 C C . PRO A 1 407 ? 12.547 -18.469 -1.257 1 93.25 407 PRO A C 1
ATOM 3229 O O . PRO A 1 407 ? 13.555 -19.172 -1.436 1 93.25 407 PRO A O 1
ATOM 3232 N N . PHE A 1 408 ? 12.602 -17.109 -1.271 1 92.75 408 PHE A N 1
ATOM 3233 C CA . PHE A 1 408 ? 13.805 -16.391 -1.666 1 92.75 408 PHE A CA 1
ATOM 3234 C C . PHE A 1 408 ? 14.492 -15.773 -0.452 1 92.75 408 PHE A C 1
ATOM 3236 O O . PHE A 1 408 ? 15.477 -15.055 -0.59 1 92.75 408 PHE A O 1
ATOM 3243 N N . TRP A 1 409 ? 14.008 -16.016 0.741 1 92.31 409 TRP A N 1
ATOM 3244 C CA . TRP A 1 409 ? 14.477 -15.297 1.92 1 92.31 409 TRP A CA 1
ATOM 3245 C C . TRP A 1 409 ? 15.969 -15.523 2.139 1 92.31 409 TRP A C 1
ATOM 3247 O O . TRP A 1 409 ? 16.75 -14.578 2.203 1 92.31 409 TRP A O 1
ATOM 3257 N N . LYS A 1 410 ? 16.391 -16.797 2.152 1 92 410 LYS A N 1
ATOM 3258 C CA . LYS A 1 410 ? 17.797 -17.109 2.424 1 92 410 LYS A CA 1
ATOM 3259 C C . LYS A 1 410 ? 18.703 -16.625 1.296 1 92 410 LYS A C 1
ATOM 3261 O O . LYS A 1 410 ? 19.75 -16.031 1.55 1 92 410 LYS A O 1
ATOM 3266 N N . SER A 1 411 ? 18.266 -16.828 0.127 1 90.19 411 SER A N 1
ATOM 3267 C CA . SER A 1 411 ? 19.094 -16.484 -1.025 1 90.19 411 SER A CA 1
ATOM 3268 C C . SER A 1 411 ? 19.234 -14.977 -1.185 1 90.19 411 SER A C 1
ATOM 3270 O O . SER A 1 411 ? 20.25 -14.5 -1.689 1 90.19 411 SER A O 1
ATOM 3272 N N . PHE A 1 412 ? 18.25 -14.25 -0.754 1 89.56 412 PHE A N 1
ATOM 3273 C CA . PHE A 1 412 ? 18.281 -12.805 -0.965 1 89.56 412 PHE A CA 1
ATOM 3274 C C . PHE A 1 412 ? 18.875 -12.094 0.245 1 89.56 412 PHE A C 1
ATOM 3276 O O . PHE A 1 412 ? 19.594 -11.102 0.097 1 89.56 412 PHE A O 1
ATOM 3283 N N . ILE A 1 413 ? 18.609 -12.508 1.436 1 92.31 413 ILE A N 1
ATOM 3284 C CA . ILE A 1 413 ? 18.922 -11.758 2.648 1 92.31 413 ILE A CA 1
ATOM 3285 C C . ILE A 1 413 ? 20.281 -12.203 3.197 1 92.31 413 ILE A C 1
ATOM 3287 O O . ILE A 1 413 ? 21.109 -11.375 3.576 1 92.31 413 ILE A O 1
ATOM 3291 N N . GLU A 1 414 ? 20.594 -13.453 3.18 1 91.56 414 GLU A N 1
ATOM 3292 C CA . GLU A 1 414 ? 21.781 -13.969 3.85 1 91.56 414 GLU A CA 1
ATOM 3293 C C . GLU A 1 414 ? 23.047 -13.406 3.229 1 91.56 414 GLU A C 1
ATOM 3295 O O . GLU A 1 414 ? 23.938 -12.945 3.939 1 91.56 414 GLU A O 1
ATOM 3300 N N . PRO A 1 415 ? 23.172 -13.422 1.926 1 91.75 415 PRO A N 1
ATOM 3301 C CA . PRO A 1 415 ? 24.375 -12.836 1.352 1 91.75 415 PRO A CA 1
ATOM 3302 C C . PRO A 1 415 ? 24.531 -11.359 1.697 1 91.75 415 PRO A C 1
ATOM 3304 O O . PRO A 1 415 ? 25.656 -10.891 1.946 1 91.75 415 PRO A O 1
ATOM 3307 N N . GLU A 1 416 ? 23.469 -10.547 1.68 1 92.75 416 GLU A N 1
ATOM 3308 C CA . GLU A 1 416 ? 23.516 -9.125 2.01 1 92.75 416 GLU A CA 1
ATOM 3309 C C . GLU A 1 416 ? 23.969 -8.914 3.453 1 92.75 416 GLU A C 1
ATOM 3311 O O . GLU A 1 416 ? 24.781 -8.031 3.732 1 92.75 416 GLU A O 1
ATOM 3316 N N . VAL A 1 417 ? 23.469 -9.734 4.316 1 94.56 417 VAL A N 1
ATOM 3317 C CA . VAL A 1 417 ? 23.797 -9.625 5.734 1 94.56 417 VAL A CA 1
ATOM 3318 C C . VAL A 1 417 ? 25.25 -10.023 5.957 1 94.56 417 VAL A C 1
ATOM 3320 O O . VAL A 1 417 ? 25.938 -9.422 6.789 1 94.56 417 VAL A O 1
ATOM 3323 N N . GLU A 1 418 ? 25.719 -11.008 5.234 1 95.5 418 GLU A N 1
ATOM 3324 C CA . GLU A 1 418 ? 27.109 -11.438 5.363 1 95.5 418 GLU A CA 1
ATOM 3325 C C . GLU A 1 418 ? 28.062 -10.328 4.941 1 95.5 418 GLU A C 1
ATOM 3327 O O . GLU A 1 418 ? 29.109 -10.141 5.57 1 95.5 418 GLU A O 1
ATOM 3332 N N . PHE A 1 419 ? 27.734 -9.602 3.938 1 96.31 419 PHE A N 1
ATOM 3333 C CA . PHE A 1 419 ? 28.547 -8.469 3.531 1 96.31 419 PHE A CA 1
ATOM 3334 C C . PHE A 1 419 ? 28.578 -7.406 4.625 1 96.31 419 PHE A C 1
ATOM 3336 O O . PHE A 1 419 ? 29.625 -6.816 4.895 1 96.31 419 PHE A O 1
ATOM 3343 N N . CYS A 1 420 ? 27.469 -7.16 5.211 1 96.88 420 CYS A N 1
ATOM 3344 C CA . CYS A 1 420 ? 27.406 -6.172 6.285 1 96.88 420 CYS A CA 1
ATOM 3345 C C . CYS A 1 420 ? 28.188 -6.633 7.504 1 96.88 420 CYS A C 1
ATOM 3347 O O . CYS A 1 420 ? 28.875 -5.836 8.141 1 96.88 420 CYS A O 1
ATOM 3349 N N . ARG A 1 421 ? 28.141 -7.922 7.793 1 95.25 421 ARG A N 1
ATOM 3350 C CA . ARG A 1 421 ? 28.828 -8.492 8.938 1 95.25 421 ARG A CA 1
ATOM 3351 C C . ARG A 1 421 ? 30.344 -8.43 8.742 1 95.25 421 ARG A C 1
ATOM 3353 O O . ARG A 1 421 ? 31.078 -8.062 9.664 1 95.25 421 ARG A O 1
ATOM 3360 N N . LYS A 1 422 ? 30.781 -8.664 7.598 1 96.25 422 LYS A N 1
ATOM 3361 C CA . LYS A 1 422 ? 32.219 -8.719 7.289 1 96.25 422 LYS A CA 1
ATOM 3362 C C . LYS A 1 422 ? 32.812 -7.316 7.16 1 96.25 422 LYS A C 1
ATOM 3364 O O . LYS A 1 422 ? 33.938 -7.082 7.539 1 96.25 422 LYS A O 1
ATOM 3369 N N . ASN A 1 423 ? 31.969 -6.32 6.66 1 97.06 423 ASN A N 1
ATOM 3370 C CA . ASN A 1 423 ? 32.562 -5.062 6.223 1 97.06 423 ASN A CA 1
ATOM 3371 C C . ASN A 1 423 ? 31.922 -3.867 6.926 1 97.06 423 ASN A C 1
ATOM 3373 O O . ASN A 1 423 ? 32 -2.738 6.434 1 97.06 423 ASN A O 1
ATOM 3377 N N . TRP A 1 424 ? 31.25 -4.066 8.055 1 96.56 424 TRP A N 1
ATOM 3378 C CA . TRP A 1 424 ? 30.562 -2.982 8.75 1 96.56 424 TRP A CA 1
ATOM 3379 C C . TRP A 1 424 ? 31.547 -1.874 9.133 1 96.56 424 TRP A C 1
ATOM 3381 O O . TRP A 1 424 ? 31.156 -0.702 9.195 1 96.56 424 TRP A O 1
ATOM 3391 N N . LEU A 1 425 ? 32.844 -2.188 9.367 1 96.94 425 LEU A N 1
ATOM 3392 C CA . LEU A 1 425 ? 33.844 -1.209 9.781 1 96.94 425 LEU A CA 1
ATOM 3393 C C . LEU A 1 425 ? 34.125 -0.215 8.664 1 96.94 425 LEU A C 1
ATOM 3395 O O . LEU A 1 425 ? 34.406 0.958 8.922 1 96.94 425 LEU A O 1
ATOM 3399 N N . LEU A 1 426 ? 34.062 -0.646 7.43 1 97.69 426 LEU A N 1
ATOM 3400 C CA . LEU A 1 426 ? 34.281 0.24 6.293 1 97.69 426 LEU A CA 1
ATOM 3401 C C . LEU A 1 426 ? 33.188 1.302 6.207 1 97.69 426 LEU A C 1
ATOM 3403 O O . LEU A 1 426 ? 33.469 2.426 5.77 1 97.69 426 LEU A O 1
ATOM 3407 N N . ASN A 1 427 ? 32 0.941 6.633 1 97.5 427 ASN A N 1
ATOM 3408 C CA . ASN A 1 427 ? 30.891 1.894 6.656 1 97.5 427 ASN A CA 1
ATOM 3409 C C . ASN A 1 427 ? 31.094 2.967 7.723 1 97.5 427 ASN A C 1
ATOM 3411 O O . ASN A 1 427 ? 30.891 4.156 7.461 1 97.5 427 ASN A O 1
ATOM 3415 N N . ILE A 1 428 ? 31.547 2.572 8.867 1 96.62 428 ILE A N 1
ATOM 3416 C CA . ILE A 1 428 ? 31.766 3.502 9.969 1 96.62 428 ILE A CA 1
ATOM 3417 C C . ILE A 1 428 ? 32.906 4.449 9.625 1 96.62 428 ILE A C 1
ATOM 3419 O O . ILE A 1 428 ? 32.875 5.625 9.992 1 96.62 428 ILE A O 1
ATOM 3423 N N . MET A 1 429 ? 33.844 3.951 8.828 1 97 429 MET A N 1
ATOM 3424 C CA . MET A 1 429 ? 34.969 4.762 8.438 1 97 429 MET A CA 1
ATOM 3425 C C . MET A 1 429 ? 34.656 5.586 7.195 1 97 429 MET A C 1
ATOM 3427 O O . MET A 1 429 ? 35.469 6.398 6.758 1 97 429 MET A O 1
ATOM 3431 N N . PHE A 1 430 ? 33.625 5.461 6.621 1 97.38 430 PHE A N 1
ATOM 3432 C CA . PHE A 1 430 ? 33.156 6.188 5.445 1 97.38 430 PHE A CA 1
ATOM 3433 C C . PHE A 1 430 ? 34.094 5.945 4.262 1 97.38 430 PHE A C 1
ATOM 3435 O O . PHE A 1 430 ? 34.438 6.883 3.551 1 97.38 430 PHE A O 1
ATOM 3442 N N . VAL A 1 431 ? 34.5 4.613 4.047 1 97.56 431 VAL A N 1
ATOM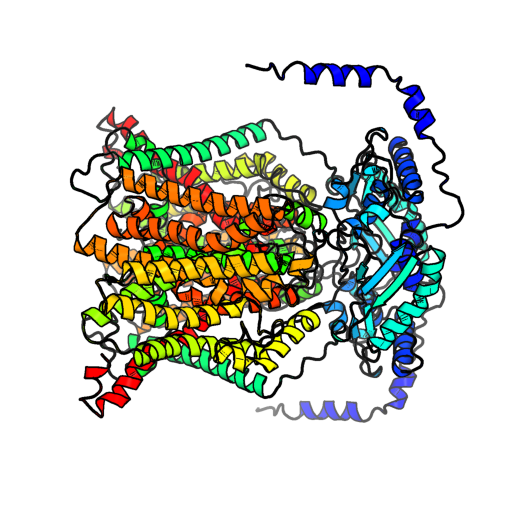 3443 C CA . VAL A 1 431 ? 35.375 4.297 2.916 1 97.56 431 VAL A CA 1
ATOM 3444 C C . VAL A 1 431 ? 34.781 3.139 2.117 1 97.56 431 VAL A C 1
ATOM 3446 O O . VAL A 1 431 ? 35.438 2.594 1.223 1 97.56 431 VAL A O 1
ATOM 3449 N N . ASN A 1 432 ? 33.531 2.766 2.416 1 96.44 432 ASN A N 1
ATOM 3450 C CA . ASN A 1 432 ? 32.875 1.629 1.769 1 96.44 432 ASN A CA 1
ATOM 3451 C C . ASN A 1 432 ? 32.656 1.885 0.281 1 96.44 432 ASN A C 1
ATOM 3453 O O . ASN A 1 432 ? 32.438 0.947 -0.491 1 96.44 432 ASN A O 1
ATOM 3457 N N . ASN A 1 433 ? 32.656 3.156 -0.196 1 96.12 433 ASN A N 1
ATOM 3458 C CA . ASN A 1 433 ? 32.469 3.449 -1.609 1 96.12 433 ASN A CA 1
ATOM 3459 C C . ASN A 1 433 ? 33.75 3.307 -2.412 1 96.12 433 ASN A C 1
ATOM 3461 O O . ASN A 1 433 ? 33.719 3.348 -3.643 1 96.12 433 ASN A O 1
ATOM 3465 N N . TYR A 1 434 ? 34.906 3.131 -1.709 1 96.56 434 TYR A N 1
ATOM 3466 C CA . TYR A 1 434 ? 36.188 2.975 -2.395 1 96.56 434 TYR A CA 1
ATOM 3467 C C . TYR A 1 434 ? 36.781 1.589 -2.146 1 96.56 434 TYR A C 1
ATOM 3469 O O . TYR A 1 434 ? 37.344 0.981 -3.051 1 96.56 434 TYR A O 1
ATOM 3477 N N . VAL A 1 435 ? 36.531 1.091 -0.972 1 96.31 435 VAL A N 1
ATOM 3478 C CA . VAL A 1 435 ? 37.188 -0.137 -0.549 1 96.31 435 VAL A CA 1
ATOM 3479 C C . VAL A 1 435 ? 36.281 -1.328 -0.759 1 96.31 435 VAL A C 1
ATOM 3481 O O . VAL A 1 435 ? 35.094 -1.286 -0.367 1 96.31 435 VAL A O 1
ATOM 3484 N N . LEU A 1 436 ? 36.781 -2.449 -1.364 1 92.62 436 LEU A N 1
ATOM 3485 C CA . LEU A 1 436 ? 36.094 -3.711 -1.618 1 92.62 436 LEU A CA 1
ATOM 3486 C C . LEU A 1 436 ? 34.844 -3.486 -2.445 1 92.62 436 LEU A C 1
ATOM 3488 O O . LEU A 1 436 ? 33.75 -3.748 -1.977 1 92.62 436 LEU A O 1
ATOM 3492 N N . PRO A 1 437 ? 35.094 -3.117 -3.693 1 90.88 437 PRO A N 1
ATOM 3493 C CA . PRO A 1 437 ? 33.938 -2.889 -4.566 1 90.88 437 PRO A CA 1
ATOM 3494 C C . PRO A 1 437 ? 33.094 -4.141 -4.75 1 90.88 437 PRO A C 1
ATOM 3496 O O . PRO A 1 437 ? 33.625 -5.23 -4.973 1 90.88 437 PRO A O 1
ATOM 3499 N N . GLY A 1 438 ? 31.781 -4.004 -4.516 1 91.62 438 GLY A N 1
ATOM 3500 C CA . GLY A 1 438 ? 30.859 -5.117 -4.707 1 91.62 438 GLY A CA 1
ATOM 3501 C C . GLY A 1 438 ? 30.5 -5.824 -3.416 1 91.62 438 GLY A C 1
ATOM 3502 O O . GLY A 1 438 ? 29.547 -6.613 -3.379 1 91.62 438 GLY A O 1
ATOM 3503 N N . GLU A 1 439 ? 31.234 -5.52 -2.348 1 95 439 GLU A N 1
ATOM 3504 C CA . GLU A 1 439 ? 30.984 -6.188 -1.077 1 95 439 GLU A CA 1
ATOM 3505 C C . GLU A 1 439 ? 30.5 -5.195 -0.019 1 95 439 GLU A C 1
ATOM 3507 O O . GLU A 1 439 ? 30.922 -5.27 1.139 1 95 439 GLU A O 1
ATOM 3512 N N . TRP A 1 440 ? 29.766 -4.305 -0.45 1 94.31 440 TRP A N 1
ATOM 3513 C CA . TRP A 1 440 ? 29.281 -3.275 0.459 1 94.31 440 TRP A CA 1
ATOM 3514 C C . TRP A 1 440 ? 28.062 -3.779 1.242 1 94.31 440 TRP A C 1
ATOM 3516 O O . TRP A 1 440 ? 27.406 -4.738 0.833 1 94.31 440 TRP A O 1
ATOM 3526 N N . CYS A 1 441 ? 27.828 -3.148 2.418 1 95.75 441 CYS A N 1
ATOM 3527 C CA . CYS A 1 441 ? 26.594 -3.357 3.154 1 95.75 441 CYS A CA 1
ATOM 3528 C C . CYS A 1 441 ? 25.438 -2.58 2.52 1 95.75 441 CYS A C 1
ATOM 3530 O O . CYS A 1 441 ? 25.078 -1.503 2.996 1 95.75 441 CYS A O 1
ATOM 3532 N N . PHE A 1 442 ? 24.781 -3.201 1.554 1 92.94 442 PHE A N 1
ATOM 3533 C CA . PHE A 1 442 ? 23.75 -2.633 0.705 1 92.94 442 PHE A CA 1
ATOM 3534 C C . PHE A 1 442 ? 24.312 -1.541 -0.192 1 92.94 442 PHE A C 1
ATOM 3536 O O . PHE A 1 442 ? 25.219 -0.8 0.216 1 92.94 442 PHE A O 1
ATOM 3543 N N . PRO A 1 443 ? 23.781 -1.381 -1.278 1 91.56 443 PRO A N 1
ATOM 3544 C CA . PRO A 1 443 ? 24.391 -0.511 -2.287 1 91.56 443 PRO A CA 1
ATOM 3545 C C . PRO A 1 443 ? 24.125 0.971 -2.021 1 91.56 443 PRO A C 1
ATOM 3547 O O . PRO A 1 443 ? 24.922 1.821 -2.434 1 91.56 443 PRO A O 1
ATOM 3550 N N . HIS A 1 444 ? 23.078 1.396 -1.336 1 94.56 444 HIS A N 1
ATOM 3551 C CA . HIS A 1 444 ? 22.734 2.805 -1.194 1 94.56 444 HIS A CA 1
ATOM 3552 C C . HIS A 1 444 ? 23.625 3.488 -0.154 1 94.56 444 HIS A C 1
ATOM 3554 O O . HIS A 1 444 ? 23.641 4.719 -0.07 1 94.56 444 HIS A O 1
ATOM 3560 N N . THR A 1 445 ? 24.453 2.742 0.609 1 96.69 445 THR A N 1
ATOM 3561 C CA . THR A 1 445 ? 25.219 3.289 1.722 1 96.69 445 THR A CA 1
ATOM 3562 C C . THR A 1 445 ? 26.406 4.102 1.211 1 96.69 445 THR A C 1
ATOM 3564 O O . THR A 1 445 ? 27.047 4.82 1.979 1 96.69 445 THR A O 1
ATOM 3567 N N . TYR A 1 446 ? 26.719 4.055 -0.09 1 96.62 446 TYR A N 1
ATOM 3568 C CA . TYR A 1 446 ? 27.781 4.879 -0.653 1 96.62 446 TYR A CA 1
ATOM 3569 C C . TYR A 1 446 ? 27.5 6.363 -0.439 1 96.62 446 TYR A C 1
ATOM 3571 O O . TYR A 1 446 ? 28.422 7.168 -0.314 1 96.62 446 TYR A O 1
ATOM 3579 N N . PHE A 1 447 ? 26.234 6.734 -0.451 1 97.19 447 PHE A N 1
ATOM 3580 C CA . PHE A 1 447 ? 25.797 8.125 -0.391 1 97.19 447 PHE A CA 1
ATOM 3581 C C . PHE A 1 447 ? 26.312 8.797 0.873 1 97.19 447 PHE A C 1
ATOM 3583 O O . PHE A 1 447 ? 26.797 9.938 0.827 1 97.19 447 PHE A O 1
ATOM 3590 N N . LEU A 1 448 ? 26.203 8.094 2.008 1 97.19 448 LEU A N 1
ATOM 3591 C CA . LEU A 1 448 ? 26.625 8.68 3.277 1 97.19 448 LEU A CA 1
ATOM 3592 C C . LEU A 1 448 ? 28.125 8.898 3.301 1 97.19 448 LEU A C 1
ATOM 3594 O O . LEU A 1 448 ? 28.609 9.898 3.842 1 97.19 448 LEU A O 1
ATOM 3598 N N . ALA A 1 449 ? 28.891 7.961 2.789 1 97.44 449 ALA A N 1
ATOM 3599 C CA . ALA A 1 449 ? 30.328 8.117 2.693 1 97.44 449 ALA A CA 1
ATOM 3600 C C . ALA A 1 449 ? 30.703 9.336 1.843 1 97.44 449 ALA A C 1
ATOM 3602 O O . ALA A 1 449 ? 31.516 10.164 2.25 1 97.44 449 ALA A O 1
ATOM 3603 N N . ALA A 1 450 ? 30.047 9.461 0.747 1 97.56 450 ALA A N 1
ATOM 3604 C CA . ALA A 1 450 ? 30.297 10.594 -0.14 1 97.56 450 ALA A CA 1
ATOM 3605 C C . ALA A 1 450 ? 29.906 11.914 0.531 1 97.56 450 ALA A C 1
ATOM 3607 O O . ALA A 1 450 ? 30.641 12.898 0.446 1 97.56 450 ALA A O 1
ATOM 3608 N N . ASP A 1 451 ? 28.781 11.93 1.162 1 97.06 451 ASP A N 1
ATOM 3609 C CA . ASP A 1 451 ? 28.312 13.141 1.834 1 97.06 451 ASP A CA 1
ATOM 3610 C C . ASP A 1 451 ? 29.297 13.594 2.9 1 97.06 451 ASP A C 1
ATOM 3612 O O . ASP A 1 451 ? 29.531 14.797 3.068 1 97.06 451 ASP A O 1
ATOM 3616 N N . MET A 1 452 ? 29.875 12.656 3.621 1 97.06 452 MET A N 1
ATOM 3617 C CA . MET A 1 452 ? 30.875 12.984 4.645 1 97.06 452 MET A CA 1
ATOM 3618 C C . MET A 1 452 ? 32.156 13.547 4.012 1 97.06 452 MET A C 1
ATOM 3620 O O . MET A 1 452 ? 32.719 14.492 4.535 1 97.06 452 MET A O 1
ATOM 3624 N N . HIS A 1 453 ? 32.562 12.938 2.896 1 97.81 453 HIS A N 1
ATOM 3625 C CA . HIS A 1 453 ? 33.719 13.461 2.18 1 97.81 453 HIS A CA 1
ATOM 3626 C C . HIS A 1 453 ? 33.5 14.883 1.701 1 97.81 453 HIS A C 1
ATOM 3628 O O . HIS A 1 453 ? 34.344 15.75 1.85 1 97.81 453 HIS A O 1
ATOM 3634 N N . PHE A 1 454 ? 32.344 15.125 1.164 1 97.88 454 PHE A N 1
ATOM 3635 C CA . PHE A 1 454 ? 31.984 16.453 0.663 1 97.88 454 PHE A CA 1
ATOM 3636 C C . PHE A 1 454 ? 31.922 17.469 1.801 1 97.88 454 PHE A C 1
ATOM 3638 O O . PHE A 1 454 ? 32.344 18.609 1.641 1 97.88 454 PHE A O 1
ATOM 3645 N N . PHE A 1 455 ? 31.375 17.047 2.9 1 97.25 455 PHE A N 1
ATOM 3646 C CA . PHE A 1 455 ? 31.266 17.922 4.062 1 97.25 455 PHE A CA 1
ATOM 3647 C C . PHE A 1 455 ? 32.656 18.391 4.516 1 97.25 455 PHE A C 1
ATOM 3649 O O . PHE A 1 455 ? 32.844 19.562 4.801 1 97.25 455 PHE A O 1
ATOM 3656 N N . MET A 1 456 ? 33.594 17.484 4.523 1 96.44 456 MET A N 1
ATOM 3657 C CA . MET A 1 456 ? 34.938 17.797 4.957 1 96.44 456 MET A CA 1
ATOM 3658 C C . MET A 1 456 ? 35.656 18.703 3.945 1 96.44 456 MET A C 1
ATOM 3660 O O . MET A 1 456 ? 36.156 19.766 4.305 1 96.44 456 MET A O 1
ATOM 3664 N N . VAL A 1 457 ? 35.594 18.312 2.744 1 96.38 457 VAL A N 1
ATOM 3665 C CA . VAL A 1 457 ? 36.25 19.078 1.687 1 96.38 457 VAL A CA 1
ATOM 3666 C C . VAL A 1 457 ? 35.531 20.406 1.479 1 96.38 457 VAL A C 1
ATOM 3668 O O . VAL A 1 457 ? 36.188 21.438 1.271 1 96.38 457 VAL A O 1
ATOM 3671 N N . GLY A 1 458 ? 34.25 20.391 1.467 1 97.06 458 GLY A N 1
ATOM 3672 C CA . GLY A 1 458 ? 33.469 21.609 1.316 1 97.06 458 GLY A CA 1
ATOM 3673 C C . GLY A 1 458 ? 33.75 22.641 2.389 1 97.06 458 GLY A C 1
ATOM 3674 O O . GLY A 1 458 ? 33.875 23.828 2.098 1 97.06 458 GLY A O 1
ATOM 3675 N N . THR A 1 459 ? 33.875 22.188 3.623 1 96.44 459 THR A N 1
ATOM 3676 C CA . THR A 1 459 ? 34.219 23.094 4.727 1 96.44 459 THR A CA 1
ATOM 3677 C C . THR A 1 459 ? 35.562 23.766 4.492 1 96.44 459 THR A C 1
ATOM 3679 O O . THR A 1 459 ? 35.719 24.953 4.766 1 96.44 459 THR A O 1
ATOM 3682 N N . ILE A 1 460 ? 36.5 23.031 3.955 1 96.06 460 ILE A N 1
ATOM 3683 C CA . ILE A 1 460 ? 37.812 23.578 3.658 1 96.06 460 ILE A CA 1
ATOM 3684 C C . ILE A 1 460 ? 37.688 24.609 2.541 1 96.06 460 ILE A C 1
ATOM 3686 O O . ILE A 1 460 ? 38.312 25.688 2.623 1 96.06 460 ILE A O 1
ATOM 3690 N N . ILE A 1 461 ? 36.906 24.328 1.561 1 97 461 ILE A N 1
ATOM 3691 C CA . ILE A 1 461 ? 36.75 25.234 0.43 1 97 461 ILE A CA 1
ATOM 3692 C C . ILE A 1 461 ? 36.094 26.531 0.908 1 97 461 ILE A C 1
ATOM 3694 O O . ILE A 1 461 ? 36.594 27.625 0.565 1 97 461 ILE A O 1
ATOM 3698 N N . VAL A 1 462 ? 35.062 26.469 1.672 1 97.12 462 VAL A N 1
ATOM 3699 C CA . VAL A 1 462 ? 34.344 27.656 2.168 1 97.12 462 VAL A CA 1
ATOM 3700 C C . VAL A 1 462 ? 35.281 28.453 3.066 1 97.12 462 VAL A C 1
ATOM 3702 O O . VAL A 1 462 ? 35.312 29.688 3.014 1 97.12 462 VAL A O 1
ATOM 3705 N N . TYR A 1 463 ? 36.094 27.75 3.863 1 95.19 463 TYR A N 1
ATOM 3706 C CA . TYR A 1 463 ? 37.062 28.422 4.727 1 95.19 463 TYR A CA 1
ATOM 3707 C C . TYR A 1 463 ? 38.094 29.203 3.904 1 95.19 463 TYR A C 1
ATOM 3709 O O . TYR A 1 463 ? 38.438 30.344 4.234 1 95.19 463 TYR A O 1
ATOM 3717 N N . LEU A 1 464 ? 38.594 28.594 2.877 1 95.19 464 LEU A N 1
ATOM 3718 C CA . LEU A 1 464 ? 39.562 29.25 2.008 1 95.19 464 LEU A CA 1
ATOM 3719 C C . LEU A 1 464 ? 38.938 30.469 1.323 1 95.19 464 LEU A C 1
ATOM 3721 O O . LEU A 1 464 ? 39.625 31.5 1.179 1 95.19 464 LEU A O 1
ATOM 3725 N N . CYS A 1 465 ? 37.688 30.359 0.914 1 96 465 CYS A N 1
ATOM 3726 C CA . CYS A 1 465 ? 37 31.484 0.28 1 96 465 CYS A CA 1
ATOM 3727 C C . CYS A 1 465 ? 36.812 32.625 1.267 1 96 465 CYS A C 1
ATOM 3729 O O . CYS A 1 465 ? 36.875 33.812 0.888 1 96 465 CYS A O 1
ATOM 3731 N N . TRP A 1 466 ? 36.5 32.281 2.471 1 93.81 466 TRP A N 1
ATOM 3732 C CA . TRP A 1 466 ? 36.312 33.281 3.518 1 93.81 466 TRP A CA 1
ATOM 3733 C C . TRP A 1 466 ? 37.625 33.969 3.854 1 93.81 466 TRP A C 1
ATOM 3735 O O . TRP A 1 466 ? 37.656 35.188 4.016 1 93.81 466 TRP A O 1
ATOM 3745 N N . ARG A 1 467 ? 38.75 33.188 3.912 1 92.31 467 ARG A N 1
ATOM 3746 C CA . ARG A 1 467 ? 40.062 33.719 4.277 1 92.31 467 ARG A CA 1
ATOM 3747 C C . ARG A 1 467 ? 40.594 34.625 3.18 1 92.31 467 ARG A C 1
ATOM 3749 O O . ARG A 1 467 ? 41.188 35.688 3.467 1 92.31 467 ARG A O 1
ATOM 3756 N N . TRP A 1 468 ? 40.469 34.094 1.976 1 92.56 468 TRP A N 1
ATOM 3757 C CA . TRP A 1 468 ? 40.969 34.844 0.831 1 92.56 468 TRP A CA 1
ATOM 3758 C C . TRP A 1 468 ? 39.844 35.375 -0.037 1 92.56 468 TRP A C 1
ATOM 3760 O O . TRP A 1 468 ? 39.656 34.906 -1.163 1 92.56 468 TRP A O 1
ATOM 3770 N N . ASN A 1 469 ? 39.25 36.375 0.317 1 89.06 469 ASN A N 1
ATOM 3771 C CA . ASN A 1 469 ? 38.062 36.906 -0.323 1 89.06 469 ASN A CA 1
ATOM 3772 C C . ASN A 1 469 ? 38.344 37.375 -1.741 1 89.06 469 ASN A C 1
ATOM 3774 O O . ASN A 1 469 ? 37.469 37.312 -2.615 1 89.06 469 ASN A O 1
ATOM 3778 N N . SER A 1 470 ? 39.562 37.812 -2.059 1 91.75 470 SER A N 1
ATOM 3779 C CA . SER A 1 470 ? 39.906 38.344 -3.373 1 91.75 470 SER A CA 1
ATOM 3780 C C . SER A 1 470 ? 40.031 37.219 -4.402 1 91.75 470 SER A C 1
ATOM 3782 O O . SER A 1 470 ? 39.906 37.469 -5.602 1 91.75 470 SER A O 1
ATOM 3784 N N . TYR A 1 471 ? 40.219 35.969 -3.943 1 93.06 471 TYR A N 1
ATOM 3785 C CA . TYR A 1 471 ? 40.438 34.844 -4.848 1 93.06 471 TYR A CA 1
ATOM 3786 C C . TYR A 1 471 ? 39.25 33.875 -4.82 1 93.06 471 TYR A C 1
ATOM 3788 O O . TYR A 1 471 ? 39.344 32.75 -5.277 1 93.06 471 TYR A O 1
ATOM 3796 N N . LYS A 1 472 ? 38.188 34.281 -4.273 1 94.12 472 LYS A N 1
ATOM 3797 C CA . LYS A 1 472 ? 36.969 33.469 -4.133 1 94.12 472 LYS A CA 1
ATOM 3798 C C . LYS A 1 472 ? 36.531 32.906 -5.477 1 94.12 472 LYS A C 1
ATOM 3800 O O . LYS A 1 472 ? 36.219 31.703 -5.59 1 94.12 472 LYS A O 1
ATOM 3805 N N . GLY A 1 473 ? 36.5 33.688 -6.488 1 94.5 473 GLY A N 1
ATOM 3806 C CA . GLY A 1 473 ? 36.094 33.25 -7.812 1 94.5 473 GLY A CA 1
ATOM 3807 C C . GLY A 1 473 ? 37 32.188 -8.398 1 94.5 473 GLY A C 1
ATOM 3808 O O . GLY A 1 473 ? 36.531 31.234 -9.039 1 94.5 473 GLY A O 1
ATOM 3809 N N . ALA A 1 474 ? 38.25 32.281 -8.188 1 95.25 474 ALA A N 1
ATOM 3810 C CA . ALA A 1 474 ? 39.25 31.328 -8.711 1 95.25 474 ALA A CA 1
ATOM 3811 C C . ALA A 1 474 ? 39.125 29.984 -8 1 95.25 474 ALA A C 1
ATOM 3813 O O . ALA A 1 474 ? 39.219 28.938 -8.641 1 95.25 474 ALA A O 1
ATOM 3814 N N . VAL A 1 475 ? 38.969 30.047 -6.723 1 95.44 475 VAL A N 1
ATOM 3815 C CA . VAL A 1 475 ? 38.875 28.828 -5.941 1 95.44 475 VAL A CA 1
ATOM 3816 C C . VAL A 1 475 ? 37.594 28.062 -6.332 1 95.44 475 VAL A C 1
ATOM 3818 O O . VAL A 1 475 ? 37.625 26.859 -6.59 1 95.44 475 VAL A O 1
ATOM 3821 N N . LEU A 1 476 ? 36.5 28.781 -6.383 1 96.81 476 LEU A N 1
ATOM 3822 C CA . LEU A 1 476 ? 35.219 28.172 -6.746 1 96.81 476 LEU A CA 1
ATOM 3823 C C . LEU A 1 476 ? 35.25 27.703 -8.195 1 96.81 476 LEU A C 1
ATOM 3825 O O . LEU A 1 476 ? 34.688 26.656 -8.523 1 96.81 476 LEU A O 1
ATOM 3829 N N . GLY A 1 477 ? 35.812 28.484 -9.062 1 96.12 477 GLY A N 1
ATOM 3830 C CA . GLY A 1 477 ? 35.938 28.109 -10.453 1 96.12 477 GLY A CA 1
ATOM 3831 C C . GLY A 1 477 ? 36.75 26.828 -10.656 1 96.12 477 GLY A C 1
ATOM 3832 O O . GLY A 1 477 ? 36.344 25.953 -11.438 1 96.12 477 GLY A O 1
ATOM 3833 N N . LEU A 1 478 ? 37.844 26.719 -9.984 1 96 478 LEU A N 1
ATOM 3834 C CA . LEU A 1 478 ? 38.688 25.531 -10.07 1 96 478 LEU A CA 1
ATOM 3835 C C . LEU A 1 478 ? 37.969 24.312 -9.508 1 96 478 LEU A C 1
ATOM 3837 O O . LEU A 1 478 ? 38.031 23.219 -10.102 1 96 478 LEU A O 1
ATOM 3841 N N . ALA A 1 479 ? 37.375 24.5 -8.367 1 96.5 479 ALA A N 1
ATOM 3842 C CA . ALA A 1 479 ? 36.656 23.391 -7.758 1 96.5 479 ALA A CA 1
ATOM 3843 C C . ALA A 1 479 ? 35.5 22.922 -8.656 1 96.5 479 ALA A C 1
ATOM 3845 O O . ALA A 1 479 ? 35.281 21.719 -8.789 1 96.5 479 ALA A O 1
ATOM 3846 N N . THR A 1 480 ? 34.75 23.797 -9.281 1 97.06 480 THR A N 1
ATOM 3847 C CA . THR A 1 480 ? 33.656 23.453 -10.188 1 97.06 480 THR A CA 1
ATOM 3848 C C . THR A 1 480 ? 34.188 22.75 -11.438 1 97.06 480 THR A C 1
ATOM 3850 O O . THR A 1 480 ? 33.594 21.797 -11.914 1 97.06 480 THR A O 1
ATOM 3853 N N . PHE A 1 481 ? 35.25 23.234 -11.867 1 97.38 481 PHE A N 1
ATOM 3854 C CA . PHE A 1 481 ? 35.875 22.609 -13.039 1 97.38 481 PHE A CA 1
ATOM 3855 C C . PHE A 1 481 ? 36.344 21.188 -12.734 1 97.38 481 PHE A C 1
ATOM 3857 O O . PHE A 1 481 ? 36.125 20.281 -13.523 1 97.38 481 PHE A O 1
ATOM 3864 N N . LEU A 1 482 ? 36.969 21 -11.609 1 96.62 482 LEU A N 1
ATOM 3865 C CA . LEU A 1 482 ? 37.438 19.672 -11.211 1 96.62 482 LEU A CA 1
ATOM 3866 C C . LEU A 1 482 ? 36.25 18.719 -11.016 1 96.62 482 LEU A C 1
ATOM 3868 O O . LEU A 1 482 ? 36.344 17.531 -11.312 1 96.62 482 LEU A O 1
ATOM 3872 N N . SER A 1 483 ? 35.156 19.219 -10.492 1 96.75 483 SER A N 1
ATOM 3873 C CA . SER A 1 483 ? 33.969 18.406 -10.281 1 96.75 483 SER A CA 1
ATOM 3874 C C . SER A 1 483 ? 33.375 17.938 -11.602 1 96.75 483 SER A C 1
ATOM 3876 O O . SER A 1 483 ? 32.75 16.891 -11.672 1 96.75 483 SER A O 1
ATOM 3878 N N . PHE A 1 484 ? 33.531 18.703 -12.617 1 96.88 484 PHE A N 1
ATOM 3879 C CA . PHE A 1 484 ? 33.094 18.344 -13.969 1 96.88 484 PHE A CA 1
ATOM 3880 C C . PHE A 1 484 ? 34.094 17.406 -14.625 1 96.88 484 PHE A C 1
ATOM 3882 O O . PHE A 1 484 ? 33.719 16.375 -15.203 1 96.88 484 PHE A O 1
ATOM 3889 N N . PHE A 1 485 ? 35.281 17.672 -14.469 1 96.88 485 PHE A N 1
ATOM 3890 C CA . PHE A 1 485 ? 36.375 17.031 -15.234 1 96.88 485 PHE A CA 1
ATOM 3891 C C . PHE A 1 485 ? 36.594 15.609 -14.734 1 96.88 485 PHE A C 1
ATOM 3893 O O . PHE A 1 485 ? 36.938 14.719 -15.523 1 96.88 485 PHE A O 1
ATOM 3900 N N . MET A 1 486 ? 36.469 15.289 -13.539 1 96.69 486 MET A N 1
ATOM 3901 C CA . MET A 1 486 ? 36.75 13.969 -12.984 1 96.69 486 MET A CA 1
ATOM 3902 C C . MET A 1 486 ? 35.812 12.922 -13.547 1 96.69 486 MET A C 1
ATOM 3904 O O . MET A 1 486 ? 36.25 11.906 -14.086 1 96.69 486 MET A O 1
ATOM 3908 N N . PRO A 1 487 ? 34.5 13.133 -13.492 1 96.44 487 PRO A N 1
ATOM 3909 C CA . PRO A 1 487 ? 33.625 12.148 -14.117 1 96.44 487 PRO A CA 1
ATOM 3910 C C . PRO A 1 487 ? 33.781 12.094 -15.641 1 96.44 487 PRO A C 1
ATOM 3912 O O . PRO A 1 487 ? 33.625 11.023 -16.234 1 96.44 487 PRO A O 1
ATOM 3915 N N . PHE A 1 488 ? 34.062 13.289 -16.203 1 96.81 488 PHE A N 1
ATOM 3916 C CA . PHE A 1 488 ? 34.312 13.336 -17.641 1 96.81 488 PHE A CA 1
ATOM 3917 C C . PHE A 1 488 ? 35.469 12.422 -18.016 1 96.81 488 PHE A C 1
ATOM 3919 O O . PHE A 1 488 ? 35.344 11.602 -18.938 1 96.81 488 PHE A O 1
ATOM 3926 N N . LEU A 1 489 ? 36.5 12.523 -17.328 1 96.81 489 LEU A N 1
ATOM 3927 C CA . LEU A 1 489 ? 37.719 11.75 -17.625 1 96.81 489 LEU A CA 1
ATOM 3928 C C . LEU A 1 489 ? 37.5 10.266 -17.344 1 96.81 489 LEU A C 1
ATOM 3930 O O . LEU A 1 489 ? 37.969 9.422 -18.109 1 96.81 489 LEU A O 1
ATOM 3934 N N . ALA A 1 490 ? 36.812 9.914 -16.25 1 96.12 490 ALA A N 1
ATOM 3935 C CA . ALA A 1 490 ? 36.531 8.523 -15.898 1 96.12 490 ALA A CA 1
ATOM 3936 C C . ALA A 1 490 ? 35.75 7.82 -17 1 96.12 490 ALA A C 1
ATOM 3938 O O . ALA A 1 490 ? 36.062 6.684 -17.359 1 96.12 490 ALA A O 1
ATOM 3939 N N . VAL A 1 491 ? 34.75 8.477 -17.547 1 95.88 491 VAL A N 1
ATOM 3940 C CA . VAL A 1 491 ? 33.906 7.875 -18.578 1 95.88 491 VAL A CA 1
ATOM 3941 C C . VAL A 1 491 ? 34.656 7.84 -19.906 1 95.88 491 VAL A C 1
ATOM 3943 O O . VAL A 1 491 ? 34.625 6.844 -20.625 1 95.88 491 VAL A O 1
ATOM 3946 N N . TYR A 1 492 ? 35.438 8.922 -20.188 1 95.94 492 TYR A N 1
ATOM 3947 C CA . TYR A 1 492 ? 36.125 9.039 -21.453 1 95.94 492 TYR A CA 1
ATOM 3948 C C . TYR A 1 492 ? 37.25 8.016 -21.547 1 95.94 492 TYR A C 1
ATOM 3950 O O . TYR A 1 492 ? 37.406 7.355 -22.594 1 95.94 492 TYR A O 1
ATOM 3958 N N . LEU A 1 493 ? 37.969 7.766 -20.547 1 95.94 493 LEU A N 1
ATOM 3959 C CA . LEU A 1 493 ? 39.125 6.891 -20.562 1 95.94 493 LEU A CA 1
ATOM 3960 C C . LEU A 1 493 ? 38.719 5.426 -20.531 1 95.94 493 LEU A C 1
ATOM 3962 O O . LEU A 1 493 ? 39.406 4.566 -21.094 1 95.94 493 LEU A O 1
ATOM 3966 N N . ASN A 1 494 ? 37.594 5.07 -19.938 1 94.88 494 ASN A N 1
ATOM 3967 C CA . ASN A 1 494 ? 37.219 3.678 -19.75 1 94.88 494 ASN A CA 1
ATOM 3968 C C . ASN A 1 494 ? 36.031 3.301 -20.641 1 94.88 494 ASN A C 1
ATOM 3970 O O . ASN A 1 494 ? 35.562 2.162 -20.609 1 94.88 494 ASN A O 1
ATOM 3974 N N . ASP A 1 495 ? 35.5 4.129 -21.312 1 93.5 495 ASP A N 1
ATOM 3975 C CA . ASP A 1 495 ? 34.406 3.906 -22.266 1 93.5 495 ASP A CA 1
ATOM 3976 C C . ASP A 1 495 ? 33.188 3.383 -21.547 1 93.5 495 ASP A C 1
ATOM 3978 O O . ASP A 1 495 ? 32.594 2.377 -21.969 1 93.5 495 ASP A O 1
ATOM 3982 N N . TYR A 1 496 ? 32.938 4.035 -20.438 1 91.81 496 TYR A N 1
ATOM 3983 C CA . TYR A 1 496 ? 31.734 3.664 -19.703 1 91.81 496 TYR A CA 1
ATOM 3984 C C . TYR A 1 496 ? 30.484 4.246 -20.375 1 91.81 496 TYR A C 1
ATOM 3986 O O . TYR A 1 496 ? 30.594 5.141 -21.219 1 91.81 496 TYR A O 1
ATOM 3994 N N . ASP A 1 497 ? 29.266 3.764 -20.109 1 86.31 497 ASP A N 1
ATOM 3995 C CA . ASP A 1 497 ? 28 4.188 -20.703 1 86.31 497 ASP A CA 1
ATOM 3996 C C . ASP A 1 497 ? 27.672 5.625 -20.328 1 86.31 497 ASP A C 1
ATOM 3998 O O . ASP A 1 497 ? 26.922 6.309 -21.031 1 86.31 497 ASP A O 1
ATOM 4002 N N . GLY A 1 498 ? 28.188 6.062 -19.234 1 86.44 498 GLY A N 1
ATOM 4003 C CA . GLY A 1 498 ? 27.953 7.438 -18.812 1 86.44 498 GLY A CA 1
ATOM 4004 C C . GLY A 1 498 ? 26.688 7.598 -17.984 1 86.44 498 GLY A C 1
ATOM 4005 O O . GLY A 1 498 ? 26.5 8.625 -17.344 1 86.44 498 GLY A O 1
ATOM 4006 N N . VAL A 1 499 ? 25.828 6.594 -18.109 1 86.5 499 VAL A N 1
ATOM 4007 C CA . VAL A 1 499 ? 24.594 6.633 -17.328 1 86.5 499 VAL A CA 1
ATOM 4008 C C . VAL A 1 499 ? 24.344 5.266 -16.703 1 86.5 499 VAL A C 1
ATOM 4010 O O . VAL A 1 499 ? 24.797 4.242 -17.219 1 86.5 499 VAL A O 1
ATOM 4013 N N . LEU A 1 500 ? 23.75 5.289 -15.523 1 83.94 500 LEU A N 1
ATOM 4014 C CA . LEU A 1 500 ? 23.297 4.031 -14.938 1 83.94 500 LEU A CA 1
ATOM 4015 C C . LEU A 1 500 ? 21.969 3.592 -15.539 1 83.94 500 LEU A C 1
ATOM 4017 O O . LEU A 1 500 ? 20.969 4.285 -15.406 1 83.94 500 LEU A O 1
ATOM 4021 N N . ASN A 1 501 ? 21.984 2.457 -16.219 1 76.5 501 ASN A N 1
ATOM 4022 C CA . ASN A 1 501 ? 20.781 1.947 -16.891 1 76.5 501 ASN A CA 1
ATOM 4023 C C . ASN A 1 501 ? 20.031 0.973 -15.992 1 76.5 501 ASN A C 1
ATOM 4025 O O . ASN A 1 501 ? 20.625 0.173 -15.281 1 76.5 501 ASN A O 1
ATOM 4029 N N . PHE A 1 502 ? 18.75 1.112 -16.031 1 76.5 502 PHE A N 1
ATOM 4030 C CA . PHE A 1 502 ? 17.875 0.195 -15.297 1 76.5 502 PHE A CA 1
ATOM 4031 C C . PHE A 1 502 ? 17.406 -0.939 -16.203 1 76.5 502 PHE A C 1
ATOM 4033 O O . PHE A 1 502 ? 16.219 -1.053 -16.484 1 76.5 502 PHE A O 1
ATOM 4040 N N . ASP A 1 503 ? 18.344 -1.7 -16.688 1 76.25 503 ASP A N 1
ATOM 4041 C CA . ASP A 1 503 ? 18 -2.879 -17.469 1 76.25 503 ASP A CA 1
ATOM 4042 C C . ASP A 1 503 ? 18.156 -4.156 -16.641 1 76.25 503 ASP A C 1
ATOM 4044 O O . ASP A 1 503 ? 18.703 -4.121 -15.539 1 76.25 503 ASP A O 1
ATOM 4048 N N . TYR A 1 504 ? 17.672 -5.238 -17.172 1 77.25 504 TYR A N 1
ATOM 4049 C CA . TYR A 1 504 ? 17.625 -6.508 -16.453 1 77.25 504 TYR A CA 1
ATOM 4050 C C . TYR A 1 504 ? 19.016 -6.941 -16.016 1 77.25 504 TYR A C 1
ATOM 4052 O O . TYR A 1 504 ? 19.234 -7.234 -14.836 1 77.25 504 TYR A O 1
ATOM 4060 N N . LYS A 1 505 ? 19.984 -6.934 -16.906 1 77.12 505 LYS A N 1
ATOM 4061 C CA . LYS A 1 505 ? 21.328 -7.414 -16.594 1 77.12 505 LYS A CA 1
ATOM 4062 C C . LYS A 1 505 ? 22.031 -6.492 -15.602 1 77.12 505 LYS A C 1
ATOM 4064 O O . LYS A 1 505 ? 22.672 -6.961 -14.664 1 77.12 505 LYS A O 1
ATOM 4069 N N . SER A 1 506 ? 21.859 -5.18 -15.789 1 77.56 506 SER A N 1
ATOM 4070 C CA . SER A 1 506 ? 22.516 -4.207 -14.922 1 77.56 506 SER A CA 1
ATOM 4071 C C . SER A 1 506 ? 21.984 -4.297 -13.492 1 77.56 506 SER A C 1
ATOM 4073 O O . SER A 1 506 ? 22.75 -4.203 -12.531 1 77.56 506 SER A O 1
ATOM 4075 N N . MET A 1 507 ? 20.719 -4.598 -13.352 1 76.69 507 MET A N 1
ATOM 4076 C CA . MET A 1 507 ? 20.125 -4.566 -12.016 1 76.69 507 MET A CA 1
ATOM 4077 C C . MET A 1 507 ? 20.312 -5.898 -11.297 1 76.69 507 MET A C 1
ATOM 4079 O O . MET A 1 507 ? 20.453 -5.934 -10.078 1 76.69 507 MET A O 1
ATOM 4083 N N . THR A 1 508 ? 20.391 -6.965 -12.07 1 76.88 508 THR A N 1
ATOM 4084 C CA . THR A 1 508 ? 20.578 -8.273 -11.461 1 76.88 508 THR A CA 1
ATOM 4085 C C . THR A 1 508 ? 22.031 -8.492 -11.086 1 76.88 508 THR A C 1
ATOM 4087 O O . THR A 1 508 ? 22.344 -9.273 -10.18 1 76.88 508 THR A O 1
ATOM 4090 N N . THR A 1 509 ? 22.953 -7.758 -11.727 1 80.75 509 THR A N 1
ATOM 4091 C CA . THR A 1 509 ? 24.375 -7.875 -11.43 1 80.75 509 THR A CA 1
ATOM 4092 C C . THR A 1 509 ? 24.953 -6.535 -10.992 1 80.75 509 THR A C 1
ATOM 4094 O O . THR A 1 509 ? 26.031 -6.133 -11.445 1 80.75 509 THR A O 1
ATOM 4097 N N . ILE A 1 510 ? 24.234 -5.875 -10.148 1 84.19 510 ILE A N 1
ATOM 4098 C CA . ILE A 1 510 ? 24.609 -4.52 -9.758 1 84.19 510 ILE A CA 1
ATOM 4099 C C . ILE A 1 510 ? 25.953 -4.547 -9.023 1 84.19 510 ILE A C 1
ATOM 4101 O O . ILE A 1 510 ? 26.75 -3.613 -9.141 1 84.19 510 ILE A O 1
ATOM 4105 N N . ARG A 1 511 ? 26.297 -5.605 -8.328 1 88.19 511 ARG A N 1
ATOM 4106 C CA . ARG A 1 511 ? 27.516 -5.723 -7.547 1 88.19 511 ARG A CA 1
ATOM 4107 C C . ARG A 1 511 ? 28.734 -5.895 -8.453 1 88.19 511 ARG A C 1
ATOM 4109 O O . ARG A 1 511 ? 29.875 -5.695 -8.023 1 88.19 511 ARG A O 1
ATOM 4116 N N . ARG A 1 512 ? 28.5 -6.145 -9.695 1 88.06 512 ARG A N 1
ATOM 4117 C CA . ARG A 1 512 ? 29.594 -6.332 -10.641 1 88.06 512 ARG A CA 1
ATOM 4118 C C . ARG A 1 512 ? 29.516 -5.312 -11.773 1 88.06 512 ARG A C 1
ATOM 4120 O O . ARG A 1 512 ? 30.281 -5.383 -12.734 1 88.06 512 ARG A O 1
ATOM 4127 N N . HIS A 1 513 ? 28.547 -4.496 -11.617 1 89.44 513 HIS A N 1
ATOM 4128 C CA . HIS A 1 513 ? 28.391 -3.486 -12.656 1 89.44 513 HIS A CA 1
ATOM 4129 C C . HIS A 1 513 ? 29.484 -2.441 -12.594 1 89.44 513 HIS A C 1
ATOM 4131 O O . HIS A 1 513 ? 29.594 -1.689 -11.617 1 89.44 513 HIS A O 1
ATOM 4137 N N . GLN A 1 514 ? 30.25 -2.246 -13.586 1 89.19 514 GLN A N 1
ATOM 4138 C CA . GLN A 1 514 ? 31.469 -1.448 -13.578 1 89.19 514 GLN A CA 1
ATOM 4139 C C . GLN A 1 514 ? 31.156 0.039 -13.445 1 89.19 514 GLN A C 1
ATOM 4141 O O . GLN A 1 514 ? 31.797 0.745 -12.664 1 89.19 514 GLN A O 1
ATOM 4146 N N . TYR A 1 515 ? 30.25 0.52 -14.164 1 90.81 515 TYR A N 1
ATOM 4147 C CA . TYR A 1 515 ? 29.906 1.937 -14.078 1 90.81 515 TYR A CA 1
ATOM 4148 C C . TYR A 1 515 ? 29.438 2.307 -12.68 1 90.81 515 TYR A C 1
ATOM 4150 O O . TYR A 1 515 ? 29.781 3.363 -12.156 1 90.81 515 TYR A O 1
ATOM 4158 N N . PHE A 1 516 ? 28.688 1.428 -12.117 1 92.25 516 PHE A N 1
ATOM 4159 C CA . PHE A 1 516 ? 28.156 1.684 -10.781 1 92.25 516 PHE A CA 1
ATOM 4160 C C . PHE A 1 516 ? 29.281 1.712 -9.75 1 92.25 516 PHE A C 1
ATOM 4162 O O . PHE A 1 516 ? 29.344 2.609 -8.906 1 92.25 516 PHE A O 1
ATOM 4169 N N . MET A 1 517 ? 30.219 0.829 -9.883 1 92.38 517 MET A N 1
ATOM 4170 C CA . MET A 1 517 ? 31.281 0.663 -8.891 1 92.38 517 MET A CA 1
ATOM 4171 C C . MET A 1 517 ? 32.375 1.711 -9.078 1 92.38 517 MET A C 1
ATOM 4173 O O . MET A 1 517 ? 32.906 2.232 -8.102 1 92.38 517 MET A O 1
ATOM 4177 N N . MET A 1 518 ? 32.562 2.158 -10.312 1 91.94 518 MET A N 1
ATOM 4178 C CA . MET A 1 518 ? 33.781 2.939 -10.57 1 91.94 518 MET A CA 1
ATOM 4179 C C . MET A 1 518 ? 33.438 4.41 -10.773 1 91.94 518 MET A C 1
ATOM 4181 O O . MET A 1 518 ? 34.312 5.277 -10.633 1 91.94 518 MET A O 1
ATOM 4185 N N . VAL A 1 519 ? 32.25 4.691 -11.039 1 93.88 519 VAL A N 1
ATOM 4186 C CA . VAL A 1 519 ? 31.906 6.082 -11.336 1 93.88 519 VAL A CA 1
ATOM 4187 C C . VAL A 1 519 ? 30.766 6.539 -10.438 1 93.88 519 VAL A C 1
ATOM 4189 O O . VAL A 1 519 ? 30.891 7.516 -9.695 1 93.88 519 VAL A O 1
ATOM 4192 N N . TYR A 1 520 ? 29.719 5.793 -10.367 1 93.5 520 TYR A N 1
ATOM 4193 C CA . TYR A 1 520 ? 28.484 6.215 -9.711 1 93.5 520 TYR A CA 1
ATOM 4194 C C . TYR A 1 520 ? 28.688 6.309 -8.203 1 93.5 520 TYR A C 1
ATOM 4196 O O . TYR A 1 520 ? 28.141 7.207 -7.555 1 93.5 520 TYR A O 1
ATOM 4204 N N . MET A 1 521 ? 29.453 5.469 -7.578 1 94.69 521 MET A N 1
ATOM 4205 C CA . MET A 1 521 ? 29.547 5.398 -6.121 1 94.69 521 MET A CA 1
ATOM 4206 C C . MET A 1 521 ? 30.719 6.23 -5.605 1 94.69 521 MET A C 1
ATOM 4208 O O . MET A 1 521 ? 30.781 6.547 -4.418 1 94.69 521 MET A O 1
ATOM 4212 N N . LYS A 1 522 ? 31.594 6.613 -6.457 1 95.75 522 LYS A N 1
ATOM 4213 C CA . LYS A 1 522 ? 32.812 7.285 -6.016 1 95.75 522 LYS A CA 1
ATOM 4214 C C . LYS A 1 522 ? 32.562 8.766 -5.746 1 95.75 522 LYS A C 1
ATOM 4216 O O . LYS A 1 522 ? 31.844 9.422 -6.496 1 95.75 522 LYS A O 1
ATOM 4221 N N . SER A 1 523 ? 33.125 9.258 -4.684 1 96.81 523 SER A N 1
ATOM 4222 C CA . SER A 1 523 ? 32.906 10.625 -4.242 1 96.81 523 SER A CA 1
ATOM 4223 C C . SER A 1 523 ? 33.469 11.633 -5.246 1 96.81 523 SER A C 1
ATOM 4225 O O . SER A 1 523 ? 32.812 12.648 -5.527 1 96.81 523 SER A O 1
ATOM 4227 N N . HIS A 1 524 ? 34.625 11.359 -5.801 1 95.12 524 HIS A N 1
ATOM 4228 C CA . HIS A 1 524 ? 35.312 12.336 -6.656 1 95.12 524 HIS A CA 1
ATOM 4229 C C . HIS A 1 524 ? 34.562 12.516 -7.977 1 95.12 524 HIS A C 1
ATOM 4231 O O . HIS A 1 524 ? 34.75 13.516 -8.672 1 95.12 524 HIS A O 1
ATOM 4237 N N . THR A 1 525 ? 33.625 11.648 -8.312 1 94.88 525 THR A N 1
ATOM 4238 C CA . THR A 1 525 ? 32.906 11.758 -9.57 1 94.88 525 THR A CA 1
ATOM 4239 C C . THR A 1 525 ? 31.5 12.305 -9.336 1 94.88 525 THR A C 1
ATOM 4241 O O . THR A 1 525 ? 30.75 12.539 -10.281 1 94.88 525 THR A O 1
ATOM 4244 N N . ARG A 1 526 ? 31.094 12.57 -8.094 1 93.5 526 ARG A N 1
ATOM 4245 C CA . ARG A 1 526 ? 29.719 12.977 -7.816 1 93.5 526 ARG A CA 1
ATOM 4246 C C . ARG A 1 526 ? 29.688 14.289 -7.039 1 93.5 526 ARG A C 1
ATOM 4248 O O . ARG A 1 526 ? 28.688 14.602 -6.391 1 93.5 526 ARG A O 1
ATOM 4255 N N . CYS A 1 527 ? 30.688 15.039 -7.086 1 95.44 527 CYS A N 1
ATOM 4256 C CA . CYS A 1 527 ? 30.766 16.234 -6.246 1 95.44 527 CYS A CA 1
ATOM 4257 C C . CYS A 1 527 ? 30.188 17.453 -6.961 1 95.44 527 CYS A C 1
ATOM 4259 O O . CYS A 1 527 ? 30.172 18.547 -6.41 1 95.44 527 CYS A O 1
ATOM 4261 N N . GLY A 1 528 ? 29.656 17.281 -8.188 1 96.19 528 GLY A N 1
ATOM 4262 C CA . GLY A 1 528 ? 29.141 18.391 -8.953 1 96.19 528 GLY A CA 1
ATOM 4263 C C . GLY A 1 528 ? 27.984 19.109 -8.258 1 96.19 528 GLY A C 1
ATOM 4264 O O . GLY A 1 528 ? 28.016 20.328 -8.109 1 96.19 528 GLY A O 1
ATOM 4265 N N . GLY A 1 529 ? 27 18.344 -7.781 1 96.56 529 GLY A N 1
ATOM 4266 C CA . GLY A 1 529 ? 25.859 18.938 -7.086 1 96.56 529 GLY A CA 1
ATOM 4267 C C . GLY A 1 529 ? 26.266 19.672 -5.82 1 96.56 529 GLY A C 1
ATOM 4268 O O . GLY A 1 529 ? 25.75 20.766 -5.551 1 96.56 529 GLY A O 1
ATOM 4269 N N . TYR A 1 530 ? 27.156 19.141 -5.078 1 97.94 530 TYR A N 1
ATOM 4270 C CA . TYR A 1 530 ? 27.594 19.734 -3.824 1 97.94 530 TYR A CA 1
ATOM 4271 C C . TYR A 1 530 ? 28.297 21.078 -4.07 1 97.94 530 TYR A C 1
ATOM 4273 O O . TYR A 1 530 ? 28.062 22.047 -3.344 1 97.94 530 TYR A O 1
ATOM 4281 N N . MET A 1 531 ? 29.094 21.156 -5.148 1 97.62 531 MET A N 1
ATOM 4282 C CA . MET A 1 531 ? 29.828 22.375 -5.477 1 97.62 531 MET A CA 1
ATOM 4283 C C . MET A 1 531 ? 28.875 23.484 -5.898 1 97.62 531 MET A C 1
ATOM 4285 O O . MET A 1 531 ? 29.047 24.641 -5.504 1 97.62 531 MET A O 1
ATOM 4289 N N . ILE A 1 532 ? 27.906 23.109 -6.621 1 98.19 532 ILE A N 1
ATOM 4290 C CA . ILE A 1 532 ? 26.922 24.094 -7.023 1 98.19 532 ILE A CA 1
ATOM 4291 C C . ILE A 1 532 ? 26.125 24.562 -5.805 1 98.19 532 ILE A C 1
ATOM 4293 O O . ILE A 1 532 ? 25.734 25.734 -5.711 1 98.19 532 ILE A O 1
ATOM 4297 N N . GLY A 1 533 ? 25.891 23.703 -4.855 1 98.38 533 GLY A N 1
ATOM 4298 C CA . GLY A 1 533 ? 25.281 24.094 -3.6 1 98.38 533 GLY A CA 1
ATOM 4299 C C . GLY A 1 533 ? 26.062 25.156 -2.85 1 98.38 533 GLY A C 1
ATOM 4300 O O . GLY A 1 533 ? 25.5 26.125 -2.355 1 98.38 533 GLY A O 1
ATOM 4301 N N . ILE A 1 534 ? 27.328 25 -2.834 1 98.12 534 ILE A N 1
ATOM 4302 C CA . ILE A 1 534 ? 28.203 25.969 -2.182 1 98.12 534 ILE A CA 1
ATOM 4303 C C . ILE A 1 534 ? 28.109 27.312 -2.896 1 98.12 534 ILE A C 1
ATOM 4305 O O . ILE A 1 534 ? 27.953 28.344 -2.254 1 98.12 534 ILE A O 1
ATOM 4309 N N . ILE A 1 535 ? 28.125 27.234 -4.188 1 97.81 535 ILE A N 1
ATOM 4310 C CA . ILE A 1 535 ? 28.016 28.453 -4.98 1 97.81 535 ILE A CA 1
ATOM 4311 C C . ILE A 1 535 ? 26.656 29.109 -4.719 1 97.81 535 ILE A C 1
ATOM 4313 O O . ILE A 1 535 ? 26.578 30.328 -4.609 1 97.81 535 ILE A O 1
ATOM 4317 N N . GLY A 1 536 ? 25.641 28.312 -4.633 1 97.25 536 GLY A N 1
ATOM 4318 C CA . GLY A 1 536 ? 24.328 28.844 -4.281 1 97.25 536 GLY A CA 1
ATOM 4319 C C . GLY A 1 536 ? 24.312 29.531 -2.926 1 97.25 536 GLY A C 1
ATOM 4320 O O . GLY A 1 536 ? 23.672 30.578 -2.762 1 97.25 536 GLY A O 1
ATOM 4321 N N . GLY A 1 537 ? 25 28.984 -1.936 1 96.81 537 GLY A N 1
ATOM 4322 C CA . GLY A 1 537 ? 25.094 29.594 -0.62 1 96.81 537 GLY A CA 1
ATOM 4323 C C . GLY A 1 537 ? 25.766 30.953 -0.644 1 96.81 537 GLY A C 1
ATOM 4324 O O . GLY A 1 537 ? 25.219 31.922 -0.098 1 96.81 537 GLY A O 1
ATOM 4325 N N . PHE A 1 538 ? 26.859 31.078 -1.356 1 96.31 538 PHE A N 1
ATOM 4326 C CA . PHE A 1 538 ? 27.562 32.344 -1.474 1 96.31 538 PHE A CA 1
ATOM 4327 C C . PHE A 1 538 ? 26.734 33.375 -2.232 1 96.31 538 PHE A C 1
ATOM 4329 O O . PHE A 1 538 ? 26.703 34.562 -1.874 1 96.31 538 PHE A O 1
ATOM 4336 N N . SER A 1 539 ? 26.062 32.875 -3.256 1 95.5 539 SER A N 1
ATOM 4337 C CA . SER A 1 539 ? 25.219 33.75 -4.051 1 95.5 539 SER A CA 1
ATOM 4338 C C . SER A 1 539 ? 24.078 34.344 -3.215 1 95.5 539 SER A C 1
ATOM 4340 O O . SER A 1 539 ? 23.75 35.531 -3.32 1 95.5 539 SER A O 1
ATOM 4342 N N . LEU A 1 540 ? 23.438 33.531 -2.432 1 95.38 540 LEU A N 1
ATOM 4343 C CA . LEU A 1 540 ? 22.344 34 -1.586 1 95.38 540 LEU A CA 1
ATOM 4344 C C . LEU A 1 540 ? 22.812 35.031 -0.575 1 95.38 540 LEU A C 1
ATOM 4346 O O . LEU A 1 540 ? 22.156 36.031 -0.367 1 95.38 540 LEU A O 1
ATOM 4350 N N . LEU A 1 541 ? 23.969 34.781 0.045 1 94.12 541 LEU A N 1
ATOM 4351 C CA . LEU A 1 541 ? 24.516 35.719 1.032 1 94.12 541 LEU A CA 1
ATOM 4352 C C . LEU A 1 541 ? 24.828 37.062 0.396 1 94.12 541 LEU A C 1
ATOM 4354 O O . LEU A 1 541 ? 24.578 38.094 0.993 1 94.12 541 LEU A O 1
ATOM 4358 N N . THR A 1 542 ? 25.344 37.031 -0.788 1 93.31 542 THR A N 1
ATOM 4359 C CA . THR A 1 542 ? 25.656 38.281 -1.499 1 93.31 542 THR A CA 1
ATOM 4360 C C . THR A 1 542 ? 24.375 39.031 -1.855 1 93.31 542 THR A C 1
ATOM 4362 O O . THR A 1 542 ? 24.312 40.25 -1.715 1 93.31 542 THR A O 1
ATOM 4365 N N . LEU A 1 543 ? 23.422 38.312 -2.318 1 94.06 543 LEU A N 1
ATOM 4366 C CA . LEU A 1 543 ? 22.156 38.938 -2.684 1 94.06 543 LEU A CA 1
ATOM 4367 C C . LEU A 1 543 ? 21.453 39.531 -1.457 1 94.06 543 LEU A C 1
ATOM 4369 O O . LEU A 1 543 ? 20.875 40.625 -1.525 1 94.06 543 LEU A O 1
ATOM 4373 N N . GLN A 1 544 ? 21.516 38.844 -0.399 1 91.69 544 GLN A N 1
ATOM 4374 C CA . GLN A 1 544 ? 20.891 39.312 0.838 1 91.69 544 GLN A CA 1
ATOM 4375 C C . GLN A 1 544 ? 21.625 40.562 1.371 1 91.69 544 GLN A C 1
ATOM 4377 O O . GLN A 1 544 ? 20.984 41.5 1.876 1 91.69 544 GLN A O 1
ATOM 4382 N N . LYS A 1 545 ? 22.859 40.562 1.287 1 91.44 545 LYS A N 1
ATOM 4383 C CA . LYS A 1 545 ? 23.641 41.719 1.72 1 91.44 545 LYS A CA 1
ATOM 4384 C C . LYS A 1 545 ? 23.312 42.938 0.881 1 91.44 545 LYS A C 1
ATOM 4386 O O . LYS A 1 545 ? 23.25 44.062 1.404 1 91.44 545 LYS A O 1
ATOM 4391 N N . ARG A 1 546 ? 23 42.719 -0.321 1 93.25 546 ARG A N 1
ATOM 4392 C CA . ARG A 1 546 ? 22.688 43.812 -1.227 1 93.25 546 ARG A CA 1
ATOM 4393 C C . ARG A 1 546 ? 21.203 44.156 -1.168 1 93.25 546 ARG A C 1
ATOM 4395 O O . ARG A 1 546 ? 20.797 45.188 -1.69 1 93.25 546 ARG A O 1
ATOM 4402 N N . GLY A 1 547 ? 20.391 43.375 -0.619 1 90.94 547 GLY A N 1
ATOM 4403 C CA . GLY A 1 547 ? 18.938 43.562 -0.556 1 90.94 547 GLY A CA 1
ATOM 4404 C C . GLY A 1 547 ? 18.266 43.438 -1.906 1 90.94 547 GLY A C 1
ATOM 4405 O O . GLY A 1 547 ? 17.281 44.125 -2.174 1 90.94 547 GLY A O 1
ATOM 4406 N N . TYR A 1 548 ? 18.828 42.656 -2.666 1 89.75 548 TYR A N 1
ATOM 4407 C CA . TYR A 1 548 ? 18.328 42.531 -4.035 1 89.75 548 TYR A CA 1
ATOM 4408 C C . TYR A 1 548 ? 17.141 41.562 -4.098 1 89.75 548 TYR A C 1
ATOM 4410 O O . TYR A 1 548 ? 17.156 40.5 -3.469 1 89.75 548 TYR A O 1
ATOM 4418 N N . CYS A 1 549 ? 16.047 42.062 -4.801 1 89.19 549 CYS A N 1
ATOM 4419 C CA . CYS A 1 549 ? 14.883 41.219 -5.09 1 89.19 549 CYS A CA 1
ATOM 4420 C C . CYS A 1 549 ? 14.641 41.125 -6.59 1 89.19 549 CYS A C 1
ATOM 4422 O O . CYS A 1 549 ? 14.711 42.125 -7.305 1 89.19 549 CYS A O 1
ATOM 4424 N N . PHE A 1 550 ? 14.492 39.938 -7.02 1 90.75 550 PHE A N 1
ATOM 4425 C CA . PHE A 1 550 ? 14.258 39.688 -8.445 1 90.75 550 PHE A CA 1
ATOM 4426 C C . PHE A 1 550 ? 12.883 40.219 -8.852 1 90.75 550 PHE A C 1
ATOM 4428 O O . PHE A 1 550 ? 11.945 40.188 -8.062 1 90.75 550 PHE A O 1
ATOM 4435 N N . SER A 1 551 ? 12.836 40.75 -10.055 1 88 551 SER A N 1
ATOM 4436 C CA . SER A 1 551 ? 11.523 41.094 -10.602 1 88 551 SER A CA 1
ATOM 4437 C C . SER A 1 551 ? 10.68 39.844 -10.844 1 88 551 SER A C 1
ATOM 4439 O O . SER A 1 551 ? 11.219 38.75 -10.938 1 88 551 SER A O 1
ATOM 4441 N N . LYS A 1 552 ? 9.469 39.969 -10.914 1 83.38 552 LYS A N 1
ATOM 4442 C CA . LYS A 1 552 ? 8.562 38.844 -11.125 1 83.38 552 LYS A CA 1
ATOM 4443 C C . LYS A 1 552 ? 8.859 38.156 -12.445 1 83.38 552 LYS A C 1
ATOM 4445 O O . LYS A 1 552 ? 8.812 36.938 -12.523 1 83.38 552 LYS A O 1
ATOM 4450 N N . ILE A 1 553 ? 9.18 38.906 -13.414 1 85.44 553 ILE A N 1
ATOM 4451 C CA . ILE A 1 553 ? 9.453 38.344 -14.734 1 85.44 553 ILE A CA 1
ATOM 4452 C C . ILE A 1 553 ? 10.727 37.5 -14.688 1 85.44 553 ILE A C 1
ATOM 4454 O O . ILE A 1 553 ? 10.773 36.406 -15.242 1 85.44 553 ILE A O 1
ATOM 4458 N N . ILE A 1 554 ? 11.672 38 -14.031 1 90.06 554 ILE A N 1
ATOM 4459 C CA . ILE A 1 554 ? 12.938 37.281 -13.922 1 90.06 554 ILE A CA 1
ATOM 4460 C C . ILE A 1 554 ? 12.75 36.031 -13.078 1 90.06 554 ILE A C 1
ATOM 4462 O O . ILE A 1 554 ? 13.352 35 -13.359 1 90.06 554 ILE A O 1
ATOM 4466 N N . SER A 1 555 ? 11.961 36.188 -12.109 1 89.69 555 SER A N 1
ATOM 4467 C CA . SER A 1 555 ? 11.695 35.031 -11.258 1 89.69 555 SER A CA 1
ATOM 4468 C C . SER A 1 555 ? 11.023 33.906 -12.047 1 89.69 555 SER A C 1
ATOM 4470 O O . SER A 1 555 ? 11.422 32.75 -11.953 1 89.69 555 SER A O 1
ATOM 4472 N N . TRP A 1 556 ? 10.094 34.219 -12.867 1 86.62 556 TRP A N 1
ATOM 4473 C CA . TRP A 1 556 ? 9.375 33.188 -13.633 1 86.62 556 TRP A CA 1
ATOM 4474 C C . TRP A 1 556 ? 10.242 32.656 -14.766 1 86.62 556 TRP A C 1
ATOM 4476 O O . TRP A 1 556 ? 10.148 31.469 -15.109 1 86.62 556 TRP A O 1
ATOM 4486 N N . ALA A 1 557 ? 10.984 33.531 -15.273 1 92.5 557 ALA A N 1
ATOM 4487 C CA . ALA A 1 557 ? 11.93 33.062 -16.281 1 92.5 557 ALA A CA 1
ATOM 4488 C C . ALA A 1 557 ? 12.953 32.094 -15.695 1 92.5 557 ALA A C 1
ATOM 4490 O O . ALA A 1 557 ? 13.32 31.094 -16.328 1 92.5 557 ALA A O 1
ATOM 4491 N N . GLY A 1 558 ? 13.383 32.438 -14.531 1 93.69 558 GLY A N 1
ATOM 4492 C CA . GLY A 1 558 ? 14.305 31.562 -13.836 1 93.69 558 GLY A CA 1
ATOM 4493 C C . GLY A 1 558 ? 13.711 30.203 -13.523 1 93.69 558 GLY A C 1
ATOM 4494 O O . GLY A 1 558 ? 14.359 29.172 -13.734 1 93.69 558 GLY A O 1
ATOM 4495 N N . ILE A 1 559 ? 12.547 30.219 -13.102 1 91.44 559 ILE A N 1
ATOM 4496 C CA . ILE A 1 559 ? 11.867 28.969 -12.781 1 91.44 559 ILE A CA 1
ATOM 4497 C C . ILE A 1 559 ? 11.656 28.156 -14.055 1 91.44 559 ILE A C 1
ATOM 4499 O O . ILE A 1 559 ? 11.875 26.938 -14.062 1 91.44 559 ILE A O 1
ATOM 4503 N N . SER A 1 560 ? 11.25 28.781 -15.102 1 94.12 560 SER A N 1
ATOM 4504 C CA . SER A 1 560 ? 11.055 28.094 -16.375 1 94.12 560 SER A CA 1
ATOM 4505 C C . SER A 1 560 ? 12.359 27.516 -16.891 1 94.12 560 SER A C 1
ATOM 4507 O O . SER A 1 560 ? 12.383 26.406 -17.453 1 94.12 560 SER A O 1
ATOM 4509 N N . MET A 1 561 ? 13.344 28.219 -16.719 1 96.19 561 MET A N 1
ATOM 4510 C CA . MET A 1 561 ? 14.664 27.734 -17.141 1 96.19 561 MET A CA 1
ATOM 4511 C C . MET A 1 561 ? 15.078 26.516 -16.312 1 96.19 561 MET A C 1
ATOM 4513 O O . MET A 1 561 ? 15.641 25.562 -16.859 1 96.19 561 MET A O 1
ATOM 4517 N N . ALA A 1 562 ? 14.859 26.578 -15.039 1 96.94 562 ALA A N 1
ATOM 4518 C CA . ALA A 1 562 ? 15.18 25.453 -14.164 1 96.94 562 ALA A CA 1
ATOM 4519 C C . ALA A 1 562 ? 14.422 24.188 -14.594 1 96.94 562 ALA A C 1
ATOM 4521 O O . ALA A 1 562 ? 15 23.109 -14.664 1 96.94 562 ALA A O 1
ATOM 4522 N N . ILE A 1 563 ? 13.188 24.344 -14.906 1 94.5 563 ILE A N 1
ATOM 4523 C CA . ILE A 1 563 ? 12.367 23.219 -15.344 1 94.5 563 ILE A CA 1
ATOM 4524 C C . ILE A 1 563 ? 12.891 22.688 -16.672 1 94.5 563 ILE A C 1
ATOM 4526 O O . ILE A 1 563 ? 12.977 21.469 -16.875 1 94.5 563 ILE A O 1
ATOM 4530 N N . PHE A 1 564 ? 13.234 23.609 -17.5 1 95.88 564 PHE A N 1
ATOM 4531 C CA . PHE A 1 564 ? 13.773 23.219 -18.812 1 95.88 564 PHE A CA 1
ATOM 4532 C C . PHE A 1 564 ? 15.07 22.438 -18.641 1 95.88 564 PHE A C 1
ATOM 4534 O O . PHE A 1 564 ? 15.289 21.438 -19.328 1 95.88 564 PHE A O 1
ATOM 4541 N N . ILE A 1 565 ? 15.859 22.844 -17.766 1 96.19 565 ILE A N 1
ATOM 4542 C CA . ILE A 1 565 ? 17.125 22.172 -17.516 1 96.19 565 ILE A CA 1
ATOM 4543 C C . ILE A 1 565 ? 16.875 20.766 -16.984 1 96.19 565 ILE A C 1
ATOM 4545 O O . ILE A 1 565 ? 17.469 19.797 -17.469 1 96.19 565 ILE A O 1
ATOM 4549 N N . LEU A 1 566 ? 16.031 20.625 -16.031 1 93.31 566 LEU A N 1
ATOM 4550 C CA . LEU A 1 566 ? 15.734 19.328 -15.438 1 93.31 566 LEU A CA 1
ATOM 4551 C C . LEU A 1 566 ? 15.156 18.375 -16.469 1 93.31 566 LEU A C 1
ATOM 4553 O O . LEU A 1 566 ? 15.547 17.203 -16.531 1 93.31 566 LEU A O 1
ATOM 4557 N N . PHE A 1 567 ? 14.297 18.875 -17.312 1 91.12 567 PHE A N 1
ATOM 4558 C CA . PHE A 1 567 ? 13.695 18.047 -18.359 1 91.12 567 PHE A CA 1
ATOM 4559 C C . PHE A 1 567 ? 14.734 17.656 -19.391 1 91.12 567 PHE A C 1
ATOM 4561 O O . PHE A 1 567 ? 14.719 16.531 -19.891 1 91.12 567 PHE A O 1
ATOM 4568 N N . SER A 1 568 ? 15.555 18.578 -19.703 1 91.88 568 SER A N 1
ATOM 4569 C CA . SER A 1 568 ? 16.594 18.297 -20.703 1 91.88 568 SER A CA 1
ATOM 4570 C C . SER A 1 568 ? 17.562 17.234 -20.188 1 91.88 568 SER A C 1
ATOM 4572 O O . SER A 1 568 ? 17.953 16.328 -20.938 1 91.88 568 SER A O 1
ATOM 4574 N N . VAL A 1 569 ? 17.953 17.328 -18.953 1 92.12 569 VAL A N 1
ATOM 4575 C CA . VAL A 1 569 ? 18.891 16.344 -18.375 1 92.12 569 VAL A CA 1
ATOM 4576 C C . VAL A 1 569 ? 18.25 14.961 -18.391 1 92.12 569 VAL A C 1
ATOM 4578 O O . VAL A 1 569 ? 18.906 13.977 -18.75 1 92.12 569 VAL A O 1
ATOM 4581 N N . ALA A 1 570 ? 17.016 14.867 -18.031 1 87.88 570 ALA A N 1
ATOM 4582 C CA . ALA A 1 570 ? 16.297 13.586 -18.016 1 87.88 570 ALA A CA 1
ATOM 4583 C C . ALA A 1 570 ? 16.109 13.047 -19.438 1 87.88 570 ALA A C 1
ATOM 4585 O O . ALA A 1 570 ? 16.266 11.844 -19.672 1 87.88 570 ALA A O 1
ATOM 4586 N N . ALA A 1 571 ? 15.812 13.945 -20.391 1 86.25 571 ALA A N 1
ATOM 4587 C CA . ALA A 1 571 ? 15.594 13.539 -21.766 1 86.25 571 ALA A CA 1
ATOM 4588 C C . ALA A 1 571 ? 16.875 13.039 -22.406 1 86.25 571 ALA A C 1
ATOM 4590 O O . ALA A 1 571 ? 16.875 12.055 -23.156 1 86.25 571 ALA A O 1
ATOM 4591 N N . ILE A 1 572 ? 17.922 13.695 -22.109 1 88.25 572 ILE A N 1
ATOM 4592 C CA . ILE A 1 572 ? 19.203 13.289 -22.672 1 88.25 572 ILE A CA 1
ATOM 4593 C C . ILE A 1 572 ? 19.609 11.93 -22.109 1 88.25 572 ILE A C 1
ATOM 4595 O O . ILE A 1 572 ? 20.141 11.086 -22.828 1 88.25 572 ILE A O 1
ATOM 4599 N N . LYS A 1 573 ? 19.391 11.75 -20.859 1 87.56 573 LYS A N 1
ATOM 4600 C CA . LYS A 1 573 ? 19.688 10.445 -20.266 1 87.56 573 LYS A CA 1
ATOM 4601 C C . LYS A 1 573 ? 18.906 9.344 -20.984 1 87.56 573 LYS A C 1
ATOM 4603 O O . LYS A 1 573 ? 19.453 8.281 -21.266 1 87.56 573 LYS A O 1
ATOM 4608 N N . TRP A 1 574 ? 17.656 9.609 -21.234 1 81.06 574 TRP A N 1
ATOM 4609 C CA . TRP A 1 574 ? 16.812 8.633 -21.906 1 81.06 574 TRP A CA 1
ATOM 4610 C C . TRP A 1 574 ? 17.344 8.328 -23.312 1 81.06 574 TRP A C 1
ATOM 4612 O O . TRP A 1 574 ? 17.391 7.176 -23.734 1 81.06 574 TRP A O 1
ATOM 4622 N N . CYS A 1 575 ? 17.844 9.344 -23.953 1 82.94 575 CYS A N 1
ATOM 4623 C CA . CYS A 1 575 ? 18.406 9.172 -25.297 1 82.94 575 CYS A CA 1
ATOM 4624 C C . CYS A 1 575 ? 19.688 8.352 -25.25 1 82.94 575 CYS A C 1
ATOM 4626 O O . CYS A 1 575 ? 19.922 7.516 -26.125 1 82.94 575 CYS A O 1
ATOM 4628 N N . LEU A 1 576 ? 20.406 8.586 -24.25 1 83.5 576 LEU A N 1
ATOM 4629 C CA . LEU A 1 576 ? 21.672 7.883 -24.125 1 83.5 576 LEU A CA 1
ATOM 4630 C C . LEU A 1 576 ? 21.438 6.406 -23.812 1 83.5 576 LEU A C 1
ATOM 4632 O O . LEU A 1 576 ? 22.266 5.559 -24.141 1 83.5 576 LEU A O 1
ATOM 4636 N N . THR A 1 577 ? 20.359 6.074 -23.203 1 78.06 577 THR A N 1
ATOM 4637 C CA . THR A 1 577 ? 20.031 4.688 -22.875 1 78.06 577 THR A CA 1
ATOM 4638 C C . THR A 1 577 ? 19.547 3.934 -24.094 1 78.06 577 THR A C 1
ATOM 4640 O O . THR A 1 577 ? 19.734 2.721 -24.203 1 78.06 577 THR A O 1
ATOM 4643 N N . LEU A 1 578 ? 18.953 4.598 -25.047 1 72.81 578 LEU A N 1
ATOM 4644 C CA . LEU A 1 578 ? 18.344 3.957 -26.203 1 72.81 578 LEU A CA 1
ATOM 4645 C C . LEU A 1 578 ? 19.375 3.732 -27.312 1 72.81 578 LEU A C 1
ATOM 4647 O O . LEU A 1 578 ? 19.266 2.777 -28.078 1 72.81 578 LEU A O 1
ATOM 4651 N N . SER A 1 579 ? 20.328 4.711 -27.391 1 73.5 579 SER A N 1
ATOM 4652 C CA . SER A 1 579 ? 21.25 4.605 -28.5 1 73.5 579 SER A CA 1
ATOM 4653 C C . SER A 1 579 ? 22.703 4.738 -28.047 1 73.5 579 SER A C 1
ATOM 4655 O O . SER A 1 579 ? 22.969 5.344 -27 1 73.5 579 SER A O 1
ATOM 4657 N N . ALA A 1 580 ? 23.453 3.979 -28.781 1 75.5 580 ALA A N 1
ATOM 4658 C CA . ALA A 1 580 ? 24.891 4.078 -28.516 1 75.5 580 ALA A CA 1
ATOM 4659 C C . ALA A 1 580 ? 25.453 5.375 -29.078 1 75.5 580 ALA A C 1
ATOM 4661 O O . ALA A 1 580 ? 25.438 5.594 -30.281 1 75.5 580 ALA A O 1
ATOM 4662 N N . TYR A 1 581 ? 25.688 6.289 -28.203 1 82.62 581 TYR A N 1
ATOM 4663 C CA . TYR A 1 581 ? 26.297 7.547 -28.609 1 82.62 581 TYR A CA 1
ATOM 4664 C C . TYR A 1 581 ? 27.812 7.492 -28.453 1 82.62 581 TYR A C 1
ATOM 4666 O O . TYR A 1 581 ? 28.344 6.574 -27.812 1 82.62 581 TYR A O 1
ATOM 4674 N N . ASP A 1 582 ? 28.406 8.508 -29 1 90.38 582 ASP A N 1
ATOM 4675 C CA . ASP A 1 582 ? 29.859 8.625 -28.891 1 90.38 582 ASP A CA 1
ATOM 4676 C C . ASP A 1 582 ? 30.297 8.852 -27.453 1 90.38 582 ASP A C 1
ATOM 4678 O O . ASP A 1 582 ? 29.547 9.398 -26.656 1 90.38 582 ASP A O 1
ATOM 4682 N N . VAL A 1 583 ? 31.469 8.438 -27.156 1 92.88 583 VAL A N 1
ATOM 4683 C CA . VAL A 1 583 ? 32 8.469 -25.797 1 92.88 583 VAL A CA 1
ATOM 4684 C C . VAL A 1 583 ? 32.094 9.914 -25.312 1 92.88 583 VAL A C 1
ATOM 4686 O O . VAL A 1 583 ? 31.891 10.195 -24.125 1 92.88 583 VAL A O 1
ATOM 4689 N N . ILE A 1 584 ? 32.344 10.836 -26.203 1 94.06 584 ILE A N 1
ATOM 4690 C CA . ILE A 1 584 ? 32.469 12.234 -25.812 1 94.06 584 ILE A CA 1
ATOM 4691 C C . ILE A 1 584 ? 31.141 12.773 -25.297 1 94.06 584 ILE A C 1
ATOM 4693 O O . ILE A 1 584 ? 31.109 13.531 -24.328 1 94.06 584 ILE A O 1
ATOM 4697 N N . VAL A 1 585 ? 30.125 12.383 -25.969 1 94.25 585 VAL A N 1
ATOM 4698 C CA . VAL A 1 585 ? 28.797 12.836 -25.562 1 94.25 585 VAL A CA 1
ATOM 4699 C C . VAL A 1 585 ? 28.422 12.227 -24.203 1 94.25 585 VAL A C 1
ATOM 4701 O O . VAL A 1 585 ? 27.891 12.914 -23.344 1 94.25 585 VAL A O 1
ATOM 4704 N N . ARG A 1 586 ? 28.734 11.016 -24.047 1 95 586 ARG A N 1
ATOM 4705 C CA . ARG A 1 586 ? 28.469 10.336 -22.781 1 95 586 ARG A CA 1
ATOM 4706 C C . ARG A 1 586 ? 29.297 10.945 -21.656 1 95 586 ARG A C 1
ATOM 4708 O O . ARG A 1 586 ? 28.797 11.141 -20.547 1 95 586 ARG A O 1
ATOM 4715 N N . ALA A 1 587 ? 30.516 11.234 -21.984 1 96.19 587 ALA A N 1
ATOM 4716 C CA . ALA A 1 587 ? 31.406 11.828 -21 1 96.19 587 ALA A CA 1
ATOM 4717 C C . ALA A 1 587 ? 30.953 13.234 -20.625 1 96.19 587 ALA A C 1
ATOM 4719 O O . ALA A 1 587 ? 31.016 13.617 -19.453 1 96.19 587 ALA A O 1
ATOM 4720 N N . LEU A 1 588 ? 30.484 13.977 -21.562 1 95.94 588 LEU A N 1
ATOM 4721 C CA . LEU A 1 588 ? 29.984 15.32 -21.297 1 95.94 588 LEU A CA 1
ATOM 4722 C C . LEU A 1 588 ? 28.75 15.266 -20.391 1 95.94 588 LEU A C 1
ATOM 4724 O O . LEU A 1 588 ? 28.609 16.078 -19.469 1 95.94 588 LEU A O 1
ATOM 4728 N N . TYR A 1 589 ? 27.922 14.32 -20.703 1 94.69 589 TYR A N 1
ATOM 4729 C CA . TYR A 1 589 ? 26.734 14.172 -19.875 1 94.69 589 TYR A CA 1
ATOM 4730 C C . TYR A 1 589 ? 27.109 13.773 -18.453 1 94.69 589 TYR A C 1
ATOM 4732 O O . TYR A 1 589 ? 26.562 14.312 -17.484 1 94.69 589 TYR A O 1
ATOM 4740 N N . ALA A 1 590 ? 28.031 12.852 -18.312 1 94.94 590 ALA A N 1
ATOM 4741 C CA . ALA A 1 590 ? 28.469 12.383 -17 1 94.94 590 ALA A CA 1
ATOM 4742 C C . ALA A 1 590 ? 29.062 13.516 -16.172 1 94.94 590 ALA A C 1
ATOM 4744 O O . ALA A 1 590 ? 28.891 13.555 -14.953 1 94.94 590 ALA A O 1
ATOM 4745 N N . GLY A 1 591 ? 29.703 14.414 -16.812 1 95.5 591 GLY A N 1
ATOM 4746 C CA . GLY A 1 591 ? 30.328 15.531 -16.109 1 95.5 591 GLY A CA 1
ATOM 4747 C C . GLY A 1 591 ? 29.359 16.656 -15.797 1 95.5 591 GLY A C 1
ATOM 4748 O O . GLY A 1 591 ? 29.484 17.312 -14.758 1 95.5 591 GLY A O 1
ATOM 4749 N N . LEU A 1 592 ? 28.391 16.828 -16.609 1 96.12 592 LEU A N 1
ATOM 4750 C CA . LEU A 1 592 ? 27.578 18.031 -16.5 1 96.12 592 LEU A CA 1
ATOM 4751 C C . LEU A 1 592 ? 26.266 17.75 -15.789 1 96.12 592 LEU A C 1
ATOM 4753 O O . LEU A 1 592 ? 25.609 18.656 -15.289 1 96.12 592 LEU A O 1
ATOM 4757 N N . ASN A 1 593 ? 25.766 16.578 -15.766 1 94.81 593 ASN A N 1
ATOM 4758 C CA . ASN A 1 593 ? 24.422 16.266 -15.289 1 94.81 593 ASN A CA 1
ATOM 4759 C C . ASN A 1 593 ? 24.234 16.703 -13.844 1 94.81 593 ASN A C 1
ATOM 4761 O O . ASN A 1 593 ? 23.25 17.391 -13.523 1 94.81 593 ASN A O 1
ATOM 4765 N N . SER A 1 594 ? 25.203 16.375 -12.977 1 95.56 594 SER A N 1
ATOM 4766 C CA . SER A 1 594 ? 25.094 16.719 -11.57 1 95.56 594 SER A CA 1
ATOM 4767 C C . SER A 1 594 ? 25.094 18.234 -11.367 1 95.56 594 SER A C 1
ATOM 4769 O O . SER A 1 594 ? 24.344 18.75 -10.547 1 95.56 594 SER A O 1
ATOM 4771 N N . GLN A 1 595 ? 25.906 18.938 -12.109 1 97.5 595 GLN A N 1
ATOM 4772 C CA . GLN A 1 595 ? 25.984 20.391 -12.008 1 97.5 595 GLN A CA 1
ATOM 4773 C C . GLN A 1 595 ? 24.719 21.047 -12.516 1 97.5 595 GLN A C 1
ATOM 4775 O O . GLN A 1 595 ? 24.234 22.016 -11.914 1 97.5 595 GLN A O 1
ATOM 4780 N N . LEU A 1 596 ? 24.219 20.562 -13.57 1 97.25 596 LEU A N 1
ATOM 4781 C CA . LEU A 1 596 ? 23.016 21.141 -14.148 1 97.25 596 LEU A CA 1
ATOM 4782 C C . LEU A 1 596 ? 21.828 20.953 -13.211 1 97.25 596 LEU A C 1
ATOM 4784 O O . LEU A 1 596 ? 21.016 21.875 -13.047 1 97.25 596 LEU A O 1
ATOM 4788 N N . ILE A 1 597 ? 21.75 19.859 -12.594 1 96.25 597 ILE A N 1
ATOM 4789 C CA . ILE A 1 597 ? 20.688 19.609 -11.609 1 96.25 597 ILE A CA 1
ATOM 4790 C C . ILE A 1 597 ? 20.844 20.578 -10.438 1 96.25 597 ILE A C 1
ATOM 4792 O O . ILE A 1 597 ? 19.859 21.156 -9.969 1 96.25 597 ILE A O 1
ATOM 4796 N N . GLY A 1 598 ? 22.062 20.719 -9.992 1 97.62 598 GLY A N 1
ATOM 4797 C CA . GLY A 1 598 ? 22.328 21.672 -8.922 1 97.62 598 GLY A CA 1
ATOM 4798 C C . GLY A 1 598 ? 21.969 23.094 -9.281 1 97.62 598 GLY A C 1
ATOM 4799 O O . GLY A 1 598 ? 21.391 23.812 -8.461 1 97.62 598 GLY A O 1
ATOM 4800 N N . ILE A 1 599 ? 22.266 23.484 -10.5 1 97.88 599 ILE A N 1
ATOM 4801 C CA . ILE A 1 599 ? 21.969 24.844 -10.969 1 97.88 599 ILE A CA 1
ATOM 4802 C C . ILE A 1 599 ? 20.453 25.062 -10.984 1 97.88 599 ILE A C 1
ATOM 4804 O O . ILE A 1 599 ? 19.969 26.078 -10.5 1 97.88 599 ILE A O 1
ATOM 4808 N N . ALA A 1 600 ? 19.766 24.094 -11.5 1 97.69 600 ALA A N 1
ATOM 4809 C CA . ALA A 1 600 ? 18.312 24.203 -11.539 1 97.69 600 ALA A CA 1
ATOM 4810 C C . ALA A 1 600 ? 17.734 24.328 -10.133 1 97.69 600 ALA A C 1
ATOM 4812 O O . ALA A 1 600 ? 16.891 25.188 -9.875 1 97.69 600 ALA A O 1
ATOM 4813 N N . LEU A 1 601 ? 18.203 23.516 -9.219 1 97.12 601 LEU A N 1
ATOM 4814 C CA . LEU A 1 601 ? 17.703 23.531 -7.848 1 97.12 601 LEU A CA 1
ATOM 4815 C C . LEU A 1 601 ? 18.047 24.844 -7.152 1 97.12 601 LEU A C 1
ATOM 4817 O O . LEU A 1 601 ? 17.219 25.406 -6.438 1 97.12 601 LEU A O 1
ATOM 4821 N N . MET A 1 602 ? 19.234 25.359 -7.363 1 97.25 602 MET A N 1
ATOM 4822 C CA . MET A 1 602 ? 19.672 26.594 -6.695 1 97.25 602 MET A CA 1
ATOM 4823 C C . MET A 1 602 ? 18.953 27.812 -7.25 1 97.25 602 MET A C 1
ATOM 4825 O O . MET A 1 602 ? 18.656 28.75 -6.516 1 97.25 602 MET A O 1
ATOM 4829 N N . ILE A 1 603 ? 18.625 27.766 -8.531 1 96.12 603 ILE A N 1
ATOM 4830 C CA . ILE A 1 603 ? 17.844 28.844 -9.109 1 96.12 603 ILE A CA 1
ATOM 4831 C C . ILE A 1 603 ? 16.484 28.938 -8.406 1 96.12 603 ILE A C 1
ATOM 4833 O O . ILE A 1 603 ? 16.109 30.016 -7.938 1 96.12 603 ILE A O 1
ATOM 4837 N N . VAL A 1 604 ? 15.875 27.859 -8.227 1 93.5 604 VAL A N 1
ATOM 4838 C CA . VAL A 1 604 ? 14.555 27.828 -7.613 1 93.5 604 VAL A CA 1
ATOM 4839 C C . VAL A 1 604 ? 14.664 28.203 -6.133 1 93.5 604 VAL A C 1
ATOM 4841 O O . VAL A 1 604 ? 13.852 28.984 -5.625 1 93.5 604 VAL A O 1
ATOM 4844 N N . THR A 1 605 ? 15.672 27.719 -5.473 1 94 605 THR A N 1
ATOM 4845 C CA . THR A 1 605 ? 15.836 27.938 -4.039 1 94 605 THR A CA 1
ATOM 4846 C C . THR A 1 605 ? 16.141 29.391 -3.746 1 94 605 THR A C 1
ATOM 4848 O O . THR A 1 605 ? 15.539 30 -2.859 1 94 605 THR A O 1
ATOM 4851 N N . VAL A 1 606 ? 17 29.969 -4.523 1 93.75 606 VAL A N 1
ATOM 4852 C CA . VAL A 1 606 ? 17.406 31.359 -4.293 1 93.75 606 VAL A CA 1
ATOM 4853 C C . VAL A 1 606 ? 16.25 32.281 -4.609 1 93.75 606 VAL A C 1
ATOM 4855 O O . VAL A 1 606 ? 15.984 33.25 -3.867 1 93.75 606 VAL A O 1
ATOM 4858 N N . ILE A 1 607 ? 15.516 32 -5.641 1 91.69 607 ILE A N 1
ATOM 4859 C CA . ILE A 1 607 ? 14.367 32.812 -6.008 1 91.69 607 ILE 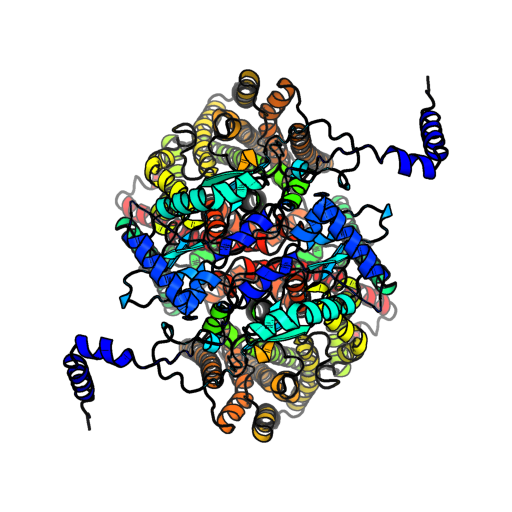A CA 1
ATOM 4860 C C . ILE A 1 607 ? 13.297 32.719 -4.926 1 91.69 607 ILE A C 1
ATOM 4862 O O . ILE A 1 607 ? 12.703 33.75 -4.543 1 91.69 607 ILE A O 1
ATOM 4866 N N . GLN A 1 608 ? 13.055 31.594 -4.414 1 89.69 608 GLN A N 1
ATOM 4867 C CA . GLN A 1 608 ? 12.023 31.391 -3.4 1 89.69 608 GLN A CA 1
ATOM 4868 C C . GLN A 1 608 ? 12.383 32.125 -2.102 1 89.69 608 GLN A C 1
ATOM 4870 O O . GLN A 1 608 ? 11.516 32.688 -1.447 1 89.69 608 GLN A O 1
ATOM 4875 N N . ILE A 1 609 ? 13.648 32.062 -1.721 1 88.25 609 ILE A N 1
ATOM 4876 C CA . ILE A 1 609 ? 14.07 32.656 -0.457 1 88.25 609 ILE A CA 1
ATOM 4877 C C . ILE A 1 609 ? 14.07 34.188 -0.576 1 88.25 609 ILE A C 1
ATOM 4879 O O . ILE A 1 609 ? 13.711 34.875 0.371 1 88.25 609 ILE A O 1
ATOM 4883 N N . THR A 1 610 ? 14.352 34.688 -1.762 1 88.19 610 THR A N 1
ATOM 4884 C CA . THR A 1 610 ? 14.469 36.156 -1.937 1 88.19 610 THR A CA 1
ATOM 4885 C C . THR A 1 610 ? 13.102 36.781 -2.211 1 88.19 610 THR A C 1
ATOM 4887 O O . THR A 1 610 ? 12.75 37.781 -1.62 1 88.19 610 THR A O 1
ATOM 4890 N N . ASN A 1 611 ? 12.32 36.188 -3.113 1 83.94 611 ASN A N 1
ATOM 4891 C CA . ASN A 1 611 ? 11.086 36.812 -3.576 1 83.94 611 ASN A CA 1
ATOM 4892 C C . ASN A 1 611 ? 9.859 36.094 -3.027 1 83.94 611 ASN A C 1
ATOM 4894 O O . ASN A 1 611 ? 8.781 36.688 -2.916 1 83.94 611 ASN A O 1
ATOM 4898 N N . GLY A 1 612 ? 9.945 34.906 -2.719 1 80.56 612 GLY A N 1
ATOM 4899 C CA . GLY A 1 612 ? 8.766 34.094 -2.439 1 80.56 612 GLY A CA 1
ATOM 4900 C C . GLY A 1 612 ? 7.969 33.75 -3.684 1 80.56 612 GLY A C 1
ATOM 4901 O O . GLY A 1 612 ? 8.219 34.312 -4.758 1 80.56 612 GLY A O 1
ATOM 4902 N N . PHE A 1 613 ? 7.051 32.812 -3.578 1 78.44 613 PHE A N 1
ATOM 4903 C CA . PHE A 1 613 ? 6.238 32.406 -4.715 1 78.44 613 PHE A CA 1
ATOM 4904 C C . PHE A 1 613 ? 4.797 32.844 -4.551 1 78.44 613 PHE A C 1
ATOM 4906 O O . PHE A 1 613 ? 3.904 32.375 -5.254 1 78.44 613 PHE A O 1
ATOM 4913 N N . GLY A 1 614 ? 4.539 33.688 -3.676 1 74.06 614 GLY A N 1
ATOM 4914 C CA . GLY A 1 614 ? 3.203 34.219 -3.477 1 74.06 614 GLY A CA 1
ATOM 4915 C C . GLY A 1 614 ? 2.205 33.156 -3.016 1 74.06 614 GLY A C 1
ATOM 4916 O O . GLY A 1 614 ? 2.414 32.5 -1.995 1 74.06 614 GLY A O 1
ATOM 4917 N N . ASN A 1 615 ? 1.215 32.875 -3.904 1 70.12 615 ASN A N 1
ATOM 4918 C CA . ASN A 1 615 ? 0.135 31.953 -3.568 1 70.12 615 ASN A CA 1
ATOM 4919 C C . ASN A 1 615 ? 0.638 30.516 -3.463 1 70.12 615 ASN A C 1
ATOM 4921 O O . ASN A 1 615 ? 0.059 29.703 -2.74 1 70.12 615 ASN A O 1
ATOM 4925 N N . LEU A 1 616 ? 1.636 30.219 -4.078 1 77 616 LEU A N 1
ATOM 4926 C CA . LEU A 1 616 ? 2.191 28.875 -3.996 1 77 616 LEU A CA 1
ATOM 4927 C C . LEU A 1 616 ? 2.834 28.641 -2.635 1 77 616 LEU A C 1
ATOM 4929 O O . LEU A 1 616 ? 2.916 27.5 -2.174 1 77 616 LEU A O 1
ATOM 4933 N N . ASP A 1 617 ? 3.174 29.781 -2.021 1 77.31 617 ASP A N 1
ATOM 4934 C CA . ASP A 1 617 ? 3.727 29.656 -0.676 1 77.31 617 ASP A CA 1
ATOM 4935 C C . ASP A 1 617 ? 2.646 29.266 0.33 1 77.31 617 ASP A C 1
ATOM 4937 O O . ASP A 1 617 ? 2.918 28.531 1.286 1 77.31 617 ASP A O 1
ATOM 4941 N N . SER A 1 618 ? 1.444 29.797 -0.022 1 74.75 618 SER A N 1
ATOM 4942 C CA . SER A 1 618 ? 0.347 29.469 0.877 1 74.75 618 SER A CA 1
ATOM 4943 C C . SER A 1 618 ? 0.036 27.969 0.833 1 74.75 618 SER A C 1
ATOM 4945 O O . SER A 1 618 ? -0.296 27.375 1.856 1 74.75 618 SER A O 1
ATOM 4947 N N . LEU A 1 619 ? 0.161 27.391 -0.288 1 79.12 619 LEU A N 1
ATOM 4948 C CA . LEU A 1 619 ? -0.033 25.953 -0.441 1 79.12 619 LEU A CA 1
ATOM 4949 C C . LEU A 1 619 ? 1.058 25.188 0.288 1 79.12 619 LEU A C 1
ATOM 4951 O O . LEU A 1 619 ? 0.779 24.172 0.932 1 79.12 619 LEU A O 1
ATOM 4955 N N . MET A 1 620 ? 2.172 25.672 0.189 1 80.44 620 MET A N 1
ATOM 4956 C CA . MET A 1 620 ? 3.297 25.016 0.852 1 80.44 620 MET A CA 1
ATOM 4957 C C . MET A 1 620 ? 3.158 25.109 2.369 1 80.44 620 MET A C 1
ATOM 4959 O O . MET A 1 620 ? 3.527 24.172 3.082 1 80.44 620 MET A O 1
ATOM 4963 N N . LEU A 1 621 ? 2.566 26.219 2.805 1 78.12 621 LEU A N 1
ATOM 4964 C CA . LEU A 1 621 ? 2.375 26.422 4.238 1 78.12 621 LEU A CA 1
ATOM 4965 C C . LEU A 1 621 ? 1.338 25.438 4.785 1 78.12 621 LEU A C 1
ATOM 4967 O O . LEU A 1 621 ? 1.418 25.031 5.945 1 78.12 621 LEU A O 1
ATOM 4971 N N . THR A 1 622 ? 0.444 25.078 3.895 1 83.06 622 THR A N 1
ATOM 4972 C CA . THR A 1 622 ? -0.593 24.125 4.301 1 83.06 622 THR A CA 1
ATOM 4973 C C . THR A 1 622 ? 0.019 22.781 4.688 1 83.06 622 THR A C 1
ATOM 4975 O O . THR A 1 622 ? -0.417 22.156 5.652 1 83.06 622 THR A O 1
ATOM 4978 N N . PHE A 1 623 ? 1.084 22.406 4.059 1 87.38 623 PHE A N 1
ATOM 4979 C CA . PHE A 1 623 ? 1.688 21.094 4.297 1 87.38 623 PHE A CA 1
ATOM 4980 C C . PHE A 1 623 ? 3.002 21.234 5.055 1 87.38 623 PHE A C 1
ATOM 4982 O O . PHE A 1 623 ? 3.797 20.297 5.109 1 87.38 623 PHE A O 1
ATOM 4989 N N . GLN A 1 624 ? 3.229 22.375 5.598 1 88.19 624 GLN A N 1
ATOM 4990 C CA . GLN A 1 624 ? 4.527 22.672 6.188 1 88.19 624 GLN A CA 1
ATOM 4991 C C . GLN A 1 624 ? 4.844 21.719 7.336 1 88.19 624 GLN A C 1
ATOM 4993 O O . GLN A 1 624 ? 5.961 21.203 7.434 1 88.19 624 GLN A O 1
ATOM 4998 N N . ASN A 1 625 ? 3.85 21.391 8.211 1 88.88 625 ASN A N 1
ATOM 4999 C CA . ASN A 1 625 ? 4.086 20.516 9.344 1 88.88 625 ASN A CA 1
ATOM 5000 C C . ASN A 1 625 ? 4.418 19.094 8.891 1 88.88 625 ASN A C 1
ATOM 5002 O O . ASN A 1 625 ? 5.344 18.469 9.414 1 88.88 625 ASN A O 1
ATOM 5006 N N . ILE A 1 626 ? 3.76 18.719 7.91 1 91.06 626 ILE A N 1
ATOM 5007 C CA . ILE A 1 626 ? 3.977 17.375 7.391 1 91.06 626 ILE A CA 1
ATOM 5008 C C . ILE A 1 626 ? 5.328 17.297 6.68 1 91.06 626 ILE A C 1
ATOM 5010 O O . ILE A 1 626 ? 6.078 16.344 6.855 1 91.06 626 ILE A O 1
ATOM 5014 N N . CYS A 1 627 ? 5.582 18.297 5.941 1 92.12 627 CYS A N 1
ATOM 5015 C CA . CYS A 1 627 ? 6.84 18.344 5.207 1 92.12 627 CYS A CA 1
ATOM 5016 C C . CYS A 1 627 ? 8.031 18.422 6.16 1 92.12 627 CYS A C 1
ATOM 5018 O O . CYS A 1 627 ? 9.07 17.812 5.906 1 92.12 627 CYS A O 1
ATOM 5020 N N . SER A 1 628 ? 7.812 19.156 7.234 1 92.81 628 SER A N 1
ATOM 5021 C CA . SER A 1 628 ? 8.883 19.25 8.227 1 92.81 628 SER A CA 1
ATOM 5022 C C . SER A 1 628 ? 9.156 17.891 8.867 1 92.81 628 SER A C 1
ATOM 5024 O O . SER A 1 628 ? 10.312 17.484 9.023 1 92.81 628 SER A O 1
ATOM 5026 N N . ALA A 1 629 ? 8.102 17.172 9.164 1 94.31 629 ALA A N 1
ATOM 5027 C CA . ALA A 1 629 ? 8.242 15.859 9.773 1 94.31 629 ALA A CA 1
ATOM 5028 C C . ALA A 1 629 ? 8.914 14.883 8.812 1 94.31 629 ALA A C 1
ATOM 5030 O O . ALA A 1 629 ? 9.836 14.164 9.195 1 94.31 629 ALA A O 1
ATOM 5031 N N . LEU A 1 630 ? 8.5 14.898 7.582 1 95.56 630 LEU A N 1
ATOM 5032 C CA . LEU A 1 630 ? 9.031 13.969 6.59 1 95.56 630 LEU A CA 1
ATOM 5033 C C . LEU A 1 630 ? 10.484 14.297 6.262 1 95.56 630 LEU A C 1
ATOM 5035 O O . LEU A 1 630 ? 11.281 13.398 5.988 1 95.56 630 LEU A O 1
ATOM 5039 N N . SER A 1 631 ? 10.758 15.562 6.285 1 94.88 631 SER A N 1
ATOM 5040 C CA . SER A 1 631 ? 12.133 15.977 6.043 1 94.88 631 SER A CA 1
ATOM 5041 C C . SER A 1 631 ? 13.055 15.516 7.164 1 94.88 631 SER A C 1
ATOM 5043 O O . SER A 1 631 ? 14.172 15.062 6.91 1 94.88 631 SER A O 1
ATOM 5045 N N . ARG A 1 632 ? 12.562 15.555 8.391 1 94.44 632 ARG A N 1
ATOM 5046 C CA . ARG A 1 632 ? 13.359 15.141 9.531 1 94.44 632 ARG A CA 1
ATOM 5047 C C . ARG A 1 632 ? 13.539 13.625 9.57 1 94.44 632 ARG A C 1
ATOM 5049 O O . ARG A 1 632 ? 14.5 13.117 10.141 1 94.44 632 ARG A O 1
ATOM 5056 N N . LEU A 1 633 ? 12.672 12.938 8.875 1 97.25 633 LEU A N 1
ATOM 5057 C CA . LEU A 1 633 ? 12.75 11.484 8.82 1 97.25 633 LEU A CA 1
ATOM 5058 C C . LEU A 1 633 ? 13.594 11.031 7.637 1 97.25 633 LEU A C 1
ATOM 5060 O O . LEU A 1 633 ? 13.82 9.828 7.457 1 97.25 633 LEU A O 1
ATOM 5064 N N . SER A 1 634 ? 14.102 11.945 6.891 1 96.94 634 SER A N 1
ATOM 5065 C CA . SER A 1 634 ? 14.789 11.625 5.641 1 96.94 634 SER A CA 1
ATOM 5066 C C . SER A 1 634 ? 16.016 10.75 5.895 1 96.94 634 SER A C 1
ATOM 5068 O O . SER A 1 634 ? 16.297 9.844 5.113 1 96.94 634 SER A O 1
ATOM 5070 N N . TYR A 1 635 ? 16.766 11 6.996 1 96.75 635 TYR A N 1
ATOM 5071 C CA . TYR A 1 635 ? 17.969 10.211 7.281 1 96.75 635 TYR A CA 1
ATOM 5072 C C . TYR A 1 635 ? 17.609 8.766 7.582 1 96.75 635 TYR A C 1
ATOM 5074 O O . TYR A 1 635 ? 18.234 7.84 7.055 1 96.75 635 TYR A O 1
ATOM 5082 N N . TRP A 1 636 ? 16.578 8.57 8.359 1 98.25 636 TRP A N 1
ATOM 5083 C CA . TRP A 1 636 ? 16.125 7.215 8.672 1 98.25 636 TRP A CA 1
ATOM 5084 C C . TRP A 1 636 ? 15.547 6.539 7.434 1 98.25 636 TRP A C 1
ATOM 5086 O O . TRP A 1 636 ? 15.742 5.34 7.227 1 98.25 636 TRP A O 1
ATOM 5096 N N . LEU A 1 637 ? 14.781 7.273 6.648 1 98.06 637 LEU A N 1
ATOM 5097 C CA . LEU A 1 637 ? 14.242 6.727 5.406 1 98.06 637 LEU A CA 1
ATOM 5098 C C . LEU A 1 637 ? 15.367 6.305 4.469 1 98.06 637 LEU A C 1
ATOM 5100 O O . LEU A 1 637 ? 15.281 5.262 3.816 1 98.06 637 LEU A O 1
ATOM 5104 N N . TYR A 1 638 ? 16.391 7.109 4.438 1 97.25 638 TYR A N 1
ATOM 5105 C CA . TYR A 1 638 ? 17.562 6.781 3.631 1 97.25 638 TYR A CA 1
ATOM 5106 C C . TYR A 1 638 ? 18.203 5.484 4.109 1 97.25 638 TYR A C 1
ATOM 5108 O O . TYR A 1 638 ? 18.516 4.605 3.303 1 97.25 638 TYR A O 1
ATOM 5116 N N . LEU A 1 639 ? 18.312 5.309 5.359 1 98 639 LEU A N 1
ATOM 5117 C CA . LEU A 1 639 ? 19.016 4.16 5.914 1 98 639 LEU A CA 1
ATOM 5118 C C . LEU A 1 639 ? 18.188 2.887 5.77 1 98 639 LEU A C 1
ATOM 5120 O O . LEU A 1 639 ? 18.719 1.841 5.387 1 98 639 LEU A O 1
ATOM 5124 N N . LEU A 1 640 ? 16.906 3.008 5.938 1 97.31 640 LEU A N 1
ATOM 5125 C CA . LEU A 1 640 ? 16.125 1.801 6.18 1 97.31 640 LEU A CA 1
ATOM 5126 C C . LEU A 1 640 ? 15.367 1.381 4.922 1 97.31 640 LEU A C 1
ATOM 5128 O O . LEU A 1 640 ? 14.898 0.247 4.828 1 97.31 640 LEU A O 1
ATOM 5132 N N . ASN A 1 641 ? 15.188 2.186 3.941 1 96.5 641 ASN A N 1
ATOM 5133 C CA . ASN A 1 641 ? 14.289 1.878 2.834 1 96.5 641 ASN A CA 1
ATOM 5134 C C . ASN A 1 641 ? 14.742 0.627 2.082 1 96.5 641 ASN A C 1
ATOM 5136 O O . ASN A 1 641 ? 13.945 -0.292 1.873 1 96.5 641 ASN A O 1
ATOM 5140 N N . VAL A 1 642 ? 16.047 0.46 1.832 1 95.56 642 VAL A N 1
ATOM 5141 C CA . VAL A 1 642 ? 16.531 -0.632 0.991 1 95.56 642 VAL A CA 1
ATOM 5142 C C . VAL A 1 642 ? 16.438 -1.952 1.751 1 95.56 642 VAL A C 1
ATOM 5144 O O . VAL A 1 642 ? 15.828 -2.912 1.263 1 95.56 642 VAL A O 1
ATOM 5147 N N . PRO A 1 643 ? 16.938 -2.035 3.002 1 95.56 643 PRO A N 1
ATOM 5148 C CA . PRO A 1 643 ? 16.812 -3.305 3.723 1 95.56 643 PRO A CA 1
ATOM 5149 C C . PRO A 1 643 ? 15.359 -3.723 3.932 1 95.56 643 PRO A C 1
ATOM 5151 O O . PRO A 1 643 ? 15.039 -4.91 3.863 1 95.56 643 PRO A O 1
ATOM 5154 N N . ILE A 1 644 ? 14.484 -2.793 4.195 1 93.56 644 ILE A N 1
ATOM 5155 C CA . ILE A 1 644 ? 13.078 -3.123 4.422 1 93.56 644 ILE A CA 1
ATOM 5156 C C . ILE A 1 644 ? 12.453 -3.611 3.119 1 93.56 644 ILE A C 1
ATOM 5158 O O . ILE A 1 644 ? 11.719 -4.605 3.111 1 93.56 644 ILE A O 1
ATOM 5162 N N . ILE A 1 645 ? 12.719 -2.949 2.016 1 91.31 645 ILE A N 1
ATOM 5163 C CA . ILE A 1 645 ? 12.156 -3.361 0.734 1 91.31 645 ILE A CA 1
ATOM 5164 C C . ILE A 1 645 ? 12.703 -4.734 0.347 1 91.31 645 ILE A C 1
ATOM 5166 O O . ILE A 1 645 ? 11.969 -5.582 -0.161 1 91.31 645 ILE A O 1
ATOM 5170 N N . TYR A 1 646 ? 14.047 -4.988 0.632 1 92.31 646 TYR A N 1
ATOM 5171 C CA . TYR A 1 646 ? 14.625 -6.309 0.404 1 92.31 646 TYR A CA 1
ATOM 5172 C C . TYR A 1 646 ? 13.875 -7.375 1.197 1 92.31 646 TYR A C 1
ATOM 5174 O O . TYR A 1 646 ? 13.602 -8.461 0.682 1 92.31 646 TYR A O 1
ATOM 5182 N N . SER A 1 647 ? 13.578 -7.027 2.398 1 92.12 647 SER A N 1
ATOM 5183 C CA . SER A 1 647 ? 12.891 -7.984 3.256 1 92.12 647 SER A CA 1
ATOM 5184 C C . SER A 1 647 ? 11.477 -8.273 2.74 1 92.12 647 SER A C 1
ATOM 5186 O O . SER A 1 647 ? 11.008 -9.406 2.807 1 92.12 647 SER A O 1
ATOM 5188 N N . ILE A 1 648 ? 10.805 -7.27 2.221 1 88.19 648 ILE A N 1
ATOM 5189 C CA . ILE A 1 648 ? 9.453 -7.441 1.704 1 88.19 648 ILE A CA 1
ATOM 5190 C C . ILE A 1 648 ? 9.484 -8.336 0.466 1 88.19 648 ILE A C 1
ATOM 5192 O O . ILE A 1 648 ? 8.68 -9.258 0.341 1 88.19 648 ILE A O 1
ATOM 5196 N N . VAL A 1 649 ? 10.422 -8.125 -0.409 1 89 649 VAL A N 1
ATOM 5197 C CA . VAL A 1 649 ? 10.516 -8.875 -1.654 1 89 649 VAL A CA 1
ATOM 5198 C C . VAL A 1 649 ? 10.953 -10.312 -1.356 1 89 649 VAL A C 1
ATOM 5200 O O . VAL A 1 649 ? 10.43 -11.258 -1.942 1 89 649 VAL A O 1
ATOM 5203 N N . ALA A 1 650 ? 11.875 -10.453 -0.411 1 91.88 650 ALA A N 1
ATOM 5204 C CA . ALA A 1 650 ? 12.375 -11.781 -0.054 1 91.88 650 ALA A CA 1
ATOM 5205 C C . ALA A 1 650 ? 11.289 -12.609 0.621 1 91.88 650 ALA A C 1
ATOM 5207 O O . ALA A 1 650 ? 11.305 -13.844 0.545 1 91.88 650 ALA A O 1
ATOM 5208 N N . ALA A 1 651 ? 10.344 -11.992 1.216 1 90.31 651 ALA A N 1
ATOM 5209 C CA . ALA A 1 651 ? 9.305 -12.688 1.973 1 90.31 651 ALA A CA 1
ATOM 5210 C C . ALA A 1 651 ? 8.117 -13.031 1.082 1 90.31 651 ALA A C 1
ATOM 5212 O O . ALA A 1 651 ? 7.168 -13.68 1.527 1 90.31 651 ALA A O 1
ATOM 5213 N N . MET A 1 652 ? 8.148 -12.656 -0.146 1 88.19 652 MET A N 1
ATOM 5214 C CA . MET A 1 652 ? 7.047 -12.953 -1.057 1 88.19 652 MET A CA 1
ATOM 5215 C C . MET A 1 652 ? 6.91 -14.453 -1.285 1 88.19 652 MET A C 1
ATOM 5217 O O . MET A 1 652 ? 7.91 -15.148 -1.474 1 88.19 652 MET A O 1
ATOM 5221 N N . LYS A 1 653 ? 5.68 -14.891 -1.243 1 91.75 653 LYS A N 1
ATOM 5222 C CA . LYS A 1 653 ? 5.426 -16.328 -1.395 1 91.75 653 LYS A CA 1
ATOM 5223 C C . LYS A 1 653 ? 4.621 -16.609 -2.662 1 91.75 653 LYS A C 1
ATOM 5225 O O . LYS A 1 653 ? 4.391 -17.766 -3.01 1 91.75 653 LYS A O 1
ATOM 5230 N N . THR A 1 654 ? 4.137 -15.586 -3.311 1 90.56 654 THR A N 1
ATOM 5231 C CA . THR A 1 654 ? 3.488 -15.672 -4.617 1 90.56 654 THR A CA 1
ATOM 5232 C C . THR A 1 654 ? 4.098 -14.672 -5.59 1 90.56 654 THR A C 1
ATOM 5234 O O . THR A 1 654 ? 4.547 -13.594 -5.18 1 90.56 654 THR A O 1
ATOM 5237 N N . PRO A 1 655 ? 4.168 -15.086 -6.832 1 90.56 655 PRO A N 1
ATOM 5238 C CA . PRO A 1 655 ? 4.684 -14.125 -7.805 1 90.56 655 PRO A CA 1
ATOM 5239 C C . PRO A 1 655 ? 3.764 -12.914 -7.98 1 90.56 655 PRO A C 1
ATOM 5241 O O . PRO A 1 655 ? 2.604 -12.953 -7.566 1 90.56 655 PRO A O 1
ATOM 5244 N N . ILE A 1 656 ? 4.32 -11.914 -8.531 1 85.88 656 ILE A N 1
ATOM 5245 C CA . ILE A 1 656 ? 3.545 -10.688 -8.664 1 85.88 656 ILE A CA 1
ATOM 5246 C C . ILE A 1 656 ? 3.334 -10.367 -10.141 1 85.88 656 ILE A C 1
ATOM 5248 O O . ILE A 1 656 ? 4.137 -10.758 -10.992 1 85.88 656 ILE A O 1
ATOM 5252 N N . HIS A 1 657 ? 2.207 -9.758 -10.414 1 88.38 657 HIS A N 1
ATOM 5253 C CA . HIS A 1 657 ? 1.898 -9.227 -11.742 1 88.38 657 HIS A CA 1
ATOM 5254 C C . HIS A 1 657 ? 2.127 -7.723 -11.805 1 88.38 657 HIS A C 1
ATOM 5256 O O . HIS A 1 657 ? 1.553 -6.969 -11.016 1 88.38 657 HIS A O 1
ATOM 5262 N N . MET A 1 658 ? 2.969 -7.273 -12.719 1 82.88 658 MET A N 1
ATOM 5263 C CA . MET A 1 658 ? 3.32 -5.859 -12.828 1 82.88 658 MET A CA 1
ATOM 5264 C C . MET A 1 658 ? 2.369 -5.133 -13.766 1 82.88 658 MET A C 1
ATOM 5266 O O . MET A 1 658 ? 2.039 -5.641 -14.844 1 82.88 658 MET A O 1
ATOM 5270 N N . THR A 1 659 ? 1.718 -4.129 -13.242 1 76.12 659 THR A N 1
ATOM 5271 C CA . THR A 1 659 ? 0.878 -3.246 -14.039 1 76.12 659 THR A CA 1
ATOM 5272 C C . THR A 1 659 ? 1.351 -1.801 -13.922 1 76.12 659 THR A C 1
ATOM 5274 O O . THR A 1 659 ? 2.133 -1.468 -13.031 1 76.12 659 THR A O 1
ATOM 5277 N N . TYR A 1 660 ? 0.992 -1.028 -14.945 1 62.97 660 TYR A N 1
ATOM 5278 C CA . TYR A 1 660 ? 1.372 0.378 -14.875 1 62.97 660 TYR A CA 1
ATOM 5279 C C . TYR A 1 660 ? 0.878 1.015 -13.586 1 62.97 660 TYR A C 1
ATOM 5281 O O . TYR A 1 660 ? 1.616 1.753 -12.922 1 62.97 660 TYR A O 1
ATOM 5289 N N . GLU A 1 661 ? -0.383 0.651 -13.305 1 58.44 661 GLU A N 1
ATOM 5290 C CA . GLU A 1 661 ? -0.958 1.194 -12.07 1 58.44 661 GLU A CA 1
ATOM 5291 C C . GLU A 1 661 ? -0.236 0.657 -10.844 1 58.44 661 GLU A C 1
ATOM 5293 O O . GLU A 1 661 ? -0.073 1.372 -9.852 1 58.44 661 GLU A O 1
ATOM 5298 N N . GLY A 1 662 ? 0.198 -0.552 -11.008 1 54.53 662 GLY A N 1
ATOM 5299 C CA . GLY A 1 662 ? 0.864 -1.191 -9.883 1 54.53 662 GLY A CA 1
ATOM 5300 C C . GLY A 1 662 ? 2.289 -0.709 -9.688 1 54.53 662 GLY A C 1
ATOM 5301 O O . GLY A 1 662 ? 2.791 -0.696 -8.555 1 54.53 662 GLY A O 1
ATOM 5302 N N . THR A 1 663 ? 2.992 -0.356 -10.773 1 52.34 663 THR A N 1
ATOM 5303 C CA . THR A 1 663 ? 4.41 -0.025 -10.703 1 52.34 663 THR A CA 1
ATOM 5304 C C . THR A 1 663 ? 4.609 1.413 -10.234 1 52.34 663 THR A C 1
ATOM 5306 O O . THR A 1 663 ? 5.531 1.701 -9.469 1 52.34 663 THR A O 1
ATOM 5309 N N . VAL A 1 664 ? 3.754 2.287 -10.727 1 49.88 664 VAL A N 1
ATOM 5310 C CA . VAL A 1 664 ? 4.059 3.67 -10.383 1 49.88 664 VAL A CA 1
ATOM 5311 C C . VAL A 1 664 ? 3.094 4.156 -9.305 1 49.88 664 VAL A C 1
ATOM 5313 O O . VAL A 1 664 ? 3.51 4.766 -8.312 1 49.88 664 VAL A O 1
ATOM 5316 N N . PHE A 1 665 ? 1.882 3.814 -9.484 1 52.12 665 PHE A N 1
ATOM 5317 C CA . PHE A 1 665 ? 0.922 4.422 -8.57 1 52.12 665 PHE A CA 1
ATOM 5318 C C . PHE A 1 665 ? -0.023 3.373 -8 1 52.12 665 PHE A C 1
ATOM 5320 O O . PHE A 1 665 ? -1.058 3.711 -7.422 1 52.12 665 PHE A O 1
ATOM 5327 N N . GLY A 1 666 ? 0.484 2.086 -8.172 1 59.19 666 GLY A N 1
ATOM 5328 C CA . GLY A 1 666 ? -0.462 1.068 -7.746 1 59.19 666 GLY A CA 1
ATOM 5329 C C . GLY A 1 666 ? -0.373 0.757 -6.266 1 59.19 666 GLY A C 1
ATOM 5330 O O . GLY A 1 666 ? 0.63 1.067 -5.617 1 59.19 666 GLY A O 1
ATOM 5331 N N . GLY A 1 667 ? -1.411 0.305 -5.719 1 60.56 667 GLY A N 1
ATOM 5332 C CA . GLY A 1 667 ? -1.593 -0.018 -4.312 1 60.56 667 GLY A CA 1
ATOM 5333 C C . GLY A 1 667 ? -0.494 -0.904 -3.756 1 60.56 667 GLY A C 1
ATOM 5334 O O . GLY A 1 667 ? -0.002 -0.672 -2.65 1 60.56 667 GLY A O 1
ATOM 5335 N N . GLN A 1 668 ? 0.016 -1.768 -4.609 1 68.19 668 GLN A N 1
ATOM 5336 C CA . GLN A 1 668 ? 1.021 -2.666 -4.051 1 68.19 668 GLN A CA 1
ATOM 5337 C C . GLN A 1 668 ? 2.371 -1.966 -3.918 1 68.19 668 GLN A C 1
ATOM 5339 O O . GLN A 1 668 ? 3.084 -2.164 -2.934 1 68.19 668 GLN A O 1
ATOM 5344 N N . HIS A 1 669 ? 2.631 -1.062 -4.824 1 72.94 669 HIS A N 1
ATOM 5345 C CA . HIS A 1 669 ? 3.895 -0.333 -4.797 1 72.94 669 HIS A CA 1
ATOM 5346 C C . HIS A 1 669 ? 3.889 0.738 -3.711 1 72.94 669 HIS A C 1
ATOM 5348 O O . HIS A 1 669 ? 4.824 0.822 -2.912 1 72.94 669 HIS A O 1
ATOM 5354 N N . LEU A 1 670 ? 2.809 1.34 -3.621 1 79.38 670 LEU A N 1
ATOM 5355 C CA . LEU A 1 670 ? 2.719 2.412 -2.637 1 79.38 670 LEU A CA 1
ATOM 5356 C C . LEU A 1 670 ? 2.494 1.848 -1.237 1 79.38 670 LEU A C 1
ATOM 5358 O O . LEU A 1 670 ? 2.758 2.523 -0.24 1 79.38 670 LEU A O 1
ATOM 5362 N N . GLY A 1 671 ? 2.031 0.637 -1.251 1 83.44 671 GLY A N 1
ATOM 5363 C CA . GLY A 1 671 ? 1.821 -0.002 0.038 1 83.44 671 GLY A CA 1
ATOM 5364 C C . GLY A 1 671 ? 3.109 -0.237 0.804 1 83.44 671 GLY A C 1
ATOM 5365 O O . GLY A 1 671 ? 3.119 -0.215 2.037 1 83.44 671 GLY A O 1
ATOM 5366 N N . ASP A 1 672 ? 4.195 -0.396 0.09 1 85.75 672 ASP A N 1
ATOM 5367 C CA . ASP A 1 672 ? 5.488 -0.654 0.721 1 85.75 672 ASP A CA 1
ATOM 5368 C C . ASP A 1 672 ? 6.031 0.606 1.389 1 85.75 672 ASP A C 1
ATOM 5370 O O . ASP A 1 672 ? 6.965 0.535 2.191 1 85.75 672 ASP A O 1
ATOM 5374 N N . LEU A 1 673 ? 5.414 1.729 1.071 1 89.94 673 LEU A N 1
ATOM 5375 C CA . LEU A 1 673 ? 5.82 2.969 1.723 1 89.94 673 LEU A CA 1
ATOM 5376 C C . LEU A 1 673 ? 5.496 2.934 3.211 1 89.94 673 LEU A C 1
ATOM 5378 O O . LEU A 1 673 ? 6.227 3.502 4.027 1 89.94 673 LEU A O 1
ATOM 5382 N N . PHE A 1 674 ? 4.469 2.213 3.6 1 88.12 674 PHE A N 1
ATOM 5383 C CA . PHE A 1 674 ? 3.98 2.244 4.973 1 88.12 674 PHE A CA 1
ATOM 5384 C C . PHE A 1 674 ? 4.984 1.592 5.918 1 88.12 674 PHE A C 1
ATOM 5386 O O . PHE A 1 674 ? 5.402 2.201 6.902 1 88.12 674 PHE A O 1
ATOM 5393 N N . PRO A 1 675 ? 5.398 0.421 5.598 1 89.5 675 PRO A N 1
ATOM 5394 C CA . PRO A 1 675 ? 6.379 -0.147 6.527 1 89.5 675 PRO A CA 1
ATOM 5395 C C . PRO A 1 675 ? 7.66 0.676 6.605 1 89.5 675 PRO A C 1
ATOM 5397 O O . PRO A 1 675 ? 8.273 0.768 7.672 1 89.5 675 PRO A O 1
ATOM 5400 N N . VAL A 1 676 ? 8.078 1.264 5.516 1 93.25 676 VAL A N 1
ATOM 5401 C CA . VAL A 1 676 ? 9.312 2.041 5.5 1 93.25 676 VAL A CA 1
ATOM 5402 C C . VAL A 1 676 ? 9.148 3.291 6.359 1 93.25 676 VAL A C 1
ATOM 5404 O O . VAL A 1 676 ? 9.961 3.553 7.25 1 93.25 676 VAL A O 1
ATOM 5407 N N . TYR A 1 677 ? 8.117 4.008 6.18 1 93.88 677 TYR A N 1
ATOM 5408 C CA . TYR A 1 677 ? 7.902 5.262 6.898 1 93.88 677 TYR A CA 1
ATOM 5409 C C . TYR A 1 677 ? 7.547 5 8.359 1 93.88 677 TYR A C 1
ATOM 5411 O O . TYR A 1 677 ? 7.973 5.738 9.25 1 93.88 677 TYR A O 1
ATOM 5419 N N . ILE A 1 678 ? 6.754 3.963 8.656 1 92.25 678 ILE A N 1
ATOM 5420 C CA . ILE A 1 678 ? 6.379 3.645 10.031 1 92.25 678 ILE A CA 1
ATOM 5421 C C . ILE A 1 678 ? 7.617 3.219 10.812 1 92.25 678 ILE A C 1
ATOM 5423 O O . ILE A 1 678 ? 7.836 3.676 11.938 1 92.25 678 ILE A O 1
ATOM 5427 N N . THR A 1 679 ? 8.438 2.373 10.203 1 94.31 679 THR A N 1
ATOM 5428 C CA . THR A 1 679 ? 9.648 1.937 10.883 1 94.31 679 THR A CA 1
ATOM 5429 C C . THR A 1 679 ? 10.609 3.109 11.086 1 94.31 679 THR A C 1
ATOM 5431 O O . THR A 1 679 ? 11.258 3.209 12.125 1 94.31 679 THR A O 1
ATOM 5434 N N . ALA A 1 680 ? 10.688 3.982 10.094 1 97.38 680 ALA A N 1
ATOM 5435 C CA . ALA A 1 680 ? 11.539 5.164 10.227 1 97.38 680 ALA A CA 1
ATOM 5436 C C . ALA A 1 680 ? 11.078 6.043 11.391 1 97.38 680 ALA A C 1
ATOM 5438 O O . ALA A 1 680 ? 11.898 6.543 12.164 1 97.38 680 ALA A O 1
ATOM 5439 N N . MET A 1 681 ? 9.797 6.207 11.547 1 96.5 681 MET A N 1
ATOM 5440 C CA . MET A 1 681 ? 9.242 7.02 12.625 1 96.5 681 MET A CA 1
ATOM 5441 C C . MET A 1 681 ? 9.523 6.379 13.984 1 96.5 681 MET A C 1
ATOM 5443 O O . MET A 1 681 ? 9.898 7.07 14.93 1 96.5 681 MET A O 1
ATOM 5447 N N . ILE A 1 682 ? 9.359 5.098 14.062 1 95.69 682 ILE A N 1
ATOM 5448 C CA . ILE A 1 682 ? 9.609 4.383 15.305 1 95.69 682 ILE A CA 1
ATOM 5449 C C . ILE A 1 682 ? 11.086 4.52 15.688 1 95.69 682 ILE A C 1
ATOM 5451 O O . ILE A 1 682 ? 11.414 4.824 16.828 1 95.69 682 ILE A O 1
ATOM 5455 N N . CYS A 1 683 ? 11.969 4.336 14.727 1 97.06 683 CYS A N 1
ATOM 5456 C CA . CYS A 1 683 ? 13.398 4.449 14.992 1 97.06 683 CYS A CA 1
ATOM 5457 C C . CYS A 1 683 ? 13.766 5.871 15.398 1 97.06 683 CYS A C 1
ATOM 5459 O O . CYS A 1 683 ? 14.617 6.07 16.266 1 97.06 683 CYS A O 1
ATOM 5461 N N . TYR A 1 684 ? 13.141 6.816 14.758 1 97.5 684 TYR A N 1
ATOM 5462 C CA . TYR A 1 684 ? 13.383 8.203 15.133 1 97.5 684 TYR A CA 1
ATOM 5463 C C . TYR A 1 684 ? 12.977 8.445 16.594 1 97.5 684 TYR A C 1
ATOM 5465 O O . TYR A 1 684 ? 13.742 9.031 17.359 1 97.5 684 TYR A O 1
ATOM 5473 N N . LEU A 1 685 ? 11.836 7.969 17.047 1 96.75 685 LEU A N 1
ATOM 5474 C CA . LEU A 1 685 ? 11.281 8.242 18.375 1 96.75 685 LEU A CA 1
ATOM 5475 C C . LEU A 1 685 ? 12.008 7.449 19.453 1 96.75 685 LEU A C 1
ATOM 5477 O O . LEU A 1 685 ? 12.125 7.898 20.594 1 96.75 685 LEU A O 1
ATOM 5481 N N . VAL A 1 686 ? 12.516 6.301 19.078 1 96.75 686 VAL A N 1
ATOM 5482 C CA . VAL A 1 686 ? 13.078 5.402 20.078 1 96.75 686 VAL A CA 1
ATOM 5483 C C . VAL A 1 686 ? 14.586 5.633 20.188 1 96.75 686 VAL A C 1
ATOM 5485 O O . VAL A 1 686 ? 15.164 5.496 21.266 1 96.75 686 VAL A O 1
ATOM 5488 N N . VAL A 1 687 ? 15.258 5.992 19.078 1 96.06 687 VAL A N 1
ATOM 5489 C CA . VAL A 1 687 ? 16.719 6.043 19.078 1 96.06 687 VAL A CA 1
ATOM 5490 C C . VAL A 1 687 ? 17.188 7.492 19 1 96.06 687 VAL A C 1
ATOM 5492 O O . VAL A 1 687 ? 17.797 8.008 19.938 1 96.06 687 VAL A O 1
ATOM 5495 N N . GLU A 1 688 ? 16.797 8.18 18 1 96.06 688 GLU A N 1
ATOM 5496 C CA . GLU A 1 688 ? 17.375 9.477 17.672 1 96.06 688 GLU A CA 1
ATOM 5497 C C . GLU A 1 688 ? 16.859 10.57 18.609 1 96.06 688 GLU A C 1
ATOM 5499 O O . GLU A 1 688 ? 17.641 11.352 19.141 1 96.06 688 GLU A O 1
ATOM 5504 N N . ALA A 1 689 ? 15.547 10.648 18.812 1 95.06 689 ALA A N 1
ATOM 5505 C CA . ALA A 1 689 ? 14.938 11.734 19.578 1 95.06 689 ALA A CA 1
ATOM 5506 C C . ALA A 1 689 ? 15.445 11.727 21.016 1 95.06 689 ALA A C 1
ATOM 5508 O O . ALA A 1 689 ? 15.867 12.766 21.531 1 95.06 689 ALA A O 1
ATOM 5509 N N . PRO A 1 690 ? 15.469 10.602 21.734 1 94.19 690 PRO A N 1
ATOM 5510 C CA . PRO A 1 690 ? 15.969 10.602 23.109 1 94.19 690 PRO A CA 1
ATOM 5511 C C . PRO A 1 690 ? 17.438 11.031 23.203 1 94.19 690 PRO A C 1
ATOM 5513 O O . PRO A 1 690 ? 17.828 11.727 24.156 1 94.19 690 PRO A O 1
ATOM 5516 N N . ILE A 1 691 ? 18.266 10.656 22.266 1 92.38 691 ILE A N 1
ATOM 5517 C CA . ILE A 1 691 ? 19.672 11 22.266 1 92.38 691 ILE A CA 1
ATOM 5518 C C . ILE A 1 691 ? 19.844 12.5 22.016 1 92.38 691 ILE A C 1
ATOM 5520 O O . ILE A 1 691 ? 20.609 13.172 22.703 1 92.38 691 ILE A O 1
ATOM 5524 N N . ASN A 1 692 ? 19.125 12.977 21.047 1 89.69 692 ASN A N 1
ATOM 5525 C CA . ASN A 1 692 ? 19.25 14.383 20.672 1 89.69 692 ASN A CA 1
ATOM 5526 C C . ASN A 1 692 ? 18.75 15.305 21.781 1 89.69 692 ASN A C 1
ATOM 5528 O O . ASN A 1 692 ? 19.328 16.359 22.031 1 89.69 692 ASN A O 1
ATOM 5532 N N . HIS A 1 693 ? 17.703 14.945 22.422 1 88.19 693 HIS A N 1
ATOM 5533 C CA . HIS A 1 693 ? 17.125 15.789 23.453 1 88.19 693 HIS A CA 1
ATOM 5534 C C . HIS A 1 693 ? 17.781 15.539 24.812 1 88.19 693 HIS A C 1
ATOM 5536 O O . HIS A 1 693 ? 17.766 16.406 25.688 1 88.19 693 HIS A O 1
ATOM 5542 N N . GLY A 1 694 ? 18.344 14.414 25.031 1 86.75 694 GLY A N 1
ATOM 5543 C CA . GLY A 1 694 ? 19.016 14.07 26.281 1 86.75 694 GLY A CA 1
ATOM 5544 C C . GLY A 1 694 ? 20.438 14.578 26.359 1 86.75 694 GLY A C 1
ATOM 5545 O O . GLY A 1 694 ? 20.938 14.891 27.438 1 86.75 694 GLY A O 1
ATOM 5546 N N . ARG A 1 695 ? 21.078 14.719 25.281 1 84.5 695 ARG A N 1
ATOM 5547 C CA . ARG A 1 695 ? 22.484 15.086 25.219 1 84.5 695 ARG A CA 1
ATOM 5548 C C . ARG A 1 695 ? 22.734 16.438 25.875 1 84.5 695 ARG A C 1
ATOM 5550 O O . ARG A 1 695 ? 23.625 16.562 26.719 1 84.5 695 ARG A O 1
ATOM 5557 N N . PRO A 1 696 ? 21.922 17.422 25.484 1 82.75 696 PRO A N 1
ATOM 5558 C CA . PRO A 1 696 ? 22.172 18.703 26.141 1 82.75 696 PRO A CA 1
ATOM 5559 C C . PRO A 1 696 ? 21.984 18.641 27.656 1 82.75 696 PRO A C 1
ATOM 5561 O O . PRO A 1 696 ? 22.672 19.344 28.391 1 82.75 696 PRO A O 1
ATOM 5564 N N . ILE A 1 697 ? 21.125 17.797 28.094 1 82 697 ILE A N 1
ATOM 5565 C CA . ILE A 1 697 ? 20.859 17.656 29.516 1 82 697 ILE A CA 1
ATOM 5566 C C . ILE A 1 697 ? 22.047 16.984 30.219 1 82 697 ILE A C 1
ATOM 5568 O O . ILE A 1 697 ? 22.5 17.438 31.266 1 82 697 ILE A O 1
ATOM 5572 N N . ILE A 1 698 ? 22.562 16.031 29.578 1 80 698 ILE A N 1
ATOM 5573 C CA . ILE A 1 698 ? 23.688 15.289 30.141 1 80 698 ILE A CA 1
ATOM 5574 C C . ILE A 1 698 ? 24.938 16.156 30.125 1 80 698 ILE A C 1
ATOM 5576 O O . ILE A 1 698 ? 25.703 16.188 31.094 1 80 698 ILE A O 1
ATOM 5580 N N . LEU A 1 699 ? 25.125 16.859 29.031 1 79.56 699 LEU A N 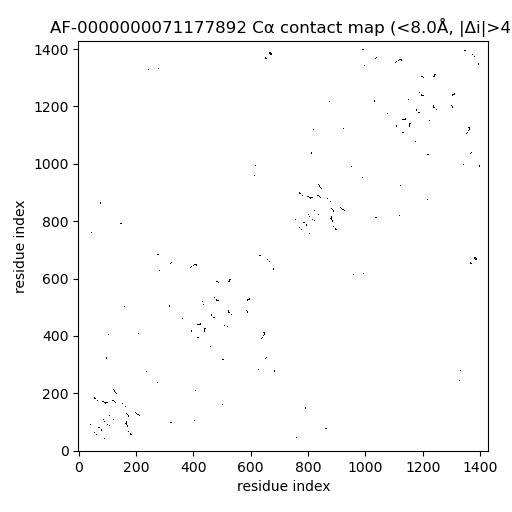1
ATOM 5581 C CA . LEU A 1 699 ? 26.281 17.719 28.891 1 79.56 699 LEU A CA 1
ATOM 5582 C C . LEU A 1 699 ? 26.25 18.859 29.906 1 79.56 699 LEU A C 1
ATOM 5584 O O . LEU A 1 699 ? 27.266 19.234 30.469 1 79.56 699 LEU A O 1
ATOM 5588 N N . LYS A 1 700 ? 25.047 19.453 30.078 1 74.94 700 LYS A N 1
ATOM 5589 C CA . LYS A 1 700 ? 24.891 20.5 31.078 1 74.94 700 LYS A CA 1
ATOM 5590 C C . LYS A 1 700 ? 25.188 19.953 32.469 1 74.94 700 LYS A C 1
ATOM 5592 O O . LYS A 1 700 ? 25.781 20.656 33.312 1 74.94 700 LYS A O 1
ATOM 5597 N N . TYR A 1 701 ? 24.812 18.781 32.656 1 71.62 701 TYR A N 1
ATOM 5598 C CA . TYR A 1 701 ? 25.047 18.156 33.969 1 71.62 701 TYR A CA 1
ATOM 5599 C C . TYR A 1 701 ? 26.531 17.859 34.156 1 71.62 701 TYR A C 1
ATOM 5601 O O . TYR A 1 701 ? 27.062 18.078 35.25 1 71.62 701 TYR A O 1
ATOM 5609 N N . ILE A 1 702 ? 27.156 17.5 33.125 1 67.81 702 ILE A N 1
ATOM 5610 C CA . ILE A 1 702 ? 28.562 17.141 33.219 1 67.81 702 ILE A CA 1
ATOM 5611 C C . ILE A 1 702 ? 29.422 18.406 33.25 1 67.81 702 ILE A C 1
ATOM 5613 O O . ILE A 1 702 ? 30.375 18.5 34.031 1 67.81 702 ILE A O 1
ATOM 5617 N N . LEU A 1 703 ? 28.984 19.422 32.375 1 63.03 703 LEU A N 1
ATOM 5618 C CA . LEU A 1 703 ? 29.781 20.641 32.281 1 63.03 703 LEU A CA 1
ATOM 5619 C C . LEU A 1 703 ? 29.469 21.594 33.438 1 63.03 703 LEU A C 1
ATOM 5621 O O . LEU A 1 703 ? 30.297 22.438 33.781 1 63.03 703 LEU A O 1
ATOM 5625 N N . SER A 1 704 ? 28.219 21.859 33.812 1 58.72 704 SER A N 1
ATOM 5626 C CA . SER A 1 704 ? 27.969 22.734 34.969 1 58.72 704 SER A CA 1
ATOM 5627 C C . SER A 1 704 ? 28.875 22.406 36.125 1 58.72 704 SER A C 1
ATOM 5629 O O . SER A 1 704 ? 29 23.172 37.094 1 58.72 704 SER A O 1
ATOM 5631 N N . THR A 1 705 ? 29.359 21.297 36.219 1 50.03 705 THR A N 1
ATOM 5632 C CA . THR A 1 705 ? 30.375 21.188 37.281 1 50.03 705 THR A CA 1
ATOM 5633 C C . THR A 1 705 ? 31.562 22.078 36.969 1 50.03 705 THR A C 1
ATOM 5635 O O . THR A 1 705 ? 32.25 22.531 37.906 1 50.03 705 THR A O 1
ATOM 5638 N N . ASP A 1 706 ? 32.062 22.375 35.75 1 45.66 706 ASP A N 1
ATOM 5639 C CA . ASP A 1 706 ? 33.125 23.359 35.469 1 45.66 706 ASP A CA 1
ATOM 5640 C C . ASP A 1 706 ? 32.562 24.547 34.688 1 45.66 706 ASP A C 1
ATOM 5642 O O . ASP A 1 706 ? 32.156 24.391 33.531 1 45.66 706 ASP A O 1
ATOM 5646 N N . SER A 1 707 ? 31.969 25.703 35.156 1 47.69 707 SER A N 1
ATOM 5647 C CA . SER A 1 707 ? 31.328 26.922 34.688 1 47.69 707 SER A CA 1
ATOM 5648 C C . SER A 1 707 ? 32 27.453 33.406 1 47.69 707 SER A C 1
ATOM 5650 O O . SER A 1 707 ? 31.359 28.062 32.562 1 47.69 707 SER A O 1
ATOM 5652 N N . ARG A 1 708 ? 33.25 27.5 33.219 1 49.94 708 ARG A N 1
ATOM 5653 C CA . ARG A 1 708 ? 34.125 28.109 32.219 1 49.94 708 ARG A CA 1
ATOM 5654 C C . ARG A 1 708 ? 33.969 27.422 30.859 1 49.94 708 ARG A C 1
ATOM 5656 O O . ARG A 1 708 ? 33.969 28.062 29.812 1 49.94 708 ARG A O 1
ATOM 5663 N N . ILE A 1 709 ? 33.812 26.172 30.812 1 46.72 709 ILE A N 1
ATOM 5664 C CA . ILE A 1 709 ? 33.812 25.391 29.578 1 46.72 709 ILE A CA 1
ATOM 5665 C C . ILE A 1 709 ? 32.438 25.5 28.891 1 46.72 709 ILE A C 1
ATOM 5667 O O . ILE A 1 709 ? 32.344 25.469 27.672 1 46.72 709 ILE A O 1
ATOM 5671 N N . MET A 1 710 ? 31.297 25.625 29.578 1 45.84 710 MET A N 1
ATOM 5672 C CA . MET A 1 710 ? 29.953 25.719 29 1 45.84 710 MET A CA 1
ATOM 5673 C C . MET A 1 710 ? 29.844 26.922 28.078 1 45.84 710 MET A C 1
ATOM 5675 O O . MET A 1 710 ? 29.172 26.875 27.047 1 45.84 710 MET A O 1
ATOM 5679 N N . ARG A 1 711 ? 30.422 28.078 28.406 1 46.28 711 ARG A N 1
ATOM 5680 C CA . ARG A 1 711 ? 30.406 29.297 27.594 1 46.28 711 ARG A CA 1
ATOM 5681 C C . ARG A 1 711 ? 31.062 29.047 26.234 1 46.28 711 ARG A C 1
ATOM 5683 O O . ARG A 1 711 ? 30.641 29.609 25.219 1 46.28 711 ARG A O 1
ATOM 5690 N N . LYS A 1 712 ? 32.031 28.188 26.172 1 45.78 712 LYS A N 1
ATOM 5691 C CA . LYS A 1 712 ? 32.781 27.953 24.938 1 45.78 712 LYS A CA 1
ATOM 5692 C C . LYS A 1 712 ? 32.031 27.047 23.984 1 45.78 712 LYS A C 1
ATOM 5694 O O . LYS A 1 712 ? 32.188 27.156 22.766 1 45.78 712 LYS A O 1
ATOM 5699 N N . ILE A 1 713 ? 31.281 26.156 24.516 1 44.03 713 ILE A N 1
ATOM 5700 C CA . ILE A 1 713 ? 30.609 25.188 23.656 1 44.03 713 ILE A CA 1
ATOM 5701 C C . ILE A 1 713 ? 29.312 25.781 23.125 1 44.03 713 ILE A C 1
ATOM 5703 O O . ILE A 1 713 ? 28.875 25.453 22.016 1 44.03 713 ILE A O 1
ATOM 5707 N N . GLN A 1 714 ? 28.594 26.688 23.844 1 40.34 714 GLN A N 1
ATOM 5708 C CA . GLN A 1 714 ? 27.422 27.359 23.297 1 40.34 714 GLN A CA 1
ATOM 5709 C C . GLN A 1 714 ? 27.812 28.328 22.188 1 40.34 714 GLN A C 1
ATOM 5711 O O . GLN A 1 714 ? 27.078 28.484 21.203 1 40.34 714 GLN A O 1
ATOM 5716 N N . MET B 1 1 ? -14.391 -24.109 51.844 1 19.03 1 MET B N 1
ATOM 5717 C CA . MET B 1 1 ? -14.023 -25.484 51.531 1 19.03 1 MET B CA 1
ATOM 5718 C C . MET B 1 1 ? -13.141 -25.562 50.312 1 19.03 1 MET B C 1
ATOM 5720 O O . MET B 1 1 ? -13.562 -25.141 49.219 1 19.03 1 MET B O 1
ATOM 5724 N N . ALA B 1 2 ? -11.797 -25.469 50.438 1 22.7 2 ALA B N 1
ATOM 5725 C CA . ALA B 1 2 ? -10.492 -25.234 49.812 1 22.7 2 ALA B CA 1
ATOM 5726 C C . ALA B 1 2 ? -10.078 -26.422 48.938 1 22.7 2 ALA B C 1
ATOM 5728 O O . ALA B 1 2 ? -9.43 -27.359 49.438 1 22.7 2 ALA B O 1
ATOM 5729 N N . PHE B 1 3 ? -11.18 -27 48.219 1 24.55 3 PHE B N 1
ATOM 5730 C CA . PHE B 1 3 ? -10.977 -28.297 47.594 1 24.55 3 PHE B CA 1
ATOM 5731 C C . PHE B 1 3 ? -9.766 -28.281 46.688 1 24.55 3 PHE B C 1
ATOM 5733 O O . PHE B 1 3 ? -9.617 -27.375 45.875 1 24.55 3 PHE B O 1
ATOM 5740 N N . ASN B 1 4 ? -8.656 -28.906 47.094 1 23.41 4 ASN B N 1
ATOM 5741 C CA . ASN B 1 4 ? -7.246 -29.047 46.781 1 23.41 4 ASN B CA 1
ATOM 5742 C C . ASN B 1 4 ? -7.043 -29.734 45.438 1 23.41 4 ASN B C 1
ATOM 5744 O O . ASN B 1 4 ? -7.34 -30.922 45.281 1 23.41 4 ASN B O 1
ATOM 5748 N N . ILE B 1 5 ? -7.316 -29.016 44.25 1 25.69 5 ILE B N 1
ATOM 5749 C CA . ILE B 1 5 ? -7.48 -29.391 42.844 1 25.69 5 ILE B CA 1
ATOM 5750 C C . ILE B 1 5 ? -6.188 -30.016 42.344 1 25.69 5 ILE B C 1
ATOM 5752 O O . ILE B 1 5 ? -5.996 -30.125 41.125 1 25.69 5 ILE B O 1
ATOM 5756 N N . HIS B 1 6 ? -5.148 -30.25 43.312 1 26.48 6 HIS B N 1
ATOM 5757 C CA . HIS B 1 6 ? -3.811 -30.719 42.969 1 26.48 6 HIS B CA 1
ATOM 5758 C C . HIS B 1 6 ? -3.842 -32.156 42.5 1 26.48 6 HIS B C 1
ATOM 5760 O O . HIS B 1 6 ? -2.908 -32.625 41.844 1 26.48 6 HIS B O 1
ATOM 5766 N N . GLN B 1 7 ? -4.723 -33.031 43.156 1 25.31 7 GLN B N 1
ATOM 5767 C CA . GLN B 1 7 ? -4.59 -34.469 43.125 1 25.31 7 GLN B CA 1
ATOM 5768 C C . GLN B 1 7 ? -4.832 -35.031 41.719 1 25.31 7 GLN B C 1
ATOM 5770 O O . GLN B 1 7 ? -4.395 -36.125 41.406 1 25.31 7 GLN B O 1
ATOM 5775 N N . VAL B 1 8 ? -5.727 -34.344 40.969 1 24.55 8 VAL B N 1
ATOM 5776 C CA . VAL B 1 8 ? -6.266 -35.062 39.844 1 24.55 8 VAL B CA 1
ATOM 5777 C C . VAL B 1 8 ? -5.223 -35.125 38.719 1 24.55 8 VAL B C 1
ATOM 5779 O O . VAL B 1 8 ? -5.355 -35.938 37.781 1 24.55 8 VAL B O 1
ATOM 5782 N N . PHE B 1 9 ? -4.102 -34.344 38.75 1 27.08 9 PHE B N 1
ATOM 5783 C CA . PHE B 1 9 ? -3.184 -34.25 37.625 1 27.08 9 PHE B CA 1
ATOM 5784 C C . PHE B 1 9 ? -2.266 -35.469 37.594 1 27.08 9 PHE B C 1
ATOM 5786 O O . PHE B 1 9 ? -1.672 -35.75 36.531 1 27.08 9 PHE B O 1
ATOM 5793 N N . LEU B 1 10 ? -2.053 -36.062 38.781 1 26 10 LEU B N 1
ATOM 5794 C CA . LEU B 1 10 ? -0.967 -37.031 38.938 1 26 10 LEU B CA 1
ATOM 5795 C C . LEU B 1 10 ? -1.322 -38.344 38.25 1 26 10 LEU B C 1
ATOM 5797 O O . LEU B 1 10 ? -0.456 -39 37.656 1 26 10 LEU B O 1
ATOM 5801 N N . ALA B 1 11 ? -2.596 -38.75 38.438 1 26.16 11 ALA B N 1
ATOM 5802 C CA . ALA B 1 11 ? -2.904 -40.156 38.125 1 26.16 11 ALA B CA 1
ATOM 5803 C C . ALA B 1 11 ? -2.799 -40.406 36.625 1 26.16 11 ALA B C 1
ATOM 5805 O O . ALA B 1 11 ? -2.445 -41.531 36.219 1 26.16 11 ALA B O 1
ATOM 5806 N N . GLY B 1 12 ? -3.182 -39.438 35.812 1 25.56 12 GLY B N 1
ATOM 5807 C CA . GLY B 1 12 ? -3.293 -39.75 34.375 1 25.56 12 GLY B CA 1
ATOM 5808 C C . GLY B 1 12 ? -1.951 -40 33.719 1 25.56 12 GLY B C 1
ATOM 5809 O O . GLY B 1 12 ? -1.893 -40.5 32.594 1 25.56 12 GLY B O 1
ATOM 5810 N N . ALA B 1 13 ? -0.882 -39.625 34.406 1 27.86 13 ALA B N 1
ATOM 5811 C CA . ALA B 1 13 ? 0.463 -39.781 33.875 1 27.86 13 ALA B CA 1
ATOM 5812 C C . ALA B 1 13 ? 0.881 -41.25 33.844 1 27.86 13 ALA B C 1
ATOM 5814 O O . ALA B 1 13 ? 1.659 -41.688 33 1 27.86 13 ALA B O 1
ATOM 5815 N N . ILE B 1 14 ? 0.465 -41.938 34.938 1 28.62 14 ILE B N 1
ATOM 5816 C CA . ILE B 1 14 ? 1.059 -43.25 35.188 1 28.62 14 ILE B CA 1
ATOM 5817 C C . ILE B 1 14 ? 0.616 -44.25 34.125 1 28.62 14 ILE B C 1
ATOM 5819 O O . ILE B 1 14 ? 1.394 -45.094 33.688 1 28.62 14 ILE B O 1
ATOM 5823 N N . ILE B 1 15 ? -0.675 -44.156 33.75 1 27.95 15 ILE B N 1
ATOM 5824 C CA . ILE B 1 15 ? -1.162 -45.25 32.938 1 27.95 15 ILE B CA 1
ATOM 5825 C C . ILE B 1 15 ? -0.434 -45.25 31.594 1 27.95 15 ILE B C 1
ATOM 5827 O O . ILE B 1 15 ? -0.15 -46.312 31.031 1 27.95 15 ILE B O 1
ATOM 5831 N N . LEU B 1 16 ? -0.016 -44.031 31.094 1 28.36 16 LEU B N 1
ATOM 5832 C CA . LEU B 1 16 ? 0.522 -44.062 29.734 1 28.36 16 LEU B CA 1
ATOM 5833 C C . LEU B 1 16 ? 1.917 -44.688 29.703 1 28.36 16 LEU B C 1
ATOM 5835 O O . LEU B 1 16 ? 2.494 -44.875 28.641 1 28.36 16 LEU B O 1
ATOM 5839 N N . ALA B 1 17 ? 2.506 -44.844 30.875 1 29.11 17 ALA B N 1
ATOM 5840 C CA . ALA B 1 17 ? 3.896 -45.312 30.859 1 29.11 17 ALA B CA 1
ATOM 5841 C C . ALA B 1 17 ? 4.008 -46.75 30.406 1 29.11 17 ALA B C 1
ATOM 5843 O O . ALA B 1 17 ? 5.031 -47.156 29.844 1 29.11 17 ALA B O 1
ATOM 5844 N N . THR B 1 18 ? 3.156 -47.625 31.031 1 28.11 18 THR B N 1
ATOM 5845 C CA . THR B 1 18 ? 3.555 -49.031 30.984 1 28.11 18 THR B CA 1
ATOM 5846 C C . THR B 1 18 ? 3.26 -49.625 29.609 1 28.11 18 THR B C 1
ATOM 5848 O O . THR B 1 18 ? 3.428 -50.844 29.406 1 28.11 18 THR B O 1
ATOM 5851 N N . MET B 1 19 ? 2.27 -49.094 28.844 1 28.31 19 MET B N 1
ATOM 5852 C CA . MET B 1 19 ? 1.98 -49.969 27.703 1 28.31 19 MET B CA 1
ATOM 5853 C C . MET B 1 19 ? 3.18 -50.062 26.766 1 28.31 19 MET B C 1
ATOM 5855 O O . MET B 1 19 ? 3.805 -49.062 26.453 1 28.31 19 MET B O 1
ATOM 5859 N N . SER B 1 20 ? 3.84 -51.25 26.781 1 28.72 20 SER B N 1
ATOM 5860 C CA . SER B 1 20 ? 5.074 -51.625 26.094 1 28.72 20 SER B CA 1
ATOM 5861 C C . SER B 1 20 ? 5.039 -51.156 24.625 1 28.72 20 SER B C 1
ATOM 5863 O O . SER B 1 20 ? 3.973 -51.125 24.016 1 28.72 20 SER B O 1
ATOM 5865 N N . THR B 1 21 ? 6.102 -50.469 24.203 1 31.09 21 THR B N 1
ATOM 5866 C CA . THR B 1 21 ? 6.387 -49.844 22.906 1 31.09 21 THR B CA 1
ATOM 5867 C C . THR B 1 21 ? 6.102 -50.812 21.766 1 31.09 21 THR B C 1
ATOM 5869 O O . THR B 1 21 ? 5.812 -50.406 20.641 1 31.09 21 THR B O 1
ATOM 5872 N N . SER B 1 22 ? 6.383 -52.125 22.047 1 31.66 22 SER B N 1
ATOM 5873 C CA . SER B 1 22 ? 6.398 -53.125 20.984 1 31.66 22 SER B CA 1
ATOM 5874 C C . SER B 1 22 ? 4.988 -53.406 20.469 1 31.66 22 SER B C 1
ATOM 5876 O O . SER B 1 22 ? 4.793 -53.656 19.281 1 31.66 22 SER B O 1
ATOM 5878 N N . GLN B 1 23 ? 4.047 -53.656 21.438 1 30.55 23 GLN B N 1
ATOM 5879 C CA . GLN B 1 23 ? 2.717 -54.125 21.062 1 30.55 23 GLN B CA 1
ATOM 5880 C C . GLN B 1 23 ? 1.937 -53.031 20.359 1 30.55 23 GLN B C 1
ATOM 5882 O O . GLN B 1 23 ? 0.954 -53.281 19.656 1 30.55 23 GLN B O 1
ATOM 5887 N N . LEU B 1 24 ? 2.232 -51.781 20.75 1 28.56 24 LEU B N 1
ATOM 5888 C CA . LEU B 1 24 ? 1.478 -50.688 20.125 1 28.56 24 LEU B CA 1
ATOM 5889 C C . LEU B 1 24 ? 1.812 -50.594 18.641 1 28.56 24 LEU B C 1
ATOM 5891 O O . LEU B 1 24 ? 0.968 -50.188 17.828 1 28.56 24 LEU B O 1
ATOM 5895 N N . LEU B 1 25 ? 3.047 -50.938 18.25 1 30.94 25 LEU B N 1
ATOM 5896 C CA . LEU B 1 25 ? 3.391 -50.938 16.844 1 30.94 25 LEU B CA 1
ATOM 5897 C C . LEU B 1 25 ? 2.641 -52.031 16.094 1 30.94 25 LEU B C 1
ATOM 5899 O O . LEU B 1 25 ? 2.268 -51.875 14.93 1 30.94 25 LEU B O 1
ATOM 5903 N N . ALA B 1 26 ? 2.459 -53.281 16.703 1 32.28 26 ALA B N 1
ATOM 5904 C CA . ALA B 1 26 ? 1.853 -54.438 16.031 1 32.28 26 ALA B CA 1
ATOM 5905 C C . ALA B 1 26 ? 0.37 -54.188 15.758 1 32.28 26 ALA B C 1
ATOM 5907 O O . ALA B 1 26 ? -0.155 -54.594 14.727 1 32.28 26 ALA B O 1
ATOM 5908 N N . GLN B 1 27 ? -0.39 -53.812 16.891 1 30.36 27 GLN B N 1
ATOM 5909 C CA . GLN B 1 27 ? -1.833 -53.844 16.688 1 30.36 27 GLN B CA 1
ATOM 5910 C C . GLN B 1 27 ? -2.283 -52.719 15.758 1 30.36 27 GLN B C 1
ATOM 5912 O O . GLN B 1 27 ? -3.422 -52.688 15.289 1 30.36 27 GLN B O 1
ATOM 5917 N N . THR B 1 28 ? -1.632 -51.625 15.906 1 29.66 28 THR B N 1
ATOM 5918 C CA . THR B 1 28 ? -2.121 -50.562 15.031 1 29.66 28 THR B CA 1
ATOM 5919 C C . THR B 1 28 ? -1.931 -50.938 13.562 1 29.66 28 THR B C 1
ATOM 5921 O O . THR B 1 28 ? -2.234 -50.156 12.664 1 29.66 28 THR B O 1
ATOM 5924 N N . GLU B 1 29 ? -1.178 -52.125 13.414 1 30.09 29 GLU B N 1
ATOM 5925 C CA . GLU B 1 29 ? -1.271 -52.719 12.086 1 30.09 29 GLU B CA 1
ATOM 5926 C C . GLU B 1 29 ? -2.686 -53.219 11.805 1 30.09 29 GLU B C 1
ATOM 5928 O O . GLU B 1 29 ? -2.924 -54.438 11.734 1 30.09 29 GLU B O 1
ATOM 5933 N N . THR B 1 30 ? -3.625 -53.062 12.688 1 28.73 30 THR B N 1
ATOM 5934 C CA . THR B 1 30 ? -4.895 -53.5 12.117 1 28.73 30 THR B CA 1
ATOM 5935 C C . THR B 1 30 ? -4.945 -53.219 10.617 1 28.73 30 THR B C 1
ATOM 5937 O O . THR B 1 30 ? -4.301 -52.281 10.141 1 28.73 30 THR B O 1
ATOM 5940 N N . LYS B 1 31 ? -5.848 -54.094 9.961 1 30.25 31 LYS B N 1
ATOM 5941 C CA . LYS B 1 31 ? -6.27 -54.281 8.578 1 30.25 31 LYS B CA 1
ATOM 5942 C C . LYS B 1 31 ? -6.785 -52.969 7.977 1 30.25 31 LYS B C 1
ATOM 5944 O O . LYS B 1 31 ? -7.945 -52.625 8.172 1 30.25 31 LYS B O 1
ATOM 5949 N N . MET B 1 32 ? -6.242 -51.938 8.289 1 28.92 32 MET B N 1
ATOM 5950 C CA . MET B 1 32 ? -6.648 -51.031 7.23 1 28.92 32 MET B CA 1
ATOM 5951 C C . MET B 1 32 ? -6.734 -51.75 5.887 1 28.92 32 MET B C 1
ATOM 5953 O O . MET B 1 32 ? -5.711 -52.125 5.316 1 28.92 32 MET B O 1
ATOM 5957 N N . CYS B 1 33 ? -7.543 -52.75 5.801 1 29.36 33 CYS B N 1
ATOM 5958 C CA . CYS B 1 33 ? -8.031 -53.312 4.543 1 29.36 33 CYS B CA 1
ATOM 5959 C C . CYS B 1 33 ? -8.195 -52.219 3.494 1 29.36 33 CYS B C 1
ATOM 5961 O O . CYS B 1 33 ? -9.242 -51.594 3.416 1 29.36 33 CYS B O 1
ATOM 5963 N N . VAL B 1 34 ? -7.281 -51.375 3.391 1 32.47 34 VAL B N 1
ATOM 5964 C CA . VAL B 1 34 ? -7.316 -50.75 2.068 1 32.47 34 VAL B CA 1
ATOM 5965 C C . VAL B 1 34 ? -7.516 -51.812 1.001 1 32.47 34 VAL B C 1
ATOM 5967 O O . VAL B 1 34 ? -6.645 -52.688 0.799 1 32.47 34 VAL B O 1
ATOM 5970 N N . LYS B 1 35 ? -8.664 -52.469 0.95 1 33.75 35 LYS B N 1
ATOM 5971 C CA . LYS B 1 35 ? -8.992 -53.156 -0.301 1 33.75 35 LYS B CA 1
ATOM 5972 C C . LYS B 1 35 ? -8.258 -52.5 -1.48 1 33.75 35 LYS B C 1
ATOM 5974 O O . LYS B 1 35 ? -8.18 -51.281 -1.575 1 33.75 35 LYS B O 1
ATOM 5979 N N . ARG B 1 36 ? -7.371 -53.25 -2.145 1 36.09 36 ARG B N 1
ATOM 5980 C CA . ARG B 1 36 ? -6.551 -53.188 -3.35 1 36.09 36 ARG B CA 1
ATOM 5981 C C . ARG B 1 36 ? -7.25 -52.375 -4.434 1 36.09 36 ARG B C 1
ATOM 5983 O O . ARG B 1 36 ? -6.617 -51.938 -5.398 1 36.09 36 ARG B O 1
ATOM 5990 N N . GLY B 1 37 ? -8.57 -52.719 -4.75 1 35.72 37 GLY B N 1
ATOM 5991 C CA . GLY B 1 37 ? -9.039 -52.5 -6.105 1 35.72 37 GLY B CA 1
ATOM 5992 C C . GLY B 1 37 ? -8.945 -51.062 -6.543 1 35.72 37 GLY B C 1
ATOM 5993 O O . GLY B 1 37 ? -8.562 -50.781 -7.68 1 35.72 37 GLY B O 1
ATOM 5994 N N . ASN B 1 38 ? -9.828 -50.156 -6 1 41.12 38 ASN B N 1
ATOM 5995 C CA . ASN B 1 38 ? -10.102 -48.906 -6.695 1 41.12 38 ASN B CA 1
ATOM 5996 C C . ASN B 1 38 ? -8.898 -47.969 -6.633 1 41.12 38 ASN B C 1
ATOM 5998 O O . ASN B 1 38 ? -8.531 -47.5 -5.555 1 41.12 38 ASN B O 1
ATOM 6002 N N . GLN B 1 39 ? -7.832 -48.188 -7.445 1 50.75 39 GLN B N 1
ATOM 6003 C CA . GLN B 1 39 ? -6.629 -47.406 -7.734 1 50.75 39 GLN B CA 1
ATOM 6004 C C . GLN B 1 39 ? -6.922 -45.906 -7.723 1 50.75 39 GLN B C 1
ATOM 6006 O O . GLN B 1 39 ? -7.254 -45.344 -8.758 1 50.75 39 GLN B O 1
ATOM 6011 N N . ARG B 1 40 ? -7.266 -45.344 -6.691 1 63.34 40 ARG B N 1
ATOM 6012 C CA . ARG B 1 40 ? -7.523 -43.906 -6.578 1 63.34 40 ARG B CA 1
ATOM 6013 C C . ARG B 1 40 ? -6.254 -43.094 -6.824 1 63.34 40 ARG B C 1
ATOM 6015 O O . ARG B 1 40 ? -5.156 -43.531 -6.477 1 63.34 40 ARG B O 1
ATOM 6022 N N . GLY B 1 41 ? -6.211 -42.406 -7.895 1 80.12 41 GLY B N 1
ATOM 6023 C CA . GLY B 1 41 ? -5.16 -41.438 -8.18 1 80.12 41 GLY B CA 1
ATOM 6024 C C . GLY B 1 41 ? -5.512 -40.031 -7.746 1 80.12 41 GLY B C 1
ATOM 6025 O O . GLY B 1 41 ? -6.684 -39.656 -7.762 1 80.12 41 GLY B O 1
ATOM 6026 N N . TRP B 1 42 ? -4.602 -39.438 -7.062 1 89.31 42 TRP B N 1
ATOM 6027 C CA . TRP B 1 42 ? -4.797 -38.031 -6.715 1 89.31 42 TRP B CA 1
ATOM 6028 C C . TRP B 1 42 ? -5.312 -37.25 -7.91 1 89.31 42 TRP B C 1
ATOM 6030 O O . TRP B 1 42 ? -4.906 -37.5 -9.047 1 89.31 42 TRP B O 1
ATOM 6040 N N . VAL B 1 43 ? -6.227 -36.406 -7.727 1 91 43 VAL B N 1
ATOM 6041 C CA . VAL B 1 43 ? -6.965 -35.719 -8.773 1 91 43 VAL B CA 1
ATOM 6042 C C . VAL B 1 43 ? -5.988 -34.969 -9.688 1 91 43 VAL B C 1
ATOM 6044 O O . VAL B 1 43 ? -6.199 -34.906 -10.906 1 91 43 VAL B O 1
ATOM 6047 N N . SER B 1 44 ? -4.926 -34.375 -9.172 1 92.69 44 SER B N 1
ATOM 6048 C CA . SER B 1 44 ? -3.945 -33.656 -9.984 1 92.69 44 SER B CA 1
ATOM 6049 C C . SER B 1 44 ? -3.281 -34.594 -11 1 92.69 44 SER B C 1
ATOM 6051 O O . SER B 1 44 ? -2.951 -34.156 -12.109 1 92.69 44 SER B O 1
ATOM 6053 N N . ARG B 1 45 ? -3.096 -35.781 -10.641 1 91.19 45 ARG B N 1
ATOM 6054 C CA . ARG B 1 45 ? -2.49 -36.75 -11.555 1 91.19 45 ARG B CA 1
ATOM 6055 C C . ARG B 1 45 ? -3.436 -37.094 -12.703 1 91.19 45 ARG B C 1
ATOM 6057 O O . ARG B 1 45 ? -3.02 -37.156 -13.859 1 91.19 45 ARG B O 1
ATOM 6064 N N . VAL B 1 46 ? -4.699 -37.25 -12.375 1 92.12 46 VAL B N 1
ATOM 6065 C CA . VAL B 1 46 ? -5.699 -37.594 -13.383 1 92.12 46 VAL B CA 1
ATOM 6066 C C . VAL B 1 46 ? -5.773 -36.469 -14.422 1 92.12 46 VAL B C 1
ATOM 6068 O O . VAL B 1 46 ? -5.766 -36.719 -15.625 1 92.12 46 VAL B O 1
ATOM 6071 N N . ILE B 1 47 ? -5.766 -35.281 -13.945 1 93.25 47 ILE B N 1
ATOM 6072 C CA . ILE B 1 47 ? -5.891 -34.156 -14.836 1 93.25 47 ILE B CA 1
ATOM 6073 C C . ILE B 1 47 ? -4.625 -34 -15.68 1 93.25 47 ILE B C 1
ATOM 6075 O O . ILE B 1 47 ? -4.699 -33.844 -16.906 1 93.25 47 ILE B O 1
ATOM 6079 N N . SER B 1 48 ? -3.5 -34.094 -15.078 1 91.31 48 SER B N 1
ATOM 6080 C CA . SER B 1 48 ? -2.229 -33.875 -15.766 1 91.31 48 SER B CA 1
ATOM 6081 C C . SER B 1 48 ? -1.99 -34.938 -16.828 1 91.31 48 SER B C 1
ATOM 6083 O O . SER B 1 48 ? -1.443 -34.625 -17.906 1 91.31 48 SER B O 1
ATOM 6085 N N . GLU B 1 49 ? -2.369 -36.125 -16.609 1 89.06 49 GLU B N 1
ATOM 6086 C CA . GLU B 1 49 ? -2.117 -37.219 -17.531 1 89.06 49 GLU B CA 1
ATOM 6087 C C . GLU B 1 49 ? -2.975 -37.125 -18.781 1 89.06 49 GLU B C 1
ATOM 6089 O O . GLU B 1 49 ? -2.572 -37.562 -19.859 1 89.06 49 GLU B O 1
ATOM 6094 N N . HIS B 1 50 ? -4.07 -36.406 -18.641 1 92.06 50 HIS B N 1
ATOM 6095 C CA . HIS B 1 50 ? -5 -36.406 -19.766 1 92.06 50 HIS B CA 1
ATOM 6096 C C . HIS B 1 50 ? -5.078 -35.031 -20.391 1 92.06 50 HIS B C 1
ATOM 6098 O O . HIS B 1 50 ? -5.574 -34.875 -21.516 1 92.06 50 HIS B O 1
ATOM 6104 N N . MET B 1 51 ? -4.566 -34.062 -19.734 1 92.12 51 MET B N 1
ATOM 6105 C CA . MET B 1 51 ? -4.754 -32.656 -20.156 1 92.12 51 MET B CA 1
ATOM 6106 C C . MET B 1 51 ? -4.117 -32.406 -21.516 1 92.12 51 MET B C 1
ATOM 6108 O O . MET B 1 51 ? -4.637 -31.641 -22.312 1 92.12 51 MET B O 1
ATOM 6112 N N . TRP B 1 52 ? -3.053 -33.094 -21.891 1 90.62 52 TRP B N 1
ATOM 6113 C CA . TRP B 1 52 ? -2.318 -32.844 -23.125 1 90.62 52 TRP B CA 1
ATOM 6114 C C . TRP B 1 52 ? -3.111 -33.344 -24.328 1 90.62 52 TRP B C 1
ATOM 6116 O O . TRP B 1 52 ? -2.895 -32.875 -25.453 1 90.62 52 TRP B O 1
ATOM 6126 N N . ASP B 1 53 ? -4.086 -34.219 -24.125 1 90.94 53 ASP B N 1
ATOM 6127 C CA . ASP B 1 53 ? -4.871 -34.781 -25.203 1 90.94 53 ASP B CA 1
ATOM 6128 C C . ASP B 1 53 ? -6.238 -34.094 -25.312 1 90.94 53 ASP B C 1
ATOM 6130 O O . ASP B 1 53 ? -7.051 -34.469 -26.172 1 90.94 53 ASP B O 1
ATOM 6134 N N . PHE B 1 54 ? -6.445 -33.125 -24.562 1 94.5 54 PHE B N 1
ATOM 6135 C CA . PHE B 1 54 ? -7.742 -32.469 -24.531 1 94.5 54 PHE B CA 1
ATOM 6136 C C . PHE B 1 54 ? -7.938 -31.609 -25.781 1 94.5 54 PHE B C 1
ATOM 6138 O O . PHE B 1 54 ? -7.004 -30.953 -26.234 1 94.5 54 PHE B O 1
ATOM 6145 N N . ARG B 1 55 ? -9.172 -31.656 -26.297 1 94.56 55 ARG B N 1
ATOM 6146 C CA . ARG B 1 55 ? -9.625 -30.859 -27.422 1 94.56 55 ARG B CA 1
ATOM 6147 C C . ARG B 1 55 ? -11.055 -30.375 -27.219 1 94.56 55 ARG B C 1
ATOM 6149 O O . ARG B 1 55 ? -11.891 -31.094 -26.672 1 94.56 55 ARG B O 1
ATOM 6156 N N . VAL B 1 56 ? -11.227 -29.172 -27.609 1 96.81 56 VAL B N 1
ATOM 6157 C CA . VAL B 1 56 ? -12.609 -28.688 -27.578 1 96.81 56 VAL B CA 1
ATOM 6158 C C . VAL B 1 56 ? -13.344 -29.172 -28.844 1 96.81 56 VAL B C 1
ATOM 6160 O O . VAL B 1 56 ? -12.977 -28.812 -29.953 1 96.81 56 VAL B O 1
ATOM 6163 N N . ILE B 1 57 ? -14.328 -30 -28.609 1 94.88 57 ILE B N 1
ATOM 6164 C CA . ILE B 1 57 ? -15.133 -30.547 -29.688 1 94.88 57 ILE B CA 1
ATOM 6165 C C . ILE B 1 57 ? -16.609 -30.234 -29.438 1 94.88 57 ILE B C 1
ATOM 6167 O O . ILE B 1 57 ? -17.156 -30.578 -28.391 1 94.88 57 ILE B O 1
ATOM 6171 N N . SER B 1 58 ? -17.125 -29.5 -30.328 1 92.94 58 SER B N 1
ATOM 6172 C CA . SER B 1 58 ? -18.531 -29.156 -30.219 1 92.94 58 SER B CA 1
ATOM 6173 C C . SER B 1 58 ? -19.297 -29.578 -31.469 1 92.94 58 SER B C 1
ATOM 6175 O O . SER B 1 58 ? -18.969 -29.172 -32.562 1 92.94 58 SER B O 1
ATOM 6177 N N . ASP B 1 59 ? -20.391 -30.359 -31.328 1 89.12 59 ASP B N 1
ATOM 6178 C CA . ASP B 1 59 ? -21.25 -30.766 -32.438 1 89.12 59 ASP B CA 1
ATOM 6179 C C . ASP B 1 59 ? -22.156 -29.609 -32.875 1 89.12 59 ASP B C 1
ATOM 6181 O O . ASP B 1 59 ? -22.531 -29.5 -34.031 1 89.12 59 ASP B O 1
ATOM 6185 N N . THR B 1 60 ? -22.516 -28.75 -31.969 1 92.38 60 THR B N 1
ATOM 6186 C CA . THR B 1 60 ? -23.438 -27.656 -32.219 1 92.38 60 THR B CA 1
ATOM 6187 C C . THR B 1 60 ? -22.719 -26.438 -32.812 1 92.38 60 THR B C 1
ATOM 6189 O O . THR B 1 60 ? -23.328 -25.594 -33.469 1 92.38 60 THR B O 1
ATOM 6192 N N . ASN B 1 61 ? -21.375 -26.391 -32.594 1 95.94 61 ASN B N 1
ATOM 6193 C CA . ASN B 1 61 ? -20.547 -25.297 -33.094 1 95.94 61 ASN B CA 1
ATOM 6194 C C . ASN B 1 61 ? -19.344 -25.812 -33.875 1 95.94 61 ASN B C 1
ATOM 6196 O O . ASN B 1 61 ? -18.219 -25.812 -33.344 1 95.94 61 ASN B O 1
ATOM 6200 N N . PRO B 1 62 ? -19.484 -26.141 -35.094 1 95.38 62 PRO B N 1
ATOM 6201 C CA . PRO B 1 62 ? -18.406 -26.719 -35.906 1 95.38 62 PRO B CA 1
ATOM 6202 C C . PRO B 1 62 ? -17.234 -25.766 -36.094 1 95.38 62 PRO B C 1
ATOM 6204 O O . PRO B 1 62 ? -16.094 -26.203 -36.25 1 95.38 62 PRO B O 1
ATOM 6207 N N . THR B 1 63 ? -17.516 -24.469 -36.125 1 96.62 63 THR B N 1
ATOM 6208 C CA . THR B 1 63 ? -16.453 -23.484 -36.281 1 96.62 63 THR B CA 1
ATOM 6209 C C . THR B 1 63 ? -15.461 -23.562 -35.125 1 96.62 63 THR B C 1
ATOM 6211 O O . THR B 1 63 ? -14.25 -23.453 -35.312 1 96.62 63 THR B O 1
ATOM 6214 N N . CYS B 1 64 ? -15.961 -23.75 -33.969 1 96.94 64 CYS B N 1
ATOM 6215 C CA . CYS B 1 64 ? -15.117 -23.906 -32.781 1 96.94 64 CYS B CA 1
ATOM 6216 C C . CYS B 1 64 ? -14.203 -25.125 -32.938 1 96.94 64 CYS B C 1
ATOM 6218 O O . CYS B 1 64 ? -13 -25.031 -32.688 1 96.94 64 CYS B O 1
ATOM 6220 N N . THR B 1 65 ? -14.742 -26.234 -33.375 1 97.06 65 THR B N 1
ATOM 6221 C CA . THR B 1 65 ? -13.977 -27.469 -33.562 1 97.06 65 THR B CA 1
ATOM 6222 C C . THR B 1 65 ? -12.883 -27.281 -34.594 1 97.06 65 THR B C 1
ATOM 6224 O O . THR B 1 65 ? -11.75 -27.719 -34.406 1 97.06 65 THR B O 1
ATOM 6227 N N . MET B 1 66 ? -13.273 -26.609 -35.656 1 96.62 66 MET B N 1
ATOM 6228 C CA . MET B 1 66 ? -12.32 -26.375 -36.75 1 96.62 66 MET B CA 1
ATOM 6229 C C . MET B 1 66 ? -11.172 -25.484 -36.25 1 96.62 66 MET B C 1
ATOM 6231 O O . MET B 1 66 ? -10.008 -25.781 -36.531 1 96.62 66 MET B O 1
ATOM 6235 N N . HIS B 1 67 ? -11.508 -24.422 -35.625 1 97.25 67 HIS B N 1
ATOM 6236 C CA . HIS B 1 67 ? -10.492 -23.484 -35.156 1 97.25 67 HIS B CA 1
ATOM 6237 C C . HIS B 1 67 ? -9.594 -24.141 -34.125 1 97.25 67 HIS B C 1
ATOM 6239 O O . HIS B 1 67 ? -8.391 -23.859 -34.062 1 97.25 67 HIS B O 1
ATOM 6245 N N . TYR B 1 68 ? -10.164 -24.984 -33.312 1 97.06 68 TYR B N 1
ATOM 6246 C CA . TYR B 1 68 ? -9.352 -25.672 -32.312 1 97.06 68 TYR B CA 1
ATOM 6247 C C . TYR B 1 68 ? -8.391 -26.656 -32.969 1 97.06 68 TYR B C 1
ATOM 6249 O O . TYR B 1 68 ? -7.258 -26.828 -32.5 1 97.06 68 TYR B O 1
ATOM 6257 N N . GLU B 1 69 ? -8.812 -27.266 -34 1 95.62 69 GLU B N 1
ATOM 6258 C CA . GLU B 1 69 ? -7.934 -28.188 -34.719 1 95.62 69 GLU B CA 1
ATOM 6259 C C . GLU B 1 69 ? -6.773 -27.438 -35.375 1 95.62 69 GLU B C 1
ATOM 6261 O O . GLU B 1 69 ? -5.652 -27.938 -35.438 1 95.62 69 GLU B O 1
ATOM 6266 N N . VAL B 1 70 ? -7.117 -26.297 -35.875 1 95 70 VAL B N 1
ATOM 6267 C CA . VAL B 1 70 ? -6.062 -25.453 -36.438 1 95 70 VAL B CA 1
ATOM 6268 C C . VAL B 1 70 ? -5.07 -25.062 -35.344 1 95 70 VAL B C 1
ATOM 6270 O O . VAL B 1 70 ? -3.855 -25.094 -35.562 1 95 70 VAL B O 1
ATOM 6273 N N . TYR B 1 71 ? -5.625 -24.672 -34.25 1 94.62 71 TYR B N 1
ATOM 6274 C CA . TYR B 1 71 ? -4.797 -24.344 -33.094 1 94.62 71 TYR B CA 1
ATOM 6275 C C . TYR B 1 71 ? -3.881 -25.516 -32.719 1 94.62 71 TYR B C 1
ATOM 6277 O O . TYR B 1 71 ? -2.678 -25.328 -32.531 1 94.62 71 TYR B O 1
ATOM 6285 N N . ARG B 1 72 ? -4.367 -26.766 -32.75 1 93.88 72 ARG B N 1
ATOM 6286 C CA . ARG B 1 72 ? -3.6 -27.953 -32.375 1 93.88 72 ARG B CA 1
ATOM 6287 C C . ARG B 1 72 ? -2.518 -28.25 -33.406 1 93.88 72 ARG B C 1
ATOM 6289 O O . ARG B 1 72 ? -1.412 -28.672 -33.062 1 93.88 72 ARG B O 1
ATOM 6296 N N . GLN B 1 73 ? -2.812 -28.031 -34.625 1 91.31 73 GLN B N 1
ATOM 6297 C CA . GLN B 1 73 ? -1.838 -28.25 -35.688 1 91.31 73 GLN B CA 1
ATOM 6298 C C . GLN B 1 73 ? -0.66 -27.297 -35.562 1 91.31 73 GLN B C 1
ATOM 6300 O O . GLN B 1 73 ? 0.496 -27.703 -35.719 1 91.31 73 GLN B O 1
ATOM 6305 N N . HIS B 1 74 ? -1.014 -26.094 -35.312 1 90.62 74 HIS B N 1
ATOM 6306 C CA . HIS B 1 74 ? 0.043 -25.094 -35.156 1 90.62 74 HIS B CA 1
ATOM 6307 C C . HIS B 1 74 ? 0.828 -25.312 -33.875 1 90.62 74 HIS B C 1
ATOM 6309 O O . HIS B 1 74 ? 1.997 -24.922 -33.781 1 90.62 74 HIS B O 1
ATOM 6315 N N . LEU B 1 75 ? 0.183 -25.891 -32.875 1 90.75 75 LEU B N 1
ATOM 6316 C CA . LEU B 1 75 ? 0.879 -26.25 -31.641 1 90.75 75 LEU B CA 1
ATOM 6317 C C . LEU B 1 75 ? 1.947 -27.312 -31.906 1 90.75 75 LEU B C 1
ATOM 6319 O O . LEU B 1 75 ? 3.055 -27.219 -31.375 1 90.75 75 LEU B O 1
ATOM 6323 N N . ASP B 1 76 ? 1.611 -28.219 -32.719 1 85.81 76 ASP B N 1
ATOM 6324 C CA . ASP B 1 76 ? 2.539 -29.297 -33.062 1 85.81 76 ASP B CA 1
ATOM 6325 C C . ASP B 1 76 ? 3.713 -28.766 -33.875 1 85.81 76 ASP B C 1
ATOM 6327 O O . ASP B 1 76 ? 4.812 -29.328 -33.844 1 85.81 76 ASP B O 1
ATOM 6331 N N . ASN B 1 77 ? 3.475 -27.609 -34.5 1 83.56 77 ASN B N 1
ATOM 6332 C CA . ASN B 1 77 ? 4.523 -27 -35.312 1 83.56 77 ASN B CA 1
ATOM 6333 C C . ASN B 1 77 ? 5.289 -25.938 -34.531 1 83.56 77 ASN B C 1
ATOM 6335 O O . ASN B 1 77 ? 6.121 -25.219 -35.094 1 83.56 77 ASN B O 1
ATOM 6339 N N . PHE B 1 78 ? 4.934 -25.734 -33.344 1 86.19 78 PHE B N 1
ATOM 6340 C CA . PHE B 1 78 ? 5.621 -24.844 -32.438 1 86.19 78 PHE B CA 1
ATOM 6341 C C . PHE B 1 78 ? 5.52 -23.391 -32.906 1 86.19 78 PHE B C 1
ATOM 6343 O O . PHE B 1 78 ? 6.492 -22.641 -32.812 1 86.19 78 PHE B O 1
ATOM 6350 N N . ALA B 1 79 ? 4.355 -23.141 -33.5 1 87.56 79 ALA B N 1
ATOM 6351 C CA . ALA B 1 79 ? 4.102 -21.734 -33.812 1 87.56 79 ALA B CA 1
ATOM 6352 C C . ALA B 1 79 ? 4.039 -20.891 -32.531 1 87.56 79 ALA B C 1
ATOM 6354 O O . ALA B 1 79 ? 3.461 -21.328 -31.531 1 87.56 79 ALA B O 1
ATOM 6355 N N . THR B 1 80 ? 4.586 -19.734 -32.531 1 89.69 80 THR B N 1
ATOM 6356 C CA . THR B 1 80 ? 4.719 -18.922 -31.328 1 89.69 80 THR B CA 1
ATOM 6357 C C . THR B 1 80 ? 3.35 -18.625 -30.734 1 89.69 80 THR B C 1
ATOM 6359 O O . THR B 1 80 ? 3.156 -18.75 -29.516 1 89.69 80 THR B O 1
ATOM 6362 N N . TRP B 1 81 ? 2.355 -18.234 -31.562 1 92.44 81 TRP B N 1
ATOM 6363 C CA . TRP B 1 81 ? 1.045 -17.844 -31.062 1 92.44 81 TRP B CA 1
ATOM 6364 C C . TRP B 1 81 ? 0.35 -19.031 -30.391 1 92.44 81 TRP B C 1
ATOM 6366 O O . TRP B 1 81 ? -0.323 -18.859 -29.375 1 92.44 81 TRP B O 1
ATOM 6376 N N . SER B 1 82 ? 0.474 -20.25 -30.969 1 93.62 82 SER B N 1
ATOM 6377 C CA . SER B 1 82 ? -0.19 -21.438 -30.422 1 93.62 82 SER B CA 1
ATOM 6378 C C . SER B 1 82 ? 0.46 -21.875 -29.109 1 93.62 82 SER B C 1
ATOM 6380 O O . SER B 1 82 ? -0.23 -22.281 -28.188 1 93.62 82 SER B O 1
ATOM 6382 N N . ILE B 1 83 ? 1.753 -21.766 -29.016 1 93.25 83 ILE B N 1
ATOM 6383 C CA . ILE B 1 83 ? 2.445 -22.109 -27.781 1 93.25 83 ILE B CA 1
ATOM 6384 C C . ILE B 1 83 ? 2.123 -21.078 -26.703 1 93.25 83 ILE B C 1
ATOM 6386 O O . ILE B 1 83 ? 1.995 -21.422 -25.531 1 93.25 83 ILE B O 1
ATOM 6390 N N . GLN B 1 84 ? 2.014 -19.844 -27.125 1 94.25 84 GLN B N 1
ATOM 6391 C CA . GLN B 1 84 ? 1.63 -18.797 -26.188 1 94.25 84 GLN B CA 1
ATOM 6392 C C . GLN B 1 84 ? 0.266 -19.094 -25.562 1 94.25 84 GLN B C 1
ATOM 6394 O O . GLN B 1 84 ? 0.065 -18.875 -24.359 1 94.25 84 GLN B O 1
ATOM 6399 N N . MET B 1 85 ? -0.657 -19.516 -26.359 1 96.06 85 MET B N 1
ATOM 6400 C CA . MET B 1 85 ? -1.985 -19.844 -25.859 1 96.06 85 MET B CA 1
ATOM 6401 C C . MET B 1 85 ? -1.914 -21 -24.859 1 96.06 85 MET B C 1
ATOM 6403 O O . MET B 1 85 ? -2.541 -20.953 -23.812 1 96.06 85 MET B O 1
ATOM 6407 N N . LEU B 1 86 ? -1.127 -21.984 -25.203 1 95.69 86 LEU B N 1
ATOM 6408 C CA . LEU B 1 86 ? -0.933 -23.109 -24.281 1 95.69 86 LEU B CA 1
ATOM 6409 C C . LEU B 1 86 ? -0.222 -22.656 -23.016 1 95.69 86 LEU B C 1
ATOM 6411 O O . LEU B 1 86 ? -0.612 -23.031 -21.906 1 95.69 86 LEU B O 1
ATOM 6415 N N . ASP B 1 87 ? 0.805 -21.859 -23.234 1 95.5 87 ASP B N 1
ATOM 6416 C CA . ASP B 1 87 ? 1.641 -21.359 -22.141 1 95.5 87 ASP B CA 1
ATOM 6417 C C . ASP B 1 87 ? 0.835 -20.484 -21.188 1 95.5 87 ASP B C 1
ATOM 6419 O O . ASP B 1 87 ? 1.174 -20.375 -20 1 95.5 87 ASP B O 1
ATOM 6423 N N . ALA B 1 88 ? -0.192 -19.859 -21.656 1 96.88 88 ALA B N 1
ATOM 6424 C CA . ALA B 1 88 ? -1.048 -19.016 -20.844 1 96.88 88 ALA B CA 1
ATOM 6425 C C . ALA B 1 88 ? -2.014 -19.844 -20 1 96.88 88 ALA B C 1
ATOM 6427 O O . ALA B 1 88 ? -2.582 -19.344 -19.031 1 96.88 88 ALA B O 1
ATOM 6428 N N . SER B 1 89 ? -2.236 -21.062 -20.344 1 96.81 89 SER B N 1
ATOM 6429 C CA . SER B 1 89 ? -3.164 -21.969 -19.656 1 96.81 89 SER B CA 1
ATOM 6430 C C . SER B 1 89 ? -2.479 -22.703 -18.5 1 96.81 89 SER B C 1
ATOM 6432 O O . SER B 1 89 ? -1.252 -22.672 -18.391 1 96.81 89 SER B O 1
ATOM 6434 N N . GLU B 1 90 ? -3.275 -23.188 -17.594 1 95 90 GLU B N 1
ATOM 6435 C CA . GLU B 1 90 ? -2.785 -24.016 -16.5 1 95 90 GLU B CA 1
ATOM 6436 C C . GLU B 1 90 ? -3.15 -25.484 -16.719 1 95 90 GLU B C 1
ATOM 6438 O O . GLU B 1 90 ? -4.301 -25.797 -17.031 1 95 90 GLU B O 1
ATOM 6443 N N . LEU B 1 91 ? -2.166 -26.359 -16.516 1 92.06 91 LEU B N 1
ATOM 6444 C CA . LEU B 1 91 ? -2.354 -27.734 -16.922 1 92.06 91 LEU B CA 1
ATOM 6445 C C . LEU B 1 91 ? -2.613 -28.625 -15.711 1 92.06 91 LEU B C 1
ATOM 6447 O O . LEU B 1 91 ? -3.162 -29.734 -15.844 1 92.06 91 LEU B O 1
ATOM 6451 N N . VAL B 1 92 ? -2.184 -28.219 -14.578 1 93.88 92 VAL B N 1
ATOM 6452 C CA . VAL B 1 92 ? -2.303 -29.062 -13.398 1 93.88 92 VAL B CA 1
ATOM 6453 C C . VAL B 1 92 ? -2.65 -28.219 -12.18 1 93.88 92 VAL B C 1
ATOM 6455 O O . VAL B 1 92 ? -2.1 -27.125 -12 1 93.88 92 VAL B O 1
ATOM 6458 N N . PRO B 1 93 ? -3.596 -28.625 -11.414 1 93.56 93 PRO B N 1
ATOM 6459 C CA . PRO B 1 93 ? -3.848 -27.922 -10.156 1 93.56 93 PRO B CA 1
ATOM 6460 C C . PRO B 1 93 ? -2.859 -28.297 -9.055 1 93.56 93 PRO B C 1
ATOM 6462 O O . PRO B 1 93 ? -2.357 -29.422 -9.031 1 93.56 93 PRO B O 1
ATOM 6465 N N . SER B 1 94 ? -2.467 -27.453 -8.227 1 93.19 94 SER B N 1
ATOM 6466 C CA . SER B 1 94 ? -1.613 -27.656 -7.062 1 93.19 94 SER B CA 1
ATOM 6467 C C . SER B 1 94 ? -2.045 -26.781 -5.895 1 93.19 94 SER B C 1
ATOM 6469 O O . SER B 1 94 ? -2.783 -25.812 -6.086 1 93.19 94 SER B O 1
ATOM 6471 N N . GLY B 1 95 ? -1.697 -27.172 -4.723 1 93.38 95 GLY B N 1
ATOM 6472 C CA . GLY B 1 95 ? -1.995 -26.391 -3.525 1 93.38 95 GLY B CA 1
ATOM 6473 C C . GLY B 1 95 ? -3.457 -26.453 -3.121 1 93.38 95 GLY B C 1
ATOM 6474 O O . GLY B 1 95 ? -3.971 -25.547 -2.48 1 93.38 95 GLY B O 1
ATOM 6475 N N . ILE B 1 96 ? -4.145 -27.516 -3.486 1 92.56 96 ILE B N 1
ATOM 6476 C CA . ILE B 1 96 ? -5.578 -27.641 -3.25 1 92.56 96 ILE B CA 1
ATOM 6477 C C . ILE B 1 96 ? -5.852 -27.719 -1.75 1 92.56 96 ILE B C 1
ATOM 6479 O O . ILE B 1 96 ? -6.77 -27.062 -1.244 1 92.56 96 ILE B O 1
ATOM 6483 N N . LEU B 1 97 ? -5.027 -28.422 -1.053 1 91.75 97 LEU B N 1
ATOM 6484 C CA . LEU B 1 97 ? -5.262 -28.641 0.368 1 91.75 97 LEU B CA 1
ATOM 6485 C C . LEU B 1 97 ? -5.039 -27.375 1.171 1 91.75 97 LEU B C 1
ATOM 6487 O O . LEU B 1 97 ? -5.641 -27.188 2.229 1 91.75 97 LEU B O 1
ATOM 6491 N N . ALA B 1 98 ? -4.191 -26.531 0.625 1 92.25 98 ALA B N 1
ATOM 6492 C CA . ALA B 1 98 ? -3.951 -25.25 1.287 1 92.25 98 ALA B CA 1
ATOM 6493 C C . ALA B 1 98 ? -5.031 -24.234 0.924 1 92.25 98 ALA B C 1
ATOM 6495 O O . ALA B 1 98 ? -5.125 -23.172 1.541 1 92.25 98 ALA B O 1
ATOM 6496 N N . GLY B 1 99 ? -5.785 -24.531 -0.047 1 89.38 99 GLY B N 1
ATOM 6497 C CA . GLY B 1 99 ? -6.883 -23.656 -0.451 1 89.38 99 GLY B CA 1
ATOM 6498 C C . GLY B 1 99 ? -6.594 -22.875 -1.718 1 89.38 99 GLY B C 1
ATOM 6499 O O . GLY B 1 99 ? -7.312 -21.938 -2.053 1 89.38 99 GLY B O 1
ATOM 6500 N N . ASP B 1 100 ? -5.473 -23.219 -2.41 1 91.12 100 ASP B N 1
ATOM 6501 C CA . ASP B 1 100 ? -5.152 -22.594 -3.693 1 91.12 100 ASP B CA 1
ATOM 6502 C C . ASP B 1 100 ? -6.012 -23.188 -4.812 1 91.12 100 ASP B C 1
ATOM 6504 O O . ASP B 1 100 ? -5.52 -23.938 -5.652 1 91.12 100 ASP B O 1
ATOM 6508 N N . THR B 1 101 ? -7.203 -22.734 -4.887 1 89.44 101 THR B N 1
ATOM 6509 C CA . THR B 1 101 ? -8.164 -23.406 -5.758 1 89.44 101 THR B CA 1
ATOM 6510 C C . THR B 1 101 ? -8.328 -22.625 -7.066 1 89.44 101 THR B C 1
ATOM 6512 O O . THR B 1 101 ? -9.07 -23.047 -7.953 1 89.44 101 THR B O 1
ATOM 6515 N N . HIS B 1 102 ? -7.668 -21.516 -7.215 1 92.81 102 HIS B N 1
ATOM 6516 C CA . HIS B 1 102 ? -7.77 -20.75 -8.453 1 92.81 102 HIS B CA 1
ATOM 6517 C C . HIS B 1 102 ? -6.422 -20.672 -9.156 1 92.81 102 HIS B C 1
ATOM 6519 O O . HIS B 1 102 ? -5.582 -19.828 -8.812 1 92.81 102 HIS B O 1
ATOM 6525 N N . LYS B 1 103 ? -6.242 -21.5 -10.07 1 95 103 LYS B N 1
ATOM 6526 C CA . LYS B 1 103 ? -5.066 -21.406 -10.93 1 95 103 LYS B CA 1
ATOM 6527 C C . LYS B 1 103 ? -5.336 -20.516 -12.133 1 95 103 LYS B C 1
ATOM 6529 O O . LYS B 1 103 ? -5.859 -20.984 -13.148 1 95 103 LYS B O 1
ATOM 6534 N N . LEU B 1 104 ? -4.898 -19.328 -12.078 1 95.44 104 LEU B N 1
ATOM 6535 C CA . LEU B 1 104 ? -5.344 -18.281 -12.992 1 95.44 104 LEU B CA 1
ATOM 6536 C C . LEU B 1 104 ? -4.504 -18.281 -14.266 1 95.44 104 LEU B C 1
ATOM 6538 O O . LEU B 1 104 ? -4.824 -17.562 -15.219 1 95.44 104 LEU B O 1
ATOM 6542 N N . GLY B 1 105 ? -3.461 -19.078 -14.352 1 95.31 105 GLY B N 1
ATOM 6543 C CA . GLY B 1 105 ? -2.609 -18.969 -15.523 1 95.31 105 GLY B CA 1
ATOM 6544 C C . GLY B 1 105 ? -2.156 -17.547 -15.812 1 95.31 105 GLY B C 1
ATOM 6545 O O . GLY B 1 105 ? -1.918 -16.766 -14.883 1 95.31 105 GLY B O 1
ATOM 6546 N N . ASN B 1 106 ? -1.862 -17.266 -17.062 1 96.12 106 ASN B N 1
ATOM 6547 C CA . ASN B 1 106 ? -1.454 -15.922 -17.453 1 96.12 106 ASN B CA 1
ATOM 6548 C C . ASN B 1 106 ? -2.504 -15.242 -18.328 1 96.12 106 ASN B C 1
ATOM 6550 O O . ASN B 1 106 ? -2.482 -15.383 -19.547 1 96.12 106 ASN B O 1
ATOM 6554 N N . PHE B 1 107 ? -3.361 -14.492 -17.719 1 95.69 107 PHE B N 1
ATOM 6555 C CA . PHE B 1 107 ? -4.504 -13.844 -18.344 1 95.69 107 PHE B CA 1
ATOM 6556 C C . PHE B 1 107 ? -4.051 -12.922 -19.469 1 95.69 107 PHE B C 1
ATOM 6558 O O . PHE B 1 107 ? -4.602 -12.969 -20.578 1 95.69 107 PHE B O 1
ATOM 6565 N N . GLU B 1 108 ? -3.053 -12.125 -19.266 1 93.19 108 GLU B N 1
ATOM 6566 C CA . GLU B 1 108 ? -2.592 -11.141 -20.234 1 93.19 108 GLU B CA 1
ATOM 6567 C C . GLU B 1 108 ? -1.879 -11.812 -21.406 1 93.19 108 GLU B C 1
ATOM 6569 O O . GLU B 1 108 ? -1.993 -11.367 -22.547 1 93.19 108 GLU B O 1
ATOM 6574 N N . GLU B 1 109 ? -1.094 -12.844 -21.078 1 94.56 109 GLU B N 1
ATOM 6575 C CA . GLU B 1 109 ? -0.438 -13.602 -22.141 1 94.56 109 GLU B CA 1
ATOM 6576 C C . GLU B 1 109 ? -1.457 -14.156 -23.125 1 94.56 109 GLU B C 1
ATOM 6578 O O . GLU B 1 109 ? -1.242 -14.117 -24.328 1 94.56 109 GLU B O 1
ATOM 6583 N N . CYS B 1 110 ? -2.551 -14.609 -22.625 1 96.69 110 CYS B N 1
ATOM 6584 C CA . CYS B 1 110 ? -3.604 -15.156 -23.469 1 96.69 110 CYS B CA 1
ATOM 6585 C C . CYS B 1 110 ? -4.223 -14.062 -24.344 1 96.69 110 CYS B C 1
ATOM 6587 O O . CYS B 1 110 ? -4.289 -14.203 -25.562 1 96.69 110 CYS B O 1
ATOM 6589 N N . LEU B 1 111 ? -4.574 -12.984 -23.75 1 94.81 111 LEU B N 1
ATOM 6590 C CA . LEU B 1 111 ? -5.312 -11.953 -24.469 1 94.81 111 LEU B CA 1
ATOM 6591 C C . LEU B 1 111 ? -4.398 -11.203 -25.438 1 94.81 111 LEU B C 1
ATOM 6593 O O . LEU B 1 111 ? -4.859 -10.656 -26.438 1 94.81 111 LEU B O 1
ATOM 6597 N N . LYS B 1 112 ? -3.113 -11.148 -25.188 1 90.81 112 LYS B N 1
ATOM 6598 C CA . LYS B 1 112 ? -2.176 -10.406 -26.031 1 90.81 112 LYS B CA 1
ATOM 6599 C C . LYS B 1 112 ? -1.647 -11.281 -27.172 1 90.81 112 LYS B C 1
ATOM 6601 O O . LYS B 1 112 ? -0.937 -10.797 -28.047 1 90.81 112 LYS B O 1
ATOM 6606 N N . THR B 1 113 ? -1.98 -12.531 -27.156 1 92.81 113 THR B N 1
ATOM 6607 C CA . THR B 1 113 ? -1.542 -13.422 -28.219 1 92.81 113 THR B CA 1
ATOM 6608 C C . THR B 1 113 ? -2.082 -12.961 -29.578 1 92.81 113 THR B C 1
ATOM 6610 O O . THR B 1 113 ? -3.283 -12.727 -29.719 1 92.81 113 THR B O 1
ATOM 6613 N N . ARG B 1 114 ? -1.173 -12.758 -30.562 1 89.88 114 ARG B N 1
ATOM 6614 C CA . ARG B 1 114 ? -1.564 -12.32 -31.906 1 89.88 114 ARG B CA 1
ATOM 6615 C C . ARG B 1 114 ? -1.741 -13.516 -32.844 1 89.88 114 ARG B C 1
ATOM 6617 O O . ARG B 1 114 ? -0.779 -13.977 -33.438 1 89.88 114 ARG B O 1
ATOM 6624 N N . VAL B 1 115 ? -2.957 -13.914 -32.969 1 91.88 115 VAL B N 1
ATOM 6625 C CA . VAL B 1 115 ? -3.303 -14.969 -33.906 1 91.88 115 VAL B CA 1
ATOM 6626 C C . VAL B 1 115 ? -3.346 -14.398 -35.344 1 91.88 115 VAL B C 1
ATOM 6628 O O . VAL B 1 115 ? -3.799 -13.273 -35.531 1 91.88 115 VAL B O 1
ATOM 6631 N N . PRO B 1 116 ? -2.771 -15.094 -36.281 1 89.81 116 PRO B N 1
ATOM 6632 C CA . PRO B 1 116 ? -2.852 -14.602 -37.656 1 89.81 116 PRO B CA 1
ATOM 6633 C C . PRO B 1 116 ? -4.277 -14.266 -38.062 1 89.81 116 PRO B C 1
ATOM 6635 O O . PRO B 1 116 ? -5.191 -15.078 -37.906 1 89.81 116 PRO B O 1
ATOM 6638 N N . PRO B 1 117 ? -4.391 -13.102 -38.594 1 87.88 117 PRO B N 1
ATOM 6639 C CA . PRO B 1 117 ? -5.738 -12.664 -38.938 1 87.88 117 PRO B CA 1
ATOM 6640 C C . PRO B 1 117 ? -6.402 -13.562 -40 1 87.88 117 PRO B C 1
ATOM 6642 O O . PRO B 1 117 ? -7.633 -13.664 -40.031 1 87.88 117 PRO B O 1
ATOM 6645 N N . GLU B 1 118 ? -5.609 -14.273 -40.688 1 89 118 GLU B N 1
ATOM 6646 C CA . GLU B 1 118 ? -6.129 -15.133 -41.75 1 89 118 GLU B CA 1
ATOM 6647 C C . GLU B 1 118 ? -6.934 -16.297 -41.188 1 89 118 GLU B C 1
ATOM 6649 O O . GLU B 1 118 ? -7.797 -16.859 -41.844 1 89 118 GLU B O 1
ATOM 6654 N N . LEU B 1 119 ? -6.648 -16.562 -39.938 1 92.12 119 LEU B N 1
ATOM 6655 C CA . LEU B 1 119 ? -7.312 -17.719 -39.344 1 92.12 119 LEU B CA 1
ATOM 6656 C C . LEU B 1 119 ? -8.703 -17.344 -38.844 1 92.12 119 LEU B C 1
ATOM 6658 O O . LEU B 1 119 ? -9.539 -18.203 -38.594 1 92.12 119 LEU B O 1
ATOM 6662 N N . GLY B 1 120 ? -9.047 -16.062 -38.594 1 91.81 120 GLY B N 1
ATOM 6663 C CA . GLY B 1 120 ? -10.398 -15.562 -38.375 1 91.81 120 GLY B CA 1
ATOM 6664 C C . GLY B 1 120 ? -10.828 -15.68 -36.906 1 91.81 120 GLY B C 1
ATOM 6665 O O . GLY B 1 120 ? -12.023 -15.773 -36.625 1 91.81 120 GLY B O 1
ATOM 6666 N N . PHE B 1 121 ? -9.992 -16 -36 1 94.25 121 PHE B N 1
ATOM 6667 C CA . PHE B 1 121 ? -10.344 -16.016 -34.594 1 94.25 121 PHE B CA 1
ATOM 6668 C C . PHE B 1 121 ? -9.25 -15.367 -33.75 1 94.25 121 PHE B C 1
ATOM 6670 O O . PHE B 1 121 ? -8.148 -15.117 -34.25 1 94.25 121 PHE B O 1
ATOM 6677 N N . SER B 1 122 ? -9.578 -14.969 -32.5 1 94.88 122 SER B N 1
ATOM 6678 C CA . SER B 1 122 ? -8.641 -14.469 -31.5 1 94.88 122 SER B CA 1
ATOM 6679 C C . SER B 1 122 ? -8.586 -15.375 -30.281 1 94.88 122 SER B C 1
ATOM 6681 O O . SER B 1 122 ? -9.312 -16.375 -30.203 1 94.88 122 SER B O 1
ATOM 6683 N N . ALA B 1 123 ? -7.652 -15.109 -29.422 1 96.31 123 ALA B N 1
ATOM 6684 C CA . ALA B 1 123 ? -7.52 -15.906 -28.203 1 96.31 123 ALA B CA 1
ATOM 6685 C C . ALA B 1 123 ? -8.562 -15.484 -27.172 1 96.31 123 ALA B C 1
ATOM 6687 O O . ALA B 1 123 ? -8.898 -14.305 -27.062 1 96.31 123 ALA B O 1
ATOM 6688 N N . GLN B 1 124 ? -9.078 -16.453 -26.453 1 97.12 124 GLN B N 1
ATOM 6689 C CA . GLN B 1 124 ? -10.078 -16.25 -25.406 1 97.12 124 GLN B CA 1
ATOM 6690 C C . GLN B 1 124 ? -9.648 -16.922 -24.094 1 97.12 124 GLN B C 1
ATOM 6692 O O . GLN B 1 124 ? -9.25 -18.078 -24.094 1 97.12 124 GLN B O 1
ATOM 6697 N N . TYR B 1 125 ? -9.695 -16.109 -23.062 1 97.69 125 TYR B N 1
ATOM 6698 C CA . TYR B 1 125 ? -9.367 -16.625 -21.734 1 97.69 125 TYR B CA 1
ATOM 6699 C C . TYR B 1 125 ? -10.625 -17.109 -21.016 1 97.69 125 TYR B C 1
ATOM 6701 O O . TYR B 1 125 ? -11.609 -16.375 -20.922 1 97.69 125 TYR B O 1
ATOM 6709 N N . CYS B 1 126 ? -10.656 -18.359 -20.5 1 98 126 CYS B N 1
ATOM 6710 C CA . CYS B 1 126 ? -11.766 -18.906 -19.719 1 98 126 CYS B CA 1
ATOM 6711 C C . CYS B 1 126 ? -11.266 -19.547 -18.438 1 98 126 CYS B C 1
ATOM 6713 O O . CYS B 1 126 ? -10.141 -20.062 -18.375 1 98 126 CYS B O 1
ATOM 6715 N N . LEU B 1 127 ? -12.07 -19.516 -17.406 1 97 127 LEU B N 1
ATOM 6716 C CA . LEU B 1 127 ? -11.711 -20.062 -16.094 1 97 127 LEU B CA 1
ATOM 6717 C C . LEU B 1 127 ? -12.773 -21.031 -15.609 1 97 127 LEU B C 1
ATOM 6719 O O . LEU B 1 127 ? -13.539 -20.719 -14.688 1 97 127 LEU B O 1
ATOM 6723 N N . PRO B 1 128 ? -12.789 -22.234 -16.156 1 97.38 128 PRO B N 1
ATOM 6724 C CA . PRO B 1 128 ? -13.75 -23.266 -15.734 1 97.38 128 PRO B CA 1
ATOM 6725 C C . PRO B 1 128 ? -13.531 -23.719 -14.297 1 97.38 128 PRO B C 1
ATOM 6727 O O . PRO B 1 128 ? -12.406 -23.688 -13.805 1 97.38 128 PRO B O 1
ATOM 6730 N N . VAL B 1 129 ? -14.633 -24.125 -13.648 1 95.94 129 VAL B N 1
ATOM 6731 C CA . VAL B 1 129 ? -14.594 -24.656 -12.289 1 95.94 129 VAL B CA 1
ATOM 6732 C C . VAL B 1 129 ? -14.812 -26.172 -12.312 1 95.94 129 VAL B C 1
ATOM 6734 O O . VAL B 1 129 ? -15.82 -26.641 -12.844 1 95.94 129 VAL B O 1
ATOM 6737 N N . PHE B 1 130 ? -13.859 -26.891 -11.766 1 96.25 130 PHE B N 1
ATOM 6738 C CA . PHE B 1 130 ? -13.93 -28.344 -11.656 1 96.25 130 PHE B CA 1
ATOM 6739 C C . PHE B 1 130 ? -14.391 -28.75 -10.258 1 96.25 130 PHE B C 1
ATOM 6741 O O . PHE B 1 130 ? -13.711 -28.469 -9.266 1 96.25 130 PHE B O 1
ATOM 6748 N N . ASN B 1 131 ? -15.547 -29.359 -10.18 1 94.38 131 ASN B N 1
ATOM 6749 C CA . ASN B 1 131 ? -16.031 -29.938 -8.93 1 94.38 131 ASN B CA 1
ATOM 6750 C C . ASN B 1 131 ? -15.766 -31.438 -8.867 1 94.38 131 ASN B C 1
ATOM 6752 O O . ASN B 1 131 ? -16.031 -32.156 -9.82 1 94.38 131 ASN B O 1
ATOM 6756 N N . TYR B 1 132 ? -15.141 -31.891 -7.797 1 92.06 132 TYR B N 1
ATOM 6757 C CA . TYR B 1 132 ? -14.812 -33.312 -7.68 1 92.06 132 TYR B CA 1
ATOM 6758 C C . TYR B 1 132 ? -15.094 -33.812 -6.273 1 92.06 132 TYR B C 1
ATOM 6760 O O . TYR B 1 132 ? -14.859 -33.125 -5.289 1 92.06 132 TYR B O 1
ATOM 6768 N N . ILE B 1 133 ? -15.797 -34.906 -6.137 1 87 133 ILE B N 1
ATOM 6769 C CA . ILE B 1 133 ? -16.094 -35.531 -4.867 1 87 133 ILE B CA 1
ATOM 6770 C C . ILE B 1 133 ? -15.766 -37.031 -4.961 1 87 133 ILE B C 1
ATOM 6772 O O . ILE B 1 133 ? -16.125 -37.688 -5.941 1 87 133 ILE B O 1
ATOM 6776 N N . PRO B 1 134 ? -14.938 -37.469 -3.977 1 82.62 134 PRO B N 1
ATOM 6777 C CA . PRO B 1 134 ? -14.695 -38.906 -3.996 1 82.62 134 PRO B CA 1
ATOM 6778 C C . PRO B 1 134 ? -15.984 -39.719 -3.846 1 82.62 134 PRO B C 1
ATOM 6780 O O . PRO B 1 134 ? -16.828 -39.375 -3.004 1 82.62 134 PRO B O 1
ATOM 6783 N N . SER B 1 135 ? -15.977 -40.656 -4.75 1 77.38 135 SER B N 1
ATOM 6784 C CA . SER B 1 135 ? -17.172 -41.5 -4.711 1 77.38 135 SER B CA 1
ATOM 6785 C C . SER B 1 135 ? -17.172 -42.406 -3.479 1 77.38 135 SER B C 1
ATOM 6787 O O . SER B 1 135 ? -16.125 -42.875 -3.059 1 77.38 135 SER B O 1
ATOM 6789 N N . ASN B 1 136 ? -18.281 -42.594 -2.805 1 67.5 136 ASN B N 1
ATOM 6790 C CA . ASN B 1 136 ? -18.562 -43.562 -1.74 1 67.5 136 ASN B CA 1
ATOM 6791 C C . ASN B 1 136 ? -17.719 -43.281 -0.493 1 67.5 136 ASN B C 1
ATOM 6793 O O . ASN B 1 136 ? -17.219 -44.188 0.147 1 67.5 136 ASN B O 1
ATOM 6797 N N . PHE B 1 137 ? -17.188 -42.031 -0.451 1 62.53 137 PHE B N 1
ATOM 6798 C CA . PHE B 1 137 ? -16.438 -41.781 0.769 1 62.53 137 PHE B CA 1
ATOM 6799 C C . PHE B 1 137 ? -17.375 -41.5 1.934 1 62.53 137 PHE B C 1
ATOM 6801 O O . PHE B 1 137 ? -18.297 -40.688 1.805 1 62.53 137 PHE B O 1
ATOM 6808 N N . SER B 1 138 ? -17.625 -42.469 2.852 1 53.91 138 SER B N 1
ATOM 6809 C CA . SER B 1 138 ? -18.375 -42.25 4.086 1 53.91 138 SER B CA 1
ATOM 6810 C C . SER B 1 138 ? -17.5 -41.562 5.141 1 53.91 138 SER B C 1
ATOM 6812 O O . SER B 1 138 ? -16.359 -41.969 5.363 1 53.91 138 SER B O 1
ATOM 6814 N N . THR B 1 139 ? -17.688 -40.25 5.254 1 51.91 139 THR B N 1
ATOM 6815 C CA . THR B 1 139 ? -17 -39.5 6.312 1 51.91 139 THR B CA 1
ATOM 6816 C C . THR B 1 139 ? -17 -40.312 7.617 1 51.91 139 THR B C 1
ATOM 6818 O O . THR B 1 139 ? -17.203 -39.75 8.695 1 51.91 139 THR B O 1
ATOM 6821 N N . GLY B 1 140 ? -17.188 -41.594 7.605 1 47.06 140 GLY B N 1
ATOM 6822 C CA . GLY B 1 140 ? -17.219 -42.219 8.914 1 47.06 140 GLY B CA 1
ATOM 6823 C C . GLY B 1 140 ? -16.062 -41.844 9.797 1 47.06 140 GLY B C 1
ATOM 6824 O O . GLY B 1 140 ? -15.102 -41.188 9.336 1 47.06 140 GLY B O 1
ATOM 6825 N N . ALA B 1 141 ? -16.219 -42.125 11.242 1 47.69 141 ALA B N 1
ATOM 6826 C CA . ALA B 1 141 ? -15.406 -41.875 12.43 1 47.69 141 ALA B CA 1
ATOM 6827 C C . ALA B 1 141 ? -13.953 -42.281 12.195 1 47.69 141 ALA B C 1
ATOM 6829 O O . ALA B 1 141 ? -13.625 -43.438 12.031 1 47.69 141 ALA B O 1
ATOM 6830 N N . PHE B 1 142 ? -13.328 -41.625 11.219 1 52.09 142 PHE B N 1
ATOM 6831 C CA . PHE B 1 142 ? -11.914 -41.969 11.227 1 52.09 142 PHE B CA 1
ATOM 6832 C C . PHE B 1 142 ? -11.352 -41.938 12.641 1 52.09 142 PHE B C 1
ATOM 6834 O O . PHE B 1 142 ? -11.555 -40.969 13.367 1 52.09 142 PHE B O 1
ATOM 6841 N N . ALA B 1 143 ? -11.219 -43.031 13.227 1 48.16 143 ALA B N 1
ATOM 6842 C CA . ALA B 1 143 ? -10.82 -43.312 14.609 1 48.16 143 ALA B CA 1
ATOM 6843 C C . ALA B 1 143 ? -9.516 -42.625 14.961 1 48.16 143 ALA B C 1
ATOM 6845 O O . ALA B 1 143 ? -9.172 -42.5 16.141 1 48.16 143 ALA B O 1
ATOM 6846 N N . SER B 1 144 ? -8.602 -42.344 13.93 1 53.38 144 SER B N 1
ATOM 6847 C CA . SER B 1 144 ? -7.309 -41.938 14.453 1 53.38 144 SER B CA 1
ATOM 6848 C C . SER B 1 144 ? -7.363 -40.5 14.961 1 53.38 144 SER B C 1
ATOM 6850 O O . SER B 1 144 ? -8.008 -39.625 14.359 1 53.38 144 SER B O 1
ATOM 6852 N N . GLN B 1 145 ? -7.023 -40.344 16.156 1 55.16 145 GLN B N 1
ATOM 6853 C CA . GLN B 1 145 ? -6.949 -39.062 16.828 1 55.16 145 GLN B CA 1
ATOM 6854 C C . GLN B 1 145 ? -5.887 -38.156 16.188 1 55.16 145 GLN B C 1
ATOM 6856 O O . GLN B 1 145 ? -5.969 -36.938 16.266 1 55.16 145 GLN B O 1
ATOM 6861 N N . ASP B 1 146 ? -4.926 -38.844 15.375 1 61.03 146 ASP B N 1
ATOM 6862 C CA . ASP B 1 146 ? -3.832 -38.031 14.875 1 61.03 146 ASP B CA 1
ATOM 6863 C C . ASP B 1 146 ? -4.133 -37.5 13.469 1 61.03 146 ASP B C 1
ATOM 6865 O O . ASP B 1 146 ? -4.441 -38.281 12.57 1 61.03 146 ASP B O 1
ATOM 6869 N N . GLU B 1 147 ? -4.121 -36.281 13.219 1 64.94 147 GLU B N 1
ATOM 6870 C CA . GLU B 1 147 ? -4.48 -35.562 12 1 64.94 147 GLU B CA 1
ATOM 6871 C C . GLU B 1 147 ? -3.611 -36 10.82 1 64.94 147 GLU B C 1
ATOM 6873 O O . GLU B 1 147 ? -4.086 -36.094 9.688 1 64.94 147 GLU B O 1
ATOM 6878 N N . TRP B 1 148 ? -2.412 -36.469 11.133 1 67 148 TRP B N 1
ATOM 6879 C CA . TRP B 1 148 ? -1.501 -36.812 10.039 1 67 148 TRP B CA 1
ATOM 6880 C C . TRP B 1 148 ? -1.861 -38.125 9.398 1 67 148 TRP B C 1
ATOM 6882 O O . TRP B 1 148 ? -1.502 -38.406 8.25 1 67 148 TRP B O 1
ATOM 6892 N N . ALA B 1 149 ? -2.596 -38.969 10.148 1 64 149 ALA B N 1
ATOM 6893 C CA . ALA B 1 149 ? -2.893 -40.312 9.68 1 64 149 ALA B CA 1
ATOM 6894 C C . ALA B 1 149 ? -4.27 -40.375 9.023 1 64 149 ALA B C 1
ATOM 6896 O O . ALA B 1 149 ? -4.629 -41.375 8.406 1 64 149 ALA B O 1
ATOM 6897 N N . LYS B 1 150 ? -4.93 -39.219 9.086 1 73.19 150 LYS B N 1
ATOM 6898 C CA . LYS B 1 150 ? -6.254 -39.219 8.469 1 73.19 150 LYS B CA 1
ATOM 6899 C C . LYS B 1 150 ? -6.152 -39.156 6.949 1 73.19 150 LYS B C 1
ATOM 6901 O O . LYS B 1 150 ? -5.211 -38.562 6.414 1 73.19 150 LYS B O 1
ATOM 6906 N N . PRO B 1 151 ? -7.047 -39.906 6.332 1 77.06 151 PRO B N 1
ATOM 6907 C CA . PRO B 1 151 ? -7.043 -39.781 4.871 1 77.06 151 PRO B CA 1
ATOM 6908 C C . PRO B 1 151 ? -7.297 -38.344 4.414 1 77.06 151 PRO B C 1
ATOM 6910 O O . PRO B 1 151 ? -7.98 -37.594 5.102 1 77.06 151 PRO B O 1
ATOM 6913 N N . VAL B 1 152 ? -6.754 -38 3.316 1 84 152 VAL B N 1
ATOM 6914 C CA . VAL B 1 152 ? -6.785 -36.656 2.773 1 84 152 VAL B CA 1
ATOM 6915 C C . VAL B 1 152 ? -8.234 -36.25 2.521 1 84 152 VAL B C 1
ATOM 6917 O O . VAL B 1 152 ? -8.562 -35.062 2.582 1 84 152 VAL B O 1
ATOM 6920 N N . TRP B 1 153 ? -9.117 -37.188 2.41 1 79.38 153 TRP B N 1
ATOM 6921 C CA . TRP B 1 153 ? -10.508 -36.906 2.072 1 79.38 153 TRP B CA 1
ATOM 6922 C C . TRP B 1 153 ? -11.211 -36.188 3.219 1 79.38 153 TRP B C 1
ATOM 6924 O O . TRP B 1 153 ? -12.164 -35.438 2.998 1 79.38 153 TRP B O 1
ATOM 6934 N N . SER B 1 154 ? -10.68 -36.312 4.379 1 76.5 154 SER B N 1
ATOM 6935 C CA . SER B 1 154 ? -11.242 -35.625 5.531 1 76.5 154 SER B CA 1
ATOM 6936 C C . SER B 1 154 ? -11 -34.125 5.445 1 76.5 154 SER B C 1
ATOM 6938 O O . SER B 1 154 ? -11.766 -33.344 6.004 1 76.5 154 SER B O 1
ATOM 6940 N N . ARG B 1 155 ? -10.008 -33.812 4.672 1 79.5 155 ARG B N 1
ATOM 6941 C CA . ARG B 1 155 ? -9.68 -32.406 4.52 1 79.5 155 ARG B CA 1
ATOM 6942 C C . ARG B 1 155 ? -10.438 -31.781 3.346 1 79.5 155 ARG B C 1
ATOM 6944 O O . ARG B 1 155 ? -10.594 -30.562 3.268 1 79.5 155 ARG B O 1
ATOM 6951 N N . ILE B 1 156 ? -10.859 -32.594 2.523 1 80 156 ILE B N 1
ATOM 6952 C CA . ILE B 1 156 ? -11.547 -32.094 1.335 1 80 156 ILE B CA 1
ATOM 6953 C C . ILE B 1 156 ? -13.039 -31.969 1.624 1 80 156 ILE B C 1
ATOM 6955 O O . ILE B 1 156 ? -13.672 -30.984 1.238 1 80 156 ILE B O 1
ATOM 6959 N N . MET B 1 157 ? -13.586 -32.969 2.348 1 71.94 157 MET B N 1
ATOM 6960 C CA . MET B 1 157 ? -15.023 -33 2.586 1 71.94 157 MET B CA 1
ATOM 6961 C C . MET B 1 157 ? -15.375 -32.281 3.885 1 71.94 157 MET B C 1
ATOM 6963 O O . MET B 1 157 ? -15.664 -32.906 4.895 1 71.94 157 MET B O 1
ATOM 6967 N N . ILE B 1 158 ? -15.039 -30.938 3.9 1 64.19 158 ILE B N 1
ATOM 6968 C CA . ILE B 1 158 ? -15.32 -30.172 5.109 1 64.19 158 ILE B CA 1
ATOM 6969 C C . ILE B 1 158 ? -16.688 -29.484 4.98 1 64.19 158 ILE B C 1
ATOM 6971 O O . ILE B 1 158 ? -16.938 -28.766 4.012 1 64.19 158 ILE B O 1
ATOM 6975 N N . ASN B 1 159 ? -17.656 -29.953 5.73 1 65.12 159 ASN B N 1
ATOM 6976 C CA . ASN B 1 159 ? -18.938 -29.25 5.805 1 65.12 159 ASN B CA 1
ATOM 6977 C C . ASN B 1 159 ? -18.969 -28.266 6.965 1 65.12 159 ASN B C 1
ATOM 6979 O O . ASN B 1 159 ? -19.688 -28.469 7.941 1 65.12 159 ASN B O 1
ATOM 6983 N N . ASN B 1 160 ? -17.984 -27.359 6.953 1 73.81 160 ASN B N 1
ATOM 6984 C CA . ASN B 1 160 ? -17.875 -26.297 7.949 1 73.81 160 ASN B CA 1
ATOM 6985 C C . ASN B 1 160 ? -18.031 -24.922 7.32 1 73.81 160 ASN B C 1
ATOM 6987 O O . ASN B 1 160 ? -17.359 -24.594 6.336 1 73.81 160 ASN B O 1
ATOM 6991 N N . ARG B 1 161 ? -18.938 -24.188 7.883 1 72.75 161 ARG B N 1
ATOM 6992 C CA . ARG B 1 161 ? -19.266 -22.859 7.355 1 72.75 161 ARG B CA 1
ATOM 6993 C C . ARG B 1 161 ? -18.062 -21.938 7.402 1 72.75 161 ARG B C 1
ATOM 6995 O O . ARG B 1 161 ? -17.984 -20.953 6.656 1 72.75 161 ARG B O 1
ATOM 7002 N N . THR B 1 162 ? -17.109 -22.234 8.211 1 75.88 162 THR B N 1
ATOM 7003 C CA . THR B 1 162 ? -15.984 -21.328 8.414 1 75.88 162 THR B CA 1
ATOM 7004 C C . THR B 1 162 ? -14.836 -21.672 7.473 1 75.88 162 THR B C 1
ATOM 7006 O O . THR B 1 162 ? -13.875 -20.906 7.344 1 75.88 162 THR B O 1
ATOM 7009 N N . LYS B 1 163 ? -15 -22.812 6.762 1 80.25 163 LYS B N 1
ATOM 7010 C CA . LYS B 1 163 ? -13.883 -23.266 5.934 1 80.25 163 LYS B CA 1
ATOM 7011 C C . LYS B 1 163 ? -14.227 -23.156 4.449 1 80.25 163 LYS B C 1
ATOM 7013 O O . LYS B 1 163 ? -15.359 -23.422 4.047 1 80.25 163 LYS B O 1
ATOM 7018 N N . ALA B 1 164 ? -13.25 -22.781 3.641 1 82.19 164 ALA B N 1
ATOM 7019 C CA . ALA B 1 164 ? -13.398 -22.75 2.188 1 82.19 164 ALA B CA 1
ATOM 7020 C C . ALA B 1 164 ? -13.391 -24.172 1.606 1 82.19 164 ALA B C 1
ATOM 7022 O O . ALA B 1 164 ? -12.633 -25.031 2.061 1 82.19 164 ALA B O 1
ATOM 7023 N N . PRO B 1 165 ? -14.234 -24.375 0.665 1 81.81 165 PRO B N 1
ATOM 7024 C CA . PRO B 1 165 ? -14.281 -25.703 0.077 1 81.81 165 PRO B CA 1
ATOM 7025 C C . PRO B 1 165 ? -12.992 -26.078 -0.658 1 81.81 165 PRO B C 1
ATOM 7027 O O . PRO B 1 165 ? -12.375 -25.219 -1.295 1 81.81 165 PRO B O 1
ATOM 7030 N N . ARG B 1 166 ? -12.602 -27.375 -0.501 1 88.5 166 ARG B N 1
ATOM 7031 C CA . ARG B 1 166 ? -11.438 -27.906 -1.197 1 88.5 166 ARG B CA 1
ATOM 7032 C C . ARG B 1 166 ? -11.844 -28.953 -2.232 1 88.5 166 ARG B C 1
ATOM 7034 O O . ARG B 1 166 ? -10.992 -29.656 -2.789 1 88.5 166 ARG B O 1
ATOM 7041 N N . ASP B 1 167 ? -13.133 -29 -2.521 1 89.69 167 ASP B N 1
ATOM 7042 C CA . ASP B 1 167 ? -13.656 -29.984 -3.459 1 89.69 167 ASP B CA 1
ATOM 7043 C C . ASP B 1 167 ? -13.867 -29.375 -4.844 1 89.69 167 ASP B C 1
ATOM 7045 O O . ASP B 1 167 ? -14.625 -29.906 -5.656 1 89.69 167 ASP B O 1
ATOM 7049 N N . ARG B 1 168 ? -13.289 -28.25 -5.047 1 91.69 168 ARG B N 1
ATOM 7050 C CA . ARG B 1 168 ? -13.375 -27.594 -6.352 1 91.69 168 ARG B CA 1
ATOM 7051 C C . ARG B 1 168 ? -12.102 -26.828 -6.664 1 91.69 168 ARG B C 1
ATOM 7053 O O . ARG B 1 168 ? -11.398 -26.375 -5.75 1 91.69 168 ARG B O 1
ATOM 7060 N N . PHE B 1 169 ? -11.75 -26.703 -7.848 1 93.38 169 PHE B N 1
ATOM 7061 C CA . PHE B 1 169 ? -10.633 -25.875 -8.297 1 93.38 169 PHE B CA 1
ATOM 7062 C C . PHE B 1 169 ? -10.891 -25.328 -9.695 1 93.38 169 PHE B C 1
ATOM 7064 O O . PHE B 1 169 ? -11.75 -25.844 -10.422 1 93.38 169 PHE B O 1
ATOM 7071 N N . SER B 1 170 ? -10.344 -24.25 -9.977 1 95.19 170 SER B N 1
ATOM 7072 C CA . SER B 1 170 ? -10.453 -23.641 -11.297 1 95.19 170 SER B CA 1
ATOM 7073 C C . SER B 1 170 ? -9.109 -23.641 -12.016 1 95.19 170 SER B C 1
ATOM 7075 O O . SER B 1 170 ? -8.062 -23.422 -11.398 1 95.19 170 SER B O 1
ATOM 7077 N N . LEU B 1 171 ? -9.102 -23.969 -13.281 1 96.62 171 LEU B N 1
ATOM 7078 C CA . LEU B 1 171 ? -7.93 -23.938 -14.148 1 96.62 171 LEU B CA 1
ATOM 7079 C C . LEU B 1 171 ? -8.156 -23.016 -15.336 1 96.62 171 LEU B C 1
ATOM 7081 O O . LEU B 1 171 ? -9.227 -23.031 -15.953 1 96.62 171 LEU B O 1
ATOM 7085 N N . ALA B 1 172 ? -7.168 -22.219 -15.625 1 97.56 172 ALA B N 1
ATOM 7086 C CA . ALA B 1 172 ? -7.277 -21.281 -16.734 1 97.56 172 ALA B CA 1
ATOM 7087 C C . ALA B 1 172 ? -7.055 -21.984 -18.062 1 97.56 172 ALA B C 1
ATOM 7089 O O . ALA B 1 172 ? -6.18 -22.844 -18.188 1 97.56 172 ALA B O 1
ATOM 7090 N N . PHE B 1 173 ? -7.875 -21.672 -19.094 1 97.81 173 PHE B N 1
ATOM 7091 C CA . PHE B 1 173 ? -7.746 -22.156 -20.453 1 97.81 173 PHE B CA 1
ATOM 7092 C C . PHE B 1 173 ? -7.719 -21 -21.438 1 97.81 173 PHE B C 1
ATOM 7094 O O . PHE B 1 173 ? -8.477 -20.031 -21.297 1 97.81 173 PHE B O 1
ATOM 7101 N N . CYS B 1 174 ? -6.785 -21.016 -22.312 1 97.94 174 CYS B N 1
ATOM 7102 C CA . CYS B 1 174 ? -6.77 -20.094 -23.453 1 97.94 174 CYS B CA 1
ATOM 7103 C C . CYS B 1 174 ? -7.199 -20.812 -24.719 1 97.94 174 CYS B C 1
ATOM 7105 O O . CYS B 1 174 ? -6.477 -21.672 -25.234 1 97.94 174 CYS B O 1
ATOM 7107 N N . ILE B 1 175 ? -8.375 -20.469 -25.281 1 97.75 175 ILE B N 1
ATOM 7108 C CA . ILE B 1 175 ? -8.969 -21.172 -26.422 1 97.75 175 ILE B CA 1
ATOM 7109 C C . ILE B 1 175 ? -9.367 -20.172 -27.5 1 97.75 175 ILE B C 1
ATOM 7111 O O . ILE B 1 175 ? -9.352 -18.953 -27.266 1 97.75 175 ILE B O 1
ATOM 7115 N N . PRO B 1 176 ? -9.664 -20.672 -28.672 1 97.19 176 PRO B N 1
ATOM 7116 C CA . PRO B 1 176 ? -10.125 -19.75 -29.719 1 97.19 176 PRO B CA 1
ATOM 7117 C C . PRO B 1 176 ? -11.438 -19.062 -29.359 1 97.19 176 PRO B C 1
ATOM 7119 O O . PRO B 1 176 ? -12.32 -19.672 -28.766 1 97.19 176 PRO B O 1
ATOM 7122 N N . SER B 1 177 ? -11.547 -17.859 -29.766 1 96.38 177 SER B N 1
ATOM 7123 C CA . SER B 1 177 ? -12.688 -17.016 -29.406 1 96.38 177 SER B CA 1
ATOM 7124 C C . SER B 1 177 ? -13.977 -17.531 -30.047 1 96.38 177 SER B C 1
ATOM 7126 O O . SER B 1 177 ? -15.07 -17.156 -29.625 1 96.38 177 SER B O 1
ATOM 7128 N N . SER B 1 178 ? -13.852 -18.375 -31.047 1 96.44 178 SER B N 1
ATOM 7129 C CA . SER B 1 178 ? -15.031 -18.938 -31.703 1 96.44 178 SER B CA 1
ATOM 7130 C C . SER B 1 178 ? -15.727 -19.953 -30.812 1 96.44 178 SER B C 1
ATOM 7132 O O . SER B 1 178 ? -16.875 -20.328 -31.062 1 96.44 178 SER B O 1
ATOM 7134 N N . CYS B 1 179 ? -15 -20.453 -29.797 1 97.06 179 CYS B N 1
ATOM 7135 C CA . CYS B 1 179 ? -15.57 -21.422 -28.875 1 97.06 179 CYS B CA 1
ATOM 7136 C C . CYS B 1 179 ? -16.344 -20.719 -27.766 1 97.06 179 CYS B C 1
ATOM 7138 O O . CYS B 1 179 ? -15.805 -19.844 -27.078 1 97.06 179 CYS B O 1
ATOM 7140 N N . SER B 1 180 ? -17.531 -21.125 -27.547 1 96.25 180 SER B N 1
ATOM 7141 C CA . SER B 1 180 ? -18.328 -20.562 -26.469 1 96.25 180 SER B CA 1
ATOM 7142 C C . SER B 1 180 ? -18.062 -21.266 -25.156 1 96.25 180 SER B C 1
ATOM 7144 O O . SER B 1 180 ? -17.406 -22.312 -25.125 1 96.25 180 SER B O 1
ATOM 7146 N N . HIS B 1 181 ? -18.594 -20.672 -24.094 1 96.5 181 HIS B N 1
ATOM 7147 C CA . HIS B 1 181 ? -18.438 -21.266 -22.766 1 96.5 181 HIS B CA 1
ATOM 7148 C C . HIS B 1 181 ? -19.125 -22.625 -22.688 1 96.5 181 HIS B C 1
ATOM 7150 O O . HIS B 1 181 ? -18.688 -23.516 -21.969 1 96.5 181 HIS B O 1
ATOM 7156 N N . VAL B 1 182 ? -20.203 -22.781 -23.438 1 97.19 182 VAL B N 1
ATOM 7157 C CA . VAL B 1 182 ? -20.953 -24.031 -23.438 1 97.19 182 VAL B CA 1
ATOM 7158 C C . VAL B 1 182 ? -20.156 -25.109 -24.156 1 97.19 182 VAL B C 1
ATOM 7160 O O . VAL B 1 182 ? -20.141 -26.266 -23.734 1 97.19 182 VAL B O 1
ATOM 7163 N N . ASP B 1 183 ? -19.453 -24.703 -25.203 1 97.81 183 ASP B N 1
ATOM 7164 C CA . ASP B 1 183 ? -18.594 -25.641 -25.938 1 97.81 183 ASP B CA 1
ATOM 7165 C C . ASP B 1 183 ? -17.484 -26.188 -25.031 1 97.81 183 ASP B C 1
ATOM 7167 O O . ASP B 1 183 ? -17.234 -27.391 -25.016 1 97.81 183 ASP B O 1
ATOM 7171 N N . LEU B 1 184 ? -16.906 -25.266 -24.375 1 97.75 184 LEU B N 1
ATOM 7172 C CA . LEU B 1 184 ? -15.82 -25.656 -23.5 1 97.75 184 LEU B CA 1
ATOM 7173 C C . LEU B 1 184 ? -16.312 -26.547 -22.375 1 97.75 184 LEU B C 1
ATOM 7175 O O . LEU B 1 184 ? -15.688 -27.562 -22.047 1 97.75 184 LEU B O 1
ATOM 7179 N N . GLN B 1 185 ? -17.469 -26.172 -21.703 1 97.56 185 GLN B N 1
ATOM 7180 C CA . GLN B 1 185 ? -18.016 -26.953 -20.609 1 97.56 185 GLN B CA 1
ATOM 7181 C C . GLN B 1 185 ? -18.359 -28.375 -21.062 1 97.56 185 GLN B C 1
ATOM 7183 O O . GLN B 1 185 ? -17.984 -29.344 -20.391 1 97.56 185 GLN B O 1
ATOM 7188 N N . ALA B 1 186 ? -19.016 -28.484 -22.188 1 97.06 186 ALA B N 1
ATOM 7189 C CA . ALA B 1 186 ? -19.422 -29.797 -22.688 1 97.06 186 ALA B CA 1
ATOM 7190 C C . ALA B 1 186 ? -18.203 -30.641 -23.047 1 97.06 186 ALA B C 1
ATOM 7192 O O . ALA B 1 186 ? -18.188 -31.844 -22.781 1 97.06 186 ALA B O 1
ATOM 7193 N N . SER B 1 187 ? -17.219 -30.047 -23.656 1 97.69 187 SER B N 1
ATOM 7194 C CA . SER B 1 187 ? -16.031 -30.781 -24.062 1 97.69 187 SER B CA 1
ATOM 7195 C C . SER B 1 187 ? -15.234 -31.266 -22.844 1 97.69 187 SER B C 1
ATOM 7197 O O . SER B 1 187 ? -14.766 -32.406 -22.812 1 97.69 187 SER B O 1
ATOM 7199 N N . LEU B 1 188 ? -15.094 -30.391 -21.859 1 97.44 188 LEU B N 1
ATOM 7200 C CA . LEU B 1 188 ? -14.367 -30.766 -20.656 1 97.44 188 LEU B CA 1
ATOM 7201 C C . LEU B 1 188 ? -15.102 -31.859 -19.891 1 97.44 188 LEU B C 1
ATOM 7203 O O . LEU B 1 188 ? -14.484 -32.812 -19.406 1 97.44 188 LEU B O 1
ATOM 7207 N N . GLN B 1 189 ? -16.422 -31.703 -19.766 1 96.75 189 GLN B N 1
ATOM 7208 C CA . GLN B 1 189 ? -17.234 -32.688 -19.062 1 96.75 189 GLN B CA 1
ATOM 7209 C C . GLN B 1 189 ? -17.125 -34.062 -19.719 1 96.75 189 GLN B C 1
ATOM 7211 O O . GLN B 1 189 ? -16.906 -35.062 -19.047 1 96.75 189 GLN B O 1
ATOM 7216 N N . SER B 1 190 ? -17.25 -34.062 -21.016 1 95.69 190 SER B N 1
ATOM 7217 C CA . SER B 1 190 ? -17.203 -35.344 -21.75 1 95.69 190 SER B CA 1
ATOM 7218 C C . SER B 1 190 ? -15.812 -35.969 -21.703 1 95.69 190 SER B C 1
ATOM 7220 O O . SER B 1 190 ? -15.672 -37.156 -21.562 1 95.69 190 SER B O 1
ATOM 7222 N N . PHE B 1 191 ? -14.789 -35.188 -21.844 1 95.94 191 PHE B N 1
ATOM 7223 C CA . PHE B 1 191 ? -13.422 -35.656 -21.953 1 95.94 191 PHE B CA 1
ATOM 7224 C C . PHE B 1 191 ? -12.953 -36.25 -20.625 1 95.94 191 PHE B C 1
ATOM 7226 O O . PHE B 1 191 ? -12.289 -37.281 -20.594 1 95.94 191 PHE B O 1
ATOM 7233 N N . PHE B 1 192 ? -13.281 -35.625 -19.5 1 95.69 192 PHE B N 1
ATOM 7234 C CA . PHE B 1 192 ? -12.727 -36.062 -18.219 1 95.69 192 PHE B CA 1
ATOM 7235 C C . PHE B 1 192 ? -13.695 -36.969 -17.469 1 95.69 192 PHE B C 1
ATOM 7237 O O . PHE B 1 192 ? -13.375 -37.5 -16.406 1 95.69 192 PHE B O 1
ATOM 7244 N N . ASN B 1 193 ? -14.867 -37.156 -17.938 1 94.25 193 ASN B N 1
ATOM 7245 C CA . ASN B 1 193 ? -15.859 -37.969 -17.266 1 94.25 193 ASN B CA 1
ATOM 7246 C C . ASN B 1 193 ? -15.336 -39.375 -17.016 1 94.25 193 ASN B C 1
ATOM 7248 O O . ASN B 1 193 ? -15.383 -39.875 -15.898 1 94.25 193 ASN B O 1
ATOM 7252 N N . ASP B 1 194 ? -14.789 -40 -17.984 1 93.25 194 ASP B N 1
ATOM 7253 C CA . ASP B 1 194 ? -14.32 -41.406 -17.875 1 93.25 194 ASP B CA 1
ATOM 7254 C C . ASP B 1 194 ? -13.055 -41.469 -17.031 1 93.25 194 ASP B C 1
ATOM 7256 O O . ASP B 1 194 ? -12.984 -42.281 -16.094 1 93.25 194 ASP B O 1
ATOM 7260 N N . PRO B 1 195 ? -12.078 -40.688 -17.359 1 94 195 PRO B N 1
ATOM 7261 C CA . PRO B 1 195 ? -10.875 -40.719 -16.531 1 94 195 PRO B CA 1
ATOM 7262 C C . PRO B 1 195 ? -11.164 -40.5 -15.055 1 94 195 PRO B C 1
ATOM 7264 O O . PRO B 1 195 ? -10.547 -41.156 -14.195 1 94 195 PRO B O 1
ATOM 7267 N N . MET B 1 196 ? -12.07 -39.656 -14.727 1 93.44 196 MET B N 1
ATOM 7268 C CA . MET B 1 196 ? -12.398 -39.344 -13.336 1 93.44 196 MET B CA 1
ATOM 7269 C C . MET B 1 196 ? -13.211 -40.469 -12.711 1 93.44 196 MET B C 1
ATOM 7271 O O . MET B 1 196 ? -12.984 -40.844 -11.562 1 93.44 196 MET B O 1
ATOM 7275 N N . ARG B 1 197 ? -14.125 -41.062 -13.422 1 90.62 197 ARG B N 1
ATOM 7276 C CA . ARG B 1 197 ? -14.922 -42.156 -12.938 1 90.62 197 ARG B CA 1
ATOM 7277 C C . ARG B 1 197 ? -14.047 -43.375 -12.648 1 90.62 197 ARG B C 1
ATOM 7279 O O . ARG B 1 197 ? -14.281 -44.094 -11.672 1 90.62 197 ARG B O 1
ATOM 7286 N N . GLN B 1 198 ? -13.039 -43.531 -13.445 1 90.69 198 GLN B N 1
ATOM 7287 C CA . GLN B 1 198 ? -12.125 -44.656 -13.273 1 90.69 198 GLN B CA 1
ATOM 7288 C C . GLN B 1 198 ? -11.352 -44.531 -11.961 1 90.69 198 GLN B C 1
ATOM 7290 O O . GLN B 1 198 ? -10.977 -45.531 -11.359 1 90.69 198 GLN B O 1
ATOM 7295 N N . LYS B 1 199 ? -11.164 -43.344 -11.57 1 89.12 199 LYS B N 1
ATOM 7296 C CA . LYS B 1 199 ? -10.445 -43.125 -10.32 1 89.12 199 LYS B CA 1
ATOM 7297 C C . LYS B 1 199 ? -11.414 -42.875 -9.172 1 89.12 199 LYS B C 1
ATOM 7299 O O . LYS B 1 199 ? -11.016 -42.344 -8.125 1 89.12 199 LYS B O 1
ATOM 7304 N N . ALA B 1 200 ? -12.727 -43.031 -9.328 1 87.31 200 ALA B N 1
ATOM 7305 C CA . ALA B 1 200 ? -13.789 -43.031 -8.32 1 87.31 200 ALA B CA 1
ATOM 7306 C C . ALA B 1 200 ? -14.07 -41.594 -7.852 1 87.31 200 ALA B C 1
ATOM 7308 O O . ALA B 1 200 ? -14.172 -41.344 -6.652 1 87.31 200 ALA B O 1
ATOM 7309 N N . TYR B 1 201 ? -14.07 -40.719 -8.828 1 90.12 201 TYR B N 1
ATOM 7310 C CA . TYR B 1 201 ? -14.484 -39.344 -8.547 1 90.12 201 TYR B CA 1
ATOM 7311 C C . TYR B 1 201 ? -15.805 -39.031 -9.234 1 90.12 201 TYR B C 1
ATOM 7313 O O . TYR B 1 201 ? -16.016 -39.406 -10.391 1 90.12 201 TYR B O 1
ATOM 7321 N N . ASP B 1 202 ? -16.703 -38.406 -8.422 1 89.44 202 ASP B N 1
ATOM 7322 C CA . ASP B 1 202 ? -17.797 -37.688 -9.055 1 89.44 202 ASP B CA 1
ATOM 7323 C C . ASP B 1 202 ? -17.344 -36.312 -9.531 1 89.44 202 ASP B C 1
ATOM 7325 O O . ASP B 1 202 ? -16.812 -35.531 -8.75 1 89.44 202 ASP B O 1
ATOM 7329 N N . PHE B 1 203 ? -17.516 -36.188 -10.82 1 91.69 203 PHE B N 1
ATOM 7330 C CA . PHE B 1 203 ? -16.859 -35.031 -11.445 1 91.69 203 PHE B CA 1
ATOM 7331 C C . PHE B 1 203 ? -17.875 -34.219 -12.242 1 91.69 203 PHE B C 1
ATOM 7333 O O . PHE B 1 203 ? -18.75 -34.75 -12.898 1 91.69 203 PHE B O 1
ATOM 7340 N N . LYS B 1 204 ? -17.906 -32.844 -12.008 1 95.75 204 LYS B N 1
ATOM 7341 C CA . LYS B 1 204 ? -18.734 -31.922 -12.758 1 95.75 204 LYS B CA 1
ATOM 7342 C C . LYS B 1 204 ? -17.969 -30.641 -13.086 1 95.75 204 LYS B C 1
ATOM 7344 O O . LYS B 1 204 ? -17.219 -30.125 -12.242 1 95.75 204 LYS B O 1
ATOM 7349 N N . VAL B 1 205 ? -18.094 -30.188 -14.336 1 97.12 205 VAL B N 1
ATOM 7350 C CA . VAL B 1 205 ? -17.438 -28.953 -14.758 1 97.12 205 VAL B CA 1
ATOM 7351 C C . VAL B 1 205 ? -18.469 -27.859 -14.984 1 97.12 205 VAL B C 1
ATOM 7353 O O . VAL B 1 205 ? -19.531 -28.109 -15.547 1 97.12 205 VAL B O 1
ATOM 7356 N N . ASP B 1 206 ? -18.188 -26.703 -14.438 1 96.69 206 ASP B N 1
ATOM 7357 C CA . ASP B 1 206 ? -19.047 -25.531 -14.625 1 96.69 206 ASP B CA 1
ATOM 7358 C C . ASP B 1 206 ? -18.281 -24.375 -15.258 1 96.69 206 ASP B C 1
ATOM 7360 O O . ASP B 1 206 ? -17.203 -24.016 -14.789 1 96.69 206 ASP B O 1
ATOM 7364 N N . VAL B 1 207 ? -18.766 -23.906 -16.375 1 96.88 207 VAL B N 1
ATOM 7365 C CA . VAL B 1 207 ? -18.188 -22.719 -17.016 1 96.88 207 VAL B CA 1
ATOM 7366 C C . VAL B 1 207 ? -19.281 -21.688 -17.25 1 96.88 207 VAL B C 1
ATOM 7368 O O . VAL B 1 207 ? -20.219 -21.906 -18.016 1 96.88 207 VAL B O 1
ATOM 7371 N N . HIS B 1 208 ? -19.203 -20.578 -16.594 1 94.75 208 HIS B N 1
ATOM 7372 C CA . HIS B 1 208 ? -20.141 -19.484 -16.781 1 94.75 208 HIS B CA 1
ATOM 7373 C C . HIS B 1 208 ? -19.672 -18.531 -17.875 1 94.75 208 HIS B C 1
ATOM 7375 O O . HIS B 1 208 ? -18.469 -18.391 -18.109 1 94.75 208 HIS B O 1
ATOM 7381 N N . SER B 1 209 ? -20.578 -17.875 -18.531 1 94.44 209 SER B N 1
ATOM 7382 C CA . SER B 1 209 ? -20.234 -16.969 -19.625 1 94.44 209 SER B CA 1
ATOM 7383 C C . SER B 1 209 ? -19.328 -15.836 -19.156 1 94.44 209 SER B C 1
ATOM 7385 O O . SER B 1 209 ? -18.453 -15.375 -19.906 1 94.44 209 SER B O 1
ATOM 7387 N N . LEU B 1 210 ? -19.469 -15.469 -17.906 1 93.25 210 LEU B N 1
ATOM 7388 C CA . LEU B 1 210 ? -18.719 -14.352 -17.359 1 93.25 210 LEU B CA 1
ATOM 7389 C C . LEU B 1 210 ? -17.297 -14.781 -17 1 93.25 210 LEU B C 1
ATOM 7391 O O . LEU B 1 210 ? -16.453 -13.945 -16.641 1 93.25 210 LEU B O 1
ATOM 7395 N N . GLN B 1 211 ? -17 -16.031 -17.125 1 94.69 211 GLN B N 1
ATOM 7396 C CA . GLN B 1 211 ? -15.664 -16.547 -16.812 1 94.69 211 GLN B CA 1
ATOM 7397 C C . GLN B 1 211 ? -14.797 -16.625 -18.062 1 94.69 211 GLN B C 1
ATOM 7399 O O . GLN B 1 211 ? -13.656 -17.094 -18 1 94.69 211 GLN B O 1
ATOM 7404 N N . CYS B 1 212 ? -15.328 -16.219 -19.219 1 96.12 212 CYS B N 1
ATOM 7405 C CA . CYS B 1 212 ? -14.57 -16.172 -20.469 1 96.12 212 CYS B CA 1
ATOM 7406 C C . CYS B 1 212 ? -14.453 -14.734 -20.969 1 96.12 212 CYS B C 1
ATOM 7408 O O . CYS B 1 212 ? -15.414 -13.977 -20.922 1 96.12 212 CYS B O 1
ATOM 7410 N N . THR B 1 213 ? -13.281 -14.312 -21.312 1 94.69 213 THR B N 1
ATOM 7411 C CA . THR B 1 213 ? -13.023 -12.938 -21.734 1 94.69 213 THR B CA 1
ATOM 7412 C C . THR B 1 213 ? -12.164 -12.922 -23 1 94.69 213 THR B C 1
ATOM 7414 O O . THR B 1 213 ? -11.234 -13.719 -23.141 1 94.69 213 THR B O 1
ATOM 7417 N N . THR B 1 214 ? -12.5 -12.125 -23.953 1 93.56 214 THR B N 1
ATOM 7418 C CA . THR B 1 214 ? -11.719 -11.898 -25.172 1 93.56 214 THR B CA 1
ATOM 7419 C C . THR B 1 214 ? -11.039 -10.531 -25.125 1 93.56 214 THR B C 1
ATOM 7421 O O . THR B 1 214 ? -11.258 -9.75 -24.188 1 93.56 214 THR B O 1
ATOM 7424 N N . SER B 1 215 ? -10.109 -10.289 -26.016 1 87.44 215 SER B N 1
ATOM 7425 C CA . SER B 1 215 ? -9.352 -9.047 -26.047 1 87.44 215 SER B CA 1
ATOM 7426 C C . SER B 1 215 ? -10.219 -7.883 -26.531 1 87.44 215 SER B C 1
ATOM 7428 O O . SER B 1 215 ? -9.828 -6.719 -26.406 1 87.44 215 SER B O 1
ATOM 7430 N N . ASP B 1 216 ? -11.414 -8.172 -26.859 1 77 216 ASP B N 1
ATOM 7431 C CA . ASP B 1 216 ? -12.266 -7.105 -27.375 1 77 216 ASP B CA 1
ATOM 7432 C C . ASP B 1 216 ? -12.688 -6.156 -26.25 1 77 216 ASP B C 1
ATOM 7434 O O . ASP B 1 216 ? -12.953 -6.59 -25.125 1 77 216 ASP B O 1
ATOM 7438 N N . SER B 1 217 ? -12.414 -4.938 -26.5 1 66.81 217 SER B N 1
ATOM 7439 C CA . SER B 1 217 ? -12.766 -3.924 -25.516 1 66.81 217 SER B CA 1
ATOM 7440 C C . SER B 1 217 ? -14.273 -3.832 -25.328 1 66.81 217 SER B C 1
ATOM 7442 O O . SER B 1 217 ? -15.031 -3.984 -26.281 1 66.81 217 SER B O 1
ATOM 7444 N N . PRO B 1 218 ? -14.664 -3.82 -24.062 1 69.25 218 PRO B N 1
ATOM 7445 C CA . PRO B 1 218 ? -16.094 -3.65 -23.844 1 69.25 218 PRO B CA 1
ATOM 7446 C C . PRO B 1 218 ? -16.656 -2.404 -24.531 1 69.25 218 PRO B C 1
ATOM 7448 O O . PRO B 1 218 ? -15.977 -1.374 -24.594 1 69.25 218 PRO B O 1
ATOM 7451 N N . THR B 1 219 ? -17.672 -2.607 -25.312 1 73.25 219 THR B N 1
ATOM 7452 C CA . THR B 1 219 ? -18.328 -1.466 -25.953 1 73.25 219 THR B CA 1
ATOM 7453 C C . THR B 1 219 ? -18.859 -0.5 -24.906 1 73.25 219 THR B C 1
ATOM 7455 O O . THR B 1 219 ? -19.578 -0.91 -23.984 1 73.25 219 THR B O 1
ATOM 7458 N N . GLN B 1 220 ? -18.312 0.637 -24.891 1 79.31 220 GLN B N 1
ATOM 7459 C CA . GLN B 1 220 ? -18.797 1.65 -23.953 1 79.31 220 GLN B CA 1
ATOM 7460 C C . GLN B 1 220 ? -20.172 2.172 -24.375 1 79.31 220 GLN B C 1
ATOM 7462 O O . GLN B 1 220 ? -20.391 2.463 -25.562 1 79.31 220 GLN B O 1
ATOM 7467 N N . SER B 1 221 ? -21.125 2.17 -23.5 1 84.94 221 SER B N 1
ATOM 7468 C CA . SER B 1 221 ? -22.453 2.717 -23.75 1 84.94 221 SER B CA 1
ATOM 7469 C C . SER B 1 221 ? -22.391 4.215 -24.031 1 84.94 221 SER B C 1
ATOM 7471 O O . SER B 1 221 ? -21.391 4.871 -23.703 1 84.94 221 SER B O 1
ATOM 7473 N N . THR B 1 222 ? -23.359 4.758 -24.641 1 89.56 222 THR B N 1
ATOM 7474 C CA . THR B 1 222 ? -23.438 6.191 -24.906 1 89.56 222 THR B CA 1
ATOM 7475 C C . THR B 1 222 ? -23.438 6.977 -23.594 1 89.56 222 THR B C 1
ATOM 7477 O O . THR B 1 222 ? -22.781 8.016 -23.5 1 89.56 222 THR B O 1
ATOM 7480 N N . GLY B 1 223 ? -24.141 6.422 -22.688 1 89.31 223 GLY B N 1
ATOM 7481 C CA . GLY B 1 223 ? -24.125 7.059 -21.375 1 89.31 223 GLY B CA 1
ATOM 7482 C C . GLY B 1 223 ? -22.75 7.059 -20.734 1 89.31 223 GLY B C 1
ATOM 7483 O O . GLY B 1 223 ? -22.344 8.039 -20.109 1 89.31 223 GLY B O 1
ATOM 7484 N N . GLY B 1 224 ? -22.078 6.008 -20.938 1 90.88 224 GLY B N 1
ATOM 7485 C CA . GLY B 1 224 ? -20.719 5.91 -20.406 1 90.88 224 GLY B CA 1
ATOM 7486 C C . GLY B 1 224 ? -19.766 6.895 -21.062 1 90.88 224 GLY B C 1
ATOM 7487 O O . GLY B 1 224 ? -18.953 7.516 -20.375 1 90.88 224 GLY B O 1
ATOM 7488 N N . LEU B 1 225 ? -19.859 7.168 -22.328 1 92.25 225 LEU B N 1
ATOM 7489 C CA . LEU B 1 225 ? -19 8.102 -23.047 1 92.25 225 LEU B CA 1
ATOM 7490 C C . LEU B 1 225 ? -19.297 9.539 -22.625 1 92.25 225 LEU B C 1
ATOM 7492 O O . LEU B 1 225 ? -18.375 10.328 -22.422 1 92.25 225 LEU B O 1
ATOM 7496 N N . ILE B 1 226 ? -20.562 9.781 -22.484 1 94.12 226 ILE B N 1
ATOM 7497 C CA . ILE B 1 226 ? -20.969 11.125 -22.078 1 94.12 226 ILE B CA 1
ATOM 7498 C C . ILE B 1 226 ? -20.422 11.43 -20.688 1 94.12 226 ILE B C 1
ATOM 7500 O O . ILE B 1 226 ? -19.859 12.508 -20.453 1 94.12 226 ILE B O 1
ATOM 7504 N N . PHE B 1 227 ? -20.609 10.531 -19.859 1 93.81 227 PHE B N 1
ATOM 7505 C CA . PHE B 1 227 ? -20.156 10.758 -18.484 1 93.81 227 PHE B CA 1
ATOM 7506 C C . PHE B 1 227 ? -18.641 10.852 -18.422 1 93.81 227 PHE B C 1
ATOM 7508 O O . PHE B 1 227 ? -18.094 11.625 -17.625 1 93.81 227 PHE B O 1
ATOM 7515 N N . LYS B 1 228 ? -17.984 10.062 -19.188 1 93.25 228 LYS B N 1
ATOM 7516 C CA . LYS B 1 228 ? -16.516 10.133 -19.266 1 93.25 228 LYS B CA 1
ATOM 7517 C C . LYS B 1 228 ? -16.047 11.516 -19.719 1 93.25 228 LYS B C 1
ATOM 7519 O O . LYS B 1 228 ? -15.156 12.102 -19.109 1 93.25 228 LYS B O 1
ATOM 7524 N N . TYR B 1 229 ? -16.688 12.062 -20.703 1 94.44 229 TYR B N 1
ATOM 7525 C CA . TYR B 1 229 ? -16.312 13.383 -21.203 1 94.44 229 TYR B CA 1
ATOM 7526 C C . TYR B 1 229 ? -16.703 14.477 -20.219 1 94.44 229 TYR B C 1
ATOM 7528 O O . TYR B 1 229 ? -16.016 15.492 -20.094 1 94.44 229 TYR B O 1
ATOM 7536 N N . LEU B 1 230 ? -17.781 14.195 -19.547 1 95.06 230 LEU B N 1
ATOM 7537 C CA . LEU B 1 230 ? -18.172 15.141 -18.516 1 95.06 230 LEU B CA 1
ATOM 7538 C C . LEU B 1 230 ? -17.141 15.188 -17.391 1 95.06 230 LEU B C 1
ATOM 7540 O O . LEU B 1 230 ? -16.797 16.266 -16.906 1 95.06 230 LEU B O 1
ATOM 7544 N N . MET B 1 231 ? -16.703 14.086 -17 1 94.75 231 MET B N 1
ATOM 7545 C CA . MET B 1 231 ? -15.688 14.023 -15.953 1 94.75 231 MET B CA 1
ATOM 7546 C C . MET B 1 231 ? -14.398 14.695 -16.406 1 94.75 231 MET B C 1
ATOM 7548 O O . MET B 1 231 ? -13.781 15.445 -15.641 1 94.75 231 MET B O 1
ATOM 7552 N N . ILE B 1 232 ? -13.977 14.477 -17.625 1 95.44 232 ILE B N 1
ATOM 7553 C CA . ILE B 1 232 ? -12.773 15.094 -18.172 1 95.44 232 ILE B CA 1
ATOM 7554 C C . ILE B 1 232 ? -12.953 16.609 -18.25 1 95.44 232 ILE B C 1
ATOM 7556 O O . ILE B 1 232 ? -12.047 17.359 -17.891 1 95.44 232 ILE B O 1
ATOM 7560 N N . ALA B 1 233 ? -14.141 17.031 -18.641 1 96.5 233 ALA B N 1
ATOM 7561 C CA . ALA B 1 233 ? -14.445 18.453 -18.719 1 96.5 233 ALA B CA 1
ATOM 7562 C C . ALA B 1 233 ? -14.383 19.109 -17.344 1 96.5 233 ALA B C 1
ATOM 7564 O O . ALA B 1 233 ? -13.883 20.219 -17.203 1 96.5 233 ALA B O 1
ATOM 7565 N N . MET B 1 234 ? -14.883 18.391 -16.359 1 96.12 234 MET B N 1
ATOM 7566 C CA . MET B 1 234 ? -14.859 18.922 -15.008 1 96.12 234 MET B CA 1
ATOM 7567 C C . MET B 1 234 ? -13.43 19.047 -14.492 1 96.12 234 MET B C 1
ATOM 7569 O O . MET B 1 234 ? -13.078 20.047 -13.867 1 96.12 234 MET B O 1
ATOM 7573 N N . ILE B 1 235 ? -12.594 18.078 -14.75 1 96.5 235 ILE B N 1
ATOM 7574 C CA . ILE B 1 235 ? -11.203 18.094 -14.32 1 96.5 235 ILE B CA 1
ATOM 7575 C C . ILE B 1 235 ? -10.461 19.219 -15.031 1 96.5 235 ILE B C 1
ATOM 7577 O O . ILE B 1 235 ? -9.719 19.984 -14.406 1 96.5 235 ILE B O 1
ATOM 7581 N N . LEU B 1 236 ? -10.703 19.422 -16.328 1 96.81 236 LEU B N 1
ATOM 7582 C CA . LEU B 1 236 ? -10.062 20.469 -17.094 1 96.81 236 LEU B CA 1
ATOM 7583 C C . LEU B 1 236 ? -10.516 21.844 -16.625 1 96.81 236 LEU B C 1
ATOM 7585 O O . LEU B 1 236 ? -9.719 22.797 -16.594 1 96.81 236 LEU B O 1
ATOM 7589 N N . LEU B 1 237 ? -11.773 21.906 -16.266 1 96.25 237 LEU B N 1
ATOM 7590 C CA . LEU B 1 237 ? -12.297 23.172 -15.758 1 96.25 237 LEU B CA 1
ATOM 7591 C C . LEU B 1 237 ? -11.602 23.562 -14.461 1 96.25 237 LEU B C 1
ATOM 7593 O O . LEU B 1 237 ? -11.211 24.719 -14.281 1 96.25 237 LEU B O 1
ATOM 7597 N N . VAL B 1 238 ? -11.445 22.625 -13.578 1 96.56 238 VAL B N 1
ATOM 7598 C CA . VAL B 1 238 ? -10.781 22.875 -12.305 1 96.56 238 VAL B CA 1
ATOM 7599 C C . VAL B 1 238 ? -9.328 23.266 -12.547 1 96.56 238 VAL B C 1
ATOM 7601 O O . VAL B 1 238 ? -8.812 24.188 -11.922 1 96.56 238 VAL B O 1
ATOM 7604 N N . LEU B 1 239 ? -8.672 22.594 -13.508 1 96.12 239 LEU B N 1
ATOM 7605 C CA . LEU B 1 239 ? -7.281 22.906 -13.82 1 96.12 239 LEU B CA 1
ATOM 7606 C C . LEU B 1 239 ? -7.16 24.281 -14.461 1 96.12 239 LEU B C 1
ATOM 7608 O O . LEU B 1 239 ? -6.254 25.047 -14.125 1 96.12 239 LEU B O 1
ATOM 7612 N N . PHE B 1 240 ? -8.078 24.609 -15.344 1 95.56 240 PHE B N 1
ATOM 7613 C CA . PHE B 1 240 ? -8.086 25.922 -16 1 95.56 240 PHE B CA 1
ATOM 7614 C C . PHE B 1 240 ? -8.32 27.031 -15 1 95.56 240 PHE B C 1
ATOM 7616 O O . PHE B 1 240 ? -7.621 28.047 -15.016 1 95.56 240 PHE B O 1
ATOM 7623 N N . CYS B 1 241 ? -9.297 26.828 -14.125 1 94.69 241 CYS B N 1
ATOM 7624 C CA . CYS B 1 241 ? -9.602 27.844 -13.125 1 94.69 241 CYS B CA 1
ATOM 7625 C C . CYS B 1 241 ? -8.461 28 -12.133 1 94.69 241 CYS B C 1
ATOM 7627 O O . CYS B 1 241 ? -8.211 29.094 -11.625 1 94.69 241 CYS B O 1
ATOM 7629 N N . THR B 1 242 ? -7.777 26.906 -11.844 1 92.69 242 THR B N 1
ATOM 7630 C CA . THR B 1 242 ? -6.621 26.969 -10.961 1 92.69 242 THR B CA 1
ATOM 7631 C C . THR B 1 242 ? -5.496 27.781 -11.586 1 92.69 242 THR B C 1
ATOM 7633 O O . THR B 1 242 ? -4.887 28.625 -10.93 1 92.69 242 THR B O 1
ATOM 7636 N N . LEU B 1 243 ? -5.246 27.609 -12.867 1 90.5 243 LEU B N 1
ATOM 7637 C CA . LEU B 1 243 ? -4.215 28.344 -13.586 1 90.5 243 LEU B CA 1
ATOM 7638 C C . LEU B 1 243 ? -4.602 29.812 -13.711 1 90.5 243 LEU B C 1
ATOM 7640 O O . LEU B 1 243 ? -3.756 30.703 -13.539 1 90.5 243 LEU B O 1
ATOM 7644 N N . ALA B 1 244 ? -5.863 30.094 -14 1 89.75 244 ALA B N 1
ATOM 7645 C CA . ALA B 1 244 ? -6.352 31.453 -14.102 1 89.75 244 ALA B CA 1
ATOM 7646 C C . ALA B 1 244 ? -6.223 32.188 -12.766 1 89.75 244 ALA B C 1
ATOM 7648 O O . ALA B 1 244 ? -5.852 33.375 -12.727 1 89.75 244 ALA B O 1
ATOM 7649 N N . ASP B 1 245 ? -6.57 31.453 -11.727 1 87.44 245 ASP B N 1
ATOM 7650 C CA . ASP B 1 245 ? -6.453 32.031 -10.391 1 87.44 245 ASP B CA 1
ATOM 7651 C C . ASP B 1 245 ? -4.996 32.375 -10.062 1 87.44 245 ASP B C 1
ATOM 7653 O O . ASP B 1 245 ? -4.711 33.406 -9.469 1 87.44 245 ASP B O 1
ATOM 7657 N N . LEU B 1 246 ? -4.094 31.531 -10.453 1 82.94 246 LEU B N 1
ATOM 7658 C CA . LEU B 1 246 ? -2.668 31.734 -10.227 1 82.94 246 LEU B CA 1
ATOM 7659 C C . LEU B 1 246 ? -2.166 32.938 -11.023 1 82.94 246 LEU B C 1
ATOM 7661 O O . LEU B 1 246 ? -1.409 33.75 -10.5 1 82.94 246 LEU B O 1
ATOM 7665 N N . LEU B 1 247 ? -2.607 33.125 -12.242 1 81.44 247 LEU B N 1
ATOM 7666 C CA . LEU B 1 247 ? -2.18 34.219 -13.109 1 81.44 247 LEU B CA 1
ATOM 7667 C C . LEU B 1 247 ? -2.775 35.562 -12.648 1 81.44 247 LEU B C 1
ATOM 7669 O O . LEU B 1 247 ? -2.092 36.594 -12.641 1 81.44 247 LEU B O 1
ATOM 7673 N N . LEU B 1 248 ? -4.035 35.531 -12.234 1 81.06 248 LEU B N 1
ATOM 7674 C CA . LEU B 1 248 ? -4.695 36.75 -11.766 1 81.06 248 LEU B CA 1
ATOM 7675 C C . LEU B 1 248 ? -4.09 37.219 -10.445 1 81.06 248 LEU B C 1
ATOM 7677 O O . LEU B 1 248 ? -3.982 38.406 -10.203 1 81.06 248 LEU B O 1
ATOM 7681 N N . ALA B 1 249 ? -3.727 36.25 -9.672 1 75.56 249 ALA B N 1
ATOM 7682 C CA . ALA B 1 249 ? -3.104 36.594 -8.398 1 75.56 249 ALA B CA 1
ATOM 7683 C C . ALA B 1 249 ? -1.715 37.188 -8.602 1 75.56 249 ALA B C 1
ATOM 7685 O O . ALA B 1 249 ? -1.275 38.062 -7.832 1 75.56 249 ALA B O 1
ATOM 7686 N N . THR B 1 250 ? -0.979 36.781 -9.602 1 72.69 250 THR B N 1
ATOM 7687 C CA . THR B 1 250 ? 0.37 37.25 -9.891 1 72.69 250 THR B CA 1
ATOM 7688 C C . THR B 1 250 ? 0.331 38.656 -10.484 1 72.69 250 THR B C 1
ATOM 7690 O O . THR B 1 250 ? 1.192 39.469 -10.195 1 72.69 250 THR B O 1
ATOM 7693 N N . PHE B 1 251 ? -0.695 38.938 -11.312 1 70.06 251 PHE B N 1
ATOM 7694 C CA . PHE B 1 251 ? -0.724 40.219 -12.016 1 70.06 251 PHE B CA 1
ATOM 7695 C C . PHE B 1 251 ? -1.522 41.25 -11.234 1 70.06 251 PHE B C 1
ATOM 7697 O O . PHE B 1 251 ? -1.449 42.438 -11.523 1 70.06 251 PHE B O 1
ATOM 7704 N N . GLN B 1 252 ? -2.545 40.875 -10.461 1 63.53 252 GLN B N 1
ATOM 7705 C CA . GLN B 1 252 ? -3.293 41.844 -9.672 1 63.53 252 GLN B CA 1
ATOM 7706 C C . GLN B 1 252 ? -2.389 42.562 -8.664 1 63.53 252 GLN B C 1
ATOM 7708 O O . GLN B 1 252 ? -1.62 41.906 -7.953 1 63.53 252 GLN B O 1
ATOM 7713 N N . LYS B 1 253 ? -1.973 43.781 -9.078 1 53 253 LYS B N 1
ATOM 7714 C CA . LYS B 1 253 ? -1.214 44.781 -8.344 1 53 253 LYS B CA 1
ATOM 7715 C C . LYS B 1 253 ? -1.444 44.656 -6.84 1 53 253 LYS B C 1
ATOM 7717 O O . LYS B 1 253 ? -2.564 44.406 -6.398 1 53 253 LYS B O 1
ATOM 7722 N N . LYS B 1 254 ? -0.302 44.531 -6.094 1 48.91 254 LYS B N 1
ATOM 7723 C CA . LYS B 1 254 ? 0.004 44.625 -4.672 1 48.91 254 LYS B CA 1
ATOM 7724 C C . LYS B 1 254 ? -0.873 45.688 -4.008 1 48.91 254 LYS B C 1
ATOM 7726 O O . LYS B 1 254 ? -0.432 46.812 -3.787 1 48.91 254 LYS B O 1
ATOM 7731 N N . ASN B 1 255 ? -2.012 46.156 -4.355 1 38.38 255 ASN B N 1
ATOM 7732 C CA . ASN B 1 255 ? -2.23 46.906 -3.143 1 38.38 255 ASN B CA 1
ATOM 7733 C C . ASN B 1 255 ? -1.985 46.094 -1.889 1 38.38 255 ASN B C 1
ATOM 7735 O O . ASN B 1 255 ? -1.997 44.844 -1.944 1 38.38 255 ASN B O 1
ATOM 7739 N N . GLY B 1 256 ? -1.854 46.594 -0.713 1 35.56 256 GLY B N 1
ATOM 7740 C CA . GLY B 1 256 ? -1.336 46.25 0.599 1 35.56 256 GLY B CA 1
ATOM 7741 C C . GLY B 1 256 ? -1.644 44.812 0.996 1 35.56 256 GLY B C 1
ATOM 7742 O O . GLY B 1 256 ? -0.933 44.219 1.812 1 35.56 256 GLY B O 1
ATOM 7743 N N . SER B 1 257 ? -2.961 44.375 1.18 1 36.56 257 SER B N 1
ATOM 7744 C CA . SER B 1 257 ? -3.287 43.312 2.135 1 36.56 257 SER B CA 1
ATOM 7745 C C . SER B 1 257 ? -3.033 41.938 1.539 1 36.56 257 SER B C 1
ATOM 7747 O O . SER B 1 257 ? -3.615 41.562 0.512 1 36.56 257 SER B O 1
ATOM 7749 N N . SER B 1 258 ? -1.864 41.375 1.563 1 40.09 258 SER B N 1
ATOM 7750 C CA . SER B 1 258 ? -1.221 40.125 1.175 1 40.09 258 SER B CA 1
ATOM 7751 C C . SER B 1 258 ? -2.172 38.938 1.324 1 40.09 258 SER B C 1
ATOM 7753 O O . SER B 1 258 ? -1.812 37.812 1.015 1 40.09 258 SER B O 1
ATOM 7755 N N . LYS B 1 259 ? -2.988 38.875 2.363 1 42.41 259 LYS B N 1
ATOM 7756 C CA . LYS B 1 259 ? -3.695 37.656 2.697 1 42.41 259 LYS B CA 1
ATOM 7757 C C . LYS B 1 259 ? -4.887 37.438 1.767 1 42.41 259 LYS B C 1
ATOM 7759 O O . LYS B 1 259 ? -5.723 38.312 1.602 1 42.41 259 LYS B O 1
ATOM 7764 N N . ILE B 1 260 ? -4.895 36.75 0.757 1 44.41 260 ILE B N 1
ATOM 7765 C CA . ILE B 1 260 ? -6.031 36.188 0.039 1 44.41 260 ILE B CA 1
ATOM 7766 C C . ILE B 1 260 ? -7.172 35.906 1.017 1 44.41 260 ILE B C 1
ATOM 7768 O O . ILE B 1 260 ? -7.191 34.875 1.679 1 44.41 260 ILE B O 1
ATOM 7772 N N . SER B 1 261 ? -7.652 36.812 1.765 1 42.44 261 SER B N 1
ATOM 7773 C CA . SER B 1 261 ? -8.844 36.531 2.566 1 42.44 261 SER B CA 1
ATOM 7774 C C . SER B 1 261 ? -10.039 36.219 1.684 1 42.44 261 SER B C 1
ATOM 7776 O O . SER B 1 261 ? -10.195 36.781 0.598 1 42.44 261 SER B O 1
ATOM 7778 N N . SER B 1 262 ? -10.656 35 1.778 1 46.41 262 SER B N 1
ATOM 7779 C CA . SER B 1 262 ? -11.883 34.438 1.221 1 46.41 262 SER B CA 1
ATOM 7780 C C . SER B 1 262 ? -12.844 35.531 0.767 1 46.41 262 SER B C 1
ATOM 7782 O O . SER B 1 262 ? -13.57 35.344 -0.209 1 46.41 262 SER B O 1
ATOM 7784 N N . ASP B 1 263 ? -12.938 36.594 1.491 1 47.12 263 ASP B N 1
ATOM 7785 C CA . ASP B 1 263 ? -14.156 37.406 1.411 1 47.12 263 ASP B CA 1
ATOM 7786 C C . ASP B 1 263 ? -14.086 38.375 0.251 1 47.12 263 ASP B C 1
ATOM 7788 O O . ASP B 1 263 ? -15.117 38.844 -0.244 1 47.12 263 ASP B O 1
ATOM 7792 N N . ASN B 1 264 ? -12.867 38.875 -0.129 1 51.5 264 ASN B N 1
ATOM 7793 C CA . ASN B 1 264 ? -13.008 40.062 -0.97 1 51.5 264 ASN B CA 1
ATOM 7794 C C . ASN B 1 264 ? -12.625 39.75 -2.418 1 51.5 264 ASN B C 1
ATOM 7796 O O . ASN B 1 264 ? -11.773 40.438 -2.99 1 51.5 264 ASN B O 1
ATOM 7800 N N . VAL B 1 265 ? -12.852 38.562 -2.842 1 60.59 265 VAL B N 1
ATOM 7801 C CA . VAL B 1 265 ? -12.555 38.312 -4.246 1 60.59 265 VAL B CA 1
ATOM 7802 C C . VAL B 1 265 ? -13.484 39.156 -5.129 1 60.59 265 VAL B C 1
ATOM 7804 O O . VAL B 1 265 ? -14.703 38.969 -5.074 1 60.59 265 VAL B O 1
ATOM 7807 N N . THR B 1 266 ? -13.094 40.344 -5.566 1 63.62 266 THR B N 1
ATOM 7808 C CA . THR B 1 266 ? -13.891 41.219 -6.406 1 63.62 266 THR B CA 1
ATOM 7809 C C . THR B 1 266 ? -13.727 40.844 -7.879 1 63.62 266 THR B C 1
ATOM 7811 O O . THR B 1 266 ? -12.742 40.219 -8.258 1 63.62 266 THR B O 1
ATOM 7814 N N . GLY B 1 267 ? -14.758 40.906 -8.695 1 69.25 267 GLY B N 1
ATOM 7815 C CA . GLY B 1 267 ? -14.797 40.844 -10.141 1 69.25 267 GLY B CA 1
ATOM 7816 C C . GLY B 1 267 ? -14.875 39.406 -10.656 1 69.25 267 GLY B C 1
ATOM 7817 O O . GLY B 1 267 ? -15.625 38.594 -10.125 1 69.25 267 GLY B O 1
ATOM 7818 N N . ALA B 1 268 ? -14.07 39.031 -11.68 1 76.56 268 ALA B N 1
ATOM 7819 C CA . ALA B 1 268 ? -14.047 37.75 -12.383 1 76.56 268 ALA B CA 1
ATOM 7820 C C . ALA B 1 268 ? -13.477 36.656 -11.492 1 76.56 268 ALA B C 1
ATOM 7822 O O . ALA B 1 268 ? -13.812 35.469 -11.656 1 76.56 268 ALA B O 1
ATOM 7823 N N . ARG B 1 269 ? -12.797 37 -10.516 1 82.94 269 ARG B N 1
ATOM 7824 C CA . ARG B 1 269 ? -12.148 36.031 -9.648 1 82.94 269 ARG B CA 1
ATOM 7825 C C . ARG B 1 269 ? -13.156 35.375 -8.727 1 82.94 269 ARG B C 1
ATOM 7827 O O . ARG B 1 269 ? -12.938 34.25 -8.266 1 82.94 269 ARG B O 1
ATOM 7834 N N . ARG B 1 270 ? -14.297 36.062 -8.578 1 83.06 270 ARG B N 1
ATOM 7835 C CA . ARG B 1 270 ? -15.359 35.5 -7.742 1 83.06 270 ARG B CA 1
ATOM 7836 C C . ARG B 1 270 ? -15.938 34.25 -8.352 1 83.06 270 ARG B C 1
ATOM 7838 O O . ARG B 1 270 ? -16.359 33.344 -7.625 1 83.06 270 ARG B O 1
ATOM 7845 N N . TRP B 1 271 ? -15.828 34.188 -9.664 1 86.56 271 TRP B N 1
ATOM 7846 C CA . TRP B 1 271 ? -16.422 33.062 -10.375 1 86.56 271 TRP B CA 1
ATOM 7847 C C . TRP B 1 271 ? -15.391 31.969 -10.602 1 86.56 271 TRP B C 1
ATOM 7849 O O . TRP B 1 271 ? -15.75 30.812 -10.859 1 86.56 271 TRP B O 1
ATOM 7859 N N . ILE B 1 272 ? -14.156 32.25 -10.406 1 90.31 272 ILE B N 1
ATOM 7860 C CA . ILE B 1 272 ? -13.078 31.297 -10.68 1 90.31 272 ILE B CA 1
ATOM 7861 C C . ILE B 1 272 ? -12.617 30.656 -9.375 1 90.31 272 ILE B C 1
ATOM 7863 O O . ILE B 1 272 ? -12.25 29.484 -9.344 1 90.31 272 ILE B O 1
ATOM 7867 N N . SER B 1 273 ? -12.797 31.297 -8.281 1 88.75 273 SER B N 1
ATOM 7868 C CA . SER B 1 273 ? -12.211 30.922 -6.996 1 88.75 273 SER B CA 1
ATOM 7869 C C . SER B 1 273 ? -12.836 29.641 -6.449 1 88.75 273 SER B C 1
ATOM 7871 O O . SER B 1 273 ? -12.148 28.828 -5.824 1 88.75 273 SER B O 1
ATOM 7873 N N . PRO B 1 274 ? -14.148 29.422 -6.746 1 92.25 274 PRO B N 1
ATOM 7874 C CA . PRO B 1 274 ? -14.734 28.188 -6.203 1 92.25 274 PRO B CA 1
ATOM 7875 C C . PRO B 1 274 ? -14.156 26.938 -6.844 1 92.25 274 PRO B C 1
ATOM 7877 O O . PRO B 1 274 ? -14.211 25.859 -6.246 1 92.25 274 PRO B O 1
ATOM 7880 N N . PHE B 1 275 ? -13.578 27.094 -8.016 1 94.81 275 PHE B N 1
ATOM 7881 C CA . PHE B 1 275 ? -13.062 25.953 -8.758 1 94.81 275 PHE B CA 1
ATOM 7882 C C . PHE B 1 275 ? -11.555 25.812 -8.578 1 94.81 275 PHE B C 1
ATOM 7884 O O . PHE B 1 275 ? -10.961 24.812 -9 1 94.81 275 PHE B O 1
ATOM 7891 N N . SER B 1 276 ? -10.93 26.719 -7.922 1 93.38 276 SER B N 1
ATOM 7892 C CA . SER B 1 276 ? -9.477 26.75 -7.848 1 93.38 276 SER B CA 1
ATOM 7893 C C . SER B 1 276 ? -8.961 25.812 -6.758 1 93.38 276 SER B C 1
ATOM 7895 O O . SER B 1 276 ? -9.367 25.922 -5.602 1 93.38 276 SER B O 1
ATOM 7897 N N . ILE B 1 277 ? -8 24.953 -7.078 1 92.81 277 ILE B N 1
ATOM 7898 C CA . ILE B 1 277 ? -7.371 24.031 -6.145 1 92.81 277 ILE B CA 1
ATOM 7899 C C . ILE B 1 277 ? -6.543 24.812 -5.121 1 92.81 277 ILE B C 1
ATOM 7901 O O . ILE B 1 277 ? -6.414 24.391 -3.971 1 92.81 277 ILE B O 1
ATOM 7905 N N . LEU B 1 278 ? -6.074 26.016 -5.457 1 88.94 278 LEU B N 1
ATOM 7906 C CA . LEU B 1 278 ? -5.234 26.844 -4.598 1 88.94 278 LEU B CA 1
ATOM 7907 C C . LEU B 1 278 ? -6.02 27.344 -3.389 1 88.94 278 LEU B C 1
ATOM 7909 O O . LEU B 1 278 ? -5.438 27.641 -2.346 1 88.94 278 LEU B O 1
ATOM 7913 N N . ARG B 1 279 ? -7.273 27.328 -3.543 1 88.81 279 ARG B N 1
ATOM 7914 C CA . ARG B 1 279 ? -8.117 27.766 -2.441 1 88.81 279 ARG B CA 1
ATOM 7915 C C . ARG B 1 279 ? -8.773 26.578 -1.743 1 88.81 279 ARG B C 1
ATOM 7917 O O . ARG B 1 279 ? -8.789 26.5 -0.513 1 88.81 279 ARG B O 1
ATOM 7924 N N . ASN B 1 280 ? -9.242 25.641 -2.547 1 93 280 ASN B N 1
ATOM 7925 C CA . ASN B 1 280 ? -10.055 24.562 -2.012 1 93 280 ASN B CA 1
ATOM 7926 C C . ASN B 1 280 ? -9.195 23.547 -1.241 1 93 280 ASN B C 1
ATOM 7928 O O . ASN B 1 280 ? -9.664 22.953 -0.269 1 93 280 ASN B O 1
ATOM 7932 N N . LEU B 1 281 ? -7.984 23.344 -1.657 1 92.5 281 LEU B N 1
ATOM 7933 C CA . LEU B 1 281 ? -7.137 22.359 -0.988 1 92.5 281 LEU B CA 1
ATOM 7934 C C . LEU B 1 281 ? -6.723 22.844 0.395 1 92.5 281 LEU B C 1
ATOM 7936 O O . LEU B 1 281 ? -6.859 22.125 1.383 1 92.5 281 LEU B O 1
ATOM 7940 N N . PRO B 1 282 ? -6.227 24.109 0.554 1 89.81 282 PRO B N 1
ATOM 7941 C CA . PRO B 1 282 ? -5.93 24.609 1.901 1 89.81 282 PRO B CA 1
ATOM 7942 C C . PRO B 1 282 ? -7.168 24.672 2.793 1 89.81 282 PRO B C 1
ATOM 7944 O O . PRO B 1 282 ? -7.074 24.453 4.004 1 89.81 282 PRO B O 1
ATOM 7947 N N . GLN B 1 283 ? -8.281 24.922 2.186 1 90.44 283 GLN B N 1
ATOM 7948 C CA . GLN B 1 283 ? -9.516 24.984 2.961 1 90.44 283 GLN B CA 1
ATOM 7949 C C . GLN B 1 283 ? -9.891 23.594 3.498 1 90.44 283 GLN B C 1
ATOM 7951 O O . GLN B 1 283 ? -10.5 23.484 4.562 1 90.44 283 GLN B O 1
ATOM 7956 N N . LEU B 1 284 ? -9.57 22.609 2.736 1 92.31 284 LEU B N 1
ATOM 7957 C CA . LEU B 1 284 ? -9.812 21.25 3.176 1 92.31 284 LEU B CA 1
ATOM 7958 C C . LEU B 1 284 ? -9.039 20.938 4.457 1 92.31 284 LEU B C 1
ATOM 7960 O O . LEU B 1 284 ? -9.531 20.219 5.328 1 92.31 284 LEU B O 1
ATOM 7964 N N . PHE B 1 285 ? -7.852 21.547 4.609 1 91.06 285 PHE B N 1
ATOM 7965 C CA . PHE B 1 285 ? -6.992 21.281 5.754 1 91.06 285 PHE B CA 1
ATOM 7966 C C . PHE B 1 285 ? -7.172 22.344 6.832 1 91.06 285 PHE B C 1
ATOM 7968 O O . PHE B 1 285 ? -6.609 22.219 7.922 1 91.06 285 PHE B O 1
ATOM 7975 N N . ALA B 1 286 ? -7.973 23.344 6.59 1 86.62 286 ALA B N 1
ATOM 7976 C CA . ALA B 1 286 ? -8.109 24.484 7.504 1 86.62 286 ALA B CA 1
ATOM 7977 C C . ALA B 1 286 ? -8.914 24.094 8.742 1 86.62 286 ALA B C 1
ATOM 7979 O O . ALA B 1 286 ? -9.789 23.234 8.672 1 86.62 286 ALA B O 1
ATOM 7980 N N . THR B 1 287 ? -8.438 24.594 9.859 1 80.88 287 THR B N 1
ATOM 7981 C CA . THR B 1 287 ? -9.172 24.406 11.109 1 80.88 287 THR B CA 1
ATOM 7982 C C . THR B 1 287 ? -9.984 25.656 11.445 1 80.88 287 THR B C 1
ATOM 7984 O O . THR B 1 287 ? -9.516 26.781 11.258 1 80.88 287 THR B O 1
ATOM 7987 N N . THR B 1 288 ? -11.305 25.5 11.516 1 72.75 288 THR B N 1
ATOM 7988 C CA . THR B 1 288 ? -12.141 26.641 11.844 1 72.75 288 THR B CA 1
ATOM 7989 C C . THR B 1 288 ? -12.125 26.906 13.352 1 72.75 288 THR B C 1
ATOM 7991 O O . THR B 1 288 ? -11.969 25.984 14.148 1 72.75 288 THR B O 1
ATOM 7994 N N . SER B 1 289 ? -12.031 28.156 13.711 1 69.31 289 SER B N 1
ATOM 7995 C CA . SER B 1 289 ? -12.031 28.578 15.109 1 69.31 289 SER B CA 1
ATOM 7996 C C . SER B 1 289 ? -13.453 28.719 15.641 1 69.31 289 SER B C 1
ATOM 7998 O O . SER B 1 289 ? -13.656 29.125 16.781 1 69.31 289 SER B O 1
ATOM 8000 N N . SER B 1 290 ? -14.344 28.078 14.898 1 74.12 290 SER B N 1
ATOM 8001 C CA . SER B 1 290 ? -15.711 28.219 15.398 1 74.12 290 SER B CA 1
ATOM 8002 C C . SER B 1 290 ? -15.922 27.406 16.656 1 74.12 290 SER B C 1
ATOM 8004 O O . SER B 1 290 ? -15.422 26.281 16.766 1 74.12 290 SER B O 1
ATOM 8006 N N . PRO B 1 291 ? -16.531 28.094 17.625 1 71.62 291 PRO B N 1
ATOM 8007 C CA . PRO B 1 291 ? -16.812 27.375 18.875 1 71.62 291 PRO B CA 1
ATOM 8008 C C . PRO B 1 291 ? -17.641 26.109 18.641 1 71.62 291 PRO B C 1
ATOM 8010 O O . PRO B 1 291 ? -17.609 25.203 19.484 1 71.62 291 PRO B O 1
ATOM 8013 N N . ASP B 1 292 ? -18.297 26.047 17.578 1 71.19 292 ASP B N 1
ATOM 8014 C CA . ASP B 1 292 ? -19.141 24.891 17.281 1 71.19 292 ASP B CA 1
ATOM 8015 C C . ASP B 1 292 ? -18.359 23.797 16.578 1 71.19 292 ASP B C 1
ATOM 8017 O O . ASP B 1 292 ? -18.922 22.781 16.172 1 71.19 292 ASP B O 1
ATOM 8021 N N . ASP B 1 293 ? -17.125 24.047 16.469 1 79.38 293 ASP B N 1
ATOM 8022 C CA . ASP B 1 293 ? -16.297 23.047 15.797 1 79.38 293 ASP B CA 1
ATOM 8023 C C . ASP B 1 293 ? -15.562 22.172 16.797 1 79.38 293 ASP B C 1
ATOM 8025 O O . ASP B 1 293 ? -14.578 22.609 17.406 1 79.38 293 ASP B O 1
ATOM 8029 N N . TYR B 1 294 ? -16.109 21.031 17.016 1 85.44 294 TYR B N 1
ATOM 8030 C CA . TYR B 1 294 ? -15.523 20.094 17.953 1 85.44 294 TYR B CA 1
ATOM 8031 C C . TYR B 1 294 ? -14.336 19.375 17.328 1 85.44 294 TYR B C 1
ATOM 8033 O O . TYR B 1 294 ? -14.516 18.359 16.641 1 85.44 294 TYR B O 1
ATOM 8041 N N . LYS B 1 295 ? -13.211 19.797 17.625 1 84.69 295 LYS B N 1
ATOM 8042 C CA . LYS B 1 295 ? -11.977 19.328 17 1 84.69 295 LYS B CA 1
ATOM 8043 C C . LYS B 1 295 ? -11.75 17.844 17.281 1 84.69 295 LYS B C 1
ATOM 8045 O O . LYS B 1 295 ? -11.297 17.109 16.406 1 84.69 295 LYS B O 1
ATOM 8050 N N . MET B 1 296 ? -12.141 17.391 18.391 1 86.88 296 MET B N 1
ATOM 8051 C CA . MET B 1 296 ? -11.93 15.992 18.75 1 86.88 296 MET B CA 1
ATOM 8052 C C . MET B 1 296 ? -12.789 15.07 17.891 1 86.88 296 MET B C 1
ATOM 8054 O O . MET B 1 296 ? -12.367 13.977 17.531 1 86.88 296 MET B O 1
ATOM 8058 N N . LEU B 1 297 ? -13.938 15.508 17.547 1 90.44 297 LEU B N 1
ATOM 8059 C CA . LEU B 1 297 ? -14.836 14.68 16.75 1 90.44 297 LEU B CA 1
ATOM 8060 C C . LEU B 1 297 ? -14.297 14.492 15.336 1 90.44 297 LEU B C 1
ATOM 8062 O O . LEU B 1 297 ? -14.523 13.461 14.711 1 90.44 297 LEU B O 1
ATOM 8066 N N . HIS B 1 298 ? -13.531 15.492 14.875 1 91.19 298 HIS B N 1
ATOM 8067 C CA . HIS B 1 298 ? -12.867 15.328 13.586 1 91.19 298 HIS B CA 1
ATOM 8068 C C . HIS B 1 298 ? -11.844 14.195 13.641 1 91.19 298 HIS B C 1
ATOM 8070 O O . HIS B 1 298 ? -11.742 13.406 12.695 1 91.19 298 HIS B O 1
ATOM 8076 N N . GLY B 1 299 ? -11.172 14.203 14.734 1 91.56 299 GLY B N 1
ATOM 8077 C CA . GLY B 1 299 ? -10.188 13.148 14.906 1 91.56 299 GLY B CA 1
ATOM 8078 C C . GLY B 1 299 ? -10.812 11.773 15.031 1 91.56 299 GLY B C 1
ATOM 8079 O O . GLY B 1 299 ? -10.344 10.812 14.414 1 91.56 299 GLY B O 1
ATOM 8080 N N . ILE B 1 300 ? -11.867 11.641 15.727 1 92.62 300 ILE B N 1
ATOM 8081 C CA . ILE B 1 300 ? -12.539 10.367 15.938 1 92.62 300 ILE B CA 1
ATOM 8082 C C . ILE B 1 300 ? -13.125 9.867 14.617 1 92.62 300 ILE B C 1
ATOM 8084 O O . ILE B 1 300 ? -12.961 8.703 14.258 1 92.62 300 ILE B O 1
ATOM 8088 N N . LYS B 1 301 ? -13.719 10.742 13.891 1 94.88 301 LYS B N 1
ATOM 8089 C CA . LYS B 1 301 ? -14.305 10.375 12.602 1 94.88 301 LYS B CA 1
ATOM 8090 C C . LYS B 1 301 ? -13.234 9.906 11.625 1 94.88 301 LYS B C 1
ATOM 8092 O O . LYS B 1 301 ? -13.438 8.93 10.891 1 94.88 301 LYS B O 1
ATOM 8097 N N . ALA B 1 302 ? -12.156 10.641 11.672 1 95.12 302 ALA B N 1
ATOM 8098 C CA . ALA B 1 302 ? -11.055 10.289 10.773 1 95.12 302 ALA B CA 1
ATOM 8099 C C . ALA B 1 302 ? -10.523 8.891 11.078 1 95.12 302 ALA B C 1
ATOM 8101 O O . ALA B 1 302 ? -10.344 8.086 10.164 1 95.12 302 ALA B O 1
ATOM 8102 N N . VAL B 1 303 ? -10.344 8.555 12.297 1 93.19 303 VAL B N 1
ATOM 8103 C CA . VAL B 1 303 ? -9.797 7.262 12.703 1 93.19 303 VAL B CA 1
ATOM 8104 C C . VAL B 1 303 ? -10.82 6.16 12.445 1 93.19 303 VAL B C 1
ATOM 8106 O O . VAL B 1 303 ? -10.469 5.086 11.953 1 93.19 303 VAL B O 1
ATOM 8109 N N . LEU B 1 304 ? -12.023 6.445 12.75 1 94.81 304 LEU B N 1
ATOM 8110 C CA . LEU B 1 304 ? -13.078 5.469 12.523 1 94.81 304 LEU B CA 1
ATOM 8111 C C . LEU B 1 304 ? -13.219 5.145 11.039 1 94.81 304 LEU B C 1
ATOM 8113 O O . LEU B 1 304 ? -13.375 3.98 10.664 1 94.81 304 LEU B O 1
ATOM 8117 N N . MET B 1 305 ? -13.117 6.16 10.234 1 96.31 305 MET B N 1
ATOM 8118 C CA . MET B 1 305 ? -13.234 5.938 8.797 1 96.31 305 MET B CA 1
ATOM 8119 C C . MET B 1 305 ? -12.062 5.125 8.273 1 96.31 305 MET B C 1
ATOM 8121 O O . MET B 1 305 ? -12.227 4.289 7.383 1 96.31 305 MET B O 1
ATOM 8125 N N . LEU B 1 306 ? -10.93 5.387 8.805 1 93 306 LEU B N 1
ATOM 8126 C CA . LEU B 1 306 ? -9.766 4.586 8.445 1 93 306 LEU B CA 1
ATOM 8127 C C . LEU B 1 306 ? -10 3.113 8.766 1 93 306 LEU B C 1
ATOM 8129 O O . LEU B 1 306 ? -9.703 2.244 7.941 1 93 306 LEU B O 1
ATOM 8133 N N . PHE B 1 307 ? -10.57 2.879 9.898 1 91.69 307 PHE B N 1
ATOM 8134 C CA . PHE B 1 307 ? -10.828 1.503 10.305 1 91.69 307 PHE B CA 1
ATOM 8135 C C . PHE B 1 307 ? -11.914 0.876 9.438 1 91.69 307 PHE B C 1
ATOM 8137 O O . PHE B 1 307 ? -11.859 -0.319 9.133 1 91.69 307 PHE B O 1
ATOM 8144 N N . VAL B 1 308 ? -12.852 1.659 9.023 1 94.38 308 VAL B N 1
ATOM 8145 C CA . VAL B 1 308 ? -13.906 1.159 8.148 1 94.38 308 VAL B CA 1
ATOM 8146 C C . VAL B 1 308 ? -13.305 0.726 6.812 1 94.38 308 VAL B C 1
ATOM 8148 O O . VAL B 1 308 ? -13.594 -0.369 6.324 1 94.38 308 VAL B O 1
ATOM 8151 N N . VAL B 1 309 ? -12.469 1.537 6.262 1 93.5 309 VAL B N 1
ATOM 8152 C CA . VAL B 1 309 ? -11.867 1.236 4.969 1 93.5 309 VAL B CA 1
ATOM 8153 C C . VAL B 1 309 ? -10.969 0.008 5.09 1 93.5 309 VAL B C 1
ATOM 8155 O O . VAL B 1 309 ? -11.008 -0.885 4.238 1 93.5 309 VAL B O 1
ATOM 8158 N N . ILE B 1 310 ? -10.227 -0.093 6.156 1 89.12 310 ILE B N 1
ATOM 8159 C CA . ILE B 1 310 ? -9.344 -1.234 6.371 1 89.12 310 ILE B CA 1
ATOM 8160 C C . ILE B 1 310 ? -10.172 -2.508 6.52 1 89.12 310 ILE B C 1
ATOM 8162 O O . ILE B 1 310 ? -9.812 -3.561 5.988 1 89.12 310 ILE B O 1
ATOM 8166 N N . ALA B 1 311 ? -11.242 -2.387 7.223 1 88.25 311 ALA B N 1
ATOM 8167 C CA . ALA B 1 311 ? -12.117 -3.539 7.402 1 88.25 311 ALA B CA 1
ATOM 8168 C C . ALA B 1 311 ? -12.695 -4.008 6.066 1 88.25 311 ALA B C 1
ATOM 8170 O O . ALA B 1 311 ? -12.789 -5.211 5.812 1 88.25 311 ALA B O 1
ATOM 8171 N N . HIS B 1 312 ? -13.062 -3.09 5.234 1 91.25 312 HIS B N 1
ATOM 8172 C CA . HIS B 1 312 ? -13.602 -3.447 3.924 1 91.25 312 HIS B CA 1
ATOM 8173 C C . HIS B 1 312 ? -12.523 -4.055 3.035 1 91.25 312 HIS B C 1
ATOM 8175 O O . HIS B 1 312 ? -12.781 -5.008 2.297 1 91.25 312 HIS B O 1
ATOM 8181 N N . ILE B 1 313 ? -11.359 -3.521 3.131 1 87.19 313 ILE B N 1
ATOM 8182 C CA . ILE B 1 313 ? -10.258 -4.098 2.373 1 87.19 313 ILE B CA 1
ATOM 8183 C C . ILE B 1 313 ? -10.047 -5.551 2.797 1 87.19 313 ILE B C 1
ATOM 8185 O O . ILE B 1 313 ? -9.953 -6.441 1.949 1 87.19 313 ILE B O 1
ATOM 8189 N N . SER B 1 314 ? -10.055 -5.754 4.066 1 82.94 314 SER B N 1
ATOM 8190 C CA . SER B 1 314 ? -9.805 -7.09 4.598 1 82.94 314 SER B CA 1
ATOM 8191 C C . SER B 1 314 ? -10.945 -8.047 4.254 1 82.94 314 SER B C 1
ATOM 8193 O O . SER B 1 314 ? -10.711 -9.18 3.84 1 82.94 314 SER B O 1
ATOM 8195 N N . SER B 1 315 ? -12.117 -7.594 4.359 1 83.75 315 SER B N 1
ATOM 8196 C CA . SER B 1 315 ? -13.258 -8.469 4.133 1 83.75 315 SER B CA 1
ATOM 8197 C C . SER B 1 315 ? -13.422 -8.789 2.65 1 83.75 315 SER B C 1
ATOM 8199 O O . SER B 1 315 ? -13.727 -9.93 2.289 1 83.75 315 SER B O 1
ATOM 8201 N N . ILE B 1 316 ? -13.18 -7.812 1.842 1 86.06 316 ILE B N 1
ATOM 8202 C CA . ILE B 1 316 ? -13.391 -8.023 0.413 1 86.06 316 ILE B CA 1
ATOM 8203 C C . ILE B 1 316 ? -12.227 -8.828 -0.163 1 86.06 316 ILE B C 1
ATOM 8205 O O . ILE B 1 316 ? -12.422 -9.688 -1.023 1 86.06 316 ILE B O 1
ATOM 8209 N N . ARG B 1 317 ? -11.055 -8.641 0.315 1 79.88 317 ARG B N 1
ATOM 8210 C CA . ARG B 1 317 ? -9.906 -9.414 -0.144 1 79.88 317 ARG B CA 1
ATOM 8211 C C . ARG B 1 317 ? -9.969 -10.852 0.376 1 79.88 317 ARG B C 1
ATOM 8213 O O . ARG B 1 317 ? -9.664 -11.797 -0.353 1 79.88 317 ARG B O 1
ATOM 8220 N N . MET B 1 318 ? -10.273 -10.953 1.663 1 71.31 318 MET B N 1
ATOM 8221 C CA . MET B 1 318 ? -10.234 -12.266 2.299 1 71.31 318 MET B CA 1
ATOM 8222 C C . MET B 1 318 ? -11.484 -13.078 1.967 1 71.31 318 MET B C 1
ATOM 8224 O O . MET B 1 318 ? -11.406 -14.289 1.771 1 71.31 318 MET B O 1
ATOM 8228 N N . LEU B 1 319 ? -12.445 -12.352 2.135 1 60.31 319 LEU B N 1
ATOM 8229 C CA . LEU B 1 319 ? -13.68 -13.117 2.094 1 60.31 319 LEU B CA 1
ATOM 8230 C C . LEU B 1 319 ? -14.406 -12.914 0.766 1 60.31 319 LEU B C 1
ATOM 8232 O O . LEU B 1 319 ? -15.453 -13.523 0.526 1 60.31 319 LEU B O 1
ATOM 8236 N N . GLY B 1 320 ? -13.641 -12.156 0.206 1 59.78 320 GLY B N 1
ATOM 8237 C CA . GLY B 1 320 ? -14.234 -12.023 -1.114 1 59.78 320 GLY B CA 1
ATOM 8238 C C . GLY B 1 320 ? -13.727 -13.055 -2.105 1 59.78 320 GLY B C 1
ATOM 8239 O O . GLY B 1 320 ? -13.281 -14.133 -1.711 1 59.78 320 GLY B O 1
ATOM 8240 N N . ARG B 1 321 ? -14.016 -12.852 -3.412 1 63.66 321 ARG B N 1
ATOM 8241 C CA . ARG B 1 321 ? -13.812 -13.688 -4.59 1 63.66 321 ARG B CA 1
ATOM 8242 C C . ARG B 1 321 ? -12.383 -13.57 -5.102 1 63.66 321 ARG B C 1
ATOM 8244 O O . ARG B 1 321 ? -12.102 -13.883 -6.262 1 63.66 321 ARG B O 1
ATOM 8251 N N . ALA B 1 322 ? -11.477 -13.102 -3.891 1 72.94 322 ALA B N 1
ATOM 8252 C CA . ALA B 1 322 ? -10.102 -13.023 -4.379 1 72.94 322 ALA B CA 1
ATOM 8253 C C . ALA B 1 322 ? -9.453 -14.398 -4.398 1 72.94 322 ALA B C 1
ATOM 8255 O O . ALA B 1 322 ? -9.844 -15.289 -3.635 1 72.94 322 ALA B O 1
ATOM 8256 N N . ALA B 1 323 ? -8.602 -14.578 -5.316 1 86.56 323 ALA B N 1
ATOM 8257 C CA . ALA B 1 323 ? -7.812 -15.805 -5.375 1 86.56 323 ALA B CA 1
ATOM 8258 C C . ALA B 1 323 ? -6.727 -15.812 -4.301 1 86.56 323 ALA B C 1
ATOM 8260 O O . ALA B 1 323 ? -5.848 -14.945 -4.293 1 86.56 323 ALA B O 1
ATOM 8261 N N . ILE B 1 324 ? -6.98 -16.703 -3.311 1 88.25 324 ILE B N 1
ATOM 8262 C CA . ILE B 1 324 ? -6.035 -16.828 -2.205 1 88.25 324 ILE B CA 1
ATOM 8263 C C . ILE B 1 324 ? -5.367 -18.188 -2.248 1 88.25 324 ILE B C 1
ATOM 8265 O O . ILE B 1 324 ? -6.027 -19.203 -2.49 1 88.25 324 ILE B O 1
ATOM 8269 N N . VAL B 1 325 ? -4.066 -18.203 -1.964 1 90.56 325 VAL B N 1
ATOM 8270 C CA . VAL B 1 325 ? -3.324 -19.453 -2.111 1 90.56 325 VAL B CA 1
ATOM 8271 C C . VAL B 1 325 ? -3.283 -20.188 -0.776 1 90.56 325 VAL B C 1
ATOM 8273 O O . VAL B 1 325 ? -2.99 -21.391 -0.729 1 90.56 325 VAL B O 1
ATOM 8276 N N . ASN B 1 326 ? -3.574 -19.516 0.346 1 89.88 326 ASN B N 1
ATOM 8277 C CA . ASN B 1 326 ? -3.477 -20.125 1.67 1 89.88 326 ASN B CA 1
ATOM 8278 C C . ASN B 1 326 ? -4.727 -19.859 2.504 1 89.88 326 ASN B C 1
ATOM 8280 O O . ASN B 1 326 ? -4.637 -19.297 3.6 1 89.88 326 ASN B O 1
ATOM 8284 N N . TRP B 1 327 ? -5.805 -20.391 2.078 1 87.12 327 TRP B N 1
ATOM 8285 C CA . TRP B 1 327 ? -7.074 -20.234 2.783 1 87.12 327 TRP B CA 1
ATOM 8286 C C . TRP B 1 327 ? -6.988 -20.812 4.191 1 87.12 327 TRP B C 1
ATOM 8288 O O . TRP B 1 327 ? -7.703 -20.375 5.094 1 87.12 327 TRP B O 1
ATOM 8298 N N . ASP B 1 328 ? -6.137 -21.75 4.332 1 84.19 328 ASP B N 1
ATOM 8299 C CA . ASP B 1 328 ? -5.953 -22.344 5.652 1 84.19 328 ASP B CA 1
ATOM 8300 C C . ASP B 1 328 ? -5.527 -21.281 6.672 1 84.19 328 ASP B C 1
ATOM 8302 O O . ASP B 1 328 ? -5.949 -21.328 7.828 1 84.19 328 ASP B O 1
ATOM 8306 N N . TYR B 1 329 ? -4.75 -20.422 6.234 1 83.38 329 TYR B N 1
ATOM 8307 C CA . TYR B 1 329 ? -4.324 -19.344 7.113 1 83.38 329 TYR B CA 1
ATOM 8308 C C . TYR B 1 329 ? -5.492 -18.438 7.465 1 83.38 329 TYR B C 1
ATOM 8310 O O . TYR B 1 329 ? -5.641 -18.016 8.617 1 83.38 329 TYR B O 1
ATOM 8318 N N . VAL B 1 330 ? -6.293 -18.094 6.48 1 82.31 330 VAL B N 1
ATOM 8319 C CA . VAL B 1 330 ? -7.445 -17.219 6.68 1 82.31 330 VAL B CA 1
ATOM 8320 C C . VAL B 1 330 ? -8.414 -17.859 7.668 1 82.31 330 VAL B C 1
ATOM 8322 O O . VAL B 1 330 ? -8.961 -17.188 8.547 1 82.31 330 VAL B O 1
ATOM 8325 N N . GLU B 1 331 ? -8.57 -19.172 7.531 1 83.62 331 GLU B N 1
ATOM 8326 C CA . GLU B 1 331 ? -9.445 -19.922 8.43 1 83.62 331 GLU B CA 1
ATOM 8327 C C . GLU B 1 331 ? -8.938 -19.875 9.867 1 83.62 331 GLU B C 1
ATOM 8329 O O . GLU B 1 331 ? -9.719 -19.703 10.805 1 83.62 331 GLU B O 1
ATOM 8334 N N . ASP B 1 332 ? -7.664 -19.953 10 1 80.88 332 ASP B N 1
ATOM 8335 C CA . ASP B 1 332 ? -7.051 -19.891 11.32 1 80.88 332 ASP B CA 1
ATOM 8336 C C . ASP B 1 332 ? -7.191 -18.484 11.922 1 80.88 332 ASP B C 1
ATOM 8338 O O . ASP B 1 332 ? -7.406 -18.344 13.125 1 80.88 332 ASP B O 1
ATOM 8342 N N . LEU B 1 333 ? -7.02 -17.562 11.094 1 78.56 333 LEU B N 1
ATOM 8343 C CA . LEU B 1 333 ? -7.121 -16.188 11.531 1 78.56 333 LEU B CA 1
ATOM 8344 C C . LEU B 1 333 ? -8.531 -15.867 12.023 1 78.56 333 LEU B C 1
ATOM 8346 O O . LEU B 1 333 ? -8.703 -15.18 13.031 1 78.56 333 LEU B O 1
ATOM 8350 N N . LEU B 1 334 ? -9.484 -16.391 11.336 1 77.38 334 LEU B N 1
ATOM 8351 C CA . LEU B 1 334 ? -10.875 -16.109 11.672 1 77.38 334 LEU B CA 1
ATOM 8352 C C . LEU B 1 334 ? -11.312 -16.891 12.898 1 77.38 334 LEU B C 1
ATOM 8354 O O . LEU B 1 334 ? -12.281 -16.516 13.57 1 77.38 334 LEU B O 1
ATOM 8358 N N . ALA B 1 335 ? -10.555 -18 13.172 1 76.69 335 ALA B N 1
ATOM 8359 C CA . ALA B 1 335 ? -10.883 -18.828 14.328 1 76.69 335 ALA B CA 1
ATOM 8360 C C . ALA B 1 335 ? -10.352 -18.203 15.617 1 76.69 335 ALA B C 1
ATOM 8362 O O . ALA B 1 335 ? -10.828 -18.516 16.703 1 76.69 335 ALA B O 1
ATOM 8363 N N . ARG B 1 336 ? -9.469 -17.281 15.5 1 75 336 ARG B N 1
ATOM 8364 C CA . ARG B 1 336 ? -8.891 -16.609 16.656 1 75 336 ARG B CA 1
ATOM 8365 C C . ARG B 1 336 ? -9.539 -15.242 16.891 1 75 336 ARG B C 1
ATOM 8367 O O . ARG B 1 336 ? -10.102 -14.656 15.961 1 75 336 ARG B O 1
ATOM 8374 N N . PRO B 1 337 ? -9.531 -14.93 18.172 1 72.56 337 PRO B N 1
ATOM 8375 C CA . PRO B 1 337 ? -10.047 -13.586 18.422 1 72.56 337 PRO B CA 1
ATOM 8376 C C . PRO B 1 337 ? -9.258 -12.5 17.688 1 72.56 337 PRO B C 1
ATOM 8378 O O . PRO B 1 337 ? -8.031 -12.43 17.828 1 72.56 337 PRO B O 1
ATOM 8381 N N . ASN B 1 338 ? -9.883 -11.875 16.797 1 72.25 338 ASN B N 1
ATOM 8382 C CA . ASN B 1 338 ? -9.289 -10.75 16.078 1 72.25 338 ASN B CA 1
ATOM 8383 C C . ASN B 1 338 ? -10.133 -9.492 16.219 1 72.25 338 ASN B C 1
ATOM 8385 O O . ASN B 1 338 ? -11.266 -9.438 15.734 1 72.25 338 ASN B O 1
ATOM 8389 N N . PRO B 1 339 ? -9.562 -8.547 16.844 1 70.44 339 PRO B N 1
ATOM 8390 C CA . PRO B 1 339 ? -10.336 -7.336 17.125 1 70.44 339 PRO B CA 1
ATOM 8391 C C . PRO B 1 339 ? -10.805 -6.617 15.867 1 70.44 339 PRO B C 1
ATOM 8393 O O . PRO B 1 339 ? -11.898 -6.043 15.852 1 70.44 339 PRO B O 1
ATOM 8396 N N . LEU B 1 340 ? -10.07 -6.633 14.898 1 70.31 340 LEU B N 1
ATOM 8397 C CA . LEU B 1 340 ? -10.477 -5.914 13.695 1 70.31 340 LEU B CA 1
ATOM 8398 C C . LEU B 1 340 ? -11.742 -6.516 13.102 1 70.31 340 LEU B C 1
ATOM 8400 O O . LEU B 1 340 ? -12.711 -5.801 12.82 1 70.31 340 LEU B O 1
ATOM 8404 N N . PHE B 1 341 ? -11.805 -7.82 13.008 1 71.75 341 PHE B N 1
ATOM 8405 C CA . PHE B 1 341 ? -12.938 -8.461 12.352 1 71.75 341 PHE B CA 1
ATOM 8406 C C . PHE B 1 341 ? -14.141 -8.516 13.289 1 71.75 341 PHE B C 1
ATOM 8408 O O . PHE B 1 341 ? -15.289 -8.477 12.836 1 71.75 341 PHE B O 1
ATOM 8415 N N . SER B 1 342 ? -13.789 -8.484 14.539 1 73.81 342 SER B N 1
ATOM 8416 C CA . SER B 1 342 ? -14.883 -8.5 15.508 1 73.81 342 SER B CA 1
ATOM 8417 C C . SER B 1 342 ? -15.516 -7.121 15.656 1 73.81 342 SER B C 1
ATOM 8419 O O . SER B 1 342 ? -16.719 -7.004 15.852 1 73.81 342 SER B O 1
ATOM 8421 N N . ALA B 1 343 ? -14.781 -6.117 15.414 1 81.62 343 ALA B N 1
ATOM 8422 C CA . ALA B 1 343 ? -15.258 -4.762 15.664 1 81.62 343 ALA B CA 1
ATOM 8423 C C . ALA B 1 343 ? -15.789 -4.121 14.383 1 81.62 343 ALA B C 1
ATOM 8425 O O . ALA B 1 343 ? -16.547 -3.146 14.438 1 81.62 343 ALA B O 1
ATOM 8426 N N . ALA B 1 344 ? -15.5 -4.691 13.305 1 85.5 344 ALA B N 1
ATOM 8427 C CA . ALA B 1 344 ? -15.75 -4.047 12.016 1 85.5 344 ALA B CA 1
ATOM 8428 C C . ALA B 1 344 ? -17.25 -3.801 11.812 1 85.5 344 ALA B C 1
ATOM 8430 O O . ALA B 1 344 ? -17.656 -2.693 11.453 1 85.5 344 ALA B O 1
ATOM 8431 N N . PRO B 1 345 ? -18.109 -4.727 12.148 1 88.56 345 PRO B N 1
ATOM 8432 C CA . PRO B 1 345 ? -19.547 -4.504 11.914 1 88.56 345 PRO B CA 1
ATOM 8433 C C . PRO B 1 345 ? -20.156 -3.475 12.859 1 88.56 345 PRO B C 1
ATOM 8435 O O . PRO B 1 345 ? -21.266 -3.008 12.641 1 88.56 345 PRO B O 1
ATOM 8438 N N . LEU B 1 346 ? -19.422 -3.084 13.867 1 92.12 346 LEU B N 1
ATOM 8439 C CA . LEU B 1 346 ? -19.922 -2.166 14.883 1 92.12 346 LEU B CA 1
ATOM 8440 C C . LEU B 1 346 ? -19.516 -0.729 14.562 1 92.12 346 LEU B C 1
ATOM 8442 O O . LEU B 1 346 ? -20.047 0.212 15.164 1 92.12 346 LEU B O 1
ATOM 8446 N N . LEU B 1 347 ? -18.703 -0.521 13.602 1 93.62 347 LEU B N 1
ATOM 8447 C CA . LEU B 1 347 ? -18.094 0.779 13.344 1 93.62 347 LEU B CA 1
ATOM 8448 C C . LEU B 1 347 ? -19.141 1.792 12.891 1 93.62 347 LEU B C 1
ATOM 8450 O O . LEU B 1 347 ? -19.078 2.959 13.289 1 93.62 347 LEU B O 1
ATOM 8454 N N . PRO B 1 348 ? -20.156 1.38 12.117 1 95.25 348 PRO B N 1
ATOM 8455 C CA . PRO B 1 348 ? -21.172 2.352 11.695 1 95.25 348 PRO B CA 1
ATOM 8456 C C . PRO B 1 348 ? -21.922 2.967 12.875 1 95.25 348 PRO B C 1
ATOM 8458 O O . PRO B 1 348 ? -22.375 4.113 12.789 1 95.25 348 PRO B O 1
ATOM 8461 N N . ASP B 1 349 ? -22.047 2.277 13.945 1 96.31 349 ASP B N 1
ATOM 8462 C CA . ASP B 1 349 ? -22.797 2.758 15.102 1 96.31 349 ASP B CA 1
ATOM 8463 C C . ASP B 1 349 ? -22.125 3.971 15.734 1 96.31 349 ASP B C 1
ATOM 8465 O O . ASP B 1 349 ? -22.797 4.852 16.281 1 96.31 349 ASP B O 1
ATOM 8469 N N . PHE B 1 350 ? -20.828 4.004 15.641 1 96.94 350 PHE B N 1
ATOM 8470 C CA . PHE B 1 350 ? -20.109 5.191 16.109 1 96.94 350 PHE B CA 1
ATOM 8471 C C . PHE B 1 350 ? -20.531 6.414 15.297 1 96.94 350 PHE B C 1
ATOM 8473 O O . PHE B 1 350 ? -20.75 7.492 15.859 1 96.94 350 PHE B O 1
ATOM 8480 N N . PHE B 1 351 ? -20.672 6.211 14.047 1 97.12 351 PHE B N 1
ATOM 8481 C CA . PHE B 1 351 ? -21.031 7.312 13.156 1 97.12 351 PHE B CA 1
ATOM 8482 C C . PHE B 1 351 ? -22.469 7.762 13.398 1 97.12 351 PHE B C 1
ATOM 8484 O O . PHE B 1 351 ? -22.75 8.961 13.375 1 97.12 351 PHE B O 1
ATOM 8491 N N . TYR B 1 352 ? -23.391 6.797 13.656 1 97.88 352 TYR B N 1
ATOM 8492 C CA . TYR B 1 352 ? -24.766 7.156 13.984 1 97.88 352 TYR B CA 1
ATOM 8493 C C . TYR B 1 352 ? -24.812 7.98 15.266 1 97.88 352 TYR B C 1
ATOM 8495 O O . TYR B 1 352 ? -25.547 8.969 15.344 1 97.88 352 TYR B O 1
ATOM 8503 N N . CYS B 1 353 ? -24.016 7.57 16.141 1 98.06 353 CYS B N 1
ATOM 8504 C CA . CYS B 1 353 ? -23.984 8.266 17.422 1 98.06 353 CYS B CA 1
ATOM 8505 C C . CYS B 1 353 ? -23.5 9.703 17.25 1 98.06 353 CYS B C 1
ATOM 8507 O O . CYS B 1 353 ? -24.094 10.641 17.781 1 98.06 353 CYS B O 1
ATOM 8509 N N . ILE B 1 354 ? -22.438 9.906 16.516 1 97.12 354 ILE B N 1
ATOM 8510 C CA . ILE B 1 354 ? -21.891 11.227 16.266 1 97.12 354 ILE B CA 1
ATOM 8511 C C . ILE B 1 354 ? -22.922 12.086 15.531 1 97.12 354 ILE B C 1
ATOM 8513 O O . ILE B 1 354 ? -23.109 13.258 15.859 1 97.12 354 ILE B O 1
ATOM 8517 N N . SER B 1 355 ? -23.625 11.484 14.578 1 97 355 SER B N 1
ATOM 8518 C CA . SER B 1 355 ? -24.641 12.188 13.82 1 97 355 SER B CA 1
ATOM 8519 C C . SER B 1 355 ? -25.781 12.648 14.719 1 97 355 SER B C 1
ATOM 8521 O O . SER B 1 355 ? -26.266 13.781 14.594 1 97 355 SER B O 1
ATOM 8523 N N . GLY B 1 356 ? -26.203 11.766 15.609 1 97.81 356 GLY B N 1
ATOM 8524 C CA . GLY B 1 356 ? -27.25 12.141 16.547 1 97.81 356 GLY B CA 1
ATOM 8525 C C . GLY B 1 356 ? -26.844 13.273 17.469 1 97.81 356 GLY B C 1
ATOM 8526 O O . GLY B 1 356 ? -27.641 14.188 17.734 1 97.81 356 GLY B O 1
ATOM 8527 N N . PHE B 1 357 ? -25.641 13.219 17.953 1 97.19 357 PHE B N 1
ATOM 8528 C CA . PHE B 1 357 ? -25.094 14.227 18.844 1 97.19 357 PHE B CA 1
ATOM 8529 C C . PHE B 1 357 ? -25.062 15.594 18.172 1 97.19 357 PHE B C 1
ATOM 8531 O O . PHE B 1 357 ? -25.562 16.578 18.719 1 97.19 357 PHE B O 1
ATOM 8538 N N . LEU B 1 358 ? -24.531 15.633 16.938 1 95.12 358 LEU B N 1
ATOM 8539 C CA . LEU B 1 358 ? -24.375 16.875 16.188 1 95.12 358 LEU B CA 1
ATOM 8540 C C . LEU B 1 358 ? -25.734 17.422 15.742 1 95.12 358 LEU B C 1
ATOM 8542 O O . LEU B 1 358 ? -25.969 18.625 15.766 1 95.12 358 LEU B O 1
ATOM 8546 N N . MET B 1 359 ? -26.578 16.531 15.281 1 95.81 359 MET B N 1
ATOM 8547 C CA . MET B 1 359 ? -27.906 16.938 14.859 1 95.81 359 MET B CA 1
ATOM 8548 C C . MET B 1 359 ? -28.672 17.562 16.016 1 95.81 359 MET B C 1
ATOM 8550 O O . MET B 1 359 ? -29.344 18.578 15.852 1 95.81 359 MET B O 1
ATOM 8554 N N . CYS B 1 360 ? -28.547 17 17.172 1 97.19 360 CYS B N 1
ATOM 8555 C CA . CYS B 1 360 ? -29.219 17.531 18.359 1 97.19 360 CYS B CA 1
ATOM 8556 C C . CYS B 1 360 ? -28.719 18.938 18.688 1 97.19 360 CYS B C 1
ATOM 8558 O O . CYS B 1 360 ? -29.516 19.844 18.906 1 97.19 360 CYS B O 1
ATOM 8560 N N . LEU B 1 361 ? -27.469 19.141 18.719 1 95.19 361 LEU B N 1
ATOM 8561 C CA . LEU B 1 361 ? -26.875 20.422 19.047 1 95.19 361 LEU B CA 1
ATOM 8562 C C . LEU B 1 361 ? -27.266 21.484 18.016 1 95.19 361 LEU B C 1
ATOM 8564 O O . LEU B 1 361 ? -27.641 22.594 18.375 1 95.19 361 LEU B O 1
ATOM 8568 N N . SER B 1 362 ? -27.172 21.109 16.766 1 92.56 362 SER B N 1
ATOM 8569 C CA . SER B 1 362 ? -27.5 22.031 15.695 1 92.56 362 SER B CA 1
ATOM 8570 C C . SER B 1 362 ? -28.984 22.422 15.727 1 92.56 362 SER B C 1
ATOM 8572 O O . SER B 1 362 ? -29.312 23.594 15.562 1 92.56 362 SER B O 1
ATOM 8574 N N . THR B 1 363 ? -29.844 21.469 15.914 1 95.5 363 THR B N 1
ATOM 8575 C CA . THR B 1 363 ? -31.281 21.719 15.961 1 95.5 363 THR B CA 1
ATOM 8576 C C . THR B 1 363 ? -31.641 22.594 17.172 1 95.5 363 THR B C 1
ATOM 8578 O O . THR B 1 363 ? -32.406 23.547 17.047 1 95.5 363 THR B O 1
ATOM 8581 N N . MET B 1 364 ? -31.078 22.344 18.281 1 95.19 364 MET B N 1
ATOM 8582 C CA . MET B 1 364 ? -31.344 23.109 19.5 1 95.19 364 MET B CA 1
ATOM 8583 C C . MET B 1 364 ? -30.875 24.547 19.344 1 95.19 364 MET B C 1
ATOM 8585 O O . MET B 1 364 ? -31.547 25.469 19.812 1 95.19 364 MET B O 1
ATOM 8589 N N . LYS B 1 365 ? -29.734 24.672 18.766 1 92.56 365 LYS B N 1
ATOM 8590 C CA . LYS B 1 365 ? -29.219 26.016 18.5 1 92.56 365 LYS B CA 1
ATOM 8591 C C . LYS B 1 365 ? -30.188 26.828 17.641 1 92.56 365 LYS B C 1
ATOM 8593 O O . LYS B 1 365 ? -30.469 27.984 17.938 1 92.56 365 LYS B O 1
ATOM 8598 N N . ARG B 1 366 ? -30.75 26.234 16.656 1 92.75 366 ARG B N 1
ATOM 8599 C CA . ARG B 1 366 ? -31.688 26.906 15.758 1 92.75 366 ARG B CA 1
ATOM 8600 C C . ARG B 1 366 ? -33.031 27.156 16.453 1 92.75 366 ARG B C 1
ATOM 8602 O O . ARG B 1 366 ? -33.656 28.203 16.234 1 92.75 366 ARG B O 1
ATOM 8609 N N . LEU B 1 367 ? -33.5 26.25 17.172 1 94.62 367 LEU B N 1
ATOM 8610 C CA . LEU B 1 367 ? -34.75 26.375 17.906 1 94.62 367 LEU B CA 1
ATOM 8611 C C . LEU B 1 367 ? -34.688 27.5 18.922 1 94.62 367 LEU B C 1
ATOM 8613 O O . LEU B 1 367 ? -35.594 28.312 19.031 1 94.62 367 LEU B O 1
ATOM 8617 N N . ASN B 1 368 ? -33.562 27.5 19.625 1 92.44 368 ASN B N 1
ATOM 8618 C CA . ASN B 1 368 ? -33.375 28.547 20.625 1 92.44 368 ASN B CA 1
ATOM 8619 C C . ASN B 1 368 ? -33.25 29.922 19.984 1 92.44 368 ASN B C 1
ATOM 8621 O O . ASN B 1 368 ? -33.594 30.938 20.609 1 92.44 368 ASN B O 1
ATOM 8625 N N . ALA B 1 369 ? -32.812 29.969 18.797 1 92.25 369 ALA B N 1
ATOM 8626 C CA . ALA B 1 369 ? -32.688 31.219 18.062 1 92.25 369 ALA B CA 1
ATOM 8627 C C . ALA B 1 369 ? -34 31.609 17.375 1 92.25 369 ALA B C 1
ATOM 8629 O O . ALA B 1 369 ? -34.125 32.688 16.828 1 92.25 369 ALA B O 1
ATOM 8630 N N . GLY B 1 370 ? -35.031 30.844 17.344 1 89.56 370 GLY B N 1
ATOM 8631 C CA . GLY B 1 370 ? -36.344 31.125 16.719 1 89.56 370 GLY B CA 1
ATOM 8632 C C . GLY B 1 370 ? -36.312 31 15.211 1 89.56 370 GLY B C 1
ATOM 8633 O O . GLY B 1 370 ? -37.156 31.594 14.523 1 89.56 370 GLY B O 1
ATOM 8634 N N . LYS B 1 371 ? -35.406 30.375 14.664 1 88.94 371 LYS B N 1
ATOM 8635 C CA . LYS B 1 371 ? -35.219 30.297 13.219 1 88.94 371 LYS B CA 1
ATOM 8636 C C . LYS B 1 371 ? -35.344 28.859 12.727 1 88.94 371 LYS B C 1
ATOM 8638 O O . LYS B 1 371 ? -34.812 28.5 11.672 1 88.94 371 LYS B O 1
ATOM 8643 N N . PHE B 1 372 ? -36.094 28 13.445 1 90.75 372 PHE B N 1
ATOM 8644 C CA . PHE B 1 372 ? -36.156 26.594 13.062 1 90.75 372 PHE B CA 1
ATOM 8645 C C . PHE B 1 372 ? -37.312 26.328 12.133 1 90.75 372 PHE B C 1
ATOM 8647 O O . PHE B 1 372 ? -38.438 26.766 12.398 1 90.75 372 PHE B O 1
ATOM 8654 N N . ASN B 1 373 ? -37.031 25.781 10.875 1 91.44 373 ASN B N 1
ATOM 8655 C CA . ASN B 1 373 ? -37.969 25.219 9.93 1 91.44 373 ASN B CA 1
ATOM 8656 C C . ASN B 1 373 ? -37.625 23.781 9.539 1 91.44 373 ASN B C 1
ATOM 8658 O O . ASN B 1 373 ? -36.531 23.547 9.008 1 91.44 373 ASN B O 1
ATOM 8662 N N . PHE B 1 374 ? -38.562 22.891 9.805 1 91.56 374 PHE B N 1
ATOM 8663 C CA . PHE B 1 374 ? -38.312 21.469 9.602 1 91.56 374 PHE B CA 1
ATOM 8664 C C . PHE B 1 374 ? -37.938 21.188 8.164 1 91.56 374 PHE B C 1
ATOM 8666 O O . PHE B 1 374 ? -36.938 20.5 7.906 1 91.56 374 PHE B O 1
ATOM 8673 N N . TRP B 1 375 ? -38.656 21.719 7.188 1 91.88 375 TRP B N 1
ATOM 8674 C CA . TRP B 1 375 ? -38.438 21.422 5.777 1 91.88 375 TRP B CA 1
ATOM 8675 C C . TRP B 1 375 ? -37.125 22.016 5.293 1 91.88 375 TRP B C 1
ATOM 8677 O O . TRP B 1 375 ? -36.375 21.375 4.535 1 91.88 375 TRP B O 1
ATOM 8687 N N . THR B 1 376 ? -36.812 23.125 5.75 1 89.56 376 THR B N 1
ATOM 8688 C CA . THR B 1 376 ? -35.562 23.734 5.367 1 89.56 376 THR B CA 1
ATOM 8689 C C . THR B 1 376 ? -34.375 22.938 5.918 1 89.56 376 THR B C 1
ATOM 8691 O O . THR B 1 376 ? -33.344 22.828 5.266 1 89.56 376 THR B O 1
ATOM 8694 N N . HIS B 1 377 ? -34.656 22.422 7.074 1 91.62 377 HIS B N 1
ATOM 8695 C CA . HIS B 1 377 ? -33.625 21.625 7.707 1 91.62 377 HIS B CA 1
ATOM 8696 C C . HIS B 1 377 ? -33.344 20.344 6.91 1 91.62 377 HIS B C 1
ATOM 8698 O O . HIS B 1 377 ? -32.188 20 6.684 1 91.62 377 HIS B O 1
ATOM 8704 N N . ILE B 1 378 ? -34.344 19.75 6.41 1 92.75 378 ILE B N 1
ATOM 8705 C CA . ILE B 1 378 ? -34.219 18.516 5.652 1 92.75 378 ILE B CA 1
ATOM 8706 C C . ILE B 1 378 ? -33.656 18.812 4.262 1 92.75 378 ILE B C 1
ATOM 8708 O O . ILE B 1 378 ? -32.781 18.094 3.77 1 92.75 378 ILE B O 1
ATOM 8712 N N . ILE B 1 379 ? -34.062 19.875 3.66 1 91.94 379 ILE B N 1
ATOM 8713 C CA . ILE B 1 379 ? -33.625 20.234 2.311 1 91.94 379 ILE B CA 1
ATOM 8714 C C . ILE B 1 379 ? -32.156 20.594 2.305 1 91.94 379 ILE B C 1
ATOM 8716 O O . ILE B 1 379 ? -31.438 20.25 1.367 1 91.94 379 ILE B O 1
ATOM 8720 N N . ASN B 1 380 ? -31.734 21.234 3.301 1 88.69 380 ASN B N 1
ATOM 8721 C CA . ASN B 1 380 ? -30.312 21.578 3.408 1 88.69 380 ASN B CA 1
ATOM 8722 C C . ASN B 1 380 ? -29.438 20.328 3.498 1 88.69 380 ASN B C 1
ATOM 8724 O O . ASN B 1 380 ? -28.375 20.266 2.893 1 88.69 380 ASN B O 1
ATOM 8728 N N . LYS B 1 381 ? -29.891 19.391 4.238 1 92.94 381 LYS B N 1
ATOM 8729 C CA . LYS B 1 381 ? -29.156 18.125 4.332 1 92.94 381 LYS B CA 1
ATOM 8730 C C . LYS B 1 381 ? -29.125 17.406 2.986 1 92.94 381 LYS B C 1
ATOM 8732 O O . LYS B 1 381 ? -28.094 16.875 2.588 1 92.94 381 LYS B O 1
ATOM 8737 N N . LEU B 1 382 ? -30.281 17.438 2.26 1 94.5 382 LEU B N 1
ATOM 8738 C CA . LEU B 1 382 ? -30.359 16.781 0.963 1 94.5 382 LEU B CA 1
ATOM 8739 C C . LEU B 1 382 ? -29.438 17.438 -0.051 1 94.5 382 LEU B C 1
ATOM 8741 O O . LEU B 1 382 ? -28.812 16.75 -0.864 1 94.5 382 LEU B O 1
ATOM 8745 N N . PHE B 1 383 ? -29.297 18.703 0.032 1 90.88 383 PHE B N 1
ATOM 8746 C CA . PHE B 1 383 ? -28.422 19.422 -0.893 1 90.88 383 PHE B CA 1
ATOM 8747 C C . PHE B 1 383 ? -26.953 19.109 -0.627 1 90.88 383 PHE B C 1
ATOM 8749 O O . PHE B 1 383 ? -26.125 19.203 -1.53 1 90.88 383 PHE B O 1
ATOM 8756 N N . ARG B 1 384 ? -26.656 18.734 0.541 1 90.94 384 ARG B N 1
ATOM 8757 C CA . ARG B 1 384 ? -25.297 18.359 0.898 1 90.94 384 ARG B CA 1
ATOM 8758 C C . ARG B 1 384 ? -25 16.922 0.502 1 90.94 384 ARG B C 1
ATOM 8760 O O . ARG B 1 384 ? -23.859 16.594 0.146 1 90.94 384 ARG B O 1
ATOM 8767 N N . VAL B 1 385 ? -25.969 16.078 0.481 1 95.31 385 VAL B N 1
ATOM 8768 C CA . VAL B 1 385 ? -25.781 14.648 0.317 1 95.31 385 VAL B CA 1
ATOM 8769 C C . VAL B 1 385 ? -25.891 14.273 -1.159 1 95.31 385 VAL B C 1
ATOM 8771 O O . VAL B 1 385 ? -25.156 13.422 -1.65 1 95.31 385 VAL B O 1
ATOM 8774 N N . PHE B 1 386 ? -26.719 14.938 -1.954 1 95.81 386 PHE B N 1
ATOM 8775 C CA . PHE B 1 386 ? -27.141 14.477 -3.273 1 95.81 386 PHE B CA 1
ATOM 8776 C C . PHE B 1 386 ? -26.016 14.625 -4.285 1 95.81 386 PHE B C 1
ATOM 8778 O O . PHE B 1 386 ? -25.734 13.711 -5.062 1 95.81 386 PHE B O 1
ATOM 8785 N N . PRO B 1 387 ? -25.312 15.711 -4.324 1 94.56 387 PRO B N 1
ATOM 8786 C CA . PRO B 1 387 ? -24.328 15.852 -5.402 1 94.56 387 PRO B CA 1
ATOM 8787 C C . PRO B 1 387 ? -23.281 14.75 -5.395 1 94.56 387 PRO B C 1
ATOM 8789 O O . PRO B 1 387 ? -23.094 14.055 -6.398 1 94.56 387 PRO B O 1
ATOM 8792 N N . PRO B 1 388 ? -22.594 14.469 -4.285 1 96.88 388 PRO B N 1
ATOM 8793 C CA . PRO B 1 388 ? -21.656 13.344 -4.277 1 96.88 388 PRO B CA 1
ATOM 8794 C C . PRO B 1 388 ? -22.344 12 -4.52 1 96.88 388 PRO B C 1
ATOM 8796 O O . PRO B 1 388 ? -21.781 11.133 -5.199 1 96.88 388 PRO B O 1
ATOM 8799 N N . TYR B 1 389 ? -23.562 11.836 -4.004 1 97.75 389 TYR B N 1
ATOM 8800 C CA . TYR B 1 389 ? -24.281 10.562 -4.133 1 97.75 389 TYR B CA 1
ATOM 8801 C C . TYR B 1 389 ? -24.641 10.297 -5.586 1 97.75 389 TYR B C 1
ATOM 8803 O O . TYR B 1 389 ? -24.516 9.172 -6.07 1 97.75 389 TYR B O 1
ATOM 8811 N N . PHE B 1 390 ? -25.125 11.375 -6.281 1 96.56 390 PHE B N 1
ATOM 8812 C CA . PHE B 1 390 ? -25.453 11.25 -7.699 1 96.56 390 PHE B CA 1
ATOM 8813 C C . PHE B 1 390 ? -24.203 10.914 -8.508 1 96.56 390 PHE B C 1
ATOM 8815 O O . PHE B 1 390 ? -24.25 10.062 -9.398 1 96.56 390 PHE B O 1
ATOM 8822 N N . PHE B 1 391 ? -23.141 11.57 -8.219 1 96.19 391 PHE B N 1
ATOM 8823 C CA . PHE B 1 391 ? -21.891 11.312 -8.922 1 96.19 391 PHE B CA 1
ATOM 8824 C C . PHE B 1 391 ? -21.422 9.875 -8.695 1 96.19 391 PHE B C 1
ATOM 8826 O O . PHE B 1 391 ? -20.984 9.203 -9.625 1 96.19 391 PHE B O 1
ATOM 8833 N N . PHE B 1 392 ? -21.531 9.43 -7.461 1 96.31 392 PHE B N 1
ATOM 8834 C CA . PHE B 1 392 ? -21.141 8.07 -7.098 1 96.31 392 PHE B CA 1
ATOM 8835 C C . PHE B 1 392 ? -21.938 7.051 -7.902 1 96.31 392 PHE B C 1
ATOM 8837 O O . PHE B 1 392 ? -21.359 6.129 -8.484 1 96.31 392 PHE B O 1
ATOM 8844 N N . LEU B 1 393 ? -23.219 7.199 -7.941 1 97.5 393 LEU B N 1
ATOM 8845 C CA . LEU B 1 393 ? -24.078 6.273 -8.672 1 97.5 393 LEU B CA 1
ATOM 8846 C C . LEU B 1 393 ? -23.766 6.293 -10.164 1 97.5 393 LEU B C 1
ATOM 8848 O O . LEU B 1 393 ? -23.625 5.238 -10.781 1 97.5 393 LEU B O 1
ATOM 8852 N N . ALA B 1 394 ? -23.578 7.449 -10.711 1 96 394 ALA B N 1
ATOM 8853 C CA . ALA B 1 394 ? -23.266 7.574 -12.133 1 96 394 ALA B CA 1
ATOM 8854 C C . ALA B 1 394 ? -21.891 6.965 -12.445 1 96 394 ALA B C 1
ATOM 8856 O O . ALA B 1 394 ? -21.734 6.25 -13.438 1 96 394 ALA B O 1
ATOM 8857 N N . ALA B 1 395 ? -20.891 7.258 -11.641 1 95.62 395 ALA B N 1
ATOM 8858 C CA . ALA B 1 395 ? -19.547 6.723 -11.852 1 95.62 395 ALA B CA 1
ATOM 8859 C C . ALA B 1 395 ? -19.547 5.199 -11.773 1 95.62 395 ALA B C 1
ATOM 8861 O O . ALA B 1 395 ? -18.828 4.531 -12.523 1 95.62 395 ALA B O 1
ATOM 8862 N N . THR B 1 396 ? -20.359 4.66 -10.867 1 95.81 396 THR B N 1
ATOM 8863 C CA . THR B 1 396 ? -20.438 3.215 -10.695 1 95.81 396 THR B CA 1
ATOM 8864 C C . THR B 1 396 ? -21.109 2.564 -11.914 1 95.81 396 THR B C 1
ATOM 8866 O O . THR B 1 396 ? -20.656 1.521 -12.383 1 95.81 396 THR B O 1
ATOM 8869 N N . ILE B 1 397 ? -22.078 3.205 -12.438 1 95.56 397 ILE B N 1
ATOM 8870 C CA . ILE B 1 397 ? -22.844 2.635 -13.531 1 95.56 397 ILE B CA 1
ATOM 8871 C C . ILE B 1 397 ? -22.078 2.805 -14.844 1 95.56 397 ILE B C 1
ATOM 8873 O O . ILE B 1 397 ? -21.969 1.865 -15.633 1 95.56 397 ILE B O 1
ATOM 8877 N N . PHE B 1 398 ? -21.391 3.924 -15.023 1 94.44 398 PHE B N 1
ATOM 8878 C CA . PHE B 1 398 ? -20.922 4.266 -16.359 1 94.44 398 PHE B CA 1
ATOM 8879 C C . PHE B 1 398 ? -19.406 4.117 -16.453 1 94.44 398 PHE B C 1
ATOM 8881 O O . PHE B 1 398 ? -18.859 3.883 -17.531 1 94.44 398 PHE B O 1
ATOM 8888 N N . ILE B 1 399 ? -18.672 4.223 -15.359 1 92.81 399 ILE B N 1
ATOM 8889 C CA . ILE B 1 399 ? -17.219 4.285 -15.43 1 92.81 399 ILE B CA 1
ATOM 8890 C C . ILE B 1 399 ? -16.609 2.99 -14.891 1 92.81 399 ILE B C 1
ATOM 8892 O O . ILE B 1 399 ? -15.664 2.455 -15.461 1 92.81 399 ILE B O 1
ATOM 8896 N N . LEU B 1 400 ? -17.141 2.408 -13.828 1 93.19 400 LEU B N 1
ATOM 8897 C CA . LEU B 1 400 ? -16.578 1.275 -13.102 1 93.19 400 LEU B CA 1
ATOM 8898 C C . LEU B 1 400 ? -16.344 0.093 -14.039 1 93.19 400 LEU B C 1
ATOM 8900 O O . LEU B 1 400 ? -15.289 -0.545 -14 1 93.19 400 LEU B O 1
ATOM 8904 N N . PRO B 1 401 ? -17.266 -0.231 -14.992 1 91.31 401 PRO B N 1
ATOM 8905 C CA . PRO B 1 401 ? -17.062 -1.403 -15.852 1 91.31 401 PRO B CA 1
ATOM 8906 C C . PRO B 1 401 ? -15.836 -1.274 -16.75 1 91.31 401 PRO B C 1
ATOM 8908 O O . PRO B 1 401 ? -15.25 -2.285 -17.156 1 91.31 401 PRO B O 1
ATOM 8911 N N . SER B 1 402 ? -15.359 -0.082 -17 1 88.56 402 SER B N 1
ATOM 8912 C CA . SER B 1 402 ? -14.281 0.134 -17.953 1 88.56 402 SER B CA 1
ATOM 8913 C C . SER B 1 402 ? -12.969 0.429 -17.25 1 88.56 402 SER B C 1
ATOM 8915 O O . SER B 1 402 ? -11.969 0.772 -17.891 1 88.56 402 SER B O 1
ATOM 8917 N N . LEU B 1 403 ? -12.891 0.304 -16 1 86.69 403 LEU B N 1
ATOM 8918 C CA . LEU B 1 403 ? -11.727 0.75 -15.234 1 86.69 403 LEU B CA 1
ATOM 8919 C C . LEU B 1 403 ? -10.672 -0.347 -15.172 1 86.69 403 LEU B C 1
ATOM 8921 O O . LEU B 1 403 ? -9.508 -0.076 -14.859 1 86.69 403 LEU B O 1
ATOM 8925 N N . GLY B 1 404 ? -11.078 -1.589 -15.477 1 87.56 404 GLY B N 1
ATOM 8926 C CA . GLY B 1 404 ? -10.078 -2.637 -15.312 1 87.56 404 GLY B CA 1
ATOM 8927 C C . GLY B 1 404 ? -10.375 -3.871 -16.141 1 87.56 404 GLY B C 1
ATOM 8928 O O . GLY B 1 404 ? -11.289 -3.869 -16.969 1 87.56 404 GLY B O 1
ATOM 8929 N N . THR B 1 405 ? -9.438 -4.828 -16.062 1 90.31 405 THR B N 1
ATOM 8930 C CA . THR B 1 405 ? -9.531 -6.148 -16.672 1 90.31 405 THR B CA 1
ATOM 8931 C C . THR B 1 405 ? -8.891 -7.207 -15.781 1 90.31 405 THR B C 1
ATOM 8933 O O . THR B 1 405 ? -8.117 -6.883 -14.875 1 90.31 405 THR B O 1
ATOM 8936 N N . GLY B 1 406 ? -9.297 -8.398 -15.961 1 91.69 406 GLY B N 1
ATOM 8937 C CA . GLY B 1 406 ? -8.766 -9.508 -15.195 1 91.69 406 GLY B CA 1
ATOM 8938 C C . GLY B 1 406 ? -9.633 -10.75 -15.273 1 91.69 406 GLY B C 1
ATOM 8939 O O . GLY B 1 406 ? -10.742 -10.711 -15.805 1 91.69 406 GLY B O 1
ATOM 8940 N N . PRO B 1 407 ? -9.078 -11.82 -14.758 1 93.31 407 PRO B N 1
ATOM 8941 C CA . PRO B 1 407 ? -9.82 -13.086 -14.82 1 93.31 407 PRO B CA 1
ATOM 8942 C C . PRO B 1 407 ? -11.188 -13.008 -14.141 1 93.31 407 PRO B C 1
ATOM 8944 O O . PRO B 1 407 ? -12.141 -13.633 -14.594 1 93.31 407 PRO B O 1
ATOM 8947 N N . PHE B 1 408 ? -11.32 -12.195 -13.062 1 92.81 408 PHE B N 1
ATOM 8948 C CA . PHE B 1 408 ? -12.555 -12.125 -12.281 1 92.81 408 PHE B CA 1
ATOM 8949 C C . PHE B 1 408 ? -13.297 -10.82 -12.562 1 92.81 408 PHE B C 1
ATOM 8951 O O . PHE B 1 408 ? -14.312 -10.531 -11.93 1 92.81 408 PHE B O 1
ATOM 8958 N N . TRP B 1 409 ? -12.828 -10.008 -13.477 1 92.31 409 TRP B N 1
ATOM 8959 C CA . TRP B 1 409 ? -13.367 -8.664 -13.656 1 92.31 409 TRP B CA 1
ATOM 8960 C C . TRP B 1 409 ? -14.852 -8.711 -14.016 1 92.31 409 TRP B C 1
ATOM 8962 O O . TRP B 1 409 ? -15.68 -8.117 -13.32 1 92.31 409 TRP B O 1
ATOM 8972 N N . LYS B 1 410 ? -15.211 -9.5 -15.023 1 92.06 410 LYS B N 1
ATOM 8973 C CA . LYS B 1 410 ? -16.594 -9.57 -15.484 1 92.06 410 LYS B CA 1
ATOM 8974 C C . LYS B 1 410 ? -17.5 -10.203 -14.43 1 92.06 410 LYS B C 1
ATOM 8976 O O . LYS B 1 410 ? -18.578 -9.695 -14.141 1 92.06 410 LYS B O 1
ATOM 8981 N N . SER B 1 411 ? -17.016 -11.211 -13.852 1 90.25 411 SER B N 1
ATOM 8982 C CA . SER B 1 411 ? -17.828 -11.961 -12.898 1 90.25 411 SER B CA 1
ATOM 8983 C C . SER B 1 411 ? -18.062 -11.164 -11.617 1 90.25 411 SER B C 1
ATOM 8985 O O . SER B 1 411 ? -19.094 -11.328 -10.961 1 90.25 411 SER B O 1
ATOM 8987 N N . PHE B 1 412 ? -17.125 -10.328 -11.281 1 89.56 412 PHE B N 1
ATOM 8988 C CA . PHE B 1 412 ? -17.234 -9.609 -10.016 1 89.56 412 PHE B CA 1
ATOM 8989 C C . PHE B 1 412 ? -17.891 -8.25 -10.219 1 89.56 412 PHE B C 1
ATOM 8991 O O . PHE B 1 412 ? -18.672 -7.801 -9.367 1 89.56 412 PHE B O 1
ATOM 8998 N N . ILE B 1 413 ? -17.641 -7.555 -11.273 1 92.38 413 ILE B N 1
ATOM 8999 C CA . ILE B 1 413 ? -18.031 -6.156 -11.445 1 92.38 413 ILE B CA 1
ATOM 9000 C C . ILE B 1 413 ? -19.375 -6.074 -12.164 1 92.38 413 ILE B C 1
ATOM 9002 O O . ILE B 1 413 ? -20.25 -5.309 -11.766 1 92.38 413 ILE B O 1
ATOM 9006 N N . GLU B 1 414 ? -19.609 -6.879 -13.141 1 91.5 414 GLU B N 1
ATOM 9007 C CA . GLU B 1 414 ? -20.781 -6.738 -13.992 1 91.5 414 GLU B CA 1
ATOM 9008 C C . GLU B 1 414 ? -22.078 -6.945 -13.203 1 91.5 414 GLU B C 1
ATOM 9010 O O . GLU B 1 414 ? -23 -6.148 -13.297 1 91.5 414 GLU B O 1
ATOM 9015 N N . PRO B 1 415 ? -22.156 -7.984 -12.414 1 91.69 415 PRO B N 1
ATOM 9016 C CA . PRO B 1 415 ? -23.375 -8.133 -11.625 1 91.69 415 PRO B CA 1
ATOM 9017 C C . PRO B 1 415 ? -23.625 -6.961 -10.68 1 91.69 415 PRO B C 1
ATOM 9019 O O . PRO B 1 415 ? -24.766 -6.539 -10.5 1 91.69 415 PRO B O 1
ATOM 9022 N N . GLU B 1 416 ? -22.609 -6.426 -10.016 1 92.81 416 GLU B N 1
ATOM 9023 C CA . GLU B 1 416 ? -22.75 -5.297 -9.102 1 92.81 416 GLU B CA 1
ATOM 9024 C C . GLU B 1 416 ? -23.25 -4.055 -9.836 1 92.81 416 GLU B C 1
ATOM 9026 O O . GLU B 1 416 ? -24.109 -3.334 -9.328 1 92.81 416 GLU B O 1
ATOM 9031 N N . VAL B 1 417 ? -22.719 -3.848 -11 1 94.62 417 VAL B N 1
ATOM 9032 C CA . VAL B 1 417 ? -23.094 -2.684 -11.797 1 94.62 417 VAL B CA 1
ATOM 9033 C C . VAL B 1 417 ? -24.531 -2.832 -12.281 1 94.62 417 VAL B C 1
ATOM 9035 O O . VAL B 1 417 ? -25.281 -1.852 -12.344 1 94.62 417 VAL B O 1
ATOM 9038 N N . GLU B 1 418 ? -24.922 -4.027 -12.625 1 95.44 418 GLU B N 1
ATOM 9039 C CA . GLU B 1 418 ? -26.281 -4.27 -13.086 1 95.44 418 GLU B CA 1
ATOM 9040 C C . GLU B 1 418 ? -27.297 -3.975 -11.977 1 95.44 418 GLU B C 1
ATOM 9042 O O . GLU B 1 418 ? -28.359 -3.422 -12.242 1 95.44 418 GLU B O 1
ATOM 9047 N N . PHE B 1 419 ? -26.984 -4.305 -10.773 1 96.25 419 PHE B N 1
ATOM 9048 C CA . PHE B 1 419 ? -27.844 -3.971 -9.648 1 96.25 419 PHE B CA 1
ATOM 9049 C C . PHE B 1 419 ? -27.969 -2.461 -9.492 1 96.25 419 PHE B C 1
ATOM 9051 O O . PHE B 1 419 ? -29.062 -1.948 -9.227 1 96.25 419 PHE B O 1
ATOM 9058 N N . CYS B 1 420 ? -26.875 -1.784 -9.633 1 96.88 420 CYS B N 1
ATOM 9059 C CA . CYS B 1 420 ? -26.906 -0.331 -9.516 1 96.88 420 CYS B CA 1
ATOM 9060 C C . CYS B 1 420 ? -27.703 0.298 -10.656 1 96.88 420 CYS B C 1
ATOM 9062 O O . CYS B 1 420 ? -28.453 1.251 -10.438 1 96.88 420 CYS B O 1
ATOM 9064 N N . ARG B 1 421 ? -27.578 -0.26 -11.844 1 95.19 421 ARG B N 1
ATOM 9065 C CA . ARG B 1 421 ? -28.281 0.254 -13.016 1 95.19 421 ARG B CA 1
ATOM 9066 C C . ARG B 1 421 ? -29.797 0.056 -12.883 1 95.19 421 ARG B C 1
ATOM 9068 O O . ARG B 1 421 ? -30.562 0.961 -13.188 1 95.19 421 ARG B O 1
ATOM 9075 N N . LYS B 1 422 ? -30.188 -1.013 -12.375 1 96.19 422 LYS B N 1
ATOM 9076 C CA . LYS B 1 422 ? -31.594 -1.365 -12.266 1 96.19 422 LYS B CA 1
ATOM 9077 C C . LYS B 1 422 ? -32.25 -0.636 -11.094 1 96.19 422 LYS B C 1
ATOM 9079 O O . LYS B 1 422 ? -33.438 -0.262 -11.172 1 96.19 422 LYS B O 1
ATOM 9084 N N . ASN B 1 423 ? -31.469 -0.366 -9.984 1 97 423 ASN B N 1
ATOM 9085 C CA . ASN B 1 423 ? -32.125 0.029 -8.742 1 97 423 ASN B CA 1
ATOM 9086 C C . ASN B 1 423 ? -31.562 1.352 -8.211 1 97 423 ASN B C 1
ATOM 9088 O O . ASN B 1 423 ? -31.688 1.65 -7.023 1 97 423 ASN B O 1
ATOM 9092 N N . TRP B 1 424 ? -30.906 2.15 -9.047 1 96.5 424 TRP B N 1
ATOM 9093 C CA . TRP B 1 424 ? -30.297 3.398 -8.609 1 96.5 424 TRP B CA 1
ATOM 9094 C C . TRP B 1 424 ? -31.344 4.328 -7.996 1 96.5 424 TRP B C 1
ATOM 9096 O O . TRP B 1 424 ? -31.031 5.121 -7.105 1 96.5 424 TRP B O 1
ATOM 9106 N N . LEU B 1 425 ? -32.625 4.242 -8.422 1 96.88 425 LEU B N 1
ATOM 9107 C CA . LEU B 1 425 ? -33.688 5.113 -7.934 1 96.88 425 LEU B CA 1
ATOM 9108 C C . LEU B 1 425 ? -34 4.828 -6.469 1 96.88 425 LEU B C 1
ATOM 9110 O O . LEU B 1 425 ? -34.344 5.738 -5.715 1 96.88 425 LEU B O 1
ATOM 9114 N N . LEU B 1 426 ? -33.875 3.604 -6.043 1 97.62 426 LEU B N 1
ATOM 9115 C CA . LEU B 1 426 ? -34.125 3.24 -4.648 1 97.62 426 LEU B CA 1
ATOM 9116 C C . LEU B 1 426 ? -33.094 3.889 -3.734 1 97.62 426 LEU B C 1
ATOM 9118 O O . LEU B 1 426 ? -33.375 4.219 -2.586 1 97.62 426 LEU B O 1
ATOM 9122 N N . ASN B 1 427 ? -31.875 4.066 -4.25 1 97.44 427 ASN B N 1
ATOM 9123 C CA . ASN B 1 427 ? -30.828 4.734 -3.49 1 97.44 427 ASN B CA 1
ATOM 9124 C C . ASN B 1 427 ? -31.125 6.219 -3.305 1 97.44 427 ASN B C 1
ATOM 9126 O O . ASN B 1 427 ? -30.984 6.754 -2.203 1 97.44 427 ASN B O 1
ATOM 9130 N N . ILE B 1 428 ? -31.594 6.848 -4.336 1 96.62 428 ILE B N 1
ATOM 9131 C CA . ILE B 1 428 ? -31.891 8.273 -4.293 1 96.62 428 ILE B CA 1
ATOM 9132 C C . ILE B 1 428 ? -33.094 8.523 -3.369 1 96.62 428 ILE B C 1
ATOM 9134 O O . ILE B 1 428 ? -33.125 9.531 -2.664 1 96.62 428 ILE B O 1
ATOM 9138 N N . MET B 1 429 ? -33.938 7.547 -3.287 1 97 429 MET B N 1
ATOM 9139 C CA . MET B 1 429 ? -35.125 7.672 -2.438 1 97 429 MET B CA 1
ATOM 9140 C C . MET B 1 429 ? -34.812 7.219 -1.014 1 97 429 MET B C 1
ATOM 9142 O O . MET B 1 429 ? -35.656 7.332 -0.127 1 97 429 MET B O 1
ATOM 9146 N N . PHE B 1 430 ? -33.75 6.75 -0.734 1 97.38 430 PHE B N 1
ATOM 9147 C CA . PHE B 1 430 ? -33.312 6.297 0.576 1 97.38 430 PHE B CA 1
ATOM 9148 C C . PHE B 1 430 ? -34.188 5.164 1.094 1 97.38 430 PHE B C 1
ATOM 9150 O O . PHE B 1 430 ? -34.594 5.168 2.258 1 97.38 430 PHE B O 1
ATOM 9157 N N . VAL B 1 431 ? -34.531 4.156 0.163 1 97.56 431 VAL B N 1
ATOM 9158 C CA . VAL B 1 431 ? -35.344 3.023 0.589 1 97.56 431 VAL B CA 1
ATOM 9159 C C . VAL B 1 431 ? -34.656 1.716 0.187 1 97.56 431 VAL B C 1
ATOM 9161 O O . VAL B 1 431 ? -35.25 0.642 0.288 1 97.56 431 VAL B O 1
ATOM 9164 N N . ASN B 1 432 ? -33.406 1.792 -0.253 1 96.38 432 ASN B N 1
ATOM 9165 C CA . ASN B 1 432 ? -32.656 0.619 -0.731 1 96.38 432 ASN B CA 1
ATOM 9166 C C . ASN B 1 432 ? -32.406 -0.379 0.395 1 96.38 432 ASN B C 1
ATOM 9168 O O . ASN B 1 432 ? -32.125 -1.553 0.139 1 96.38 432 ASN B O 1
ATOM 9172 N N . ASN B 1 433 ? -32.5 0.033 1.692 1 96.12 433 ASN B N 1
ATOM 9173 C CA . ASN B 1 433 ? -32.25 -0.885 2.803 1 96.12 433 ASN B CA 1
ATOM 9174 C C . ASN B 1 433 ? -33.5 -1.672 3.152 1 96.12 433 ASN B C 1
ATOM 9176 O O . ASN B 1 433 ? -33.469 -2.605 3.955 1 96.12 433 ASN B O 1
ATOM 9180 N N . TYR B 1 434 ? -34.688 -1.298 2.541 1 96.56 434 TYR B N 1
ATOM 9181 C CA . TYR B 1 434 ? -35.938 -2.002 2.809 1 96.56 434 TYR B CA 1
ATOM 9182 C C . TYR B 1 434 ? -36.438 -2.695 1.553 1 96.56 434 TYR B C 1
ATOM 9184 O O . TYR B 1 434 ? -36.969 -3.812 1.621 1 96.56 434 TYR B O 1
ATOM 9192 N N . VAL B 1 435 ? -36.219 -2.066 0.442 1 96.25 435 VAL B N 1
ATOM 9193 C CA . VAL B 1 435 ? -36.812 -2.527 -0.8 1 96.25 435 VAL B CA 1
ATOM 9194 C C . VAL B 1 435 ? -35.812 -3.379 -1.583 1 96.25 435 VAL B C 1
ATOM 9196 O O . VAL B 1 435 ? -34.656 -2.986 -1.757 1 96.25 435 VAL B O 1
ATOM 9199 N N . LEU B 1 436 ? -36.281 -4.574 -2.113 1 92.44 436 LEU B N 1
ATOM 9200 C CA . LEU B 1 436 ? -35.531 -5.512 -2.934 1 92.44 436 LEU B CA 1
ATOM 9201 C C . LEU B 1 436 ? -34.25 -5.957 -2.219 1 92.44 436 LEU B C 1
ATOM 9203 O O . LEU B 1 436 ? -33.125 -5.688 -2.688 1 92.44 436 LEU B O 1
ATOM 9207 N N . PRO B 1 437 ? -34.469 -6.719 -1.153 1 90.62 437 PRO B N 1
ATOM 9208 C CA . PRO B 1 437 ? -33.312 -7.203 -0.41 1 90.62 437 PRO B CA 1
ATOM 9209 C C . PRO B 1 437 ? -32.375 -8.07 -1.261 1 90.62 437 PRO B C 1
ATOM 9211 O O . PRO B 1 437 ? -32.844 -8.945 -1.994 1 90.62 437 PRO B O 1
ATOM 9214 N N . GLY B 1 438 ? -31.094 -7.727 -1.268 1 91.5 438 GLY B N 1
ATOM 9215 C CA . GLY B 1 438 ? -30.109 -8.516 -2.004 1 91.5 438 GLY B CA 1
ATOM 9216 C C . GLY B 1 438 ? -29.75 -7.906 -3.348 1 91.5 438 GLY B C 1
ATOM 9217 O O . GLY B 1 438 ? -28.766 -8.312 -3.973 1 91.5 438 GLY B O 1
ATOM 9218 N N . GLU B 1 439 ? -30.531 -6.918 -3.777 1 94.88 439 GLU B N 1
ATOM 9219 C CA . GLU B 1 439 ? -30.266 -6.312 -5.082 1 94.88 439 GLU B CA 1
ATOM 9220 C C . GLU B 1 439 ? -29.875 -4.844 -4.941 1 94.88 439 GLU B C 1
ATOM 9222 O O . GLU B 1 439 ? -30.312 -4.004 -5.734 1 94.88 439 GLU B O 1
ATOM 9227 N N . TRP B 1 440 ? -29.188 -4.598 -3.945 1 94.25 440 TRP B N 1
ATOM 9228 C CA . TRP B 1 440 ? -28.781 -3.223 -3.686 1 94.25 440 TRP B CA 1
ATOM 9229 C C . TRP B 1 440 ? -27.562 -2.854 -4.531 1 94.25 440 TRP B C 1
ATOM 9231 O O . TRP B 1 440 ? -26.844 -3.732 -5.008 1 94.25 440 TRP B O 1
ATOM 9241 N N . CYS B 1 441 ? -27.391 -1.526 -4.754 1 95.69 441 CYS B N 1
ATOM 9242 C CA . CYS B 1 441 ? -26.156 -1.01 -5.34 1 95.69 441 CYS B CA 1
ATOM 9243 C C . CYS B 1 441 ? -25.031 -0.967 -4.305 1 95.69 441 CYS B C 1
ATOM 9245 O O . CYS B 1 441 ? -24.75 0.089 -3.74 1 95.69 441 CYS B O 1
ATOM 9247 N N . PHE B 1 442 ? -24.312 -2.076 -4.184 1 92.81 442 PHE B N 1
ATOM 9248 C CA . PHE B 1 442 ? -23.281 -2.338 -3.188 1 92.81 442 PHE B CA 1
ATOM 9249 C C . PHE B 1 442 ? -23.891 -2.4 -1.788 1 92.81 442 PHE B C 1
ATOM 9251 O O . PHE B 1 442 ? -24.844 -1.673 -1.481 1 92.81 442 PHE B O 1
ATOM 9258 N N . PRO B 1 443 ? -23.328 -3.123 -0.982 1 91.44 443 PRO B N 1
ATOM 9259 C CA . PRO B 1 443 ? -23.953 -3.42 0.309 1 91.44 443 PRO B CA 1
ATOM 9260 C C . PRO B 1 443 ? -23.781 -2.287 1.319 1 91.44 443 PRO B C 1
ATOM 9262 O O . PRO B 1 443 ? -24.609 -2.139 2.229 1 91.44 443 PRO B O 1
ATOM 9265 N N . HIS B 1 444 ? -22.797 -1.425 1.254 1 94.5 444 HIS B N 1
ATOM 9266 C CA . HIS B 1 444 ? -22.531 -0.429 2.285 1 94.5 444 HIS B CA 1
ATOM 9267 C C . HIS B 1 444 ? -23.469 0.761 2.16 1 94.5 444 HIS B C 1
ATOM 9269 O O . HIS B 1 444 ? -23.578 1.582 3.074 1 94.5 444 HIS B O 1
ATOM 9275 N N . THR B 1 445 ? -24.281 0.857 1.078 1 96.62 445 THR B N 1
ATOM 9276 C CA . THR B 1 445 ? -25.109 2.025 0.805 1 96.62 445 THR B CA 1
ATOM 9277 C C . THR B 1 445 ? -26.328 2.057 1.729 1 96.62 445 THR B C 1
ATOM 9279 O O . THR B 1 445 ? -27.031 3.07 1.812 1 96.62 445 THR B O 1
ATOM 9282 N N . TYR B 1 446 ? -26.609 0.994 2.486 1 96.62 446 TYR B N 1
ATOM 9283 C CA . TYR B 1 446 ? -27.703 0.999 3.457 1 96.62 446 TYR B CA 1
ATOM 9284 C C . TYR B 1 446 ? -27.5 2.096 4.496 1 96.62 446 TYR B C 1
ATOM 9286 O O . TYR B 1 446 ? -28.469 2.637 5.031 1 96.62 446 TYR B O 1
ATOM 9294 N N . PHE B 1 447 ? -26.25 2.377 4.828 1 97.19 447 PHE B N 1
ATOM 9295 C CA . PHE B 1 447 ? -25.891 3.305 5.895 1 97.19 447 PHE B CA 1
ATOM 9296 C C . PHE B 1 447 ? -26.484 4.684 5.633 1 97.19 447 PHE B C 1
ATOM 9298 O O . PHE B 1 447 ? -27.016 5.32 6.543 1 97.19 447 PHE B O 1
ATOM 9305 N N . LEU B 1 448 ? -26.359 5.148 4.383 1 97.19 448 LEU B N 1
ATOM 9306 C CA . LEU B 1 448 ? -26.844 6.48 4.047 1 97.19 448 LEU B CA 1
ATOM 9307 C C . LEU B 1 448 ? -28.359 6.555 4.168 1 97.19 448 LEU B C 1
ATOM 9309 O O . LEU B 1 448 ? -28.906 7.566 4.613 1 97.19 448 LEU B O 1
ATOM 9313 N N . ALA B 1 449 ? -29.062 5.527 3.725 1 97.44 449 ALA B N 1
ATOM 9314 C CA . ALA B 1 449 ? -30.5 5.469 3.871 1 97.44 449 ALA B CA 1
ATOM 9315 C C . ALA B 1 449 ? -30.906 5.527 5.34 1 97.44 449 ALA B C 1
ATOM 9317 O O . ALA B 1 449 ? -31.781 6.316 5.723 1 97.44 449 ALA B O 1
ATOM 9318 N N . ALA B 1 450 ? -30.25 4.789 6.137 1 97.5 450 ALA B N 1
ATOM 9319 C CA . ALA B 1 450 ? -30.531 4.773 7.57 1 97.5 450 ALA B CA 1
ATOM 9320 C C . ALA B 1 450 ? -30.234 6.133 8.203 1 97.5 450 ALA B C 1
ATOM 9322 O O . ALA B 1 450 ? -31.016 6.633 9.008 1 97.5 450 ALA B O 1
ATOM 9323 N N . ASP B 1 451 ? -29.125 6.695 7.848 1 97.06 451 ASP B N 1
ATOM 9324 C CA . ASP B 1 451 ? -28.734 7.992 8.391 1 97.06 451 ASP B CA 1
ATOM 9325 C C . ASP B 1 451 ? -29.781 9.055 8.07 1 97.06 451 ASP B C 1
ATOM 9327 O O . ASP B 1 451 ? -30.078 9.914 8.906 1 97.06 451 ASP B O 1
ATOM 9331 N N . MET B 1 452 ? -30.328 9.016 6.879 1 97 452 MET B N 1
ATOM 9332 C CA . MET B 1 452 ? -31.359 9.961 6.48 1 97 452 MET B CA 1
ATOM 9333 C C . MET B 1 452 ? -32.656 9.742 7.277 1 97 452 MET B C 1
ATOM 9335 O O . MET B 1 452 ? -33.281 10.703 7.691 1 97 452 MET B O 1
ATOM 9339 N N . HIS B 1 453 ? -33 8.477 7.473 1 97.81 453 HIS B N 1
ATOM 9340 C CA . HIS B 1 453 ? -34.188 8.172 8.297 1 97.81 453 HIS B CA 1
ATOM 9341 C C . HIS B 1 453 ? -34 8.68 9.719 1 97.81 453 HIS B C 1
ATOM 9343 O O . HIS B 1 453 ? -34.906 9.289 10.289 1 97.81 453 HIS B O 1
ATOM 9349 N N . PHE B 1 454 ? -32.844 8.469 10.281 1 97.81 454 PHE B N 1
ATOM 9350 C CA . PHE B 1 454 ? -32.531 8.914 11.641 1 97.81 454 PHE B CA 1
ATOM 9351 C C . PHE B 1 454 ? -32.562 10.43 11.734 1 97.81 454 PHE B C 1
ATOM 9353 O O . PHE B 1 454 ? -33.062 10.984 12.727 1 97.81 454 PHE B O 1
ATOM 9360 N N . PHE B 1 455 ? -32.031 11.062 10.734 1 97.25 455 PHE B N 1
ATOM 9361 C CA . PHE B 1 455 ? -32 12.523 10.711 1 97.25 455 PHE B CA 1
ATOM 9362 C C . PHE B 1 455 ? -33.406 13.086 10.758 1 97.25 455 PHE B C 1
ATOM 9364 O O . PHE B 1 455 ? -33.688 14.023 11.508 1 97.25 455 PHE B O 1
ATOM 9371 N N . MET B 1 456 ? -34.312 12.484 10.023 1 96.38 456 MET B N 1
ATOM 9372 C CA . MET B 1 456 ? -35.688 12.953 9.977 1 96.38 456 MET B CA 1
ATOM 9373 C C . MET B 1 456 ? -36.406 12.672 11.289 1 96.38 456 MET B C 1
ATOM 9375 O O . MET B 1 456 ? -37 13.578 11.891 1 96.38 456 MET B O 1
ATOM 9379 N N . VAL B 1 457 ? -36.281 11.5 11.734 1 96.38 457 VAL B N 1
ATOM 9380 C CA . VAL B 1 457 ? -36.969 11.094 12.961 1 96.38 457 VAL B CA 1
ATOM 9381 C C . VAL B 1 457 ? -36.344 11.789 14.156 1 96.38 457 VAL B C 1
ATOM 9383 O O . VAL B 1 457 ? -37.031 12.227 15.07 1 96.38 457 VAL B O 1
ATOM 9386 N N . GLY B 1 458 ? -35.031 11.844 14.18 1 97.06 458 GLY B N 1
ATOM 9387 C CA . GLY B 1 458 ? -34.344 12.516 15.25 1 97.06 458 GLY B CA 1
ATOM 9388 C C . GLY B 1 458 ? -34.719 13.977 15.391 1 97.06 458 GLY B C 1
ATOM 9389 O O . GLY B 1 458 ? -34.875 14.484 16.5 1 97.06 458 GLY B O 1
ATOM 9390 N N . THR B 1 459 ? -34.844 14.672 14.273 1 96.5 459 THR B N 1
ATOM 9391 C CA . THR B 1 459 ? -35.25 16.078 14.289 1 96.5 459 THR B CA 1
ATOM 9392 C C . THR B 1 459 ? -36.625 16.234 14.93 1 96.5 459 THR B C 1
ATOM 9394 O O . THR B 1 459 ? -36.844 17.172 15.695 1 96.5 459 THR B O 1
ATOM 9397 N N . ILE B 1 460 ? -37.5 15.297 14.656 1 96.06 460 ILE B N 1
ATOM 9398 C CA . ILE B 1 460 ? -38.844 15.328 15.242 1 96.06 460 ILE B CA 1
ATOM 9399 C C . ILE B 1 460 ? -38.75 15.094 16.75 1 96.06 460 ILE B C 1
ATOM 9401 O O . ILE B 1 460 ? -39.406 15.789 17.531 1 96.06 460 ILE B O 1
ATOM 9405 N N . ILE B 1 461 ? -37.938 14.188 17.156 1 97 461 ILE B N 1
ATOM 9406 C CA . ILE B 1 461 ? -37.75 13.867 18.562 1 97 461 ILE B CA 1
ATOM 9407 C C . ILE B 1 461 ? -37.219 15.078 19.312 1 97 461 ILE B C 1
ATOM 9409 O O . ILE B 1 461 ? -37.719 15.453 20.375 1 97 461 ILE B O 1
ATOM 9413 N N . VAL B 1 462 ? -36.188 15.695 18.812 1 97.12 462 VAL B N 1
ATOM 9414 C CA . VAL B 1 462 ? -35.562 16.859 19.453 1 97.12 462 VAL B CA 1
ATOM 9415 C C . VAL B 1 462 ? -36.562 18 19.516 1 97.12 462 VAL B C 1
ATOM 9417 O O . VAL B 1 462 ? -36.656 18.719 20.516 1 97.12 462 VAL B O 1
ATOM 9420 N N . TYR B 1 463 ? -37.344 18.156 18.453 1 95.12 463 TYR B N 1
ATOM 9421 C CA . TYR B 1 463 ? -38.375 19.203 18.422 1 95.12 463 TYR B CA 1
ATOM 9422 C C . TYR B 1 463 ? -39.406 18.969 19.516 1 95.12 463 TYR B C 1
ATOM 9424 O O . TYR B 1 463 ? -39.812 19.922 20.203 1 95.12 463 TYR B O 1
ATOM 9432 N N . LEU B 1 464 ? -39.844 17.766 19.656 1 95.19 464 LEU B N 1
ATOM 9433 C CA . LEU B 1 464 ? -40.844 17.422 20.688 1 95.19 464 LEU B CA 1
ATOM 9434 C C . LEU B 1 464 ? -40.281 17.672 22.078 1 95.19 464 LEU B C 1
ATOM 9436 O O . LEU B 1 464 ? -41 18.156 22.969 1 95.19 464 LEU B O 1
ATOM 9440 N N . CYS B 1 465 ? -39 17.359 22.281 1 96.06 465 CYS B N 1
ATOM 9441 C CA . CYS B 1 465 ? -38.375 17.578 23.578 1 96.06 465 CYS B CA 1
ATOM 9442 C C . CYS B 1 465 ? -38.25 19.062 23.875 1 96.06 465 CYS B C 1
ATOM 9444 O O . CYS B 1 465 ? -38.375 19.484 25.031 1 96.06 465 CYS B O 1
ATOM 9446 N N . TRP B 1 466 ? -37.938 19.812 22.859 1 93.75 466 TRP B N 1
ATOM 9447 C CA . TRP B 1 466 ? -37.844 21.266 23 1 93.75 466 TRP B CA 1
ATOM 9448 C C . TRP B 1 466 ? -39.188 21.875 23.312 1 93.75 466 TRP B C 1
ATOM 9450 O O . TRP B 1 466 ? -39.312 22.75 24.172 1 93.75 466 TRP B O 1
ATOM 9460 N N . ARG B 1 467 ? -40.281 21.391 22.641 1 92.25 467 ARG B N 1
ATOM 9461 C CA . ARG B 1 467 ? -41.625 21.938 22.797 1 92.25 467 ARG B CA 1
ATOM 9462 C C . ARG B 1 467 ? -42.188 21.594 24.172 1 92.25 467 ARG B C 1
ATOM 9464 O O . ARG B 1 467 ? -42.844 22.438 24.812 1 92.25 467 ARG B O 1
ATOM 9471 N N . TRP B 1 468 ? -42 20.328 24.484 1 92.5 468 TRP B N 1
ATOM 9472 C CA . TRP B 1 468 ? -42.531 19.844 25.766 1 92.5 468 TRP B CA 1
ATOM 9473 C C . TRP B 1 468 ? -41.406 19.547 26.75 1 92.5 468 TRP B C 1
ATOM 9475 O O . TRP B 1 468 ? -41.156 18.391 27.094 1 92.5 468 TRP B O 1
ATOM 9485 N N . ASN B 1 469 ? -40.875 20.484 27.328 1 89.06 469 ASN B N 1
ATOM 9486 C CA . ASN B 1 469 ? -39.688 20.375 28.172 1 89.06 469 ASN B CA 1
ATOM 9487 C C . ASN B 1 469 ? -39.969 19.547 29.422 1 89.06 469 ASN B C 1
ATOM 9489 O O . ASN B 1 469 ? -39.062 18.859 29.922 1 89.06 469 ASN B O 1
ATOM 9493 N N . SER B 1 470 ? -41.188 19.5 29.938 1 91.69 470 SER B N 1
ATOM 9494 C CA . SER B 1 470 ? -41.531 18.766 31.156 1 91.69 470 SER B CA 1
ATOM 9495 C C . SER B 1 470 ? -41.594 17.266 30.906 1 91.69 470 SER B C 1
ATOM 9497 O O . SER B 1 470 ? -41.406 16.469 31.828 1 91.69 470 SER B O 1
ATOM 9499 N N . TYR B 1 471 ? -41.688 16.828 29.609 1 93.06 471 TYR B N 1
ATOM 9500 C CA . TYR B 1 471 ? -41.812 15.406 29.281 1 93.06 471 TYR B CA 1
ATOM 9501 C C . TYR B 1 471 ? -40.562 14.914 28.547 1 93.06 471 TYR B C 1
ATOM 9503 O O . TYR B 1 471 ? -40.594 13.852 27.922 1 93.06 471 TYR B O 1
ATOM 9511 N N . LYS B 1 472 ? -39.531 15.648 28.547 1 94.12 472 LYS B N 1
ATOM 9512 C CA . LYS B 1 472 ? -38.312 15.328 27.844 1 94.12 472 LYS B CA 1
ATOM 9513 C C . LYS B 1 472 ? -37.781 13.945 28.234 1 94.12 472 LYS B C 1
ATOM 9515 O O . LYS B 1 472 ? -37.438 13.141 27.375 1 94.12 472 LYS B O 1
ATOM 9520 N N . GLY B 1 473 ? -37.781 13.633 29.484 1 94.56 473 GLY B N 1
ATOM 9521 C CA . GLY B 1 473 ? -37.312 12.344 29.969 1 94.56 473 GLY B CA 1
ATOM 9522 C C . GLY B 1 473 ? -38.125 11.18 29.469 1 94.56 473 GLY B C 1
ATOM 9523 O O . GLY B 1 473 ? -37.594 10.125 29.125 1 94.56 473 GLY B O 1
ATOM 9524 N N . ALA B 1 474 ? -39.406 11.336 29.391 1 95.25 474 ALA B N 1
ATOM 9525 C CA . ALA B 1 474 ? -40.344 10.289 28.938 1 95.25 474 ALA B CA 1
ATOM 9526 C C . ALA B 1 474 ? -40.188 10.031 27.453 1 95.25 474 ALA B C 1
ATOM 9528 O O . ALA B 1 474 ? -40.156 8.883 27 1 95.25 474 ALA B O 1
ATOM 9529 N N . VAL B 1 475 ? -40.062 11.086 26.719 1 95.5 475 VAL B N 1
ATOM 9530 C CA . VAL B 1 475 ? -39.906 10.953 25.266 1 95.5 475 VAL B CA 1
ATOM 9531 C C . VAL B 1 475 ? -38.594 10.25 24.953 1 95.5 475 VAL B C 1
ATOM 9533 O O . VAL B 1 475 ? -38.562 9.305 24.156 1 95.5 475 VAL B O 1
ATOM 9536 N N . LEU B 1 476 ? -37.531 10.711 25.562 1 96.81 476 LEU B N 1
ATOM 9537 C CA . LEU B 1 476 ? -36.219 10.117 25.328 1 96.81 476 LEU B CA 1
ATOM 9538 C C . LEU B 1 476 ? -36.188 8.688 25.859 1 96.81 476 LEU B C 1
ATOM 9540 O O . LEU B 1 476 ? -35.562 7.812 25.25 1 96.81 476 LEU B O 1
ATOM 9544 N N . GLY B 1 477 ? -36.75 8.461 27 1 96.19 477 GLY B N 1
ATOM 9545 C CA . GLY B 1 477 ? -36.812 7.121 27.562 1 96.19 477 GLY B CA 1
ATOM 9546 C C . GLY B 1 477 ? -37.531 6.137 26.656 1 96.19 477 GLY B C 1
ATOM 9547 O O . GLY B 1 477 ? -37.094 5.012 26.469 1 96.19 477 GLY B O 1
ATOM 9548 N N . LEU B 1 478 ? -38.656 6.523 26.125 1 96 478 LEU B N 1
ATOM 9549 C CA . LEU B 1 478 ? -39.438 5.684 25.234 1 96 478 LEU B CA 1
ATOM 9550 C C . LEU B 1 478 ? -38.656 5.41 23.938 1 96 478 LEU B C 1
ATOM 9552 O O . LEU B 1 478 ? -38.656 4.277 23.453 1 96 478 LEU B O 1
ATOM 9556 N N . ALA B 1 479 ? -38.125 6.469 23.406 1 96.5 479 ALA B N 1
ATOM 9557 C CA . ALA B 1 479 ? -37.344 6.312 22.172 1 96.5 479 ALA B CA 1
ATOM 9558 C C . ALA B 1 479 ? -36.156 5.371 22.391 1 96.5 479 ALA B C 1
ATOM 9560 O O . ALA B 1 479 ? -35.875 4.539 21.531 1 96.5 479 ALA B O 1
ATOM 9561 N N . THR B 1 480 ? -35.438 5.465 23.484 1 97.06 480 THR B N 1
ATOM 9562 C CA . THR B 1 480 ? -34.312 4.602 23.797 1 97.06 480 THR B CA 1
ATOM 9563 C C . THR B 1 480 ? -34.75 3.16 24 1 97.06 480 THR B C 1
ATOM 9565 O O . THR B 1 480 ? -34.094 2.223 23.562 1 97.06 480 THR B O 1
ATOM 9568 N N . PHE B 1 481 ? -35.844 3.053 24.609 1 97.38 481 PHE B N 1
ATOM 9569 C CA . PHE B 1 481 ? -36.375 1.717 24.844 1 97.38 481 PHE B CA 1
ATOM 9570 C C . PHE B 1 481 ? -36.781 1.062 23.516 1 97.38 481 PHE B C 1
ATOM 9572 O O . PHE B 1 481 ? -36.469 -0.115 23.297 1 97.38 481 PHE B O 1
ATOM 9579 N N . LEU B 1 482 ? -37.438 1.771 22.656 1 96.62 482 LEU B N 1
ATOM 9580 C CA . LEU B 1 482 ? -37.812 1.244 21.344 1 96.62 482 LEU B CA 1
ATOM 9581 C C . LEU B 1 482 ? -36.594 0.884 20.516 1 96.62 482 LEU B C 1
ATOM 9583 O O . LEU B 1 482 ? -36.625 -0.092 19.766 1 96.62 482 LEU B O 1
ATOM 9587 N N . SER B 1 483 ? -35.562 1.669 20.609 1 96.75 483 SER B N 1
ATOM 9588 C CA . SER B 1 483 ? -34.344 1.404 19.875 1 96.75 483 SER B CA 1
ATOM 9589 C C . SER B 1 483 ? -33.688 0.11 20.328 1 96.75 483 SER B C 1
ATOM 9591 O O . SER B 1 483 ? -33 -0.555 19.547 1 96.75 483 SER B O 1
ATOM 9593 N N . PHE B 1 484 ? -33.844 -0.238 21.531 1 96.88 484 PHE B N 1
ATOM 9594 C CA . PHE B 1 484 ? -33.344 -1.493 22.094 1 96.88 484 PHE B CA 1
ATOM 9595 C C . PHE B 1 484 ? -34.281 -2.645 21.734 1 96.88 484 PHE B C 1
ATOM 9597 O O . PHE B 1 484 ? -33.812 -3.707 21.312 1 96.88 484 PHE B O 1
ATOM 9604 N N . PHE B 1 485 ? -35.5 -2.428 21.844 1 96.88 485 PHE B N 1
ATOM 9605 C CA . PHE B 1 485 ? -36.5 -3.479 21.781 1 96.88 485 PHE B CA 1
ATOM 9606 C C . PHE B 1 485 ? -36.688 -3.98 20.359 1 96.88 485 PHE B C 1
ATOM 9608 O O . PHE B 1 485 ? -36.938 -5.168 20.141 1 96.88 485 PHE B O 1
ATOM 9615 N N . MET B 1 486 ? -36.562 -3.223 19.359 1 96.69 486 MET B N 1
ATOM 9616 C CA . MET B 1 486 ? -36.781 -3.611 17.984 1 96.69 486 MET B CA 1
ATOM 9617 C C . MET B 1 486 ? -35.781 -4.645 17.516 1 96.69 486 MET B C 1
ATOM 9619 O O . MET B 1 486 ? -36.125 -5.723 17.047 1 96.69 486 MET B O 1
ATOM 9623 N N . PRO B 1 487 ? -34.5 -4.395 17.688 1 96.5 487 PRO B N 1
ATOM 9624 C CA . PRO B 1 487 ? -33.531 -5.449 17.328 1 96.5 487 PRO B CA 1
ATOM 9625 C C . PRO B 1 487 ? -33.656 -6.684 18.219 1 96.5 487 PRO B C 1
ATOM 9627 O O . PRO B 1 487 ? -33.438 -7.809 17.75 1 96.5 487 PRO B O 1
ATOM 9630 N N . PHE B 1 488 ? -33.969 -6.41 19.5 1 96.88 488 PHE B N 1
ATOM 9631 C CA . PHE B 1 488 ? -34.188 -7.523 20.406 1 96.88 488 PHE B CA 1
ATOM 9632 C C . PHE B 1 488 ? -35.281 -8.445 19.906 1 96.88 488 PHE B C 1
ATOM 9634 O O . PHE B 1 488 ? -35.094 -9.664 19.812 1 96.88 488 PHE B O 1
ATOM 9641 N N . LEU B 1 489 ? -36.344 -7.902 19.531 1 96.81 489 LEU B N 1
ATOM 9642 C CA . LEU B 1 489 ? -37.5 -8.664 19.062 1 96.81 489 LEU B CA 1
ATOM 9643 C C . LEU B 1 489 ? -37.219 -9.352 17.734 1 96.81 489 LEU B C 1
ATOM 9645 O O . LEU B 1 489 ? -37.625 -10.5 17.531 1 96.81 489 LEU B O 1
ATOM 9649 N N . ALA B 1 490 ? -36.531 -8.68 16.812 1 96.12 490 ALA B N 1
ATOM 9650 C CA . ALA B 1 490 ? -36.219 -9.242 15.5 1 96.12 490 ALA B CA 1
ATOM 9651 C C . ALA B 1 490 ? -35.344 -10.492 15.641 1 96.12 490 ALA B C 1
ATOM 9653 O O . ALA B 1 490 ? -35.594 -11.5 14.961 1 96.12 490 ALA B O 1
ATOM 9654 N N . VAL B 1 491 ? -34.375 -10.461 16.516 1 95.94 491 VAL B N 1
ATOM 9655 C CA . VAL B 1 491 ? -33.469 -11.586 16.703 1 95.94 491 VAL B CA 1
ATOM 9656 C C . VAL B 1 491 ? -34.188 -12.695 17.469 1 95.94 491 VAL B C 1
ATOM 9658 O O . VAL B 1 491 ? -34.062 -13.875 17.125 1 95.94 491 VAL B O 1
ATOM 9661 N N . TYR B 1 492 ? -34.969 -12.297 18.484 1 96 492 TYR B N 1
ATOM 9662 C CA . TYR B 1 492 ? -35.656 -13.266 19.344 1 96 492 TYR B CA 1
ATOM 9663 C C . TYR B 1 492 ? -36.719 -14.039 18.562 1 96 492 TYR B C 1
ATOM 9665 O O . TYR B 1 492 ? -36.812 -15.266 18.672 1 96 492 TYR B O 1
ATOM 9673 N N . LEU B 1 493 ? -37.469 -13.43 17.719 1 96 493 LEU B N 1
ATOM 9674 C CA . LEU B 1 493 ? -38.594 -14.055 17.016 1 96 493 LEU B CA 1
ATOM 9675 C C . LEU B 1 493 ? -38.094 -14.906 15.859 1 96 493 LEU B C 1
ATOM 9677 O O . LEU B 1 493 ? -38.688 -15.922 15.523 1 96 493 LEU B O 1
ATOM 9681 N N . ASN B 1 494 ? -36.969 -14.594 15.25 1 94.94 494 ASN B N 1
ATOM 9682 C CA . ASN B 1 494 ? -36.5 -15.281 14.047 1 94.94 494 ASN B CA 1
ATOM 9683 C C . ASN B 1 494 ? -35.281 -16.156 14.336 1 94.94 494 ASN B C 1
ATOM 9685 O O . ASN B 1 494 ? -34.75 -16.797 13.43 1 94.94 494 ASN B O 1
ATOM 9689 N N . ASP B 1 495 ? -34.781 -16.141 15.422 1 93.56 495 ASP B N 1
ATOM 9690 C CA . ASP B 1 495 ? -33.656 -16.969 15.852 1 93.56 495 ASP B CA 1
ATOM 9691 C C . ASP B 1 495 ? -32.406 -16.656 15.039 1 93.56 495 ASP B C 1
ATOM 9693 O O . ASP B 1 495 ? -31.766 -17.562 14.516 1 93.56 495 ASP B O 1
ATOM 9697 N N . TYR B 1 496 ? -32.25 -15.367 14.875 1 91.88 496 TYR B N 1
ATOM 9698 C CA . TYR B 1 496 ? -31.031 -14.961 14.164 1 91.88 496 TYR B CA 1
ATOM 9699 C C . TYR B 1 496 ? -29.812 -15.062 15.07 1 91.88 496 TYR B C 1
ATOM 9701 O O . TYR B 1 496 ? -29.938 -15.188 16.281 1 91.88 496 TYR B O 1
ATOM 9709 N N . ASP B 1 497 ? -28.562 -15.062 14.539 1 86.25 497 ASP B N 1
ATOM 9710 C CA . ASP B 1 497 ? -27.312 -15.211 15.273 1 86.25 497 ASP B CA 1
ATOM 9711 C C . ASP B 1 497 ? -27.062 -14 16.172 1 86.25 497 ASP B C 1
ATOM 9713 O O . ASP B 1 497 ? -26.328 -14.102 17.172 1 86.25 497 ASP B O 1
ATOM 9717 N N . GLY B 1 498 ? -27.641 -12.906 15.844 1 86.62 498 GLY B N 1
ATOM 9718 C CA . GLY B 1 498 ? -27.484 -11.727 16.672 1 86.62 498 GLY B CA 1
ATOM 9719 C C . GLY B 1 498 ? -26.266 -10.898 16.312 1 86.62 498 GLY B C 1
ATOM 9720 O O . GLY B 1 498 ? -26.156 -9.742 16.734 1 86.62 498 GLY B O 1
ATOM 9721 N N . VAL B 1 499 ? -25.359 -11.562 15.625 1 86.75 499 VAL B N 1
ATOM 9722 C CA . VAL B 1 499 ? -24.156 -10.852 15.195 1 86.75 499 VAL B CA 1
ATOM 9723 C C . VAL B 1 499 ? -23.844 -11.18 13.742 1 86.75 499 VAL B C 1
ATOM 9725 O O . VAL B 1 499 ? -24.234 -12.242 13.242 1 86.75 499 VAL B O 1
ATOM 9728 N N . LEU B 1 500 ? -23.281 -10.211 13.047 1 84.06 500 LEU B N 1
ATOM 9729 C CA . LEU B 1 500 ? -22.781 -10.5 11.703 1 84.06 500 LEU B CA 1
ATOM 9730 C C . LEU B 1 500 ? -21.422 -11.172 11.766 1 84.06 500 LEU B C 1
ATOM 9732 O O . LEU B 1 500 ? -20.453 -10.578 12.25 1 84.06 500 LEU B O 1
ATOM 9736 N N . ASN B 1 501 ? -21.344 -12.406 11.289 1 76.5 501 ASN B N 1
ATOM 9737 C CA . ASN B 1 501 ? -20.109 -13.18 11.328 1 76.5 501 ASN B CA 1
ATOM 9738 C C . ASN B 1 501 ? -19.312 -13.031 10.031 1 76.5 501 ASN B C 1
ATOM 9740 O O . ASN B 1 501 ? -19.891 -13.008 8.945 1 76.5 501 ASN B O 1
ATOM 9744 N N . PHE B 1 502 ? -18.047 -12.906 10.195 1 76.56 502 PHE B N 1
ATOM 9745 C CA . PHE B 1 502 ? -17.156 -12.836 9.047 1 76.56 502 PHE B CA 1
ATOM 9746 C C . PHE B 1 502 ? -16.594 -14.219 8.719 1 76.56 502 PHE B C 1
ATOM 9748 O O . PHE B 1 502 ? -15.383 -14.438 8.82 1 76.56 502 PHE B O 1
ATOM 9755 N N . ASP B 1 503 ? -17.469 -15.125 8.414 1 76.38 503 ASP B N 1
ATOM 9756 C CA . ASP B 1 503 ? -17.031 -16.453 7.984 1 76.38 503 ASP B CA 1
ATOM 9757 C C . ASP B 1 503 ? -17.156 -16.609 6.473 1 76.38 503 ASP B C 1
ATOM 9759 O O . ASP B 1 503 ? -17.734 -15.742 5.801 1 76.38 503 ASP B O 1
ATOM 9763 N N . TYR B 1 504 ? -16.609 -17.656 5.949 1 77.38 504 TYR B N 1
ATOM 9764 C CA . TYR B 1 504 ? -16.5 -17.859 4.508 1 77.38 504 TYR B CA 1
ATOM 9765 C C . TYR B 1 504 ? -17.891 -17.875 3.863 1 77.38 504 TYR B C 1
ATOM 9767 O O . TYR B 1 504 ? -18.125 -17.141 2.898 1 77.38 504 TYR B O 1
ATOM 9775 N N . LYS B 1 505 ? -18.828 -18.625 4.402 1 77.12 505 LYS B N 1
ATOM 9776 C CA . LYS B 1 505 ? -20.156 -18.75 3.799 1 77.12 505 LYS B CA 1
ATOM 9777 C C . LYS B 1 505 ? -20.922 -17.438 3.889 1 77.12 505 LYS B C 1
ATOM 9779 O O . LYS B 1 505 ? -21.578 -17.031 2.924 1 77.12 505 LYS B O 1
ATOM 9784 N N . SER B 1 506 ? -20.828 -16.766 5.031 1 77.56 506 SER B N 1
ATOM 9785 C CA . SER B 1 506 ? -21.562 -15.523 5.246 1 77.56 506 SER B CA 1
ATOM 9786 C C . SER B 1 506 ? -21.062 -14.43 4.305 1 77.56 506 SER B C 1
ATOM 9788 O O . SER B 1 506 ? -21.875 -13.664 3.762 1 77.56 506 SER B O 1
ATOM 9790 N N . MET B 1 507 ? -19.781 -14.43 4.012 1 76.56 507 MET B N 1
ATOM 9791 C CA . MET B 1 507 ? -19.234 -13.328 3.23 1 76.56 507 MET B CA 1
ATOM 9792 C C . MET B 1 507 ? -19.375 -13.594 1.735 1 76.56 507 MET B C 1
ATOM 9794 O O . MET B 1 507 ? -19.531 -12.664 0.945 1 76.56 507 MET B O 1
ATOM 9798 N N . THR B 1 508 ? -19.359 -14.867 1.376 1 77 508 THR B N 1
ATOM 9799 C CA . THR B 1 508 ? -19.484 -15.203 -0.037 1 77 508 THR B CA 1
ATOM 9800 C C . THR B 1 508 ? -20.953 -15.125 -0.478 1 77 508 THR B C 1
ATOM 9802 O O . THR B 1 508 ? -21.234 -14.922 -1.659 1 77 508 THR B O 1
ATOM 9805 N N . THR B 1 509 ? -21.891 -15.219 0.48 1 80.75 509 THR B N 1
ATOM 9806 C CA . THR B 1 509 ? -23.312 -15.141 0.167 1 80.75 509 THR B CA 1
ATOM 9807 C C . THR B 1 509 ? -23.969 -13.992 0.934 1 80.75 509 THR B C 1
ATOM 9809 O O . THR B 1 509 ? -25.047 -14.164 1.503 1 80.75 509 THR B O 1
ATOM 9812 N N . ILE B 1 510 ? -23.312 -12.898 0.946 1 84 510 ILE B N 1
ATOM 9813 C CA . ILE B 1 510 ? -23.781 -11.781 1.763 1 84 510 ILE B CA 1
ATOM 9814 C C . ILE B 1 510 ? -25.125 -11.289 1.25 1 84 510 ILE B C 1
ATOM 9816 O O . ILE B 1 510 ? -25.969 -10.844 2.033 1 84 510 ILE B O 1
ATOM 9820 N N . ARG B 1 511 ? -25.422 -11.414 -0.021 1 88.12 511 ARG B N 1
ATOM 9821 C CA . ARG B 1 511 ? -26.656 -10.938 -0.629 1 88.12 511 ARG B CA 1
ATOM 9822 C C . ARG B 1 511 ? -27.844 -11.82 -0.233 1 88.12 511 ARG B C 1
ATOM 9824 O O . ARG B 1 511 ? -29 -11.422 -0.376 1 88.12 511 ARG B O 1
ATOM 9831 N N . ARG B 1 512 ? -27.562 -12.938 0.337 1 88 512 ARG B N 1
ATOM 9832 C CA . ARG B 1 512 ? -28.625 -13.852 0.746 1 88 512 ARG B CA 1
ATOM 9833 C C . ARG B 1 512 ? -28.578 -14.109 2.248 1 88 512 ARG B C 1
ATOM 9835 O O . ARG B 1 512 ? -29.328 -14.945 2.764 1 88 512 ARG B O 1
ATOM 9842 N N . HIS B 1 513 ? -27.656 -13.445 2.82 1 89.44 513 HIS B N 1
ATOM 9843 C CA . HIS B 1 513 ? -27.516 -13.625 4.262 1 89.44 513 HIS B CA 1
ATOM 9844 C C . HIS B 1 513 ? -28.688 -12.992 5.012 1 89.44 513 HIS B C 1
ATOM 9846 O O . HIS B 1 513 ? -28.828 -11.766 5.008 1 89.44 513 HIS B O 1
ATOM 9852 N N . GLN B 1 514 ? -29.422 -13.688 5.758 1 89.19 514 GLN B N 1
ATOM 9853 C CA . GLN B 1 514 ? -30.688 -13.266 6.355 1 89.19 514 GLN B CA 1
ATOM 9854 C C . GLN B 1 514 ? -30.453 -12.227 7.449 1 89.19 514 GLN B C 1
ATOM 9856 O O . GLN B 1 514 ? -31.141 -11.203 7.504 1 89.19 514 GLN B O 1
ATOM 9861 N N . TYR B 1 515 ? -29.547 -12.438 8.297 1 90.88 515 TYR B N 1
ATOM 9862 C CA . TYR B 1 515 ? -29.297 -11.492 9.367 1 90.88 515 TYR B CA 1
ATOM 9863 C C . TYR B 1 515 ? -28.875 -10.133 8.812 1 90.88 515 TYR B C 1
ATOM 9865 O O . TYR B 1 515 ? -29.297 -9.094 9.312 1 90.88 515 TYR B O 1
ATOM 9873 N N . PHE B 1 516 ? -28.094 -10.188 7.785 1 92.12 516 PHE B N 1
ATOM 9874 C CA . PHE B 1 516 ? -27.625 -8.945 7.176 1 92.12 516 PHE B CA 1
ATOM 9875 C C . PHE B 1 516 ? -28.781 -8.18 6.535 1 92.12 516 PHE B C 1
ATOM 9877 O O . PHE B 1 516 ? -28.906 -6.973 6.73 1 92.12 516 PHE B O 1
ATOM 9884 N N . MET B 1 517 ? -29.656 -8.883 5.906 1 92.38 517 MET B N 1
ATOM 9885 C CA . MET B 1 517 ? -30.734 -8.266 5.133 1 92.38 517 MET B CA 1
ATOM 9886 C C . MET B 1 517 ? -31.875 -7.828 6.047 1 92.38 517 MET B C 1
ATOM 9888 O O . MET B 1 517 ? -32.469 -6.773 5.836 1 92.38 517 MET B O 1
ATOM 9892 N N . MET B 1 518 ? -32.062 -8.531 7.156 1 91.94 518 MET B N 1
ATOM 9893 C CA . MET B 1 518 ? -33.312 -8.32 7.898 1 91.94 518 MET B CA 1
ATOM 9894 C C . MET B 1 518 ? -33.031 -7.559 9.195 1 91.94 518 MET B C 1
ATOM 9896 O O . MET B 1 518 ? -33.938 -6.965 9.766 1 91.94 518 MET B O 1
ATOM 9900 N N . VAL B 1 519 ? -31.859 -7.531 9.602 1 93.88 519 VAL B N 1
ATOM 9901 C CA . VAL B 1 519 ? -31.594 -6.891 10.883 1 93.88 519 VAL B CA 1
ATOM 9902 C C . VAL B 1 519 ? -30.484 -5.84 10.719 1 93.88 519 VAL B C 1
ATOM 9904 O O . VAL B 1 519 ? -30.703 -4.66 11.016 1 93.88 519 VAL B O 1
ATOM 9907 N N . TYR B 1 520 ? -29.422 -6.188 10.125 1 93.5 520 TYR B N 1
ATOM 9908 C CA . TYR B 1 520 ? -28.234 -5.344 10.078 1 93.5 520 TYR B CA 1
ATOM 9909 C C . TYR B 1 520 ? -28.469 -4.109 9.219 1 93.5 520 TYR B C 1
ATOM 9911 O O . TYR B 1 520 ? -27.984 -3.02 9.547 1 93.5 520 TYR B O 1
ATOM 9919 N N . MET B 1 521 ? -29.203 -4.168 8.156 1 94.69 521 MET B N 1
ATOM 9920 C CA . MET B 1 521 ? -29.328 -3.07 7.203 1 94.69 521 MET B CA 1
ATOM 9921 C C . MET B 1 521 ? -30.562 -2.223 7.504 1 94.69 521 MET B C 1
ATOM 9923 O O . MET B 1 521 ? -30.672 -1.094 7.023 1 94.69 521 MET B O 1
ATOM 9927 N N . LYS B 1 522 ? -31.438 -2.707 8.305 1 95.75 522 LYS B N 1
ATOM 9928 C CA . LYS B 1 522 ? -32.688 -2.016 8.523 1 95.75 522 LYS B CA 1
ATOM 9929 C C . LYS B 1 522 ? -32.531 -0.879 9.531 1 95.75 522 LYS B C 1
ATOM 9931 O O . LYS B 1 522 ? -31.844 -1.025 10.531 1 95.75 522 LYS B O 1
ATOM 9936 N N . SER B 1 523 ? -33.156 0.221 9.25 1 96.81 523 SER B N 1
ATOM 9937 C CA . SER B 1 523 ? -33.031 1.427 10.062 1 96.81 523 SER B CA 1
ATOM 9938 C C . SER B 1 523 ? -33.594 1.224 11.461 1 96.81 523 SER B C 1
ATOM 9940 O O . SER B 1 523 ? -33 1.651 12.445 1 96.81 523 SER B O 1
ATOM 9942 N N . HIS B 1 524 ? -34.75 0.552 11.539 1 95.12 524 HIS B N 1
ATOM 9943 C CA . HIS B 1 524 ? -35.438 0.443 12.82 1 95.12 524 HIS B CA 1
ATOM 9944 C C . HIS B 1 524 ? -34.688 -0.444 13.789 1 95.12 524 HIS B C 1
ATOM 9946 O O . HIS B 1 524 ? -34.906 -0.395 15 1 95.12 524 HIS B O 1
ATOM 9952 N N . THR B 1 525 ? -33.688 -1.182 13.352 1 94.94 525 THR B N 1
ATOM 9953 C CA . THR B 1 525 ? -32.938 -2.064 14.227 1 94.94 525 THR B CA 1
ATOM 9954 C C . THR B 1 525 ? -31.562 -1.466 14.547 1 94.94 525 THR B C 1
ATOM 9956 O O . THR B 1 525 ? -30.797 -2.029 15.328 1 94.94 525 THR B O 1
ATOM 9959 N N . ARG B 1 526 ? -31.219 -0.311 14.008 1 93.62 526 ARG B N 1
ATOM 9960 C CA . ARG B 1 526 ? -29.875 0.234 14.18 1 93.62 526 ARG B CA 1
ATOM 9961 C C . ARG B 1 526 ? -29.938 1.652 14.742 1 93.62 526 ARG B C 1
ATOM 9963 O O . ARG B 1 526 ? -28.969 2.412 14.617 1 93.62 526 ARG B O 1
ATOM 9970 N N . CYS B 1 527 ? -30.969 2.025 15.336 1 95.44 527 CYS B N 1
ATOM 9971 C CA . CYS B 1 527 ? -31.141 3.412 15.758 1 95.44 527 CYS B CA 1
ATOM 9972 C C . CYS B 1 527 ? -30.609 3.627 17.156 1 95.44 527 CYS B C 1
ATOM 9974 O O . CYS B 1 527 ? -30.672 4.734 17.703 1 95.44 527 CYS B O 1
ATOM 9976 N N . GLY B 1 528 ? -30.031 2.592 17.797 1 96.25 528 GLY B N 1
ATOM 9977 C CA . GLY B 1 528 ? -29.547 2.701 19.156 1 96.25 528 GLY B CA 1
ATOM 9978 C C . GLY B 1 528 ? -28.453 3.75 19.328 1 96.25 528 GLY B C 1
ATOM 9979 O O . GLY B 1 528 ? -28.547 4.617 20.203 1 96.25 528 GLY B O 1
ATOM 9980 N N . GLY B 1 529 ? -27.453 3.711 18.469 1 96.5 529 GLY B N 1
ATOM 9981 C CA . GLY B 1 529 ? -26.375 4.68 18.531 1 96.5 529 GLY B CA 1
ATOM 9982 C C . GLY B 1 529 ? -26.828 6.109 18.328 1 96.5 529 GLY B C 1
ATOM 9983 O O . GLY B 1 529 ? -26.391 7.02 19.031 1 96.5 529 GLY B O 1
ATOM 9984 N N . TYR B 1 530 ? -27.719 6.316 17.406 1 97.94 530 TYR B N 1
ATOM 9985 C CA . TYR B 1 530 ? -28.234 7.645 17.094 1 97.94 530 TYR B CA 1
ATOM 9986 C C . TYR B 1 530 ? -29 8.234 18.281 1 97.94 530 TYR B C 1
ATOM 9988 O O . TYR B 1 530 ? -28.844 9.414 18.609 1 97.94 530 TYR B O 1
ATOM 9996 N N . MET B 1 531 ? -29.766 7.395 18.984 1 97.69 531 MET B N 1
ATOM 9997 C CA . MET B 1 531 ? -30.547 7.844 20.141 1 97.69 531 MET B CA 1
ATOM 9998 C C . MET B 1 531 ? -29.641 8.25 21.297 1 97.69 531 MET B C 1
ATOM 10000 O O . MET B 1 531 ? -29.891 9.258 21.953 1 97.69 531 MET B O 1
ATOM 10004 N N . ILE B 1 532 ? -28.641 7.504 21.469 1 98.19 532 ILE B N 1
ATOM 10005 C CA . ILE B 1 532 ? -27.688 7.852 22.516 1 98.19 532 ILE B CA 1
ATOM 10006 C C . ILE B 1 532 ? -26.969 9.141 22.156 1 98.19 532 ILE B C 1
ATOM 10008 O O . ILE B 1 532 ? -26.641 9.953 23.016 1 98.19 532 ILE B O 1
ATOM 10012 N N . GLY B 1 533 ? -26.719 9.367 20.891 1 98.38 533 GLY B N 1
ATOM 10013 C CA . GLY B 1 533 ? -26.156 10.633 20.453 1 98.38 533 GLY B CA 1
ATOM 10014 C C . GLY B 1 533 ? -27.031 11.828 20.797 1 98.38 533 GLY B C 1
ATOM 10015 O O . GLY B 1 533 ? -26.516 12.844 21.266 1 98.38 533 GLY B O 1
ATOM 10016 N N . ILE B 1 534 ? -28.281 11.664 20.625 1 98.19 534 ILE B N 1
ATOM 10017 C CA . ILE B 1 534 ? -29.219 12.727 20.969 1 98.19 534 ILE B CA 1
ATOM 10018 C C . ILE B 1 534 ? -29.172 13 22.469 1 98.19 534 ILE B C 1
ATOM 10020 O O . ILE B 1 534 ? -29.094 14.156 22.891 1 98.19 534 ILE B O 1
ATOM 10024 N N . ILE B 1 535 ? -29.141 11.938 23.188 1 97.81 535 ILE B N 1
ATOM 10025 C CA . ILE B 1 535 ? -29.078 12.07 24.641 1 97.81 535 ILE B CA 1
ATOM 10026 C C . ILE B 1 535 ? -27.781 12.758 25.047 1 97.81 535 ILE B C 1
ATOM 10028 O O . ILE B 1 535 ? -27.766 13.602 25.938 1 97.81 535 ILE B O 1
ATOM 10032 N N . GLY B 1 536 ? -26.719 12.398 24.391 1 97.25 536 GLY B N 1
ATOM 10033 C CA . GLY B 1 536 ? -25.453 13.07 24.625 1 97.25 536 GLY B CA 1
ATOM 10034 C C . GLY B 1 536 ? -25.5 14.562 24.328 1 97.25 536 GLY B C 1
ATOM 10035 O O . GLY B 1 536 ? -24.922 15.367 25.062 1 97.25 536 GLY B O 1
ATOM 10036 N N . GLY B 1 537 ? -26.188 14.969 23.266 1 96.81 537 GLY B N 1
ATOM 10037 C CA . GLY B 1 537 ? -26.344 16.375 22.938 1 96.81 537 GLY B CA 1
ATOM 10038 C C . GLY B 1 537 ? -27.078 17.156 24.016 1 96.81 537 GLY B C 1
ATOM 10039 O O . GLY B 1 537 ? -26.609 18.219 24.438 1 96.81 537 GLY B O 1
ATOM 10040 N N . PHE B 1 538 ? -28.156 16.609 24.516 1 96.31 538 PHE B N 1
ATOM 10041 C CA . PHE B 1 538 ? -28.938 17.25 25.562 1 96.31 538 PHE B CA 1
ATOM 10042 C C . PHE B 1 538 ? -28.141 17.328 26.859 1 96.31 538 PHE B C 1
ATOM 10044 O O . PHE B 1 538 ? -28.188 18.344 27.562 1 96.31 538 PHE B O 1
ATOM 10051 N N . SER B 1 539 ? -27.406 16.25 27.109 1 95.56 539 SER B N 1
ATOM 10052 C CA . SER B 1 539 ? -26.594 16.234 28.328 1 95.56 539 SER B CA 1
ATOM 10053 C C . SER B 1 539 ? -25.516 17.297 28.281 1 95.56 539 SER B C 1
ATOM 10055 O O . SER B 1 539 ? -25.25 17.969 29.281 1 95.56 539 SER B O 1
ATOM 10057 N N . LEU B 1 540 ? -24.859 17.469 27.188 1 95.31 540 LEU B N 1
ATOM 10058 C CA . LEU B 1 540 ? -23.812 18.469 27.047 1 95.31 540 LEU B CA 1
ATOM 10059 C C . LEU B 1 540 ? -24.375 19.875 27.234 1 95.31 540 LEU B C 1
ATOM 10061 O O . LEU B 1 540 ? -23.781 20.703 27.922 1 95.31 540 LEU B O 1
ATOM 10065 N N . LEU B 1 541 ? -25.531 20.141 26.625 1 94.12 541 LEU B N 1
ATOM 10066 C CA . LEU B 1 541 ? -26.156 21.453 26.734 1 94.12 541 LEU B CA 1
ATOM 10067 C C . LEU B 1 541 ? -26.516 21.766 28.188 1 94.12 541 LEU B C 1
ATOM 10069 O O . LEU B 1 541 ? -26.328 22.891 28.641 1 94.12 541 LEU B O 1
ATOM 10073 N N . THR B 1 542 ? -26.984 20.797 28.875 1 93.31 542 THR B N 1
ATOM 10074 C CA . THR B 1 542 ? -27.344 20.969 30.266 1 93.31 542 THR B CA 1
ATOM 10075 C C . THR B 1 542 ? -26.109 21.234 31.125 1 93.31 542 THR B C 1
ATOM 10077 O O . THR B 1 542 ? -26.125 22.094 32 1 93.31 542 THR B O 1
ATOM 10080 N N . LEU B 1 543 ? -25.094 20.5 30.891 1 94.12 543 LEU B N 1
ATOM 10081 C CA . LEU B 1 543 ? -23.859 20.656 31.625 1 94.12 543 LEU B CA 1
ATOM 10082 C C . LEU B 1 543 ? -23.234 22.031 31.359 1 94.12 543 LEU B C 1
ATOM 10084 O O . LEU B 1 543 ? -22.703 22.672 32.25 1 94.12 543 LEU B O 1
ATOM 10088 N N . GLN B 1 544 ? -23.281 22.453 30.172 1 91.62 544 GLN B N 1
ATOM 10089 C CA . GLN B 1 544 ? -22.719 23.75 29.797 1 91.62 544 GLN B CA 1
ATOM 10090 C C . GLN B 1 544 ? -23.531 24.891 30.422 1 91.62 544 GLN B C 1
ATOM 10092 O O . GLN B 1 544 ? -22.953 25.875 30.859 1 91.62 544 GLN B O 1
ATOM 10097 N N . LYS B 1 545 ? -24.766 24.734 30.422 1 91.38 545 LYS B N 1
ATOM 10098 C CA . LYS B 1 545 ? -25.625 25.734 31.047 1 91.38 545 LYS B CA 1
ATOM 10099 C C . LYS B 1 545 ? -25.344 25.859 32.531 1 91.38 545 LYS B C 1
ATOM 10101 O O . LYS B 1 545 ? -25.344 26.953 33.094 1 91.38 545 LYS B O 1
ATOM 10106 N N . ARG B 1 546 ? -24.969 24.781 33.094 1 93.38 546 ARG B N 1
ATOM 10107 C CA . ARG B 1 546 ? -24.703 24.766 34.531 1 93.38 546 ARG B CA 1
ATOM 10108 C C . ARG B 1 546 ? -23.234 25.109 34.812 1 93.38 546 ARG B C 1
ATOM 10110 O O . ARG B 1 546 ? -22.859 25.359 35.969 1 93.38 546 ARG B O 1
ATOM 10117 N N . GLY B 1 547 ? -22.391 25.109 33.875 1 91 547 GLY B N 1
ATOM 10118 C CA . GLY B 1 547 ? -20.969 25.359 34.031 1 91 547 GLY B CA 1
ATOM 10119 C C . GLY B 1 547 ? -20.25 24.25 34.781 1 91 547 GLY B C 1
ATOM 10120 O O . GLY B 1 547 ? -19.297 24.516 35.531 1 91 547 GLY B O 1
ATOM 10121 N N . TYR B 1 548 ? -20.734 23.125 34.625 1 89.81 548 TYR B N 1
ATOM 10122 C CA . TYR B 1 548 ? -20.203 22 35.375 1 89.81 548 TYR B CA 1
ATOM 10123 C C . TYR B 1 548 ? -18.969 21.422 34.688 1 89.81 548 TYR B C 1
ATOM 10125 O O . TYR B 1 548 ? -18.938 21.266 33.469 1 89.81 548 TYR B O 1
ATOM 10133 N N . CYS B 1 549 ? -17.875 21.234 35.531 1 89.44 549 CYS B N 1
ATOM 10134 C CA . CYS B 1 549 ? -16.656 20.547 35.094 1 89.44 549 CYS B CA 1
ATOM 10135 C C . CYS B 1 549 ? -16.375 19.328 35.938 1 89.44 549 CYS B C 1
ATOM 10137 O O . CYS B 1 549 ? -16.484 19.375 37.156 1 89.44 549 CYS B O 1
ATOM 10139 N N . PHE B 1 550 ? -16.156 18.266 35.281 1 90.81 550 PHE B N 1
ATOM 10140 C CA . PHE B 1 550 ? -15.867 17.016 36 1 90.81 550 PHE B CA 1
ATOM 10141 C C . PHE B 1 550 ? -14.516 17.078 36.688 1 90.81 550 PHE B C 1
ATOM 10143 O O . PHE B 1 550 ? -13.594 17.75 36.188 1 90.81 550 PHE B O 1
ATOM 10150 N N . SER B 1 551 ? -14.461 16.484 37.844 1 88.25 551 SER B N 1
ATOM 10151 C CA . SER B 1 551 ? -13.156 16.328 38.5 1 88.25 551 SER B CA 1
ATOM 10152 C C . SER B 1 551 ? -12.242 15.422 37.688 1 88.25 551 SER B C 1
ATOM 10154 O O . SER B 1 551 ? -12.719 14.633 36.844 1 88.25 551 SER B O 1
ATOM 10156 N N . LYS B 1 552 ? -11.039 15.508 37.875 1 83.62 552 LYS B N 1
ATOM 10157 C CA . LYS B 1 552 ? -10.07 14.703 37.125 1 83.62 552 LYS B CA 1
ATOM 10158 C C . LYS B 1 552 ? -10.297 13.211 37.375 1 83.62 552 LYS B C 1
ATOM 10160 O O . LYS B 1 552 ? -10.188 12.398 36.438 1 83.62 552 LYS B O 1
ATOM 10165 N N . ILE B 1 553 ? -10.641 12.891 38.562 1 85.88 553 ILE B N 1
ATOM 10166 C CA . ILE B 1 553 ? -10.844 11.492 38.906 1 85.88 553 ILE B CA 1
ATOM 10167 C C . ILE B 1 553 ? -12.07 10.945 38.188 1 85.88 553 ILE B C 1
ATOM 10169 O O . ILE B 1 553 ? -12.039 9.828 37.656 1 85.88 553 ILE B O 1
ATOM 10173 N N . ILE B 1 554 ? -13.047 11.719 38.156 1 90.31 554 ILE B N 1
ATOM 10174 C CA . ILE B 1 554 ? -14.281 11.305 37.5 1 90.31 554 ILE B CA 1
ATOM 10175 C C . ILE B 1 554 ? -14.047 11.203 36 1 90.31 554 ILE B C 1
ATOM 10177 O O . ILE B 1 554 ? -14.578 10.305 35.344 1 90.31 554 ILE B O 1
ATOM 10181 N N . SER B 1 555 ? -13.289 12.109 35.531 1 89.81 555 SER B N 1
ATOM 10182 C CA . SER B 1 555 ? -12.977 12.086 34.125 1 89.81 555 SER B CA 1
ATOM 10183 C C . SER B 1 555 ? -12.227 10.812 33.75 1 89.81 555 SER B C 1
ATOM 10185 O O . SER B 1 555 ? -12.57 10.148 32.75 1 89.81 555 SER B O 1
ATOM 10187 N N . TRP B 1 556 ? -11.289 10.383 34.5 1 86.75 556 TRP B N 1
ATOM 10188 C CA . TRP B 1 556 ? -10.5 9.203 34.188 1 86.75 556 TRP B CA 1
ATOM 10189 C C . TRP B 1 556 ? -11.305 7.926 34.438 1 86.75 556 TRP B C 1
ATOM 10191 O O . TRP B 1 556 ? -11.141 6.934 33.719 1 86.75 556 TRP B O 1
ATOM 10201 N N . ALA B 1 557 ? -12.094 8.023 35.406 1 92.62 557 ALA B N 1
ATOM 10202 C CA . ALA B 1 557 ? -12.984 6.891 35.656 1 92.62 557 ALA B CA 1
ATOM 10203 C C . ALA B 1 557 ? -13.961 6.707 34.5 1 92.62 557 ALA B C 1
ATOM 10205 O O . ALA B 1 557 ? -14.258 5.578 34.094 1 92.62 557 ALA B O 1
ATOM 10206 N N . GLY B 1 558 ? -14.445 7.812 34.031 1 93.81 558 GLY B N 1
ATOM 10207 C CA . GLY B 1 558 ? -15.336 7.766 32.906 1 93.81 558 GLY B CA 1
ATOM 10208 C C . GLY B 1 558 ? -14.672 7.211 31.656 1 93.81 558 GLY B C 1
ATOM 10209 O O . GLY B 1 558 ? -15.258 6.379 30.953 1 93.81 558 GLY B O 1
ATOM 10210 N N . ILE B 1 559 ? -13.523 7.617 31.438 1 91.62 559 ILE B N 1
ATOM 10211 C CA . ILE B 1 559 ? -12.789 7.141 30.281 1 91.62 559 ILE B CA 1
ATOM 10212 C C . ILE B 1 559 ? -12.492 5.648 30.422 1 91.62 559 ILE B C 1
ATOM 10214 O O . ILE B 1 559 ? -12.641 4.883 29.469 1 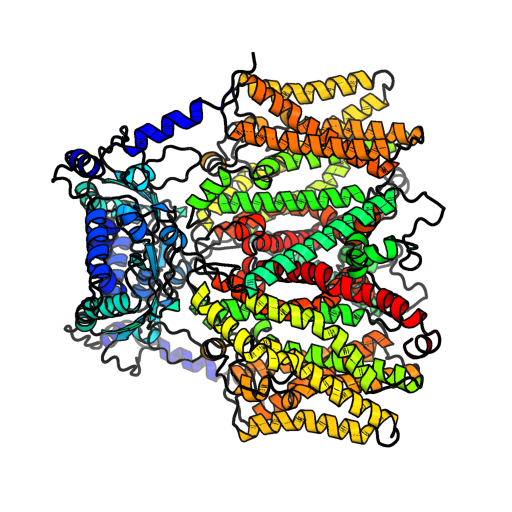91.62 559 ILE B O 1
ATOM 10218 N N . SER B 1 560 ? -12.102 5.234 31.578 1 94.25 560 SER B N 1
ATOM 10219 C CA . SER B 1 560 ? -11.828 3.82 31.828 1 94.25 560 SER B CA 1
ATOM 10220 C C . SER B 1 560 ? -13.086 2.979 31.656 1 94.25 560 SER B C 1
ATOM 10222 O O . SER B 1 560 ? -13.031 1.867 31.125 1 94.25 560 SER B O 1
ATOM 10224 N N . MET B 1 561 ? -14.109 3.498 32.062 1 96.19 561 MET B N 1
ATOM 10225 C CA . MET B 1 561 ? -15.391 2.807 31.922 1 96.19 561 MET B CA 1
ATOM 10226 C C . MET B 1 561 ? -15.758 2.682 30.438 1 96.19 561 MET B C 1
ATOM 10228 O O . MET B 1 561 ? -16.25 1.638 30.016 1 96.19 561 MET B O 1
ATOM 10232 N N . ALA B 1 562 ? -15.57 3.738 29.703 1 97 562 ALA B N 1
ATOM 10233 C CA . ALA B 1 562 ? -15.852 3.711 28.281 1 97 562 ALA B CA 1
ATOM 10234 C C . ALA B 1 562 ? -15.023 2.643 27.578 1 97 562 ALA B C 1
ATOM 10236 O O . ALA B 1 562 ? -15.539 1.884 26.75 1 97 562 ALA B O 1
ATOM 10237 N N . ILE B 1 563 ? -13.789 2.553 27.906 1 94.56 563 ILE B N 1
ATOM 10238 C CA . ILE B 1 563 ? -12.898 1.562 27.312 1 94.56 563 ILE B CA 1
ATOM 10239 C C . ILE B 1 563 ? -13.352 0.158 27.703 1 94.56 563 ILE B C 1
ATOM 10241 O O . ILE B 1 563 ? -13.375 -0.749 26.859 1 94.56 563 ILE B O 1
ATOM 10245 N N . PHE B 1 564 ? -13.719 0.05 28.938 1 95.94 564 PHE B N 1
ATOM 10246 C CA . PHE B 1 564 ? -14.203 -1.237 29.422 1 95.94 564 PHE B CA 1
ATOM 10247 C C . PHE B 1 564 ? -15.461 -1.663 28.672 1 95.94 564 PHE B C 1
ATOM 10249 O O . PHE B 1 564 ? -15.602 -2.832 28.297 1 95.94 564 PHE B O 1
ATOM 10256 N N . ILE B 1 565 ? -16.297 -0.769 28.422 1 96.19 565 ILE B N 1
ATOM 10257 C CA . ILE B 1 565 ? -17.547 -1.059 27.703 1 96.19 565 ILE B CA 1
ATOM 10258 C C . ILE B 1 565 ? -17.219 -1.493 26.281 1 96.19 565 ILE B C 1
ATOM 10260 O O . ILE B 1 565 ? -17.75 -2.504 25.797 1 96.19 565 ILE B O 1
ATOM 10264 N N . LEU B 1 566 ? -16.391 -0.784 25.609 1 93.31 566 LEU B N 1
ATOM 10265 C CA . LEU B 1 566 ? -16.047 -1.097 24.234 1 93.31 566 LEU B CA 1
ATOM 10266 C C . LEU B 1 566 ? -15.391 -2.469 24.125 1 93.31 566 LEU B C 1
ATOM 10268 O O . LEU B 1 566 ? -15.719 -3.254 23.234 1 93.31 566 LEU B O 1
ATOM 10272 N N . PHE B 1 567 ? -14.539 -2.77 25.062 1 91.19 567 PHE B N 1
ATOM 10273 C CA . PHE B 1 567 ? -13.867 -4.062 25.062 1 91.19 567 PHE B CA 1
ATOM 10274 C C . PHE B 1 567 ? -14.852 -5.188 25.375 1 91.19 567 PHE B C 1
ATOM 10276 O O . PHE B 1 567 ? -14.766 -6.27 24.797 1 91.19 567 PHE B O 1
ATOM 10283 N N . SER B 1 568 ? -15.719 -4.91 26.266 1 91.88 568 SER B N 1
ATOM 10284 C CA . SER B 1 568 ? -16.703 -5.922 26.625 1 91.88 568 SER B CA 1
ATOM 10285 C C . SER B 1 568 ? -17.641 -6.23 25.469 1 91.88 568 SER B C 1
ATOM 10287 O O . SER B 1 568 ? -17.969 -7.391 25.203 1 91.88 568 SER B O 1
ATOM 10289 N N . VAL B 1 569 ? -18.062 -5.211 24.75 1 92.25 569 VAL B N 1
ATOM 10290 C CA . VAL B 1 569 ? -18.953 -5.41 23.609 1 92.25 569 VAL B CA 1
ATOM 10291 C C . VAL B 1 569 ? -18.234 -6.238 22.547 1 92.25 569 VAL B C 1
ATOM 10293 O O . VAL B 1 569 ? -18.812 -7.168 21.984 1 92.25 569 VAL B O 1
ATOM 10296 N N . ALA B 1 570 ? -16.984 -5.949 22.281 1 87.94 570 ALA B N 1
ATOM 10297 C CA . ALA B 1 570 ? -16.219 -6.684 21.281 1 87.94 570 ALA B CA 1
ATOM 10298 C C . ALA B 1 570 ? -15.969 -8.125 21.734 1 87.94 570 ALA B C 1
ATOM 10300 O O . ALA B 1 570 ? -16.047 -9.055 20.938 1 87.94 570 ALA B O 1
ATOM 10301 N N . ALA B 1 571 ? -15.688 -8.297 23.031 1 86.44 571 ALA B N 1
ATOM 10302 C CA . ALA B 1 571 ? -15.406 -9.617 23.578 1 86.44 571 ALA B CA 1
ATOM 10303 C C . ALA B 1 571 ? -16.656 -10.5 23.547 1 86.44 571 ALA B C 1
ATOM 10305 O O . ALA B 1 571 ? -16.562 -11.688 23.234 1 86.44 571 ALA B O 1
ATOM 10306 N N . ILE B 1 572 ? -17.734 -9.922 23.859 1 88.38 572 ILE B N 1
ATOM 10307 C CA . ILE B 1 572 ? -18.969 -10.68 23.844 1 88.38 572 ILE B CA 1
ATOM 10308 C C . ILE B 1 572 ? -19.328 -11.094 22.422 1 88.38 572 ILE B C 1
ATOM 10310 O O . ILE B 1 572 ? -19.781 -12.211 22.188 1 88.38 572 ILE B O 1
ATOM 10314 N N . LYS B 1 573 ? -19.125 -10.219 21.516 1 87.69 573 LYS B N 1
ATOM 10315 C CA . LYS B 1 573 ? -19.359 -10.57 20.125 1 87.69 573 LYS B CA 1
ATOM 10316 C C . LYS B 1 573 ? -18.516 -11.766 19.703 1 87.69 573 LYS B C 1
ATOM 10318 O O . LYS B 1 573 ? -19 -12.688 19.047 1 87.69 573 LYS B O 1
ATOM 10323 N N . TRP B 1 574 ? -17.281 -11.727 20.094 1 81.25 574 TRP B N 1
ATOM 10324 C CA . TRP B 1 574 ? -16.359 -12.82 19.781 1 81.25 574 TRP B CA 1
ATOM 10325 C C . TRP B 1 574 ? -16.844 -14.133 20.391 1 81.25 574 TRP B C 1
ATOM 10327 O O . TRP B 1 574 ? -16.797 -15.18 19.75 1 81.25 574 TRP B O 1
ATOM 10337 N N . CYS B 1 575 ? -17.375 -14.047 21.562 1 83.25 575 CYS B N 1
ATOM 10338 C CA . CYS B 1 575 ? -17.875 -15.234 22.25 1 83.25 575 CYS B CA 1
ATOM 10339 C C . CYS B 1 575 ? -19.109 -15.781 21.547 1 83.25 575 CYS B C 1
ATOM 10341 O O . CYS B 1 575 ? -19.281 -17 21.422 1 83.25 575 CYS B O 1
ATOM 10343 N N . LEU B 1 576 ? -19.875 -14.891 21.094 1 83.81 576 LEU B N 1
ATOM 10344 C CA . LEU B 1 576 ? -21.109 -15.297 20.422 1 83.81 576 LEU B CA 1
ATOM 10345 C C . LEU B 1 576 ? -20.797 -15.953 19.078 1 83.81 576 LEU B C 1
ATOM 10347 O O . LEU B 1 576 ? -21.578 -16.781 18.609 1 83.81 576 LEU B O 1
ATOM 10351 N N . THR B 1 577 ? -19.719 -15.609 18.469 1 78.25 577 THR B N 1
ATOM 10352 C CA . THR B 1 577 ? -19.344 -16.188 17.188 1 78.25 577 THR B CA 1
ATOM 10353 C C . THR B 1 577 ? -18.766 -17.594 17.359 1 78.25 577 THR B C 1
ATOM 10355 O O . THR B 1 577 ? -18.891 -18.438 16.469 1 78.25 577 THR B O 1
ATOM 10358 N N . LEU B 1 578 ? -18.172 -17.875 18.5 1 73.12 578 LEU B N 1
ATOM 10359 C CA . LEU B 1 578 ? -17.5 -19.141 18.719 1 73.12 578 LEU B CA 1
ATOM 10360 C C . LEU B 1 578 ? -18.469 -20.203 19.203 1 73.12 578 LEU B C 1
ATOM 10362 O O . LEU B 1 578 ? -18.281 -21.406 18.938 1 73.12 578 LEU B O 1
ATOM 10366 N N . SER B 1 579 ? -19.469 -19.719 20 1 73.81 579 SER B N 1
ATOM 10367 C CA . SER B 1 579 ? -20.359 -20.719 20.578 1 73.81 579 SER B CA 1
ATOM 10368 C C . SER B 1 579 ? -21.828 -20.359 20.359 1 73.81 579 SER B C 1
ATOM 10370 O O . SER B 1 579 ? -22.156 -19.188 20.188 1 73.81 579 SER B O 1
ATOM 10372 N N . ALA B 1 580 ? -22.516 -21.438 20.234 1 75.81 580 ALA B N 1
ATOM 10373 C CA . ALA B 1 580 ? -23.969 -21.25 20.109 1 75.81 580 ALA B CA 1
ATOM 10374 C C . ALA B 1 580 ? -24.594 -20.922 21.453 1 75.81 580 ALA B C 1
ATOM 10376 O O . ALA B 1 580 ? -24.531 -21.734 22.391 1 75.81 580 ALA B O 1
ATOM 10377 N N . TYR B 1 581 ? -24.906 -19.688 21.609 1 82.94 581 TYR B N 1
ATOM 10378 C CA . TYR B 1 581 ? -25.578 -19.266 22.844 1 82.94 581 TYR B CA 1
ATOM 10379 C C . TYR B 1 581 ? -27.094 -19.25 22.656 1 82.94 581 TYR B C 1
ATOM 10381 O O . TYR B 1 581 ? -27.594 -19.359 21.531 1 82.94 581 TYR B O 1
ATOM 10389 N N . ASP B 1 582 ? -27.734 -19.094 23.781 1 90.44 582 ASP B N 1
ATOM 10390 C CA . ASP B 1 582 ? -29.188 -19.016 23.766 1 90.44 582 ASP B CA 1
ATOM 10391 C C . ASP B 1 582 ? -29.672 -17.766 23.047 1 90.44 582 ASP B C 1
ATOM 10393 O O . ASP B 1 582 ? -28.969 -16.75 23 1 90.44 582 ASP B O 1
ATOM 10397 N N . VAL B 1 583 ? -30.828 -17.859 22.5 1 93 583 VAL B N 1
ATOM 10398 C CA . VAL B 1 583 ? -31.391 -16.797 21.688 1 93 583 VAL B CA 1
ATOM 10399 C C . VAL B 1 583 ? -31.562 -15.539 22.516 1 93 583 VAL B C 1
ATOM 10401 O O . VAL B 1 583 ? -31.406 -14.422 22.016 1 93 583 VAL B O 1
ATOM 10404 N N . ILE B 1 584 ? -31.844 -15.68 23.766 1 94.12 584 ILE B N 1
ATOM 10405 C CA . ILE B 1 584 ? -32.062 -14.523 24.625 1 94.12 584 ILE B CA 1
ATOM 10406 C C . ILE B 1 584 ? -30.781 -13.719 24.766 1 94.12 584 ILE B C 1
ATOM 10408 O O . ILE B 1 584 ? -30.812 -12.484 24.766 1 94.12 584 ILE B O 1
ATOM 10412 N N . VAL B 1 585 ? -29.719 -14.422 24.906 1 94.31 585 VAL B N 1
ATOM 10413 C CA . VAL B 1 585 ? -28.422 -13.75 25.047 1 94.31 585 VAL B CA 1
ATOM 10414 C C . VAL B 1 585 ? -28.062 -13.039 23.734 1 94.31 585 VAL B C 1
ATOM 10416 O O . VAL B 1 585 ? -27.594 -11.906 23.75 1 94.31 585 VAL B O 1
ATOM 10419 N N . ARG B 1 586 ? -28.312 -13.68 22.672 1 95 586 ARG B N 1
ATOM 10420 C CA . ARG B 1 586 ? -28.047 -13.094 21.375 1 95 586 ARG B CA 1
ATOM 10421 C C . ARG B 1 586 ? -28.938 -11.875 21.125 1 95 586 ARG B C 1
ATOM 10423 O O . ARG B 1 586 ? -28.469 -10.859 20.609 1 95 586 ARG B O 1
ATOM 10430 N N . ALA B 1 587 ? -30.156 -12.031 21.531 1 96.25 587 ALA B N 1
ATOM 10431 C CA . ALA B 1 587 ? -31.125 -10.93 21.375 1 96.25 587 ALA B CA 1
ATOM 10432 C C . ALA B 1 587 ? -30.734 -9.742 22.25 1 96.25 587 ALA B C 1
ATOM 10434 O O . ALA B 1 587 ? -30.859 -8.594 21.828 1 96.25 587 ALA B O 1
ATOM 10435 N N . LEU B 1 588 ? -30.297 -10 23.422 1 95.94 588 LEU B N 1
ATOM 10436 C CA . LEU B 1 588 ? -29.859 -8.945 24.328 1 95.94 588 LEU B CA 1
ATOM 10437 C C . LEU B 1 588 ? -28.656 -8.203 23.75 1 95.94 588 LEU B C 1
ATOM 10439 O O . LEU B 1 588 ? -28.594 -6.969 23.828 1 95.94 588 LEU B O 1
ATOM 10443 N N . TYR B 1 589 ? -27.766 -8.984 23.234 1 94.69 589 TYR B N 1
ATOM 10444 C CA . TYR B 1 589 ? -26.594 -8.352 22.641 1 94.69 589 TYR B CA 1
ATOM 10445 C C . TYR B 1 589 ? -27 -7.5 21.438 1 94.69 589 TYR B C 1
ATOM 10447 O O . TYR B 1 589 ? -26.516 -6.379 21.281 1 94.69 589 TYR B O 1
ATOM 10455 N N . ALA B 1 590 ? -27.875 -8.008 20.594 1 95.06 590 ALA B N 1
ATOM 10456 C CA . ALA B 1 590 ? -28.312 -7.289 19.406 1 95.06 590 ALA B CA 1
ATOM 10457 C C . ALA B 1 590 ? -29 -5.973 19.766 1 95.06 590 ALA B C 1
ATOM 10459 O O . ALA B 1 590 ? -28.859 -4.977 19.062 1 95.06 590 ALA B O 1
ATOM 10460 N N . GLY B 1 591 ? -29.672 -5.957 20.859 1 95.62 591 GLY B N 1
ATOM 10461 C CA . GLY B 1 591 ? -30.375 -4.766 21.297 1 95.62 591 GLY B CA 1
ATOM 10462 C C . GLY B 1 591 ? -29.484 -3.766 22 1 95.62 591 GLY B C 1
ATOM 10463 O O . GLY B 1 591 ? -29.672 -2.555 21.875 1 95.62 591 GLY B O 1
ATOM 10464 N N . LEU B 1 592 ? -28.5 -4.242 22.656 1 96.19 592 LEU B N 1
ATOM 10465 C CA . LEU B 1 592 ? -27.75 -3.373 23.562 1 96.19 592 LEU B CA 1
ATOM 10466 C C . LEU B 1 592 ? -26.453 -2.918 22.922 1 96.19 592 LEU B C 1
ATOM 10468 O O . LEU B 1 592 ? -25.859 -1.921 23.359 1 96.19 592 LEU B O 1
ATOM 10472 N N . ASN B 1 593 ? -25.906 -3.594 22.016 1 94.81 593 ASN B N 1
ATOM 10473 C CA . ASN B 1 593 ? -24.547 -3.336 21.516 1 94.81 593 ASN B CA 1
ATOM 10474 C C . ASN B 1 593 ? -24.422 -1.916 20.969 1 94.81 593 ASN B C 1
ATOM 10476 O O . ASN B 1 593 ? -23.484 -1.193 21.328 1 94.81 593 ASN B O 1
ATOM 10480 N N . SER B 1 594 ? -25.391 -1.493 20.156 1 95.56 594 SER B N 1
ATOM 10481 C CA . SER B 1 594 ? -25.344 -0.162 19.562 1 95.56 594 SER B CA 1
ATOM 10482 C C . SER B 1 594 ? -25.438 0.924 20.625 1 95.56 594 SER B C 1
ATOM 10484 O O . SER B 1 594 ? -24.734 1.936 20.547 1 95.56 594 SER B O 1
ATOM 10486 N N . GLN B 1 595 ? -26.266 0.732 21.609 1 97.5 595 GLN B N 1
ATOM 10487 C CA . GLN B 1 595 ? -26.438 1.698 22.688 1 97.5 595 GLN B CA 1
ATOM 10488 C C . GLN B 1 595 ? -25.188 1.777 23.562 1 97.5 595 GLN B C 1
ATOM 10490 O O . GLN B 1 595 ? -24.766 2.867 23.953 1 97.5 595 GLN B O 1
ATOM 10495 N N . LEU B 1 596 ? -24.641 0.678 23.828 1 97.25 596 LEU B N 1
ATOM 10496 C CA . LEU B 1 596 ? -23.438 0.644 24.672 1 97.25 596 LEU B CA 1
ATOM 10497 C C . LEU B 1 596 ? -22.281 1.337 23.984 1 97.25 596 LEU B C 1
ATOM 10499 O O . LEU B 1 596 ? -21.516 2.074 24.609 1 97.25 596 LEU B O 1
ATOM 10503 N N . ILE B 1 597 ? -22.141 1.155 22.75 1 96.31 597 ILE B N 1
ATOM 10504 C CA . ILE B 1 597 ? -21.109 1.834 21.969 1 96.31 597 ILE B CA 1
ATOM 10505 C C . ILE B 1 597 ? -21.344 3.342 22.016 1 96.31 597 ILE B C 1
ATOM 10507 O O . ILE B 1 597 ? -20.406 4.121 22.203 1 96.31 597 ILE B O 1
ATOM 10511 N N . GLY B 1 598 ? -22.578 3.705 21.812 1 97.56 598 GLY B N 1
ATOM 10512 C CA . GLY B 1 598 ? -22.938 5.117 21.891 1 97.56 598 GLY B CA 1
ATOM 10513 C C . GLY B 1 598 ? -22.625 5.73 23.25 1 97.56 598 GLY B C 1
ATOM 10514 O O . GLY B 1 598 ? -22.125 6.848 23.328 1 97.56 598 GLY B O 1
ATOM 10515 N N . ILE B 1 599 ? -22.922 4.992 24.297 1 97.94 599 ILE B N 1
ATOM 10516 C CA . ILE B 1 599 ? -22.688 5.477 25.641 1 97.94 599 ILE B CA 1
ATOM 10517 C C . ILE B 1 599 ? -21.188 5.68 25.875 1 97.94 599 ILE B C 1
ATOM 10519 O O . ILE B 1 599 ? -20.766 6.719 26.391 1 97.94 599 ILE B O 1
ATOM 10523 N N . ALA B 1 600 ? -20.438 4.723 25.469 1 97.69 600 ALA B N 1
ATOM 10524 C CA . ALA B 1 600 ? -18.984 4.832 25.609 1 97.69 600 ALA B CA 1
ATOM 10525 C C . ALA B 1 600 ? -18.453 6.047 24.859 1 97.69 600 ALA B C 1
ATOM 10527 O O . ALA B 1 600 ? -17.672 6.828 25.406 1 97.69 600 ALA B O 1
ATOM 10528 N N . LEU B 1 601 ? -18.906 6.254 23.641 1 97.12 601 LEU B N 1
ATOM 10529 C CA . LEU B 1 601 ? -18.438 7.367 22.828 1 97.12 601 LEU B CA 1
ATOM 10530 C C . LEU B 1 601 ? -18.875 8.703 23.422 1 97.12 601 LEU B C 1
ATOM 10532 O O . LEU B 1 601 ? -18.094 9.656 23.453 1 97.12 601 LEU B O 1
ATOM 10536 N N . MET B 1 602 ? -20.094 8.789 23.922 1 97.25 602 MET B N 1
ATOM 10537 C CA . MET B 1 602 ? -20.609 10.039 24.453 1 97.25 602 MET B CA 1
ATOM 10538 C C . MET B 1 602 ? -19.938 10.391 25.781 1 97.25 602 MET B C 1
ATOM 10540 O O . MET B 1 602 ? -19.719 11.57 26.078 1 97.25 602 MET B O 1
ATOM 10544 N N . ILE B 1 603 ? -19.594 9.383 26.531 1 96.19 603 ILE B N 1
ATOM 10545 C CA . ILE B 1 603 ? -18.844 9.625 27.766 1 96.19 603 ILE B CA 1
ATOM 10546 C C . ILE B 1 603 ? -17.531 10.32 27.453 1 96.19 603 ILE B C 1
ATOM 10548 O O . ILE B 1 603 ? -17.203 11.367 28.016 1 96.19 603 ILE B O 1
ATOM 10552 N N . VAL B 1 604 ? -16.859 9.836 26.516 1 93.56 604 VAL B N 1
ATOM 10553 C CA . VAL B 1 604 ? -15.547 10.367 26.141 1 93.56 604 VAL B CA 1
ATOM 10554 C C . VAL B 1 604 ? -15.719 11.758 25.516 1 93.56 604 VAL B C 1
ATOM 10556 O O . VAL B 1 604 ? -14.969 12.68 25.844 1 93.56 604 VAL B O 1
ATOM 10559 N N . THR B 1 605 ? -16.719 11.914 24.703 1 94.06 605 THR B N 1
ATOM 10560 C CA . THR B 1 605 ? -16.922 13.172 23.984 1 94.06 605 THR B CA 1
ATOM 10561 C C . THR B 1 605 ? -17.328 14.281 24.953 1 94.06 605 THR B C 1
ATOM 10563 O O . THR B 1 605 ? -16.781 15.383 24.891 1 94.06 605 THR B O 1
ATOM 10566 N N . VAL B 1 606 ? -18.188 13.977 25.859 1 93.81 606 VAL B N 1
ATOM 10567 C CA . VAL B 1 606 ? -18.688 14.984 26.797 1 93.81 606 VAL B CA 1
ATOM 10568 C C . VAL B 1 606 ? -17.562 15.375 27.75 1 93.81 606 VAL B C 1
ATOM 10570 O O . VAL B 1 606 ? -17.375 16.562 28.047 1 93.81 606 VAL B O 1
ATOM 10573 N N . ILE B 1 607 ? -16.781 14.43 28.172 1 91.88 607 ILE B N 1
ATOM 10574 C CA . ILE B 1 607 ? -15.672 14.711 29.078 1 91.88 607 ILE B CA 1
ATOM 10575 C C . ILE B 1 607 ? -14.633 15.562 28.359 1 91.88 607 ILE B C 1
ATOM 10577 O O . ILE B 1 607 ? -14.102 16.516 28.938 1 91.88 607 ILE B O 1
ATOM 10581 N N . GLN B 1 608 ? -14.336 15.289 27.172 1 89.88 608 GLN B N 1
ATOM 10582 C CA . GLN B 1 608 ? -13.328 16.016 26.406 1 89.88 608 GLN B CA 1
ATOM 10583 C C . GLN B 1 608 ? -13.758 17.453 26.156 1 89.88 608 GLN B C 1
ATOM 10585 O O . GLN B 1 608 ? -12.945 18.375 26.25 1 89.88 608 GLN B O 1
ATOM 10590 N N . ILE B 1 609 ? -15.023 17.656 25.859 1 88.38 609 ILE B N 1
ATOM 10591 C CA . ILE B 1 609 ? -15.516 19 25.531 1 88.38 609 ILE B CA 1
ATOM 10592 C C . ILE B 1 609 ? -15.594 19.844 26.812 1 88.38 609 ILE B C 1
ATOM 10594 O O . ILE B 1 609 ? -15.305 21.031 26.781 1 88.38 609 ILE B O 1
ATOM 10598 N N . THR B 1 610 ? -15.875 19.219 27.938 1 88.31 610 THR B N 1
ATOM 10599 C CA . THR B 1 610 ? -16.062 19.953 29.172 1 88.31 610 THR B CA 1
ATOM 10600 C C . THR B 1 610 ? -14.719 20.188 29.875 1 88.31 610 THR B C 1
ATOM 10602 O O . THR B 1 610 ? -14.445 21.312 30.328 1 88.31 610 THR B O 1
ATOM 10605 N N . ASN B 1 611 ? -13.891 19.172 30 1 84.12 611 ASN B N 1
ATOM 10606 C CA . ASN B 1 611 ? -12.68 19.25 30.812 1 84.12 611 ASN B CA 1
ATOM 10607 C C . ASN B 1 611 ? -11.43 19.312 29.922 1 84.12 611 ASN B C 1
ATOM 10609 O O . ASN B 1 611 ? -10.391 19.828 30.359 1 84.12 611 ASN B O 1
ATOM 10613 N N . GLY B 1 612 ? -11.461 18.828 28.797 1 81 612 GLY B N 1
ATOM 10614 C CA . GLY B 1 612 ? -10.242 18.625 28.016 1 81 612 GLY B CA 1
ATOM 10615 C C . GLY B 1 612 ? -9.391 17.484 28.531 1 81 612 GLY B C 1
ATOM 10616 O O . GLY B 1 612 ? -9.648 16.953 29.625 1 81 612 GLY B O 1
ATOM 10617 N N . PHE B 1 613 ? -8.43 17.047 27.766 1 78.62 613 PHE B N 1
ATOM 10618 C CA . PHE B 1 613 ? -7.566 15.93 28.156 1 78.62 613 PHE B CA 1
ATOM 10619 C C . PHE B 1 613 ? -6.152 16.422 28.438 1 78.62 613 PHE B C 1
ATOM 10621 O O . PHE B 1 613 ? -5.215 15.625 28.5 1 78.62 613 PHE B O 1
ATOM 10628 N N . GLY B 1 614 ? -5.977 17.625 28.562 1 74.25 614 GLY B N 1
ATOM 10629 C CA . GLY B 1 614 ? -4.676 18.188 28.891 1 74.25 614 GLY B CA 1
ATOM 10630 C C . GLY B 1 614 ? -3.635 17.953 27.812 1 74.25 614 GLY B C 1
ATOM 10631 O O . GLY B 1 614 ? -3.84 18.344 26.656 1 74.25 614 GLY B O 1
ATOM 10632 N N . ASN B 1 615 ? -2.607 17.141 28.172 1 70.25 615 ASN B N 1
ATOM 10633 C CA . ASN B 1 615 ? -1.488 16.906 27.266 1 70.25 615 ASN B CA 1
ATOM 10634 C C . ASN B 1 615 ? -1.911 16.078 26.047 1 70.25 615 ASN B C 1
ATOM 10636 O O . ASN B 1 615 ? -1.313 16.188 24.984 1 70.25 615 ASN B O 1
ATOM 10640 N N . LEU B 1 616 ? -2.875 15.359 26.172 1 77.12 616 LEU B N 1
ATOM 10641 C CA . LEU B 1 616 ? -3.357 14.562 25.047 1 77.12 616 LEU B CA 1
ATOM 10642 C C . LEU B 1 616 ? -4.02 15.453 24 1 77.12 616 LEU B C 1
ATOM 10644 O O . LEU B 1 616 ? -4.051 15.109 22.812 1 77.12 616 LEU B O 1
ATOM 10648 N N . ASP B 1 617 ? -4.441 16.609 24.5 1 77.5 617 ASP B N 1
ATOM 10649 C CA . ASP B 1 617 ? -5.023 17.578 23.578 1 77.5 617 ASP B CA 1
ATOM 10650 C C . ASP B 1 617 ? -3.955 18.188 22.672 1 77.5 617 ASP B C 1
ATOM 10652 O O . ASP B 1 617 ? -4.211 18.469 21.5 1 77.5 617 ASP B O 1
ATOM 10656 N N . SER B 1 618 ? -2.771 18.297 23.328 1 75 618 SER B N 1
ATOM 10657 C CA . SER B 1 618 ? -1.684 18.859 22.531 1 75 618 SER B CA 1
ATOM 10658 C C . SER B 1 618 ? -1.294 17.922 21.406 1 75 618 SER B C 1
ATOM 10660 O O . SER B 1 618 ? -0.962 18.375 20.297 1 75 618 SER B O 1
ATOM 10662 N N . LEU B 1 619 ? -1.355 16.672 21.641 1 79.31 619 LEU B N 1
ATOM 10663 C CA . LEU B 1 619 ? -1.083 15.68 20.609 1 79.31 619 LEU B CA 1
ATOM 10664 C C . LEU B 1 619 ? -2.152 15.711 19.516 1 79.31 619 LEU B C 1
ATOM 10666 O O . LEU B 1 619 ? -1.838 15.617 18.328 1 79.31 619 LEU B O 1
ATOM 10670 N N . MET B 1 620 ? -3.287 15.875 19.938 1 80.75 620 MET B N 1
ATOM 10671 C CA . MET B 1 620 ? -4.395 15.93 18.984 1 80.75 620 MET B CA 1
ATOM 10672 C C . MET B 1 620 ? -4.305 17.188 18.125 1 80.75 620 MET B C 1
ATOM 10674 O O . MET B 1 620 ? -4.641 17.141 16.938 1 80.75 620 MET B O 1
ATOM 10678 N N . LEU B 1 621 ? -3.791 18.25 18.75 1 78.25 621 LEU B N 1
ATOM 10679 C CA . LEU B 1 621 ? -3.654 19.5 18.031 1 78.25 621 LEU B CA 1
ATOM 10680 C C . LEU B 1 621 ? -2.584 19.391 16.953 1 78.25 621 LEU B C 1
ATOM 10682 O O . LEU B 1 621 ? -2.678 20.047 15.906 1 78.25 621 LEU B O 1
ATOM 10686 N N . THR B 1 622 ? -1.639 18.516 17.234 1 83.19 622 THR B N 1
ATOM 10687 C CA . THR B 1 622 ? -0.564 18.312 16.266 1 83.19 622 THR B CA 1
ATOM 10688 C C . THR B 1 622 ? -1.11 17.75 14.953 1 83.19 622 THR B C 1
ATOM 10690 O O . THR B 1 622 ? -0.672 18.156 13.875 1 83.19 622 THR B O 1
ATOM 10693 N N . PHE B 1 623 ? -2.133 16.969 15.016 1 87.56 623 PHE B N 1
ATOM 10694 C CA . PHE B 1 623 ? -2.668 16.312 13.828 1 87.56 623 PHE B CA 1
ATOM 10695 C C . PHE B 1 623 ? -4.008 16.922 13.438 1 87.56 623 PHE B C 1
ATOM 10697 O O . PHE B 1 623 ? -4.75 16.344 12.641 1 87.56 623 PHE B O 1
ATOM 10704 N N . GLN B 1 624 ? -4.309 18.031 13.977 1 88.31 624 GLN B N 1
ATOM 10705 C CA . GLN B 1 624 ? -5.641 18.609 13.812 1 88.31 624 GLN B CA 1
ATOM 10706 C C . GLN B 1 624 ? -5.934 18.906 12.344 1 88.31 624 GLN B C 1
ATOM 10708 O O . GLN B 1 624 ? -7.023 18.594 11.852 1 88.31 624 GLN B O 1
ATOM 10713 N N . ASN B 1 625 ? -4.949 19.438 11.586 1 88.94 625 ASN B N 1
ATOM 10714 C CA . ASN B 1 625 ? -5.168 19.766 10.18 1 88.94 625 ASN B CA 1
ATOM 10715 C C . ASN B 1 625 ? -5.406 18.516 9.336 1 88.94 625 ASN B C 1
ATOM 10717 O O . ASN B 1 625 ? -6.309 18.5 8.5 1 88.94 625 ASN B O 1
ATOM 10721 N N . ILE B 1 626 ? -4.703 17.562 9.664 1 91.06 626 ILE B N 1
ATOM 10722 C CA . ILE B 1 626 ? -4.832 16.312 8.922 1 91.06 626 ILE B CA 1
ATOM 10723 C C . ILE B 1 626 ? -6.156 15.633 9.273 1 91.06 626 ILE B C 1
ATOM 10725 O O . ILE B 1 626 ? -6.859 15.133 8.391 1 91.06 626 ILE B O 1
ATOM 10729 N N . CYS B 1 627 ? -6.445 15.656 10.516 1 92.19 627 CYS B N 1
ATOM 10730 C CA . CYS B 1 627 ? -7.688 15.039 10.969 1 92.19 627 CYS B CA 1
ATOM 10731 C C . CYS B 1 627 ? -8.898 15.766 10.406 1 92.19 627 CYS B C 1
ATOM 10733 O O . CYS B 1 627 ? -9.898 15.141 10.047 1 92.19 627 CYS B O 1
ATOM 10735 N N . SER B 1 628 ? -8.758 17.078 10.328 1 92.88 628 SER B N 1
ATOM 10736 C CA . SER B 1 628 ? -9.852 17.859 9.758 1 92.88 628 SER B CA 1
ATOM 10737 C C . SER B 1 628 ? -10.062 17.5 8.289 1 92.88 628 SER B C 1
ATOM 10739 O O . SER B 1 628 ? -11.195 17.312 7.848 1 92.88 628 SER B O 1
ATOM 10741 N N . ALA B 1 629 ? -8.984 17.375 7.574 1 94.38 629 ALA B N 1
ATOM 10742 C CA . ALA B 1 629 ? -9.062 17.031 6.156 1 94.38 629 ALA B CA 1
ATOM 10743 C C . ALA B 1 629 ? -9.656 15.633 5.961 1 94.38 629 ALA B C 1
ATOM 10745 O O . ALA B 1 629 ? -10.547 15.445 5.133 1 94.38 629 ALA B O 1
ATOM 10746 N N . LEU B 1 630 ? -9.219 14.703 6.75 1 95.56 630 LEU B N 1
ATOM 10747 C CA . LEU B 1 630 ? -9.672 13.32 6.617 1 95.56 630 LEU B CA 1
ATOM 10748 C C . LEU B 1 630 ? -11.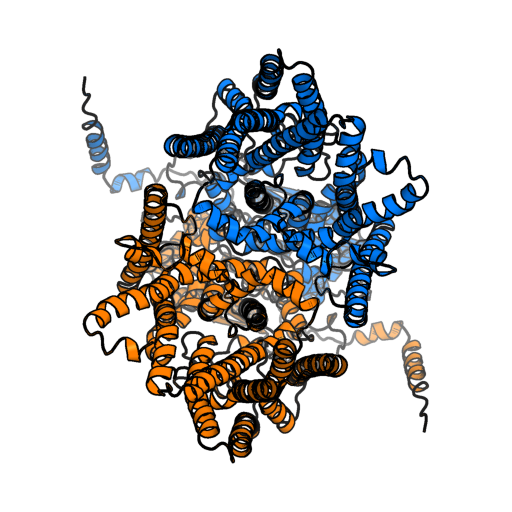133 13.188 7.043 1 95.56 630 LEU B C 1
ATOM 10750 O O . LEU B 1 630 ? -11.875 12.375 6.484 1 95.56 630 LEU B O 1
ATOM 10754 N N . SER B 1 631 ? -11.469 13.969 8.008 1 94.94 631 SER B N 1
ATOM 10755 C CA . SER B 1 631 ? -12.859 13.961 8.453 1 94.94 631 SER B CA 1
ATOM 10756 C C . SER B 1 631 ? -13.789 14.508 7.367 1 94.94 631 SER B C 1
ATOM 10758 O O . SER B 1 631 ? -14.867 13.961 7.133 1 94.94 631 SER B O 1
ATOM 10760 N N . ARG B 1 632 ? -13.32 15.508 6.656 1 94.44 632 ARG B N 1
ATOM 10761 C CA . ARG B 1 632 ? -14.125 16.109 5.602 1 94.44 632 ARG B CA 1
ATOM 10762 C C . ARG B 1 632 ? -14.219 15.195 4.387 1 94.44 632 ARG B C 1
ATOM 10764 O O . ARG B 1 632 ? -15.164 15.289 3.604 1 94.44 632 ARG B O 1
ATOM 10771 N N . LEU B 1 633 ? -13.305 14.289 4.297 1 97.25 633 LEU B N 1
ATOM 10772 C CA . LEU B 1 633 ? -13.297 13.344 3.186 1 97.25 633 LEU B CA 1
ATOM 10773 C C . LEU B 1 633 ? -14.086 12.086 3.535 1 97.25 633 LEU B C 1
ATOM 10775 O O . LEU B 1 633 ? -14.242 11.195 2.699 1 97.25 633 LEU B O 1
ATOM 10779 N N . SER B 1 634 ? -14.617 12.031 4.707 1 96.94 634 SER B N 1
ATOM 10780 C CA . SER B 1 634 ? -15.242 10.812 5.203 1 96.94 634 SER B CA 1
ATOM 10781 C C . SER B 1 634 ? -16.422 10.406 4.328 1 96.94 634 SER B C 1
ATOM 10783 O O . SER B 1 634 ? -16.641 9.219 4.09 1 96.94 634 SER B O 1
ATOM 10785 N N . TYR B 1 635 ? -17.234 11.383 3.824 1 96.75 635 TYR B N 1
ATOM 10786 C CA . TYR B 1 635 ? -18.391 11.055 3 1 96.75 635 TYR B CA 1
ATOM 10787 C C . TYR B 1 635 ? -17.953 10.422 1.683 1 96.75 635 TYR B C 1
ATOM 10789 O O . TYR B 1 635 ? -18.516 9.398 1.269 1 96.75 635 TYR B O 1
ATOM 10797 N N . TRP B 1 636 ? -16.938 10.977 1.079 1 98.19 636 TRP B N 1
ATOM 10798 C CA . TRP B 1 636 ? -16.438 10.414 -0.165 1 98.19 636 TRP B CA 1
ATOM 10799 C C . TRP B 1 636 ? -15.781 9.055 0.081 1 98.19 636 TRP B C 1
ATOM 10801 O O . TRP B 1 636 ? -15.906 8.141 -0.739 1 98.19 636 TRP B O 1
ATOM 10811 N N . LEU B 1 637 ? -15.039 8.93 1.167 1 98.06 637 LEU B N 1
ATOM 10812 C CA . LEU B 1 637 ? -14.438 7.645 1.518 1 98.06 637 LEU B CA 1
ATOM 10813 C C . LEU B 1 637 ? -15.516 6.582 1.731 1 98.06 637 LEU B C 1
ATOM 10815 O O . LEU B 1 637 ? -15.344 5.434 1.312 1 98.06 637 LEU B O 1
ATOM 10819 N N . TYR B 1 638 ? -16.562 6.996 2.361 1 97.25 638 TYR B N 1
ATOM 10820 C CA . TYR B 1 638 ? -17.703 6.094 2.564 1 97.25 638 TYR B CA 1
ATOM 10821 C C . TYR B 1 638 ? -18.281 5.637 1.233 1 97.25 638 TYR B C 1
ATOM 10823 O O . TYR B 1 638 ? -18.516 4.445 1.027 1 97.25 638 TYR B O 1
ATOM 10831 N N . LEU B 1 639 ? -18.422 6.508 0.325 1 98.06 639 LEU B N 1
ATOM 10832 C CA . LEU B 1 639 ? -19.078 6.203 -0.939 1 98.06 639 LEU B CA 1
ATOM 10833 C C . LEU B 1 639 ? -18.188 5.352 -1.831 1 98.06 639 LEU B C 1
ATOM 10835 O O . LEU B 1 639 ? -18.641 4.379 -2.434 1 98.06 639 LEU B O 1
ATOM 10839 N N . LEU B 1 640 ? -16.906 5.625 -1.807 1 97.31 640 LEU B N 1
ATOM 10840 C CA . LEU B 1 640 ? -16.078 5.117 -2.887 1 97.31 640 LEU B CA 1
ATOM 10841 C C . LEU B 1 640 ? -15.266 3.91 -2.424 1 97.31 640 LEU B C 1
ATOM 10843 O O . LEU B 1 640 ? -14.727 3.168 -3.248 1 97.31 640 LEU B O 1
ATOM 10847 N N . ASN B 1 641 ? -15.109 3.645 -1.181 1 96.44 641 ASN B N 1
ATOM 10848 C CA . ASN B 1 641 ? -14.164 2.633 -0.718 1 96.44 641 ASN B CA 1
ATOM 10849 C C . ASN B 1 641 ? -14.523 1.249 -1.25 1 96.44 641 ASN B C 1
ATOM 10851 O O . ASN B 1 641 ? -13.672 0.561 -1.822 1 96.44 641 ASN B O 1
ATOM 10855 N N . VAL B 1 642 ? -15.812 0.879 -1.272 1 95.56 642 VAL B N 1
ATOM 10856 C CA . VAL B 1 642 ? -16.203 -0.481 -1.624 1 95.56 642 VAL B CA 1
ATOM 10857 C C . VAL B 1 642 ? -16.047 -0.692 -3.129 1 95.56 642 VAL B C 1
ATOM 10859 O O . VAL B 1 642 ? -15.383 -1.633 -3.566 1 95.56 642 VAL B O 1
ATOM 10862 N N . PRO B 1 643 ? -16.594 0.209 -3.977 1 95.56 643 PRO B N 1
ATOM 10863 C CA . PRO B 1 643 ? -16.406 -0.002 -5.414 1 95.56 643 PRO B CA 1
ATOM 10864 C C . PRO B 1 643 ? -14.945 -0.011 -5.832 1 95.56 643 PRO B C 1
ATOM 10866 O O . PRO B 1 643 ? -14.555 -0.777 -6.715 1 95.56 643 PRO B O 1
ATOM 10869 N N . ILE B 1 644 ? -14.133 0.815 -5.238 1 93.62 644 ILE B N 1
ATOM 10870 C CA . ILE B 1 644 ? -12.719 0.872 -5.598 1 93.62 644 ILE B CA 1
ATOM 10871 C C . ILE B 1 644 ? -12.023 -0.416 -5.16 1 93.62 644 ILE B C 1
ATOM 10873 O O . ILE B 1 644 ? -11.242 -0.993 -5.918 1 93.62 644 ILE B O 1
ATOM 10877 N N . ILE B 1 645 ? -12.297 -0.894 -3.969 1 91.31 645 ILE B N 1
ATOM 10878 C CA . ILE B 1 645 ? -11.68 -2.123 -3.484 1 91.31 645 ILE B CA 1
ATOM 10879 C C . ILE B 1 645 ? -12.141 -3.303 -4.34 1 91.31 645 ILE B C 1
ATOM 10881 O O . ILE B 1 645 ? -11.344 -4.184 -4.672 1 91.31 645 ILE B O 1
ATOM 10885 N N . TYR B 1 646 ? -13.469 -3.312 -4.75 1 92.44 646 TYR B N 1
ATOM 10886 C CA . TYR B 1 646 ? -13.961 -4.336 -5.66 1 92.44 646 TYR B CA 1
ATOM 10887 C C . TYR B 1 646 ? -13.188 -4.328 -6.973 1 92.44 646 TYR B C 1
ATOM 10889 O O . TYR B 1 646 ? -12.836 -5.387 -7.5 1 92.44 646 TYR B O 1
ATOM 10897 N N . SER B 1 647 ? -12.945 -3.152 -7.434 1 92.19 647 SER B N 1
ATOM 10898 C CA . SER B 1 647 ? -12.227 -3.027 -8.695 1 92.19 647 SER B CA 1
ATOM 10899 C C . SER B 1 647 ? -10.789 -3.529 -8.57 1 92.19 647 SER B C 1
ATOM 10901 O O . SER B 1 647 ? -10.258 -4.148 -9.492 1 92.19 647 SER B O 1
ATOM 10903 N N . ILE B 1 648 ? -10.164 -3.287 -7.441 1 88.25 648 ILE B N 1
ATOM 10904 C CA . ILE B 1 648 ? -8.789 -3.725 -7.219 1 88.25 648 ILE B CA 1
ATOM 10905 C C . ILE B 1 648 ? -8.734 -5.25 -7.16 1 88.25 648 ILE B C 1
ATOM 10907 O O . ILE B 1 648 ? -7.875 -5.871 -7.789 1 88.25 648 ILE B O 1
ATOM 10911 N N . VAL B 1 649 ? -9.656 -5.855 -6.484 1 89.12 649 VAL B N 1
ATOM 10912 C CA . VAL B 1 649 ? -9.68 -7.305 -6.316 1 89.12 649 VAL B CA 1
ATOM 10913 C C . VAL B 1 649 ? -10.039 -7.977 -7.637 1 89.12 649 VAL B C 1
ATOM 10915 O O . VAL B 1 649 ? -9.445 -8.984 -8.016 1 89.12 649 VAL B O 1
ATOM 10918 N N . ALA B 1 650 ? -10.977 -7.375 -8.359 1 91.88 650 ALA B N 1
ATOM 10919 C CA . ALA B 1 650 ? -11.414 -7.938 -9.633 1 91.88 650 ALA B CA 1
ATOM 10920 C C . ALA B 1 650 ? -10.305 -7.859 -10.672 1 91.88 650 ALA B C 1
ATOM 10922 O O . ALA B 1 650 ? -10.25 -8.68 -11.594 1 91.88 650 ALA B O 1
ATOM 10923 N N . ALA B 1 651 ? -9.406 -6.957 -10.523 1 90.44 651 ALA B N 1
ATOM 10924 C CA . ALA B 1 651 ? -8.352 -6.727 -11.508 1 90.44 651 ALA B CA 1
ATOM 10925 C C . ALA B 1 651 ? -7.121 -7.574 -11.203 1 90.44 651 ALA B C 1
ATOM 10927 O O . ALA B 1 651 ? -6.148 -7.57 -11.961 1 90.44 651 ALA B O 1
ATOM 10928 N N . MET B 1 652 ? -7.148 -8.312 -10.148 1 88.25 652 MET B N 1
ATOM 10929 C CA . MET B 1 652 ? -6.004 -9.148 -9.789 1 88.25 652 MET B CA 1
ATOM 10930 C C . MET B 1 652 ? -5.781 -10.25 -10.82 1 88.25 652 MET B C 1
ATOM 10932 O O . MET B 1 652 ? -6.738 -10.875 -11.281 1 88.25 652 MET B O 1
ATOM 10936 N N . LYS B 1 653 ? -4.52 -10.414 -11.164 1 91.81 653 LYS B N 1
ATOM 10937 C CA . LYS B 1 653 ? -4.184 -11.398 -12.188 1 91.81 653 LYS B CA 1
ATOM 10938 C C . LYS B 1 653 ? -3.338 -12.531 -11.609 1 91.81 653 LYS B C 1
ATOM 10940 O O . LYS B 1 653 ? -3.039 -13.508 -12.297 1 91.81 653 LYS B O 1
ATOM 10945 N N . THR B 1 654 ? -2.891 -12.391 -10.391 1 90.56 654 THR B N 1
ATOM 10946 C CA . THR B 1 654 ? -2.209 -13.43 -9.633 1 90.56 654 THR B CA 1
ATOM 10947 C C . THR B 1 654 ? -2.846 -13.602 -8.258 1 90.56 654 THR B C 1
ATOM 10949 O O . THR B 1 654 ? -3.369 -12.648 -7.688 1 90.56 654 THR B O 1
ATOM 10952 N N . PRO B 1 655 ? -2.854 -14.836 -7.816 1 90.56 655 PRO B N 1
ATOM 10953 C CA . PRO B 1 655 ? -3.396 -15.031 -6.469 1 90.56 655 PRO B CA 1
ATOM 10954 C C . PRO B 1 655 ? -2.541 -14.375 -5.391 1 90.56 655 PRO B C 1
ATOM 10956 O O . PRO B 1 655 ? -1.394 -14 -5.648 1 90.56 655 PRO B O 1
ATOM 10959 N N . ILE B 1 656 ? -3.135 -14.227 -4.273 1 85.94 656 ILE B N 1
ATOM 10960 C CA . ILE B 1 656 ? -2.426 -13.539 -3.203 1 85.94 656 ILE B CA 1
ATOM 10961 C C . ILE B 1 656 ? -2.193 -14.492 -2.033 1 85.94 656 ILE B C 1
ATOM 10963 O O . ILE B 1 656 ? -2.951 -15.445 -1.844 1 85.94 656 ILE B O 1
ATOM 10967 N N . HIS B 1 657 ? -1.092 -14.258 -1.361 1 88.38 657 HIS B N 1
ATOM 10968 C CA . HIS B 1 657 ? -0.777 -14.961 -0.122 1 88.38 657 HIS B CA 1
ATOM 10969 C C . HIS B 1 657 ? -1.086 -14.094 1.095 1 88.38 657 HIS B C 1
ATOM 10971 O O . HIS B 1 657 ? -0.572 -12.977 1.214 1 88.38 657 HIS B O 1
ATOM 10977 N N . MET B 1 658 ? -1.926 -14.594 2.004 1 82.94 658 MET B N 1
ATOM 10978 C CA . MET B 1 658 ? -2.35 -13.82 3.168 1 82.94 658 MET B CA 1
ATOM 10979 C C . MET B 1 658 ? -1.414 -14.062 4.348 1 82.94 658 MET B C 1
ATOM 10981 O O . MET B 1 658 ? -1.031 -15.203 4.621 1 82.94 658 MET B O 1
ATOM 10985 N N . THR B 1 659 ? -0.824 -12.992 4.82 1 76.12 659 THR B N 1
ATOM 10986 C CA . THR B 1 659 ? -0.015 -13.031 6.035 1 76.12 659 THR B CA 1
ATOM 10987 C C . THR B 1 659 ? -0.567 -12.07 7.086 1 76.12 659 THR B C 1
ATOM 10989 O O . THR B 1 659 ? -1.392 -11.211 6.773 1 76.12 659 THR B O 1
ATOM 10992 N N . TYR B 1 660 ? -0.224 -12.375 8.336 1 63 660 TYR B N 1
ATOM 10993 C CA . TYR B 1 660 ? -0.681 -11.469 9.391 1 63 660 TYR B CA 1
ATOM 10994 C C . TYR B 1 660 ? -0.258 -10.039 9.094 1 63 660 TYR B C 1
ATOM 10996 O O . TYR B 1 660 ? -1.056 -9.109 9.234 1 63 660 TYR B O 1
ATOM 11004 N N . GLU B 1 661 ? 1.021 -9.969 8.664 1 58.53 661 GLU B N 1
ATOM 11005 C CA . GLU B 1 661 ? 1.529 -8.641 8.344 1 58.53 661 GLU B CA 1
ATOM 11006 C C . GLU B 1 661 ? 0.806 -8.055 7.133 1 58.53 661 GLU B C 1
ATOM 11008 O O . GLU B 1 661 ? 0.569 -6.848 7.07 1 58.53 661 GLU B O 1
ATOM 11013 N N . GLY B 1 662 ? 0.443 -8.961 6.277 1 54.66 662 GLY B N 1
ATOM 11014 C CA . GLY B 1 662 ? -0.213 -8.523 5.059 1 54.66 662 GLY B CA 1
ATOM 11015 C C . GLY B 1 662 ? -1.668 -8.141 5.266 1 54.66 662 GLY B C 1
ATOM 11016 O O . GLY B 1 662 ? -2.201 -7.289 4.555 1 54.66 662 GLY B O 1
ATOM 11017 N N . THR B 1 663 ? -2.355 -8.82 6.199 1 52.38 663 THR B N 1
ATOM 11018 C CA . THR B 1 663 ? -3.791 -8.633 6.375 1 52.38 663 THR B CA 1
ATOM 11019 C C . THR B 1 663 ? -4.078 -7.391 7.211 1 52.38 663 THR B C 1
ATOM 11021 O O . THR B 1 663 ? -5.027 -6.652 6.934 1 52.38 663 THR B O 1
ATOM 11024 N N . VAL B 1 664 ? -3.283 -7.215 8.234 1 49.91 664 VAL B N 1
ATOM 11025 C CA . VAL B 1 664 ? -3.678 -6.109 9.094 1 49.91 664 VAL B CA 1
ATOM 11026 C C . VAL B 1 664 ? -2.766 -4.91 8.852 1 49.91 664 VAL B C 1
ATOM 11028 O O . VAL B 1 664 ? -3.24 -3.779 8.711 1 49.91 664 VAL B O 1
ATOM 11031 N N . PHE B 1 665 ? -1.542 -5.195 8.75 1 52.03 665 PHE B N 1
ATOM 11032 C CA . PHE B 1 665 ? -0.639 -4.055 8.695 1 52.03 665 PHE B CA 1
ATOM 11033 C C . PHE B 1 665 ? 0.345 -4.191 7.539 1 52.03 665 PHE B C 1
ATOM 11035 O O . PHE B 1 665 ? 1.342 -3.469 7.477 1 52.03 665 PHE B O 1
ATOM 11042 N N . GLY B 1 666 ? -0.094 -5.137 6.617 1 59.16 666 GLY B N 1
ATOM 11043 C CA . GLY B 1 666 ? 0.893 -5.371 5.574 1 59.16 666 GLY B CA 1
ATOM 11044 C C . GLY B 1 666 ? 0.781 -4.398 4.418 1 59.16 666 GLY B C 1
ATOM 11045 O O . GLY B 1 666 ? -0.255 -3.756 4.238 1 59.16 666 GLY B O 1
ATOM 11046 N N . GLY B 1 667 ? 1.82 -4.188 3.762 1 60.16 667 GLY B N 1
ATOM 11047 C CA . GLY B 1 667 ? 1.987 -3.266 2.648 1 60.16 667 GLY B CA 1
ATOM 11048 C C . GLY B 1 667 ? 0.92 -3.422 1.581 1 60.16 667 GLY B C 1
ATOM 11049 O O . GLY B 1 667 ? 0.385 -2.43 1.082 1 60.16 667 GLY B O 1
ATOM 11050 N N . GLN B 1 668 ? 0.495 -4.648 1.401 1 68.25 668 GLN B N 1
ATOM 11051 C CA . GLN B 1 668 ? -0.475 -4.801 0.322 1 68.25 668 GLN B CA 1
ATOM 11052 C C . GLN B 1 668 ? -1.862 -4.34 0.759 1 68.25 668 GLN B C 1
ATOM 11054 O O . GLN B 1 668 ? -2.586 -3.711 -0.017 1 68.25 668 GLN B O 1
ATOM 11059 N N . HIS B 1 669 ? -2.154 -4.527 2.029 1 72.75 669 HIS B N 1
ATOM 11060 C CA . HIS B 1 669 ? -3.453 -4.125 2.557 1 72.75 669 HIS B CA 1
ATOM 11061 C C . HIS B 1 669 ? -3.535 -2.611 2.727 1 72.75 669 HIS B C 1
ATOM 11063 O O . HIS B 1 669 ? -4.496 -1.983 2.279 1 72.75 669 HIS B O 1
ATOM 11069 N N . LEU B 1 670 ? -2.492 -2.109 3.166 1 79.5 670 LEU B N 1
ATOM 11070 C CA . LEU B 1 670 ? -2.484 -0.67 3.4 1 79.5 670 LEU B CA 1
ATOM 11071 C C . LEU B 1 670 ? -2.27 0.093 2.098 1 79.5 670 LEU B C 1
ATOM 11073 O O . LEU B 1 670 ? -2.602 1.277 2.006 1 79.5 670 LEU B O 1
ATOM 11077 N N . GLY B 1 671 ? -1.731 -0.645 1.166 1 83.56 671 GLY B N 1
ATOM 11078 C CA . GLY B 1 671 ? -1.524 -0.017 -0.129 1 83.56 671 GLY B CA 1
ATOM 11079 C C . GLY B 1 671 ? -2.82 0.367 -0.819 1 83.56 671 GLY B C 1
ATOM 11080 O O . GLY B 1 671 ? -2.867 1.351 -1.562 1 83.56 671 GLY B O 1
ATOM 11081 N N . ASP B 1 672 ? -3.879 -0.355 -0.532 1 85.81 672 ASP B N 1
ATOM 11082 C CA . ASP B 1 672 ? -5.172 -0.093 -1.158 1 85.81 672 ASP B CA 1
ATOM 11083 C C . ASP B 1 672 ? -5.805 1.177 -0.596 1 85.81 672 ASP B C 1
ATOM 11085 O O . ASP B 1 672 ? -6.758 1.709 -1.171 1 85.81 672 ASP B O 1
ATOM 11089 N N . LEU B 1 673 ? -5.242 1.662 0.501 1 90 673 LEU B N 1
ATOM 11090 C CA . LEU B 1 673 ? -5.738 2.916 1.062 1 90 673 LEU B CA 1
ATOM 11091 C C . LEU B 1 673 ? -5.449 4.082 0.122 1 90 673 LEU B C 1
ATOM 11093 O O . LEU B 1 673 ? -6.234 5.031 0.045 1 90 673 LEU B O 1
ATOM 11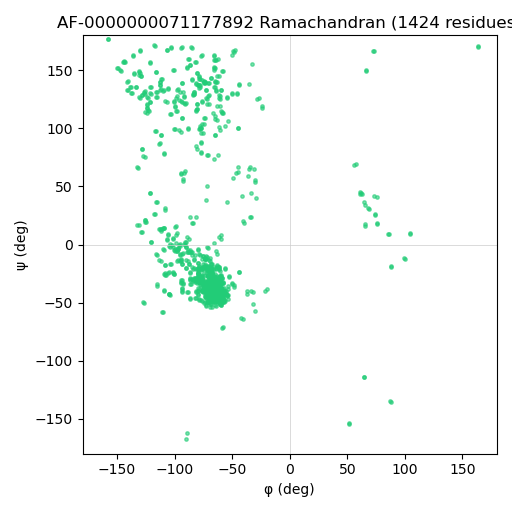097 N N . PHE B 1 674 ? -4.387 3.998 -0.65 1 88.25 674 PHE B N 1
ATOM 11098 C CA . PHE B 1 674 ? -3.938 5.121 -1.462 1 88.25 674 PHE B CA 1
ATOM 11099 C C . PHE B 1 674 ? -4.926 5.41 -2.584 1 88.25 674 PHE B C 1
ATOM 11101 O O . PHE B 1 674 ? -5.406 6.535 -2.725 1 88.25 674 PHE B O 1
ATOM 11108 N N . PRO B 1 675 ? -5.273 4.41 -3.32 1 89.56 675 PRO B N 1
ATOM 11109 C CA . PRO B 1 675 ? -6.246 4.734 -4.367 1 89.56 675 PRO B CA 1
ATOM 11110 C C . PRO B 1 675 ? -7.574 5.238 -3.805 1 89.56 675 PRO B C 1
ATOM 11112 O O . PRO B 1 675 ? -8.219 6.098 -4.41 1 89.56 675 PRO B O 1
ATOM 11115 N N . VAL B 1 676 ? -7.992 4.719 -2.68 1 93.31 676 VAL B N 1
ATOM 11116 C CA . VAL B 1 676 ? -9.266 5.121 -2.094 1 93.31 676 VAL B CA 1
ATOM 11117 C C . VAL B 1 676 ? -9.195 6.574 -1.636 1 93.31 676 VAL B C 1
ATOM 11119 O O . VAL B 1 676 ? -10.039 7.395 -2.006 1 93.31 676 VAL B O 1
ATOM 11122 N N . TYR B 1 677 ? -8.188 6.93 -0.935 1 93.94 677 TYR B N 1
ATOM 11123 C CA . TYR B 1 677 ? -8.07 8.273 -0.389 1 93.94 677 TYR B CA 1
ATOM 11124 C C . TYR B 1 677 ? -7.734 9.281 -1.486 1 93.94 677 TYR B C 1
ATOM 11126 O O . TYR B 1 677 ? -8.219 10.414 -1.466 1 93.94 677 TYR B O 1
ATOM 11134 N N . ILE B 1 678 ? -6.898 8.922 -2.463 1 92.31 678 ILE B N 1
ATOM 11135 C CA . ILE B 1 678 ? -6.543 9.82 -3.553 1 92.31 678 ILE B CA 1
ATOM 11136 C C . ILE B 1 678 ? -7.777 10.117 -4.406 1 92.31 678 ILE B C 1
ATOM 11138 O O . ILE B 1 678 ? -8.047 11.266 -4.742 1 92.31 678 ILE B O 1
ATOM 11142 N N . THR B 1 679 ? -8.523 9.062 -4.719 1 94.44 679 THR B N 1
ATOM 11143 C CA . THR B 1 679 ? -9.734 9.266 -5.512 1 94.44 679 THR B CA 1
ATOM 11144 C C . THR B 1 679 ? -10.758 10.094 -4.742 1 94.44 679 THR B C 1
ATOM 11146 O O . THR B 1 679 ? -11.438 10.938 -5.324 1 94.44 679 THR B O 1
ATOM 11149 N N . ALA B 1 680 ? -10.859 9.844 -3.445 1 97.38 680 ALA B N 1
ATOM 11150 C CA . ALA B 1 680 ? -11.773 10.633 -2.621 1 97.38 680 ALA B CA 1
ATOM 11151 C C . ALA B 1 680 ? -11.391 12.109 -2.635 1 97.38 680 ALA B C 1
ATOM 11153 O O . ALA B 1 680 ? -12.258 12.977 -2.742 1 97.38 680 ALA B O 1
ATOM 11154 N N . MET B 1 681 ? -10.141 12.406 -2.568 1 96.56 681 MET B N 1
ATOM 11155 C CA . MET B 1 681 ? -9.656 13.781 -2.582 1 96.56 681 MET B CA 1
ATOM 11156 C C . MET B 1 681 ? -9.93 14.445 -3.928 1 96.56 681 MET B C 1
ATOM 11158 O O . MET B 1 681 ? -10.375 15.586 -3.982 1 96.56 681 MET B O 1
ATOM 11162 N N . ILE B 1 682 ? -9.703 13.719 -4.98 1 95.81 682 ILE B N 1
ATOM 11163 C CA . ILE B 1 682 ? -9.953 14.25 -6.316 1 95.81 682 ILE B CA 1
ATOM 11164 C C . ILE B 1 682 ? -11.438 14.547 -6.484 1 95.81 682 ILE B C 1
ATOM 11166 O O . ILE B 1 682 ? -11.812 15.625 -6.965 1 95.81 682 ILE B O 1
ATOM 11170 N N . CYS B 1 683 ? -12.281 13.633 -6.055 1 97.06 683 CYS B N 1
ATOM 11171 C CA . CYS B 1 683 ? -13.719 13.836 -6.168 1 97.06 683 CYS B CA 1
ATOM 11172 C C . CYS B 1 683 ? -14.18 15.008 -5.312 1 97.06 683 CYS B C 1
ATOM 11174 O O . CYS B 1 683 ? -15.062 15.766 -5.711 1 97.06 683 CYS B O 1
ATOM 11176 N N . TYR B 1 684 ? -13.594 15.125 -4.16 1 97.5 684 TYR B N 1
ATOM 11177 C CA . TYR B 1 684 ? -13.922 16.266 -3.311 1 97.5 684 TYR B CA 1
ATOM 11178 C C . TYR B 1 684 ? -13.57 17.578 -4.004 1 97.5 684 TYR B C 1
ATOM 11180 O O . TYR B 1 684 ? -14.391 18.5 -4.039 1 97.5 684 TYR B O 1
ATOM 11188 N N . LEU B 1 685 ? -12.422 17.703 -4.641 1 96.75 685 LEU B N 1
ATOM 11189 C CA . LEU B 1 685 ? -11.914 18.938 -5.227 1 96.75 685 LEU B CA 1
ATOM 11190 C C . LEU B 1 685 ? -12.625 19.266 -6.535 1 96.75 685 LEU B C 1
ATOM 11192 O O . LEU B 1 685 ? -12.797 20.422 -6.887 1 96.75 685 LEU B O 1
ATOM 11196 N N . VAL B 1 686 ? -13.055 18.234 -7.223 1 96.81 686 VAL B N 1
ATOM 11197 C CA . VAL B 1 686 ? -13.602 18.438 -8.562 1 96.81 686 VAL B CA 1
ATOM 11198 C C . VAL B 1 686 ? -15.117 18.578 -8.492 1 96.81 686 VAL B C 1
ATOM 11200 O O . VAL B 1 686 ? -15.719 19.312 -9.273 1 96.81 686 VAL B O 1
ATOM 11203 N N . VAL B 1 687 ? -15.773 17.891 -7.535 1 96 687 VAL B N 1
ATOM 11204 C CA . VAL B 1 687 ? -17.234 17.844 -7.535 1 96 687 VAL B CA 1
ATOM 11205 C C . VAL B 1 687 ? -17.781 18.641 -6.352 1 96 687 VAL B C 1
ATOM 11207 O O . VAL B 1 687 ? -18.453 19.656 -6.543 1 96 687 VAL B O 1
ATOM 11210 N N . GLU B 1 688 ? -17.406 18.297 -5.191 1 96.06 688 GLU B N 1
ATOM 11211 C CA . GLU B 1 688 ? -18.062 18.812 -3.988 1 96.06 688 GLU B CA 1
ATOM 11212 C C . GLU B 1 688 ? -17.625 20.25 -3.691 1 96.06 688 GLU B C 1
ATOM 11214 O O . GLU B 1 688 ? -18.453 21.109 -3.434 1 96.06 688 GLU B O 1
ATOM 11219 N N . ALA B 1 689 ? -16.328 20.531 -3.721 1 95 689 ALA B N 1
ATOM 11220 C CA . ALA B 1 689 ? -15.797 21.828 -3.33 1 95 689 ALA B CA 1
ATOM 11221 C C . ALA B 1 689 ? -16.344 22.938 -4.238 1 95 689 ALA B C 1
ATOM 11223 O O . ALA B 1 689 ? -16.844 23.953 -3.758 1 95 689 ALA B O 1
ATOM 11224 N N . PRO B 1 690 ? -16.312 22.812 -5.566 1 94.19 690 PRO B N 1
ATOM 11225 C CA . PRO B 1 690 ? -16.859 23.859 -6.426 1 94.19 690 PRO B CA 1
ATOM 11226 C C . PRO B 1 690 ? -18.344 24.125 -6.184 1 94.19 690 PRO B C 1
ATOM 11228 O O . PRO B 1 690 ? -18.781 25.266 -6.234 1 94.19 690 PRO B O 1
ATOM 11231 N N . ILE B 1 691 ? -19.125 23.094 -5.91 1 92.25 691 ILE B N 1
ATOM 11232 C CA . ILE B 1 691 ? -20.547 23.234 -5.684 1 92.25 691 ILE B CA 1
ATOM 11233 C C . ILE B 1 691 ? -20.797 23.938 -4.352 1 92.25 691 ILE B C 1
ATOM 11235 O O . ILE B 1 691 ? -21.609 24.859 -4.266 1 92.25 691 ILE B O 1
ATOM 11239 N N . ASN B 1 692 ? -20.094 23.531 -3.363 1 89.69 692 ASN B N 1
ATOM 11240 C CA . ASN B 1 692 ? -20.266 24.094 -2.031 1 89.69 692 ASN B CA 1
ATOM 11241 C C . ASN B 1 692 ? -19.844 25.562 -1.978 1 89.69 692 ASN B C 1
ATOM 11243 O O . ASN B 1 692 ? -20.484 26.375 -1.318 1 89.69 692 ASN B O 1
ATOM 11247 N N . HIS B 1 693 ? -18.797 25.891 -2.629 1 88.19 693 HIS B N 1
ATOM 11248 C CA . HIS B 1 693 ? -18.297 27.25 -2.586 1 88.19 693 HIS B CA 1
ATOM 11249 C C . HIS B 1 693 ? -18.969 28.125 -3.633 1 88.19 693 HIS B C 1
ATOM 11251 O O . HIS B 1 693 ? -19.031 29.359 -3.488 1 88.19 693 HIS B O 1
ATOM 11257 N N . GLY B 1 694 ? -19.484 27.578 -4.664 1 86.62 694 GLY B N 1
ATOM 11258 C CA . GLY B 1 694 ? -20.172 28.312 -5.715 1 86.62 694 GLY B CA 1
ATOM 11259 C C . GLY B 1 694 ? -21.625 28.625 -5.391 1 86.62 694 GLY B C 1
ATOM 11260 O O . GLY B 1 694 ? -22.156 29.641 -5.82 1 86.62 694 GLY B O 1
ATOM 11261 N N . ARG B 1 695 ? -22.234 27.812 -4.629 1 84.44 695 ARG B N 1
ATOM 11262 C CA . ARG B 1 695 ? -23.656 27.922 -4.332 1 84.44 695 ARG B CA 1
ATOM 11263 C C . ARG B 1 695 ? -24 29.25 -3.684 1 84.44 695 ARG B C 1
ATOM 11265 O O . ARG B 1 695 ? -24.906 29.953 -4.125 1 84.44 695 ARG B O 1
ATOM 11272 N N . PRO B 1 696 ? -23.219 29.594 -2.652 1 82.69 696 PRO B N 1
ATOM 11273 C CA . PRO B 1 696 ? -23.547 30.891 -2.049 1 82.69 696 PRO B CA 1
ATOM 11274 C C . PRO B 1 696 ? -23.406 32.062 -3.025 1 82.69 696 PRO B C 1
ATOM 11276 O O . PRO B 1 696 ? -24.156 33.031 -2.945 1 82.69 696 PRO B O 1
ATOM 11279 N N . ILE B 1 697 ? -22.531 31.938 -3.953 1 82 697 ILE B N 1
ATOM 11280 C CA . ILE B 1 697 ? -22.281 33 -4.93 1 82 697 ILE B CA 1
ATOM 11281 C C . ILE B 1 697 ? -23.453 33.062 -5.914 1 82 697 ILE B C 1
ATOM 11283 O O . ILE B 1 697 ? -23.953 34.125 -6.215 1 82 697 ILE B O 1
ATOM 11287 N N . ILE B 1 698 ? -23.891 31.938 -6.285 1 79.88 698 ILE B N 1
ATOM 11288 C CA . ILE B 1 698 ? -24.984 31.859 -7.25 1 79.88 698 ILE B CA 1
ATOM 11289 C C . ILE B 1 698 ? -26.297 32.312 -6.586 1 79.88 698 ILE B C 1
ATOM 11291 O O . ILE B 1 698 ? -27.078 33.031 -7.18 1 79.88 698 ILE B O 1
ATOM 11295 N N . LEU B 1 699 ? -26.484 31.875 -5.355 1 79.31 699 LEU B N 1
ATOM 11296 C CA . LEU B 1 699 ? -27.688 32.219 -4.625 1 79.31 699 LEU B CA 1
ATOM 11297 C C . LEU B 1 699 ? -27.734 33.719 -4.352 1 79.31 699 LEU B C 1
ATOM 11299 O O . LEU B 1 699 ? -28.797 34.344 -4.43 1 79.31 699 LEU B O 1
ATOM 11303 N N . LYS B 1 700 ? -26.578 34.281 -3.961 1 75 700 LYS B N 1
ATOM 11304 C CA . LYS B 1 700 ? -26.516 35.719 -3.754 1 75 700 LYS B CA 1
ATOM 11305 C C . LYS B 1 700 ? -26.812 36.5 -5.047 1 75 700 LYS B C 1
ATOM 11307 O O . LYS B 1 700 ? -27.484 37.531 -5.02 1 75 700 LYS B O 1
ATOM 11312 N N . TYR B 1 701 ? -26.375 35.938 -6.086 1 71.94 701 TYR B N 1
ATOM 11313 C CA . TYR B 1 701 ? -26.625 36.562 -7.383 1 71.94 701 TYR B CA 1
ATOM 11314 C C . TYR B 1 701 ? -28.094 36.469 -7.77 1 71.94 701 TYR B C 1
ATOM 11316 O O . TYR B 1 701 ? -28.672 37.406 -8.281 1 71.94 701 TYR B O 1
ATOM 11324 N N . ILE B 1 702 ? -28.656 35.375 -7.418 1 67.75 702 ILE B N 1
ATOM 11325 C CA . ILE B 1 702 ? -30.062 35.156 -7.785 1 67.75 702 ILE B CA 1
ATOM 11326 C C . ILE B 1 702 ? -30.969 35.906 -6.832 1 67.75 702 ILE B C 1
ATOM 11328 O O . ILE B 1 702 ? -31.953 36.531 -7.258 1 67.75 702 ILE B O 1
ATOM 11332 N N . LEU B 1 703 ? -30.562 35.875 -5.484 1 62.91 703 LEU B N 1
ATOM 11333 C CA . LEU B 1 703 ? -31.422 36.469 -4.48 1 62.91 703 LEU B CA 1
ATOM 11334 C C . LEU B 1 703 ? -31.203 38 -4.426 1 62.91 703 LEU B C 1
ATOM 11336 O O . LEU B 1 703 ? -32.062 38.719 -3.988 1 62.91 703 LEU B O 1
ATOM 11340 N N . SER B 1 704 ? -29.953 38.531 -4.418 1 58.81 704 SER B N 1
ATOM 11341 C CA . SER B 1 704 ? -29.781 39.969 -4.426 1 58.81 704 SER B CA 1
ATOM 11342 C C . SER B 1 704 ? -30.719 40.625 -5.441 1 58.81 704 SER B C 1
ATOM 11344 O O . SER B 1 704 ? -30.891 41.844 -5.422 1 58.81 704 SER B O 1
ATOM 11346 N N . THR B 1 705 ? -31.141 40 -6.363 1 50.16 705 THR B N 1
ATOM 11347 C CA . THR B 1 705 ? -32.156 40.688 -7.125 1 50.16 705 THR B CA 1
ATOM 11348 C C . THR B 1 705 ? -33.406 40.969 -6.262 1 50.16 705 THR B C 1
ATOM 11350 O O . THR B 1 705 ? -34.125 41.938 -6.488 1 50.16 705 THR B O 1
ATOM 11353 N N . ASP B 1 706 ? -33.875 40.156 -5.297 1 45.75 706 ASP B N 1
ATOM 11354 C CA . ASP B 1 706 ? -34.969 40.5 -4.379 1 45.75 706 ASP B CA 1
ATOM 11355 C C . ASP B 1 706 ? -34.469 40.625 -2.945 1 45.75 706 ASP B C 1
ATOM 11357 O O . ASP B 1 706 ? -34.031 39.625 -2.35 1 45.75 706 ASP B O 1
ATOM 11361 N N . SER B 1 707 ? -33.938 41.719 -2.316 1 47.66 707 SER B N 1
ATOM 11362 C CA . SER B 1 707 ? -33.344 42.125 -1.044 1 47.66 707 SER B CA 1
ATOM 11363 C C . SER B 1 707 ? -34.031 41.438 0.125 1 47.66 707 SER B C 1
ATOM 11365 O O . SER B 1 707 ? -33.406 41.156 1.153 1 47.66 707 SER B O 1
ATOM 11367 N N . ARG B 1 708 ? -35.25 41.219 0.265 1 50.22 708 ARG B N 1
ATOM 11368 C CA . ARG B 1 708 ? -36.125 40.75 1.332 1 50.22 708 ARG B CA 1
ATOM 11369 C C . ARG B 1 708 ? -35.906 39.281 1.617 1 50.22 708 ARG B C 1
ATOM 11371 O O . ARG B 1 708 ? -35.938 38.844 2.771 1 50.22 708 ARG B O 1
ATOM 11378 N N . ILE B 1 709 ? -35.656 38.5 0.673 1 46.62 709 ILE B N 1
ATOM 11379 C CA . ILE B 1 709 ? -35.594 37.031 0.819 1 46.62 709 ILE B CA 1
ATOM 11380 C C . ILE B 1 709 ? -34.219 36.625 1.359 1 46.62 709 ILE B C 1
ATOM 11382 O O . ILE B 1 709 ? -34.094 35.656 2.105 1 46.62 709 ILE B O 1
ATOM 11386 N N . MET B 1 710 ? -33.125 37.312 1.065 1 46.12 710 MET B N 1
ATOM 11387 C CA . MET B 1 710 ? -31.766 37 1.539 1 46.12 710 MET B CA 1
ATOM 11388 C C . MET B 1 710 ? -31.719 37 3.062 1 46.12 710 MET B C 1
ATOM 11390 O O . MET B 1 710 ? -31.016 36.219 3.672 1 46.12 710 MET B O 1
ATOM 11394 N N . ARG B 1 711 ? -32.344 37.938 3.742 1 46.38 711 ARG B N 1
ATOM 11395 C CA . ARG B 1 711 ? -32.406 38.062 5.199 1 46.38 711 ARG B CA 1
ATOM 11396 C C . ARG B 1 711 ? -33 36.812 5.82 1 46.38 711 ARG B C 1
ATOM 11398 O O . ARG B 1 711 ? -32.594 36.406 6.914 1 46.38 711 ARG B O 1
ATOM 11405 N N . LYS B 1 712 ? -33.906 36.156 5.16 1 45.94 712 LYS B N 1
ATOM 11406 C CA . LYS B 1 712 ? -34.594 35.031 5.715 1 45.94 712 LYS B CA 1
ATOM 11407 C C . LYS B 1 712 ? -33.781 33.75 5.605 1 45.94 712 LYS B C 1
ATOM 11409 O O . LYS B 1 712 ? -33.875 32.844 6.445 1 45.94 712 LYS B O 1
ATOM 11414 N N . ILE B 1 713 ? -32.969 33.688 4.609 1 43.94 713 ILE B N 1
ATOM 11415 C CA . ILE B 1 713 ? -32.219 32.438 4.391 1 43.94 713 ILE B CA 1
ATOM 11416 C C . ILE B 1 713 ? -30.938 32.469 5.227 1 43.94 713 ILE B C 1
ATOM 11418 O O . ILE B 1 713 ? -30.469 31.438 5.695 1 43.94 713 ILE B O 1
ATOM 11422 N N . GLN B 1 714 ? -30.312 33.656 5.508 1 40.31 714 GLN B N 1
ATOM 11423 C CA . GLN B 1 714 ? -29.172 33.719 6.41 1 40.31 714 GLN B CA 1
ATOM 11424 C C . GLN B 1 714 ? -29.594 33.406 7.848 1 40.31 714 GLN B C 1
ATOM 11426 O O . GLN B 1 714 ? -28.844 32.781 8.594 1 40.31 714 GLN B O 1
#

Nearest PDB structures (foldseek):
  7xq2-assembly1_A  TM=2.295E-01  e=3.731E+00  Homo sapiens
  7p5j-assembly1_B  TM=1.307E-01  e=1.044E+00  Homo sapiens
  3o1h-assembly1_A  TM=1.909E-01  e=6.259E+00  Vibrio parahaemolyticus
  8j3z-assembly1_A  TM=1.443E-01  e=5.780E+00  Homo sapiens
  7xq2-assembly1_A  TM=2.166E-01  e=5.737E+00  Homo sapiens

Foldseek 3Di:
DPPPPPPPVPPVVVVVPPPDPPVVVPVVPPCPCPPPPQQADDPQVLQLVQQVVAFQDDPVQVLQRVLRVVLVVVVVVVDPLSVLQVQQWDRGDPLLLLPQQEAQRFPCSLQVRDDPVVSPWGKKKFKKKKFKAAAPDDPPCPVDPDPVPDPCNVSQPDPDQQADHSRMHIIMGIGTPSAAQVSVQVRVCVSSVVSQVSNRMDIHMDTDRLLMDHNDAPDADPLLVVVVVVLVVLLVLLVVLQVVLVVCVVPVDPPDDPDPDPPPPDDPNLQSVLSHCVNLVLVLLDDDPDPLDQLVVLQVLLVLLVLQLLLLLLLCCLQHPFRASRSVVVSVVLLDQDLSQLCNLLSLLLVLLQLLQSLLQVLVVCVVVVQDDLVVVLVVVLLQQPQLLVSLLSCLQRPLLNPFDASQSSVQRVLLNVLSVVCVVCLSVLNQLPPPQLSHNDQLSLSVSLSSVLSNVSSVLSVVCVVPVVCNCVSLVVVLVQLLVVLLCVCLVPVNLLDQRSRNNCSHPVSPRCCSSPASSDNSLSNQSSSLSSVLNVVLVVCVVVLDADDPVVLVVLLVVLVVLSVVLSVVSSVSNNDPDDSNSSSNSSRCSSNSNNSSSSSNSSNCSRHNPPVVVVVSVVCSSVSSSSSVLSSQLSSCSNSLSSSVSSNDSDGDYDDPCCSNPPPVSVVSVVVSSVVSVSCCSSTVSSCVSCVVVVCCVVCVVPVVVVVSVD/DPPPVPPPVPPVVPVVPPPDPPVVVPCVPPCPVPPPPLQADDPQVLQLVQQVVAFQDDPVQVLQRVLRVVLVVVVVVVPPLSVLQVQQWDRGDPLLLLPQQEAQRFPCSQQVRDDPVVSPWGKKKFKKKKFKAAAPDDPPCPVDPDPVPDPCNVSQPDPDLQADHSRMHIIMGIGTPSAAQVSVQVRVCVSSVVSRVSSRMDIHMDTDRLLMDHNDAPDADPLLVVVVVVLVVLLVLLVVLQVVLVVCVVPVDPPDDPDPDPPPPDDPNLQSVLSHCVRLVLVLLDDDPDPLDQLVVLQVLLVLLVLQLLLLLLLCCLQHPFRASRSVVVSVVQLDQDLSQLCNLLSLLLVLLQLLQSLLQVLVVCVVVVQDDLVVQLVVVLLQQPQLLVSLLSCLQRPLLNPFDASQSSVQRVLLNVLSVVCVVCLSVLNQLPPPQLSHNDQLSLSVSLSSVLSNVSSVLSVVCVVVVVCNCVSLVVVLVQLLVVLLCQCLVPVNLLDQRSRNNCSHPVSPRCCSSPASSDNSLSNQSSSLSSVLNVVLVVCVVVLDADDPVVLVVLLVVLVVLSVVLSVVSSVSNNDPDDSNSSSNSSRCSSNSNNSSSSSNSSNCSRHNPPPVVVVSVVCSSVSSSSSVLSSQLSSCSNSLSSSVSSNDHDGDYDDPCCSNPPPVSVVSVVVSSVVSVVCCSSTVSSCVSCVVVVCCVVCVVPVVVVVSVD

Solvent-accessible surface area (backbone atoms only — not comparable to full-atom values): 75224 Å² total; per-residue (Å²): 135,84,76,72,79,71,67,70,68,59,61,68,57,57,64,70,65,68,65,58,76,67,60,59,62,57,59,70,58,55,78,72,70,67,70,78,73,79,60,61,55,61,65,45,55,58,42,45,75,46,49,84,74,62,64,57,55,33,91,91,41,55,66,24,27,51,52,41,50,52,44,51,54,36,39,75,66,39,26,29,35,39,43,40,24,54,29,13,18,43,67,61,74,46,21,40,88,33,33,22,30,57,40,57,41,31,59,63,50,16,43,66,39,56,50,58,71,89,74,73,48,44,36,18,36,32,52,37,34,42,37,48,41,67,54,90,65,69,87,60,83,70,78,68,87,50,75,48,74,34,53,44,60,65,68,33,67,56,94,43,62,56,49,77,73,41,40,43,37,28,43,14,42,39,41,54,51,68,46,48,44,65,35,46,29,53,19,52,39,63,66,45,46,58,66,35,46,66,34,42,33,46,72,51,55,48,44,53,68,51,31,45,49,57,65,67,72,81,81,74,48,71,68,25,52,51,51,52,52,48,52,52,50,43,51,49,47,28,52,49,24,29,51,49,50,54,51,50,60,71,64,54,73,78,64,84,77,80,66,85,56,88,80,72,56,66,73,73,48,54,74,29,47,35,36,12,55,84,50,50,54,48,54,45,35,48,78,73,87,47,89,86,52,60,65,65,58,26,41,51,47,25,54,50,47,51,51,50,49,52,41,49,49,43,45,48,52,68,32,34,93,40,46,38,43,38,43,56,52,55,38,52,54,64,72,39,94,44,67,64,76,53,38,46,84,53,51,63,35,55,54,35,10,52,48,23,22,52,48,36,46,54,50,49,55,31,50,74,66,71,68,65,49,73,66,59,54,52,50,54,52,47,66,66,48,42,61,64,50,53,49,49,54,49,42,44,54,42,44,52,77,72,72,63,55,41,70,40,24,52,60,57,46,48,61,48,32,50,24,26,63,75,40,46,66,35,56,77,67,43,41,41,38,72,48,61,79,58,49,44,56,52,80,76,55,25,55,60,26,30,52,52,51,46,52,54,53,47,52,51,51,52,49,48,34,66,75,38,60,92,48,32,67,59,55,53,50,50,52,50,48,48,19,27,45,42,22,21,48,56,20,51,78,65,64,42,77,46,62,90,63,88,34,40,53,47,48,66,38,48,61,71,30,59,59,51,53,68,41,69,35,25,47,69,36,59,39,22,4,25,48,36,10,33,50,41,25,55,50,46,54,53,35,58,73,67,64,59,62,71,51,70,66,55,46,52,50,46,44,50,49,23,51,51,47,52,51,49,53,39,50,49,52,50,50,54,72,75,37,92,68,56,51,66,60,26,10,49,47,38,17,42,47,36,32,50,49,15,49,26,52,38,47,46,49,49,43,43,72,58,61,48,64,64,71,59,43,54,54,49,56,65,44,39,39,59,22,35,30,44,30,71,38,41,66,44,39,65,67,44,36,60,63,52,49,50,50,54,53,18,34,42,62,51,49,41,69,79,39,73,53,34,59,77,74,11,31,59,48,56,5,52,49,50,61,39,53,52,50,24,50,50,47,39,57,57,52,50,42,25,50,65,55,36,43,63,55,51,47,48,61,63,31,63,73,49,71,75,59,52,69,71,74,107,137,84,78,73,82,71,65,73,68,60,62,71,58,58,67,71,63,68,66,58,76,68,60,59,62,56,58,71,57,52,77,74,66,69,72,78,72,80,62,61,57,61,66,45,54,59,42,45,74,47,49,84,75,63,66,56,54,31,92,91,41,56,66,23,27,51,52,42,50,52,44,52,54,35,38,75,64,40,26,28,35,39,44,39,24,55,29,14,19,42,66,60,74,44,21,41,89,34,33,22,30,58,42,57,40,31,58,63,48,16,45,66,40,59,51,59,72,87,74,73,49,45,35,18,34,32,51,38,36,41,36,48,41,68,53,90,66,70,86,60,82,68,76,68,86,50,74,48,73,36,53,44,60,65,68,33,68,58,94,43,63,55,49,78,72,41,38,44,37,28,42,15,39,40,41,54,52,68,44,49,44,64,36,47,30,52,19,50,39,63,66,44,46,58,66,34,45,68,34,43,32,46,72,49,56,48,44,55,69,51,33,45,49,57,65,68,72,79,81,72,50,70,66,23,52,51,50,50,51,49,52,52,49,42,51,49,48,28,52,49,24,28,52,50,50,53,51,49,61,71,66,54,73,78,63,84,78,80,67,86,57,87,80,70,55,67,74,74,48,52,75,31,49,34,35,12,55,83,51,50,53,48,54,44,36,48,78,73,83,48,88,85,52,59,66,64,58,26,42,50,48,26,54,50,47,52,50,51,50,52,39,48,49,41,44,48,51,67,33,32,97,40,47,39,44,38,42,56,52,56,40,53,52,64,72,40,96,43,66,63,76,53,40,47,85,53,51,62,34,56,54,37,10,52,49,21,22,52,50,37,46,53,50,49,55,31,51,75,67,71,70,66,49,74,67,59,54,52,50,55,51,45,66,67,49,42,61,62,50,52,50,49,54,48,42,45,54,43,44,53,78,74,72,63,56,41,69,40,23,51,59,57,46,48,60,49,31,50,24,27,64,75,40,49,65,37,55,78,66,44,40,41,39,74,48,63,78,58,49,44,58,55,81,75,56,24,55,59,26,30,51,53,51,46,53,55,52,46,52,52,50,52,49,50,33,67,74,38,60,92,48,32,66,57,54,52,49,51,54,50,47,49,19,26,46,43,22,21,50,55,21,51,77,63,64,43,76,46,62,91,64,86,34,39,53,47,49,66,36,48,61,70,30,58,58,50,56,70,41,68,35,25,47,70,36,58,39,22,3,26,49,37,9,33,50,40,24,56,50,45,52,52,35,59,74,67,66,60,64,72,53,71,67,56,46,51,50,45,44,53,48,24,52,50,47,52,51,47,53,39,49,49,51,48,50,54,73,76,39,92,68,57,49,65,60,25,11,49,46,38,17,40,48,38,33,50,50,15,48,25,51,38,48,47,50,48,44,42,74,60,60,48,63,62,72,59,44,56,56,48,58,64,42,38,38,59,21,33,29,44,32,71,39,40,67,44,41,64,66,42,36,60,64,50,49,50,50,55,52,20,35,42,62,52,50,41,69,79,38,74,54,36,58,75,74,11,32,58,50,56,5,50,49,50,60,39,53,51,50,27,51,50,47,38,57,57,52,49,43,26,50,65,54,35,45,62,56,52,47,47,62,63,32,63,73,50,71,74,58,51,69,72,74,107